Protein 2NX4 (pdb70)

Structure (mmCIF, N/CA/C/O backbone):
data_2NX4
#
_entry.id   2NX4
#
_cell.length_a   54.439
_cell.length_b   114.826
_cell.length_c   73.519
_cell.angle_alpha   90.00
_cell.angle_beta   110.08
_cell.angle_gamma   90.00
#
_symmetry.space_group_name_H-M   'P 1 21 1'
#
loop_
_entity.id
_entity.type
_entity.pdbx_description
1 polymer 'Transcriptional regulator, TetR family protein'
2 water water
#
loop_
_atom_site.group_PDB
_atom_site.id
_atom_site.type_symbol
_atom_site.label_atom_id
_atom_site.label_alt_id
_atom_site.label_comp_id
_atom_site.label_asym_id
_atom_site.label_entity_id
_atom_site.label_seq_id
_atom_site.pdbx_PDB_ins_code
_atom_site.Cartn_x
_atom_site.Cartn_y
_atom_site.Cartn_z
_atom_site.occupancy
_atom_site.B_iso_or_equiv
_atom_site.auth_seq_id
_atom_site.auth_comp_id
_atom_site.auth_asym_id
_atom_site.auth_atom_id
_atom_site.pdbx_PDB_model_num
ATOM 1 N N . GLY A 1 1 ? -4.681 26.027 47.291 1.00 15.55 0 GLY A N 1
ATOM 2 C CA . GLY A 1 1 ? -3.854 27.184 46.798 1.00 14.95 0 GLY A CA 1
ATOM 3 C C . GLY A 1 1 ? -3.046 27.850 47.907 1.00 13.87 0 GLY A C 1
ATOM 4 O O . GLY A 1 1 ? -2.795 27.256 48.959 1.00 14.53 0 GLY A O 1
ATOM 5 N N . VAL A 1 2 ? -2.619 29.080 47.653 1.00 12.43 1 VAL A N 1
ATOM 6 C CA . VAL A 1 2 ? -1.778 29.829 48.575 1.00 11.80 1 VAL A CA 1
ATOM 7 C C . VAL A 1 2 ? -2.649 30.264 49.765 1.00 11.73 1 VAL A C 1
ATOM 8 O O . VAL A 1 2 ? -3.781 30.710 49.554 1.00 10.50 1 VAL A O 1
ATOM 12 N N . PRO A 1 3 ? -2.138 30.112 51.007 1.00 11.89 2 PRO A N 1
ATOM 13 C CA . PRO A 1 3 ? -2.945 30.534 52.159 1.00 12.35 2 PRO A CA 1
ATOM 14 C C . PRO A 1 3 ? -3.202 32.035 52.088 1.00 12.50 2 PRO A C 1
ATOM 15 O O . PRO A 1 3 ? -2.371 32.781 51.556 1.00 11.17 2 PRO A O 1
ATOM 19 N N . LYS A 1 4 ? -4.348 32.468 52.614 1.00 13.33 3 LYS A N 1
ATOM 20 C CA . LYS A 1 4 ? -4.699 33.892 52.585 1.00 14.28 3 LYS A CA 1
ATOM 21 C C . LYS A 1 4 ? -3.623 34.763 53.246 1.00 13.67 3 LYS A C 1
ATOM 22 O O . LYS A 1 4 ? -3.312 35.859 52.754 1.00 13.74 3 LYS A O 1
ATOM 28 N N . LEU A 1 5 ? -3.030 34.264 54.331 1.00 13.74 4 LEU A N 1
ATOM 29 C CA . LEU A 1 5 ? -1.948 34.979 55.019 1.00 14.74 4 LEU A CA 1
ATOM 30 C C . LEU A 1 5 ? -0.780 35.308 54.084 1.00 14.16 4 LEU A C 1
ATOM 31 O O . LEU A 1 5 ? -0.298 36.446 54.058 1.00 13.90 4 LEU A O 1
ATOM 36 N N . VAL A 1 6 ? -0.346 34.314 53.303 1.00 13.27 5 VAL A N 1
ATOM 37 C CA . VAL A 1 6 ? 0.729 34.493 52.335 1.00 13.00 5 VAL A CA 1
ATOM 38 C C . VAL A 1 6 ? 0.287 35.458 51.235 1.00 12.45 5 VAL A C 1
ATOM 39 O O . VAL A 1 6 ? 1.042 36.338 50.833 1.00 11.62 5 VAL A O 1
ATOM 43 N N . ASP A 1 7 ? -0.928 35.309 50.756 1.00 12.17 6 ASP A N 1
ATOM 44 C CA . ASP A 1 7 ? -1.429 36.185 49.750 1.00 13.03 6 ASP A CA 1
ATOM 45 C C . ASP A 1 7 ? -1.454 37.641 50.223 1.00 12.94 6 ASP A C 1
ATOM 46 O O . ASP A 1 7 ? -1.057 38.514 49.534 1.00 11.72 6 ASP A O 1
ATOM 51 N N . HIS A 1 8 ? -1.917 37.878 51.417 1.00 12.36 7 HIS A N 1
ATOM 52 C CA . HIS A 1 8 ? -1.948 39.240 51.878 1.00 12.97 7 HIS A CA 1
ATOM 53 C C . HIS A 1 8 ? -0.559 39.836 52.054 1.00 12.45 7 HIS A C 1
ATOM 54 O O . HIS A 1 8 ? -0.350 40.927 51.727 1.00 12.26 7 HIS A O 1
ATOM 61 N N . ASP A 1 9 ? 0.370 39.054 52.541 1.00 12.18 8 ASP A N 1
ATOM 62 C CA . ASP A 1 9 ? 1.778 39.449 52.612 1.00 13.39 8 ASP A CA 1
ATOM 63 C C . ASP A 1 9 ? 2.323 39.848 51.228 1.00 13.05 8 ASP A C 1
ATOM 64 O O . ASP A 1 9 ? 2.986 40.879 51.087 1.00 12.62 8 ASP A O 1
ATOM 69 N N . GLU A 1 10 ? 2.031 39.028 50.217 1.00 12.81 9 GLU A N 1
ATOM 70 C CA . GLU A 1 10 ? 2.485 39.281 48.843 1.00 13.40 9 GLU A CA 1
ATOM 71 C C . GLU A 1 10 ? 1.974 40.622 48.339 1.00 12.83 9 GLU A C 1
ATOM 72 O O . GLU A 1 10 ? 2.728 41.414 47.747 1.00 12.22 9 GLU A O 1
ATOM 78 N N . ARG A 1 11 ? 0.687 40.865 48.567 1.00 12.47 10 ARG A N 1
ATOM 79 C CA . ARG A 1 11 ? 0.051 42.108 48.150 1.00 13.32 10 ARG A CA 1
ATOM 80 C C . ARG A 1 11 ? 0.674 43.305 48.863 1.00 13.09 10 ARG A C 1
ATOM 81 O O . ARG A 1 11 ? 0.983 44.308 48.230 1.00 12.96 10 ARG A O 1
ATOM 89 N N . ARG A 1 12 ? 0.884 43.193 50.172 1.00 12.28 11 ARG A N 1
ATOM 90 C CA . ARG A 1 12 ? 1.582 44.260 50.891 1.00 12.61 11 ARG A CA 1
ATOM 91 C C . ARG A 1 12 ? 2.958 44.539 50.327 1.00 12.65 11 ARG A C 1
ATOM 92 O O . ARG A 1 12 ? 3.359 45.701 50.194 1.00 12.88 11 ARG A O 1
ATOM 100 N N . ARG A 1 13 ? 3.681 43.477 49.970 1.00 11.93 12 ARG A N 1
ATOM 101 C CA . ARG A 1 13 ? 5.017 43.633 49.403 1.00 12.87 12 ARG A CA 1
ATOM 102 C C . ARG A 1 13 ? 4.977 44.311 48.041 1.00 12.38 12 ARG A C 1
ATOM 103 O O . ARG A 1 13 ? 5.815 45.161 47.741 1.00 11.94 12 ARG A O 1
ATOM 111 N N . SER A 1 14 ? 3.976 43.961 47.241 1.00 12.52 13 SER A N 1
ATOM 112 C CA . SER A 1 14 ? 3.812 44.554 45.905 1.00 13.77 13 SER A CA 1
ATOM 113 C C . SER A 1 14 ? 3.459 46.035 45.981 1.00 13.14 13 SER A C 1
ATOM 114 O O . SER A 1 14 ? 4.039 46.860 45.257 1.00 13.30 13 SER A O 1
ATOM 117 N N . ILE A 1 15 ? 2.547 46.379 46.888 1.00 12.35 14 ILE A N 1
ATOM 118 C CA . ILE A 1 15 ? 2.133 47.767 47.090 1.00 12.37 14 ILE A CA 1
ATOM 119 C C . ILE A 1 15 ? 3.342 48.584 47.583 1.00 11.91 14 ILE A C 1
ATOM 120 O O . ILE A 1 15 ? 3.612 49.688 47.088 1.00 11.71 14 ILE A O 1
ATOM 125 N N . THR A 1 16 ? 4.075 48.022 48.543 1.00 11.48 15 THR A N 1
ATOM 126 C CA . THR A 1 16 ? 5.268 48.682 49.088 1.00 12.28 15 THR A CA 1
ATOM 127 C C . THR A 1 16 ? 6.339 48.928 48.021 1.00 12.88 15 THR A C 1
ATOM 128 O O . THR A 1 16 ? 6.975 50.005 47.987 1.00 11.94 15 THR A O 1
ATOM 132 N N . ALA A 1 17 ? 6.555 47.938 47.153 1.00 13.14 16 ALA A N 1
ATOM 133 C CA . ALA A 1 17 ? 7.524 48.069 46.066 1.00 14.11 16 ALA A CA 1
ATOM 134 C C . ALA A 1 17 ? 7.193 49.290 45.208 1.00 15.03 16 ALA A C 1
ATOM 135 O O . ALA A 1 17 ? 8.084 50.023 44.786 1.00 14.98 16 ALA A O 1
ATOM 137 N N . ALA A 1 18 ? 5.903 49.509 44.980 1.00 14.96 17 ALA A N 1
ATOM 138 C CA . ALA A 1 18 ? 5.437 50.634 44.177 1.00 16.11 17 ALA A CA 1
ATOM 139 C C . ALA A 1 18 ? 5.354 51.982 44.904 1.00 16.99 17 ALA A C 1
ATOM 140 O O . ALA A 1 18 ? 5.407 53.035 44.234 1.00 18.69 17 ALA A O 1
ATOM 142 N N . ALA A 1 19 ? 5.255 51.965 46.239 1.00 15.02 18 ALA A N 1
ATOM 143 C CA . ALA A 1 19 ? 4.999 53.171 47.048 1.00 14.33 18 ALA A CA 1
ATOM 144 C C . ALA A 1 19 ? 6.189 53.738 47.842 1.00 12.81 18 ALA A C 1
ATOM 145 O O . ALA A 1 19 ? 6.137 54.893 48.305 1.00 12.16 18 ALA A O 1
ATOM 147 N N . TRP A 1 20 ? 7.224 52.921 48.058 1.00 10.62 19 TRP A N 1
ATOM 148 C CA . TRP A 1 20 ? 8.244 53.307 49.018 1.00 9.84 19 TRP A CA 1
ATOM 149 C C . TRP A 1 20 ? 8.992 54.559 48.566 1.00 8.90 19 TRP A C 1
ATOM 150 O O . TRP A 1 20 ? 9.392 55.379 49.398 1.00 9.07 19 TRP A O 1
ATOM 161 N N . ARG A 1 21 ? 9.179 54.726 47.260 1.00 8.36 20 ARG A N 1
ATOM 162 C CA . ARG A 1 21 ? 9.897 55.926 46.807 1.00 8.36 20 ARG A CA 1
ATOM 163 C C . ARG A 1 21 ? 9.070 57.192 47.032 1.00 8.72 20 ARG A C 1
ATOM 164 O O . ARG A 1 21 ? 9.614 58.253 47.290 1.00 9.63 20 ARG A O 1
ATOM 172 N N . LEU A 1 22 ? 7.749 57.065 46.942 1.00 8.52 21 LEU A N 1
ATOM 173 C CA . LEU A 1 22 ? 6.865 58.222 47.172 1.00 9.41 21 LEU A CA 1
ATOM 174 C C . LEU A 1 22 ? 6.980 58.617 48.647 1.00 9.44 21 LEU A C 1
ATOM 175 O O . LEU A 1 22 ? 7.105 59.796 48.987 1.00 8.93 21 LEU A O 1
ATOM 180 N N . ILE A 1 23 ? 6.949 57.624 49.526 1.00 10.14 22 ILE A N 1
ATOM 181 C CA . ILE A 1 23 ? 7.122 57.908 50.955 1.00 10.67 22 ILE A CA 1
ATOM 182 C C . ILE A 1 23 ? 8.482 58.527 51.216 1.00 10.54 22 ILE A C 1
ATOM 183 O O . ILE A 1 23 ? 8.597 59.500 51.957 1.00 10.46 22 ILE A O 1
ATOM 188 N N . ALA A 1 24 ? 9.527 57.994 50.591 1.00 9.81 23 ALA A N 1
ATOM 189 C CA . ALA A 1 24 ? 10.861 58.565 50.800 1.00 9.42 23 ALA A CA 1
ATOM 190 C C . ALA A 1 24 ? 10.959 60.009 50.305 1.00 9.30 23 ALA A C 1
ATOM 191 O O . ALA A 1 24 ? 11.605 60.864 50.933 1.00 9.77 23 ALA A O 1
ATOM 193 N N . ALA A 1 25 ? 10.304 60.277 49.181 1.00 9.64 24 ALA A N 1
ATOM 194 C CA . ALA A 1 25 ? 10.433 61.566 48.527 1.00 10.13 24 ALA A CA 1
ATOM 195 C C . ALA A 1 25 ? 9.608 62.624 49.239 1.00 10.43 24 ALA A C 1
ATOM 196 O O . ALA A 1 25 ? 10.038 63.759 49.344 1.00 10.17 24 ALA A O 1
ATOM 198 N N . ARG A 1 26 ? 8.432 62.246 49.731 1.00 10.51 25 ARG A N 1
ATOM 199 C CA . ARG A 1 26 ? 7.508 63.244 50.293 1.00 12.22 25 ARG A CA 1
ATOM 200 C C . ARG A 1 26 ? 7.507 63.237 51.811 1.00 12.90 25 ARG A C 1
ATOM 201 O O . ARG A 1 26 ? 7.108 64.227 52.449 1.00 13.47 25 ARG A O 1
ATOM 209 N N . GLY A 1 27 ? 7.930 62.119 52.395 1.00 13.23 26 GLY A N 1
ATOM 210 C CA . GLY A 1 27 ? 7.889 61.955 53.845 1.00 13.82 26 GLY A CA 1
ATOM 211 C C . GLY A 1 27 ? 6.544 61.414 54.275 1.00 14.77 26 GLY A C 1
ATOM 212 O O . GLY A 1 27 ? 5.528 61.630 53.615 1.00 14.57 26 GLY A O 1
ATOM 213 N N . ILE A 1 28 ? 6.539 60.699 55.392 1.00 15.85 27 ILE A N 1
ATOM 214 C CA . ILE A 1 28 ? 5.356 59.943 55.790 1.00 17.38 27 ILE A CA 1
ATOM 215 C C . ILE A 1 28 ? 4.172 60.859 56.130 1.00 18.02 27 ILE A C 1
ATOM 216 O O . ILE A 1 28 ? 3.021 60.491 55.920 1.00 18.81 27 ILE A O 1
ATOM 221 N N . GLU A 1 29 ? 4.474 62.049 56.637 1.00 19.57 28 GLU A N 1
ATOM 222 C CA . GLU A 1 29 ? 3.450 63.020 57.035 1.00 20.93 28 GLU A CA 1
ATOM 223 C C . GLU A 1 29 ? 2.718 63.614 55.835 1.00 21.05 28 GLU A C 1
ATOM 224 O O . GLU A 1 29 ? 1.478 63.671 55.835 1.00 21.10 28 GLU A O 1
ATOM 230 N N . ALA A 1 30 ? 3.476 64.032 54.817 1.00 20.19 29 ALA A N 1
ATOM 231 C CA . ALA A 1 30 ? 2.912 64.555 53.563 1.00 20.28 29 ALA A CA 1
ATOM 232 C C . ALA A 1 30 ? 2.314 63.460 52.693 1.00 19.97 29 ALA A C 1
ATOM 233 O O . ALA A 1 30 ? 1.377 63.707 51.932 1.00 19.67 29 ALA A O 1
ATOM 235 N N . ALA A 1 31 ? 2.870 62.253 52.794 1.00 19.82 30 ALA A N 1
ATOM 236 C CA . ALA A 1 31 ? 2.325 61.105 52.094 1.00 19.91 30 ALA A CA 1
ATOM 237 C C . ALA A 1 31 ? 0.938 60.849 52.649 1.00 20.70 30 ALA A C 1
ATOM 238 O O . ALA A 1 31 ? 0.687 61.050 53.840 1.00 20.66 30 ALA A O 1
ATOM 240 N N . ASN A 1 32 ? 0.018 60.482 51.772 1.00 20.88 31 ASN A N 1
ATOM 241 C CA . ASN A 1 32 ? -1.289 60.056 52.221 1.00 21.32 31 ASN A CA 1
ATOM 242 C C . ASN A 1 32 ? -1.749 58.862 51.427 1.00 20.88 31 ASN A C 1
ATOM 243 O O . ASN A 1 32 ? -1.287 58.601 50.307 1.00 20.66 31 ASN A O 1
ATOM 248 N N . MET A 1 33 ? -2.656 58.122 52.041 1.00 20.88 32 MET A N 1
ATOM 249 C CA . MET A 1 33 ? -3.132 56.876 51.486 1.00 21.32 32 MET A CA 1
ATOM 250 C C . MET A 1 33 ? -3.684 57.018 50.076 1.00 21.51 32 MET A C 1
ATOM 251 O O . MET A 1 33 ? -3.480 56.125 49.255 1.00 20.68 32 MET A O 1
ATOM 256 N N . ARG A 1 34 ? -4.375 58.124 49.783 1.00 22.17 33 ARG A N 1
ATOM 257 C CA . ARG A 1 34 ? -4.994 58.258 48.466 1.00 23.25 33 ARG A CA 1
ATOM 258 C C . ARG A 1 34 ? -3.928 58.342 47.360 1.00 22.66 33 ARG A C 1
ATOM 259 O O . ARG A 1 34 ? -4.079 57.735 46.303 1.00 22.50 33 ARG A O 1
ATOM 267 N N . ASP A 1 35 ? -2.838 59.057 47.636 1.00 22.66 34 ASP A N 1
ATOM 268 C CA . ASP A 1 35 ? -1.731 59.194 46.684 1.00 22.84 34 ASP A CA 1
ATOM 269 C C . ASP A 1 35 ? -0.964 57.892 46.517 1.00 22.90 34 ASP A C 1
ATOM 270 O O . ASP A 1 35 ? -0.520 57.565 45.411 1.00 23.17 34 ASP A O 1
ATOM 275 N N . ILE A 1 36 ? -0.807 57.160 47.620 1.00 22.25 35 ILE A N 1
ATOM 276 C CA . ILE A 1 36 ? -0.180 55.840 47.598 1.00 22.27 35 ILE A CA 1
ATOM 277 C C . ILE A 1 36 ? -1.045 54.872 46.801 1.00 23.02 35 ILE A C 1
ATOM 278 O O . ILE A 1 36 ? -0.530 54.117 45.982 1.00 22.98 35 ILE A O 1
ATOM 283 N N . ALA A 1 37 ? -2.358 54.901 47.038 1.00 24.17 36 ALA A N 1
ATOM 284 C CA . ALA A 1 37 ? -3.298 54.106 46.241 1.00 25.87 36 ALA A CA 1
ATOM 285 C C . ALA A 1 37 ? -3.131 54.415 44.743 1.00 27.14 36 ALA A C 1
ATOM 286 O O . ALA A 1 37 ? -2.923 53.504 43.940 1.00 27.46 36 ALA A O 1
ATOM 288 N N . THR A 1 38 ? -3.191 55.699 44.386 1.00 28.62 37 THR A N 1
ATOM 289 C CA . THR A 1 38 ? -2.934 56.153 43.006 1.00 30.51 37 THR A CA 1
ATOM 290 C C . THR A 1 38 ? -1.652 55.553 42.414 1.00 31.51 37 THR A C 1
ATOM 291 O O . THR A 1 38 ? -1.690 54.942 41.342 1.00 32.40 37 THR A O 1
ATOM 295 N N . GLU A 1 39 ? -0.536 55.724 43.127 1.00 32.51 38 GLU A N 1
ATOM 296 C CA . GLU A 1 39 ? 0.800 55.298 42.686 1.00 33.23 38 GLU A CA 1
ATOM 297 C C . GLU A 1 39 ? 0.977 53.780 42.579 1.00 33.43 38 GLU A C 1
ATOM 298 O O . GLU A 1 39 ? 1.805 53.296 41.786 1.00 33.79 38 GLU A O 1
ATOM 304 N N . ALA A 1 40 ? 0.223 53.036 43.385 1.00 33.20 39 ALA A N 1
ATOM 305 C CA . ALA A 1 40 ? 0.309 51.575 43.381 1.00 33.08 39 ALA A CA 1
ATOM 306 C C . ALA A 1 40 ? -0.700 50.961 42.414 1.00 33.12 39 ALA A C 1
ATOM 307 O O . ALA A 1 40 ? -0.706 49.742 42.198 1.00 33.30 39 ALA A O 1
ATOM 309 N N . GLY A 1 41 ? -1.543 51.811 41.830 1.00 32.80 40 GLY A N 1
ATOM 310 C CA . GLY A 1 41 ? -2.573 51.371 40.895 1.00 32.67 40 GLY A CA 1
ATOM 311 C C . GLY A 1 41 ? -3.731 50.672 41.578 1.00 32.57 40 GLY A C 1
ATOM 312 O O . GLY A 1 41 ? -4.326 49.753 41.012 1.00 32.59 40 GLY A O 1
ATOM 313 N N . TYR A 1 42 ? -4.055 51.113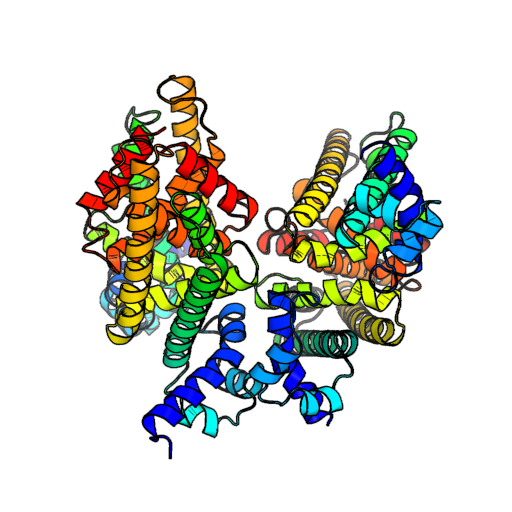 42.794 1.00 32.35 41 TYR A N 1
ATOM 314 C CA . TYR A 1 42 ? -5.151 50.541 43.583 1.00 31.84 41 TYR A CA 1
ATOM 315 C C . TYR A 1 42 ? -6.243 51.567 43.829 1.00 31.27 41 TYR A C 1
ATOM 316 O O . TYR A 1 42 ? -5.989 52.771 43.781 1.00 31.04 41 TYR A O 1
ATOM 325 N N . THR A 1 43 ? -7.460 51.087 44.089 1.00 30.37 42 THR A N 1
ATOM 326 C CA . THR A 1 43 ? -8.519 51.938 44.623 1.00 29.79 42 THR A CA 1
ATOM 327 C C . THR A 1 43 ? -8.202 52.222 46.091 1.00 29.40 42 THR A C 1
ATOM 328 O O . THR A 1 43 ? -7.397 51.509 46.703 1.00 29.34 42 THR A O 1
ATOM 332 N N . ASN A 1 44 ? -8.832 53.250 46.655 1.00 29.14 43 ASN A N 1
ATOM 333 C CA . ASN A 1 44 ? -8.671 53.564 48.081 1.00 28.76 43 ASN A CA 1
ATOM 334 C C . ASN A 1 44 ? -9.081 52.400 48.984 1.00 28.18 43 ASN A C 1
ATOM 335 O O . ASN A 1 44 ? -8.345 52.024 49.911 1.00 27.95 43 ASN A O 1
ATOM 340 N N . GLY A 1 45 ? -10.248 51.827 48.691 1.00 27.40 44 GLY A N 1
ATOM 341 C CA . GLY A 1 45 ? -10.768 50.681 49.434 1.00 26.44 44 GLY A CA 1
ATOM 342 C C . GLY A 1 45 ? -9.814 49.504 49.413 1.00 25.82 44 GLY A C 1
ATOM 343 O O . GLY A 1 45 ? -9.541 48.901 50.449 1.00 26.00 44 GLY A O 1
ATOM 344 N N . ALA A 1 46 ? -9.286 49.187 48.234 1.00 25.02 45 ALA A N 1
ATOM 345 C CA . ALA A 1 46 ? -8.367 48.068 48.103 1.00 23.92 45 ALA A CA 1
ATOM 346 C C . ALA A 1 46 ? -7.116 48.274 48.946 1.00 23.17 45 ALA A C 1
ATOM 347 O O . ALA A 1 46 ? -6.676 47.350 49.617 1.00 23.07 45 ALA A O 1
ATOM 349 N N . LEU A 1 47 ? -6.560 49.486 48.945 1.00 22.32 46 LEU A N 1
ATOM 350 C CA . LEU A 1 47 ? -5.360 49.758 49.752 1.00 20.96 46 LEU A CA 1
ATOM 351 C C . LEU A 1 47 ? -5.608 49.545 51.252 1.00 20.32 46 LEU A C 1
ATOM 352 O O . LEU A 1 47 ? -4.781 48.948 51.935 1.00 19.44 46 LEU A O 1
ATOM 357 N N . SER A 1 48 ? -6.757 50.017 51.745 1.00 19.83 47 SER A N 1
ATOM 358 C CA . SER A 1 48 ? -7.137 49.846 53.157 1.00 19.72 47 SER A CA 1
ATOM 359 C C . SER A 1 48 ? -7.304 48.377 53.555 1.00 19.02 47 SER A C 1
ATOM 360 O O . SER A 1 48 ? -7.167 48.014 54.728 1.00 18.00 47 SER A O 1
ATOM 363 N N . HIS A 1 49 ? -7.621 47.545 52.571 1.00 18.41 48 HIS A N 1
ATOM 364 C CA . HIS A 1 49 ? -7.759 46.108 52.764 1.00 18.61 48 HIS A CA 1
ATOM 365 C C . HIS A 1 49 ? -6.440 45.504 53.286 1.00 18.30 48 HIS A C 1
ATOM 366 O O . HIS A 1 49 ? -6.446 44.584 54.115 1.00 18.06 48 HIS A O 1
ATOM 373 N N . TYR A 1 50 ? -5.316 46.052 52.823 1.00 17.63 49 TYR A N 1
ATOM 374 C CA . TYR A 1 50 ? -3.991 45.489 53.124 1.00 18.20 49 TYR A CA 1
ATOM 375 C C . TYR A 1 50 ? -3.177 46.221 54.191 1.00 18.15 49 TYR A C 1
ATOM 376 O O . TYR A 1 50 ? -2.289 45.626 54.803 1.00 18.40 49 TYR A O 1
ATOM 385 N N . PHE A 1 51 ? -3.461 47.507 54.386 1.00 17.99 50 PHE A N 1
ATOM 386 C CA . PHE A 1 51 ? -2.727 48.324 55.335 1.00 18.64 50 PHE A CA 1
ATOM 387 C C . PHE A 1 51 ? -3.661 49.070 56.273 1.00 19.47 50 PHE A C 1
ATOM 388 O O . PHE A 1 51 ? -4.623 49.698 55.821 1.00 19.74 50 PHE A O 1
ATOM 396 N N . ALA A 1 52 ? -3.341 49.032 57.567 1.00 20.55 51 ALA A N 1
ATOM 397 C CA . ALA A 1 52 ? -4.081 49.777 58.596 1.00 21.90 51 ALA A CA 1
ATOM 398 C C . ALA A 1 52 ? -3.944 51.297 58.460 1.00 22.63 51 ALA A C 1
ATOM 399 O O . ALA A 1 52 ? -4.841 52.052 58.829 1.00 23.06 51 ALA A O 1
ATOM 401 N N . GLY A 1 53 ? -2.816 51.743 57.928 1.00 22.70 52 GLY A N 1
ATOM 402 C CA . GLY A 1 53 ? -2.571 53.164 57.758 1.00 23.32 52 GLY A CA 1
ATOM 403 C C . GLY A 1 53 ? -1.149 53.356 57.273 1.00 23.80 52 GLY A C 1
ATOM 404 O O . GLY A 1 53 ? -0.419 52.380 57.036 1.00 23.02 52 GLY A O 1
ATOM 405 N N . LYS A 1 54 ? -0.742 54.612 57.139 1.00 24.73 53 LYS A N 1
ATOM 406 C CA . LYS A 1 54 ? 0.587 54.891 56.598 1.00 25.25 53 LYS A CA 1
ATOM 407 C C . LYS A 1 54 ? 1.742 54.425 57.496 1.00 25.88 53 LYS A C 1
ATOM 408 O O . LYS A 1 54 ? 2.814 54.072 56.993 1.00 25.66 53 LYS A O 1
ATOM 414 N N . ASP A 1 55 ? 1.521 54.387 58.806 1.00 25.91 54 ASP A N 1
ATOM 415 C CA . ASP A 1 55 ? 2.503 53.815 59.729 1.00 26.12 54 ASP A CA 1
ATOM 416 C C . ASP A 1 55 ? 2.921 52.382 59.353 1.00 25.45 54 ASP A C 1
ATOM 417 O O . ASP A 1 55 ? 4.109 52.036 59.395 1.00 25.54 54 ASP A O 1
ATOM 422 N N . GLU A 1 56 ? 1.942 51.550 58.997 1.00 23.50 55 GLU A N 1
ATOM 423 C CA . GLU A 1 56 ? 2.209 50.175 58.589 1.00 22.23 55 GLU A CA 1
ATOM 424 C C . GLU A 1 56 ? 2.977 50.138 57.262 1.00 19.57 55 GLU A C 1
ATOM 425 O O . GLU A 1 56 ? 3.825 49.253 57.036 1.00 18.43 55 GLU A O 1
ATOM 431 N N . ILE A 1 57 ? 2.677 51.092 56.388 1.00 17.72 56 ILE A N 1
ATOM 432 C CA . ILE A 1 57 ? 3.364 51.144 55.087 1.00 16.94 56 ILE A CA 1
ATOM 433 C C . ILE A 1 57 ? 4.799 51.633 55.266 1.00 15.88 56 ILE A C 1
ATOM 434 O O . ILE A 1 57 ? 5.690 51.247 54.505 1.00 14.67 56 ILE A O 1
ATOM 439 N N . LEU A 1 58 ? 5.017 52.485 56.268 1.00 15.52 57 LEU A N 1
ATOM 440 C CA . LEU A 1 58 ? 6.393 52.863 56.620 1.00 14.78 57 LEU A CA 1
ATOM 441 C C . LEU A 1 58 ? 7.179 51.640 57.099 1.00 15.25 57 LEU A C 1
ATOM 442 O O . LEU A 1 58 ? 8.326 51.430 56.679 1.00 14.16 57 LEU A O 1
ATOM 447 N N . ARG A 1 59 ? 6.561 50.818 57.958 1.00 14.89 58 ARG A N 1
ATOM 448 C CA . ARG A 1 59 ? 7.193 49.585 58.421 1.00 15.90 58 ARG A CA 1
ATOM 449 C C . ARG A 1 59 ? 7.548 48.640 57.276 1.00 14.51 58 ARG A C 1
ATOM 450 O O . ARG A 1 59 ? 8.648 48.102 57.231 1.00 14.40 58 ARG A O 1
ATOM 458 N N . THR A 1 60 ? 6.620 48.433 56.348 1.00 13.09 59 THR A N 1
ATOM 459 C CA . THR A 1 60 ? 6.884 47.510 55.249 1.00 12.94 59 THR A CA 1
ATOM 460 C C . THR A 1 60 ? 7.890 48.133 54.273 1.00 11.85 59 THR A C 1
ATOM 461 O O . THR A 1 60 ? 8.679 47.410 53.655 1.00 11.94 59 THR A O 1
ATOM 465 N N . SER A 1 61 ? 7.862 49.462 54.140 1.00 10.98 60 SER A N 1
ATOM 466 C CA . SER A 1 61 ? 8.879 50.165 53.335 1.00 11.05 60 SER A CA 1
ATOM 467 C C . SER A 1 61 ? 10.297 49.886 53.891 1.00 11.28 60 SER A C 1
ATOM 468 O O . SER A 1 61 ? 11.243 49.638 53.140 1.00 11.72 60 SER A O 1
ATOM 471 N N . TYR A 1 62 ? 10.428 49.886 55.213 1.00 12.50 61 TYR A N 1
ATOM 472 C CA . TYR A 1 62 ? 11.712 49.584 55.850 1.00 13.67 61 TYR A CA 1
ATOM 473 C C . TYR A 1 62 ? 12.125 48.139 55.592 1.00 14.15 61 TYR A C 1
ATOM 474 O O . TYR A 1 62 ? 13.288 47.859 55.341 1.00 12.92 61 TYR A O 1
ATOM 483 N N . GLU A 1 63 ? 11.165 47.213 55.651 1.00 14.53 62 GLU A N 1
ATOM 484 C CA . GLU A 1 63 ? 11.431 45.818 55.276 1.00 15.03 62 GLU A CA 1
ATOM 485 C C . GLU A 1 63 ? 11.901 45.730 53.835 1.00 14.91 62 GLU A C 1
ATOM 486 O O . GLU A 1 63 ? 12.843 44.989 53.528 1.00 15.02 62 GLU A O 1
ATOM 492 N N . HIS A 1 64 ? 11.261 46.505 52.956 1.00 13.66 63 HIS A N 1
ATOM 493 C CA . HIS A 1 64 ? 11.623 46.508 51.552 1.00 13.16 63 HIS A CA 1
ATOM 494 C C . HIS A 1 64 ? 13.085 46.925 51.352 1.00 12.64 63 HIS A C 1
ATOM 495 O O . HIS A 1 64 ? 13.838 46.247 50.656 1.00 13.22 63 HIS A O 1
ATOM 502 N N . ILE A 1 65 ? 13.467 48.051 51.941 1.00 11.87 64 ILE A N 1
ATOM 503 C CA . ILE A 1 65 ? 14.818 48.595 51.710 1.00 12.39 64 ILE A CA 1
ATOM 504 C C . ILE A 1 65 ? 15.869 47.743 52.415 1.00 12.64 64 ILE A C 1
ATOM 505 O O . ILE A 1 65 ? 16.982 47.611 51.912 1.00 13.63 64 ILE A O 1
ATOM 510 N N . SER A 1 66 ? 15.484 47.112 53.532 1.00 13.17 65 SER A N 1
ATOM 511 C CA . SER A 1 66 ? 16.391 46.211 54.242 1.00 14.61 65 SER A CA 1
ATOM 512 C C . SER A 1 66 ? 16.673 44.993 53.368 1.00 14.54 65 SER A C 1
ATOM 513 O O . SER A 1 66 ? 17.836 44.623 53.139 1.00 14.40 65 SER A O 1
ATOM 516 N N . GLU A 1 67 ? 15.607 44.390 52.847 1.00 14.80 66 GLU A N 1
ATOM 517 C CA . GLU A 1 67 ? 15.754 43.242 51.948 1.00 15.52 66 GLU A CA 1
ATOM 518 C C . GLU A 1 67 ? 16.492 43.602 50.657 1.00 14.76 66 GLU A C 1
ATOM 519 O O . GLU A 1 67 ? 17.300 42.820 50.174 1.00 14.25 66 GLU A O 1
ATOM 525 N N . ALA A 1 68 ? 16.219 44.787 50.100 1.00 14.04 67 ALA A N 1
ATOM 526 C CA . ALA A 1 68 ? 16.872 45.192 48.858 1.00 13.91 67 ALA A CA 1
ATOM 527 C C . ALA A 1 68 ? 18.369 45.395 49.105 1.00 13.59 67 ALA A C 1
ATOM 528 O O . ALA A 1 68 ? 19.195 44.963 48.298 1.00 14.08 67 ALA A O 1
ATOM 530 N N . THR A 1 69 ? 18.705 46.028 50.230 1.00 13.40 68 THR A N 1
ATOM 531 C CA . THR A 1 69 ? 20.119 46.216 50.592 1.00 13.34 68 THR A CA 1
ATOM 532 C C . THR A 1 69 ? 20.814 44.857 50.762 1.00 13.40 68 THR A C 1
ATOM 533 O O . THR A 1 69 ? 21.894 44.638 50.211 1.00 11.99 68 THR A O 1
ATOM 537 N N . ASP A 1 70 ? 20.184 43.955 51.519 1.00 13.81 69 ASP A N 1
ATOM 538 C CA . ASP A 1 70 ? 20.699 42.578 51.699 1.00 14.65 69 ASP A CA 1
ATOM 539 C C . ASP A 1 70 ? 20.937 41.854 50.370 1.00 14.71 69 ASP A C 1
ATOM 540 O O . ASP A 1 70 ? 21.988 41.234 50.176 1.00 13.75 69 ASP A O 1
ATOM 545 N N . ARG A 1 71 ? 19.988 41.974 49.445 1.00 14.26 70 ARG A N 1
ATOM 546 C CA . ARG A 1 71 ? 20.129 41.352 48.137 1.00 15.06 70 ARG A CA 1
ATOM 547 C C . ARG A 1 71 ? 21.282 41.946 47.337 1.00 14.41 70 ARG A C 1
ATOM 548 O O . ARG A 1 71 ? 21.997 41.223 46.661 1.00 14.55 70 ARG A O 1
ATOM 556 N N . ARG A 1 72 ? 21.480 43.259 47.417 1.00 13.73 71 ARG A N 1
ATOM 557 C CA . ARG A 1 72 ? 22.592 43.862 46.694 1.00 13.30 71 ARG A CA 1
ATOM 558 C C . ARG A 1 72 ? 23.924 43.356 47.251 1.00 13.45 71 ARG A C 1
ATOM 559 O O . ARG A 1 72 ? 24.853 43.078 46.487 1.00 13.85 71 ARG A O 1
ATOM 567 N N . ILE A 1 73 ? 24.006 43.249 48.576 1.00 13.66 72 ILE A N 1
ATOM 568 C CA . ILE A 1 73 ? 25.222 42.753 49.255 1.00 14.35 72 ILE A CA 1
ATOM 569 C C . ILE A 1 73 ? 25.518 41.317 48.801 1.00 15.27 72 ILE A C 1
ATOM 570 O O . ILE A 1 73 ? 26.611 41.044 48.304 1.00 15.46 72 ILE A O 1
ATOM 575 N N . ALA A 1 74 ? 24.528 40.433 48.949 1.00 16.49 73 ALA A N 1
ATOM 576 C CA . ALA A 1 74 ? 24.642 39.024 48.526 1.00 17.38 73 ALA A CA 1
ATOM 577 C C . ALA A 1 74 ? 25.058 38.879 47.066 1.00 17.68 73 ALA A C 1
ATOM 578 O O . ALA A 1 74 ? 25.910 38.055 46.735 1.00 17.85 73 ALA A O 1
ATOM 580 N N . GLU A 1 75 ? 24.483 39.690 46.187 1.00 17.99 74 GLU A N 1
ATOM 581 C CA . GLU A 1 75 ? 24.857 39.644 44.768 1.00 19.26 74 GLU A CA 1
ATOM 582 C C . GLU A 1 75 ? 26.254 40.195 44.443 1.00 18.88 74 GLU A C 1
ATOM 583 O O . GLU A 1 75 ? 26.922 39.691 43.540 1.00 19.06 74 GLU A O 1
ATOM 589 N N . ALA A 1 76 ? 26.689 41.222 45.173 1.00 18.42 75 ALA A N 1
ATOM 590 C CA . ALA A 1 76 ? 27.988 41.851 44.931 1.00 18.33 75 ALA A CA 1
ATOM 591 C C . ALA A 1 76 ? 29.191 41.113 45.550 1.00 18.23 75 ALA A C 1
ATOM 592 O O . ALA A 1 76 ? 30.327 41.293 45.104 1.00 17.98 75 ALA A O 1
ATOM 594 N N . LEU A 1 77 ? 28.959 40.290 46.557 1.00 18.41 76 LEU A N 1
ATOM 595 C CA . LEU A 1 77 ? 30.039 39.718 47.386 1.00 18.90 76 LEU A CA 1
ATOM 596 C C . LEU A 1 77 ? 30.897 38.725 46.604 1.00 19.01 76 LEU A C 1
ATOM 597 O O . LEU A 1 77 ? 32.074 38.774 46.654 1.00 18.99 76 LEU A O 1
ATOM 602 N N . GLY A 1 78 ? 30.250 37.823 45.902 1.00 19.28 77 GLY A N 1
ATOM 603 C CA . GLY A 1 78 ? 30.990 36.770 45.199 1.00 19.68 77 GLY A CA 1
ATOM 604 C C . GLY A 1 78 ? 31.919 36.067 46.170 1.00 19.72 77 GLY A C 1
ATOM 605 O O . GLY A 1 78 ? 31.489 35.649 47.245 1.00 20.07 77 GLY A O 1
ATOM 606 N N . ASP A 1 79 ? 33.194 35.966 45.806 1.00 20.21 78 ASP A N 1
ATOM 607 C CA . ASP A 1 79 ? 34.171 35.229 46.623 1.00 20.16 78 ASP A CA 1
ATOM 608 C C . ASP A 1 79 ? 35.027 36.128 47.523 1.00 19.24 78 ASP A C 1
ATOM 609 O O . ASP A 1 79 ? 36.011 35.664 48.103 1.00 18.72 78 ASP A O 1
ATOM 614 N N . ALA A 1 80 ? 34.629 37.403 47.652 1.00 17.97 79 ALA A N 1
ATOM 615 C CA . ALA A 1 80 ? 35.385 38.402 48.436 1.00 16.78 79 ALA A CA 1
ATOM 616 C C . ALA A 1 80 ? 35.550 38.000 49.898 1.00 15.84 79 ALA A C 1
ATOM 617 O O . ALA A 1 80 ? 34.660 37.381 50.486 1.00 15.07 79 ALA A O 1
ATOM 619 N N . THR A 1 81 ? 36.691 38.369 50.473 1.00 14.54 80 THR A N 1
ATOM 620 C CA . THR A 1 81 ? 36.965 38.163 51.891 1.00 14.33 80 THR A CA 1
ATOM 621 C C . THR A 1 81 ? 37.601 39.431 52.439 1.00 13.33 80 THR A C 1
ATOM 622 O O . THR A 1 81 ? 37.999 40.318 51.679 1.00 13.05 80 THR A O 1
ATOM 626 N N . GLY A 1 82 ? 37.717 39.500 53.760 1.00 12.24 81 GLY A N 1
ATOM 627 C CA . GLY A 1 82 ? 38.448 40.589 54.407 1.00 12.04 81 GLY A CA 1
ATOM 628 C C . GLY A 1 82 ? 37.944 41.960 54.018 1.00 12.07 81 GLY A C 1
ATOM 629 O O . GLY A 1 82 ? 36.737 42.178 53.888 1.00 10.88 81 GLY A O 1
ATOM 630 N N . LEU A 1 83 ? 38.882 42.884 53.820 1.00 12.53 82 LEU A N 1
ATOM 631 C CA . LEU A 1 83 ? 38.537 44.263 53.509 1.00 12.99 82 LEU A CA 1
ATOM 632 C C . LEU A 1 83 ? 37.828 44.443 52.170 1.00 13.11 82 LEU A C 1
ATOM 633 O O . LEU A 1 83 ? 37.038 45.382 52.026 1.00 13.10 82 LEU A O 1
ATOM 638 N N . ASP A 1 84 ? 38.096 43.563 51.201 1.00 13.27 83 ASP A N 1
ATOM 639 C CA . ASP A 1 84 ? 37.378 43.605 49.918 1.00 13.70 83 ASP A CA 1
ATOM 640 C C . ASP A 1 84 ? 35.882 43.387 50.153 1.00 12.99 83 ASP A C 1
ATOM 641 O O . ASP A 1 84 ? 35.044 44.146 49.639 1.00 12.32 83 ASP A O 1
ATOM 646 N N . ALA A 1 85 ? 35.558 42.361 50.943 1.00 12.29 84 ALA A N 1
ATOM 647 C CA . ALA A 1 85 ? 34.170 42.059 51.296 1.00 11.56 84 ALA A CA 1
ATOM 648 C C . ALA A 1 85 ? 33.554 43.169 52.139 1.00 11.56 84 ALA A C 1
ATOM 649 O O . ALA A 1 85 ? 32.411 43.569 51.914 1.00 11.62 84 ALA A O 1
ATOM 651 N N . LEU A 1 86 ? 34.302 43.660 53.119 1.00 10.92 85 LEU A N 1
ATOM 652 C CA . LEU A 1 86 ? 33.814 44.777 53.929 1.00 11.26 85 LEU A CA 1
ATOM 653 C C . LEU A 1 86 ? 33.471 46.016 53.087 1.00 11.50 85 LEU A C 1
ATOM 654 O O . LEU A 1 86 ? 32.407 46.615 53.285 1.00 11.45 85 LEU A O 1
ATOM 659 N N . ARG A 1 87 ? 34.342 46.382 52.140 1.00 11.48 86 ARG A N 1
ATOM 660 C CA . ARG A 1 87 ? 34.048 47.529 51.284 1.00 12.18 86 ARG A CA 1
ATOM 661 C C . ARG A 1 87 ? 32.779 47.299 50.461 1.00 12.01 86 ARG A C 1
ATOM 662 O O . ARG A 1 87 ? 31.969 48.215 50.305 1.00 12.48 86 ARG A O 1
ATOM 670 N N . ILE A 1 88 ? 32.607 46.079 49.957 1.00 12.15 87 ILE A N 1
ATOM 671 C CA . ILE A 1 88 ? 31.419 45.732 49.167 1.00 12.03 87 ILE A CA 1
ATOM 672 C C . ILE A 1 88 ? 30.150 45.929 50.005 1.00 11.84 87 ILE A C 1
ATOM 673 O O . ILE A 1 88 ? 29.198 46.588 49.575 1.00 11.69 87 ILE A O 1
ATOM 678 N N . LEU A 1 89 ? 30.164 45.407 51.228 1.00 11.71 88 LEU A N 1
ATOM 679 C CA . LEU A 1 89 ? 29.014 45.524 52.119 1.00 12.17 88 LEU A CA 1
ATOM 680 C C . LEU A 1 89 ? 28.728 47.001 52.419 1.00 12.14 88 LEU A C 1
ATOM 681 O O . LEU A 1 89 ? 27.588 47.473 52.316 1.00 11.81 88 LEU A O 1
ATOM 686 N N . CYS A 1 90 ? 29.772 47.732 52.797 1.00 12.43 89 CYS A N 1
ATOM 687 C CA . CYS A 1 90 ? 29.621 49.134 53.175 1.00 12.42 89 CYS A CA 1
ATOM 688 C C . CYS A 1 90 ? 29.066 49.993 52.038 1.00 11.93 89 CYS A C 1
ATOM 689 O O . CYS A 1 90 ? 28.225 50.870 52.256 1.00 11.12 89 CYS A O 1
ATOM 692 N N . ARG A 1 91 ? 29.509 49.734 50.811 1.00 11.65 90 ARG A N 1
ATOM 693 C CA . ARG A 1 91 ? 29.015 50.490 49.659 1.00 12.62 90 ARG A CA 1
ATOM 694 C C . ARG A 1 91 ? 27.503 50.312 49.420 1.00 11.78 90 ARG A C 1
ATOM 695 O O . ARG A 1 91 ? 26.874 51.181 48.815 1.00 12.79 90 ARG A O 1
ATOM 703 N N . GLU A 1 92 ? 26.922 49.199 49.873 1.00 11.08 91 GLU A N 1
ATOM 704 C CA . GLU A 1 92 ? 25.476 48.968 49.716 1.00 10.83 91 GLU A CA 1
ATOM 705 C C . GLU A 1 92 ? 24.687 49.604 50.861 1.00 10.83 91 GLU A C 1
ATOM 706 O O . GLU A 1 92 ? 23.523 49.993 50.697 1.00 10.63 91 GLU A O 1
ATOM 712 N N . VAL A 1 93 ? 25.338 49.712 52.016 1.00 10.56 92 VAL A N 1
ATOM 713 C CA . VAL A 1 93 ? 24.696 50.262 53.227 1.00 10.62 92 VAL A CA 1
ATOM 714 C C . VAL A 1 93 ? 24.734 51.803 53.267 1.00 10.41 92 VAL A C 1
ATOM 715 O O . VAL A 1 93 ? 23.741 52.444 53.630 1.00 11.57 92 VAL A O 1
ATOM 719 N N . MET A 1 94 ? 25.877 52.393 52.903 1.00 10.53 93 MET A N 1
ATOM 720 C CA . MET A 1 94 ? 26.021 53.853 52.883 1.00 10.35 93 MET A CA 1
ATOM 721 C C . MET A 1 94 ? 25.168 54.529 51.782 1.00 10.42 93 MET A C 1
ATOM 722 O O . MET A 1 94 ? 24.972 53.946 50.709 1.00 10.57 93 MET A O 1
ATOM 727 N N . PRO A 1 95 ? 24.655 55.751 52.044 1.00 10.94 94 PRO A N 1
ATOM 728 C CA . PRO A 1 95 ? 23.802 56.431 51.068 1.00 10.92 94 PRO A CA 1
ATOM 729 C C . PRO A 1 95 ? 24.644 57.158 49.995 1.00 10.96 94 PRO A C 1
ATOM 730 O O . PRO A 1 95 ? 24.652 58.389 49.922 1.00 11.22 94 PRO A O 1
ATOM 734 N N . ILE A 1 96 ? 25.349 56.374 49.181 1.00 11.06 95 ILE A N 1
ATOM 735 C CA . ILE A 1 96 ? 26.290 56.917 48.191 1.00 11.39 95 ILE A CA 1
ATOM 736 C C . ILE A 1 96 ? 25.704 57.193 46.791 1.00 10.75 95 ILE A C 1
ATOM 737 O O . ILE A 1 96 ? 26.450 57.541 45.847 1.00 9.92 95 ILE A O 1
ATOM 742 N N . ASN A 1 97 ? 24.397 57.007 46.639 1.00 10.05 96 ASN A N 1
ATOM 743 C CA . ASN A 1 97 ? 23.729 57.349 45.384 1.00 9.68 96 ASN A CA 1
ATOM 744 C C . ASN A 1 97 ? 22.280 57.693 45.671 1.00 9.81 96 ASN A C 1
ATOM 745 O O . ASN A 1 97 ? 21.830 57.553 46.823 1.00 9.26 96 ASN A O 1
ATOM 750 N N . GLU A 1 98 ? 21.560 58.172 44.667 1.00 8.88 97 GLU A N 1
ATOM 751 C CA . GLU A 1 98 ? 20.205 58.682 44.925 1.00 9.30 97 GLU A CA 1
ATOM 752 C C . GLU A 1 98 ? 19.245 57.596 45.471 1.00 9.22 97 GLU A C 1
ATOM 753 O O . GLU A 1 98 ? 18.455 57.848 46.394 1.00 8.83 97 GLU A O 1
ATOM 759 N N . GLU A 1 99 ? 19.317 56.393 44.903 1.00 8.85 98 GLU A N 1
ATOM 760 C CA . GLU A 1 99 ? 18.458 55.287 45.379 1.00 9.51 98 GLU A CA 1
ATOM 761 C C . GLU A 1 99 ? 18.731 55.020 46.859 1.00 8.70 98 GLU A C 1
ATOM 762 O O . GLU A 1 99 ? 17.794 54.874 47.658 1.00 8.01 98 GLU A O 1
ATOM 768 N N . GLN A 1 100 ? 20.017 55.015 47.222 1.00 8.05 99 GLN A N 1
ATOM 769 C CA . GLN A 1 100 ? 20.396 54.754 48.612 1.00 8.90 99 GLN A CA 1
ATOM 770 C C . GLN A 1 100 ? 20.110 55.920 49.568 1.00 9.03 99 GLN A C 1
ATOM 771 O O . GLN A 1 100 ? 19.892 55.705 50.773 1.00 8.85 99 GLN A O 1
ATOM 777 N N . LEU A 1 101 ? 20.041 57.143 49.026 1.00 8.89 100 LEU A N 1
ATOM 778 C CA . LEU A 1 101 ? 19.575 58.281 49.833 1.00 9.15 100 LEU A CA 1
ATOM 779 C C . LEU A 1 101 ? 18.082 58.154 50.107 1.00 8.85 100 LEU A C 1
ATOM 780 O O . LEU A 1 101 ? 17.611 58.498 51.194 1.00 8.30 100 LEU A O 1
ATOM 785 N N . LEU A 1 102 ? 17.322 57.644 49.133 1.00 7.95 101 LEU A N 1
ATOM 786 C CA . LEU A 1 102 ? 15.904 57.378 49.385 1.00 8.24 101 LEU A CA 1
ATOM 787 C C . LEU A 1 102 ? 15.747 56.306 50.465 1.00 7.69 101 LEU A C 1
ATOM 788 O O . LEU A 1 102 ? 14.902 56.441 51.354 1.00 7.16 101 LEU A O 1
ATOM 793 N N . GLU A 1 103 ? 16.572 55.265 50.401 1.00 7.75 102 GLU A N 1
ATOM 794 C CA . GLU A 1 103 ? 16.605 54.256 51.466 1.00 7.96 102 GLU A CA 1
ATOM 795 C C . GLU A 1 103 ? 16.919 54.887 52.832 1.00 7.90 102 GLU A C 1
ATOM 796 O O . GLU A 1 103 ? 16.271 54.566 53.824 1.00 7.92 102 GLU A O 1
ATOM 802 N N . ALA A 1 104 ? 17.895 55.791 52.867 1.00 7.99 103 ALA A N 1
ATOM 803 C CA . ALA A 1 104 ? 18.262 56.477 54.104 1.00 7.75 103 ALA A CA 1
ATOM 804 C C . ALA A 1 104 ? 17.075 57.257 54.706 1.00 8.16 103 ALA A C 1
ATOM 805 O O . ALA A 1 104 ? 16.882 57.253 55.919 1.00 8.13 103 ALA A O 1
ATOM 807 N N . ARG A 1 105 ? 16.276 57.887 53.841 1.00 7.57 104 ARG A N 1
ATOM 808 C CA . ARG A 1 105 ? 15.079 58.629 54.252 1.00 8.14 104 ARG A CA 1
ATOM 809 C C . ARG A 1 105 ? 14.034 57.712 54.916 1.00 7.40 104 ARG A C 1
ATOM 810 O O . ARG A 1 105 ? 13.448 58.064 55.949 1.00 7.43 104 ARG A O 1
ATOM 818 N N . ILE A 1 106 ? 13.844 56.523 54.358 1.00 7.93 105 ILE A N 1
ATOM 819 C CA . ILE A 1 106 ? 12.949 55.535 54.982 1.00 8.29 105 ILE A CA 1
ATOM 820 C C . ILE A 1 106 ? 13.498 55.106 56.349 1.00 8.17 105 ILE A C 1
ATOM 821 O O . ILE A 1 106 ? 12.759 55.091 57.330 1.00 8.40 105 ILE A O 1
ATOM 826 N N . ALA A 1 107 ? 14.777 54.766 56.409 1.00 8.77 106 ALA A N 1
ATOM 827 C CA . ALA A 1 107 ? 15.370 54.314 57.675 1.00 9.29 106 ALA A CA 1
ATOM 828 C C . ALA A 1 107 ? 15.227 55.409 58.748 1.00 9.55 106 ALA A C 1
ATOM 829 O O . ALA A 1 107 ? 14.774 55.131 59.886 1.00 9.37 106 ALA A O 1
ATOM 831 N N . ALA A 1 108 ? 15.636 56.633 58.399 1.00 9.10 107 ALA A N 1
ATOM 832 C CA . ALA A 1 108 ? 15.597 57.772 59.351 1.00 10.20 107 ALA A CA 1
ATOM 833 C C . ALA A 1 108 ? 14.187 57.979 59.895 1.00 10.44 107 ALA A C 1
ATOM 834 O O . ALA A 1 108 ? 14.013 58.324 61.068 1.00 10.39 107 ALA A O 1
ATOM 836 N N . SER A 1 109 ? 13.175 57.721 59.067 1.00 9.97 108 SER A N 1
ATOM 837 C CA . SER A 1 109 ? 11.784 57.904 59.481 1.00 11.42 108 SER A CA 1
ATOM 838 C C . SER A 1 109 ? 11.262 56.767 60.381 1.00 11.03 108 SER A C 1
ATOM 839 O O . SER A 1 109 ? 10.479 57.012 61.319 1.00 11.68 108 SER A O 1
ATOM 842 N N . LEU A 1 110 ? 11.707 55.551 60.099 1.00 10.44 109 LEU A N 1
ATOM 843 C CA . LEU A 1 110 ? 11.300 54.373 60.868 1.00 10.44 109 LEU A CA 1
ATOM 844 C C . LEU A 1 110 ? 11.939 54.375 62.276 1.00 10.72 109 LEU A C 1
ATOM 845 O O . LEU A 1 110 ? 11.284 53.999 63.262 1.00 10.93 109 LEU A O 1
ATOM 850 N N . TRP A 1 111 ? 13.201 54.788 62.371 1.00 10.55 110 TRP A N 1
ATOM 851 C CA . TRP A 1 111 ? 13.947 54.689 63.637 1.00 11.00 110 TRP A CA 1
ATOM 852 C C . TRP A 1 111 ? 13.272 55.268 64.891 1.00 11.18 110 TRP A C 1
ATOM 853 O O . TRP A 1 111 ? 13.147 54.548 65.893 1.00 11.10 110 TRP A O 1
ATOM 864 N N . PRO A 1 112 ? 12.836 56.549 64.856 1.00 10.89 111 PRO A N 1
ATOM 865 C CA . PRO A 1 112 ? 12.178 57.099 66.063 1.00 11.71 111 PRO A CA 1
ATOM 866 C C . PRO A 1 112 ? 10.884 56.360 66.398 1.00 12.50 111 PRO A C 1
ATOM 867 O O . PRO A 1 112 ? 10.535 56.251 67.567 1.00 14.25 111 PRO A O 1
ATOM 871 N N . ARG A 1 113 ? 10.203 55.829 65.398 1.00 12.63 112 ARG A N 1
ATOM 872 C CA . ARG A 1 113 ? 9.050 54.984 65.616 1.00 13.14 112 ARG A CA 1
ATOM 873 C C . ARG A 1 113 ? 9.361 53.667 66.320 1.00 13.12 112 ARG A C 1
ATOM 874 O O . ARG A 1 113 ? 8.651 53.224 67.192 1.00 13.12 112 ARG A O 1
ATOM 882 N N . ALA A 1 114 ? 10.440 53.047 65.893 1.00 12.74 113 ALA A N 1
ATOM 883 C CA . ALA A 1 114 ? 10.940 51.831 66.524 1.00 13.05 113 ALA A CA 1
ATOM 884 C C . ALA A 1 114 ? 11.342 52.064 67.988 1.00 12.62 113 ALA A C 1
ATOM 885 O O . ALA A 1 114 ? 11.355 51.120 68.776 1.00 13.53 113 ALA A O 1
ATOM 887 N N . MET A 1 115 ? 11.678 53.309 68.345 1.00 12.16 114 MET A N 1
ATOM 888 C CA . MET A 1 115 ? 12.084 53.624 69.720 1.00 12.68 114 MET A CA 1
ATOM 889 C C . MET A 1 115 ? 10.945 53.476 70.732 1.00 14.80 114 MET A C 1
ATOM 890 O O . MET A 1 115 ? 11.197 53.467 71.942 1.00 15.24 114 MET A O 1
ATOM 895 N N . TYR A 1 116 ? 9.708 53.377 70.247 1.00 16.07 115 TYR A N 1
ATOM 896 C CA . TYR A 1 116 ? 8.523 53.330 71.126 1.00 18.61 115 TYR A CA 1
ATOM 897 C C . TYR A 1 116 ? 7.639 52.112 70.826 1.00 21.02 115 TYR A C 1
ATOM 898 O O . TYR A 1 116 ? 6.537 51.984 71.380 1.00 20.86 115 TYR A O 1
ATOM 907 N N . ASP A 1 117 ? 8.150 51.204 69.985 1.00 23.87 116 ASP A N 1
ATOM 908 C CA . ASP A 1 117 ? 7.393 50.031 69.538 1.00 27.57 116 ASP A CA 1
ATOM 909 C C . ASP A 1 117 ? 8.228 48.772 69.257 1.00 29.79 116 ASP A C 1
ATOM 910 O O . ASP A 1 117 ? 9.280 48.835 68.613 1.00 29.66 116 ASP A O 1
ATOM 915 N N . GLU A 1 118 ? 7.711 47.624 69.697 1.00 32.18 117 GLU A N 1
ATOM 916 C CA . GLU A 1 118 ? 8.373 46.318 69.505 1.00 34.53 117 GLU A CA 1
ATOM 917 C C . GLU A 1 118 ? 8.304 45.758 68.082 1.00 35.88 117 GLU A C 1
ATOM 918 O O . GLU A 1 118 ? 9.343 45.520 67.461 1.00 36.05 117 GLU A O 1
ATOM 924 N N . GLN A 1 119 ? 7.095 45.539 67.565 1.00 37.70 118 GLN A N 1
ATOM 925 C CA . GLN A 1 119 ? 6.944 45.083 66.175 1.00 39.19 118 GLN A CA 1
ATOM 926 C C . GLN A 1 119 ? 7.784 45.975 65.254 1.00 39.37 118 GLN A C 1
ATOM 927 O O . GLN A 1 119 ? 8.634 45.484 64.495 1.00 39.77 118 GLN A O 1
ATOM 933 N N . MET A 1 120 ? 7.535 47.319 65.268 1.00 39.39 119 MET A N 1
ATOM 934 C CA . MET A 1 120 ? 8.398 48.258 64.512 1.00 39.16 119 MET A CA 1
ATOM 935 C C . MET A 1 120 ? 9.816 48.183 64.762 1.00 38.68 119 MET A C 1
ATOM 936 O O . MET A 1 120 ? 10.527 48.681 63.934 1.00 38.79 119 MET A O 1
ATOM 941 N N . ALA A 1 121 ? 10.248 47.628 65.892 1.00 38.04 120 ALA A N 1
ATOM 942 C CA . ALA A 1 121 ? 11.672 47.528 66.188 1.00 37.33 120 ALA A CA 1
ATOM 943 C C . ALA A 1 121 ? 12.253 46.219 65.695 1.00 37.16 120 ALA A C 1
ATOM 944 O O . ALA A 1 121 ? 13.408 46.176 65.282 1.00 37.19 120 ALA A O 1
ATOM 946 N N . ALA A 1 122 ? 11.450 45.156 65.760 1.00 36.86 121 ALA A N 1
ATOM 947 C CA . ALA A 1 122 ? 11.896 43.785 65.483 1.00 36.14 121 ALA A CA 1
ATOM 948 C C . ALA A 1 122 ? 12.722 43.625 64.212 1.00 35.62 121 ALA A C 1
ATOM 949 O O . ALA A 1 122 ? 13.826 43.098 64.269 1.00 35.64 121 ALA A O 1
ATOM 951 N N . THR A 1 123 ? 12.209 44.070 63.067 1.00 35.06 122 THR A N 1
ATOM 952 C CA . THR A 1 123 ? 12.977 43.908 61.824 1.00 34.90 122 THR A CA 1
ATOM 953 C C . THR A 1 123 ? 14.305 44.681 61.879 1.00 33.99 122 THR A C 1
ATOM 954 O O . THR A 1 123 ? 15.283 44.306 61.216 1.00 34.00 122 THR A O 1
ATOM 958 N N . ASN A 1 124 ? 14.341 45.742 62.687 1.00 32.94 123 ASN A N 1
ATOM 959 C CA . ASN A 1 124 ? 15.547 46.562 62.814 1.00 31.21 123 ASN A CA 1
ATOM 960 C C . ASN A 1 124 ? 16.732 45.909 63.520 1.00 30.40 123 ASN A C 1
ATOM 961 O O . ASN A 1 124 ? 17.841 45.916 62.975 1.00 29.58 123 ASN A O 1
ATOM 966 N N . ARG A 1 125 ? 16.513 45.387 64.730 1.00 29.23 124 ARG A N 1
ATOM 967 C CA . ARG A 1 125 ? 17.576 44.706 65.481 1.00 29.21 124 ARG A CA 1
ATOM 968 C C . ARG A 1 125 ? 18.142 43.527 64.701 1.00 28.18 124 ARG A C 1
ATOM 969 O O . ARG A 1 125 ? 19.344 43.254 64.773 1.00 27.61 124 ARG A O 1
ATOM 977 N N . ARG A 1 126 ? 17.277 42.831 63.962 1.00 27.10 125 ARG A N 1
ATOM 978 C CA . ARG A 1 126 ? 17.726 41.684 63.170 1.00 26.39 125 ARG A CA 1
ATOM 979 C C . ARG A 1 126 ? 18.590 42.124 61.998 1.00 24.99 125 ARG A C 1
ATOM 980 O O . ARG A 1 126 ? 19.630 41.500 61.738 1.00 24.19 125 ARG A O 1
ATOM 988 N N . THR A 1 127 ? 18.153 43.179 61.301 1.00 22.99 126 THR A N 1
ATOM 989 C CA . THR A 1 127 ? 18.927 43.784 60.207 1.00 22.16 126 THR A CA 1
ATOM 990 C C . THR A 1 127 ? 20.294 44.232 60.727 1.00 20.42 126 THR A C 1
ATOM 991 O O . THR A 1 127 ? 21.321 43.873 60.146 1.00 19.46 126 THR A O 1
ATOM 995 N N . MET A 1 128 ? 20.311 44.984 61.830 1.00 18.66 127 MET A N 1
ATOM 996 C CA . MET A 1 128 ? 21.586 45.488 62.380 1.00 17.32 127 MET A CA 1
ATOM 997 C C . MET A 1 128 ? 22.505 44.332 62.768 1.00 16.97 127 MET A C 1
ATOM 998 O O . MET A 1 128 ? 23.682 44.346 62.438 1.00 15.48 127 MET A O 1
ATOM 1003 N N . ASP A 1 129 ? 21.963 43.326 63.454 1.00 16.83 128 ASP A N 1
ATOM 1004 C CA . ASP A 1 129 ? 22.775 42.177 63.875 1.00 17.24 128 ASP A CA 1
ATOM 1005 C C . ASP A 1 129 ? 23.291 41.340 62.704 1.00 16.63 128 ASP A C 1
ATOM 1006 O O . ASP A 1 129 ? 24.423 40.863 62.745 1.00 16.45 128 ASP A O 1
ATOM 1011 N N . ASN A 1 130 ? 22.473 41.178 61.667 1.00 16.30 129 ASN A N 1
ATOM 1012 C CA . ASN A 1 130 ? 22.937 40.489 60.460 1.00 16.92 129 ASN A CA 1
ATOM 1013 C C . ASN A 1 130 ? 24.161 41.197 59.887 1.00 16.01 129 ASN A C 1
ATOM 1014 O O . ASN A 1 130 ? 25.149 40.546 59.526 1.00 15.95 129 ASN A O 1
ATOM 1019 N N . TRP A 1 131 ? 24.098 42.528 59.802 1.00 15.60 130 TRP A N 1
ATOM 1020 C CA . TRP A 1 131 ? 25.266 43.261 59.311 1.00 15.19 130 TRP A CA 1
ATOM 1021 C C . TRP A 1 131 ? 26.452 43.167 60.259 1.00 14.62 130 TRP A C 1
ATOM 1022 O O . TRP A 1 131 ? 27.578 42.993 59.797 1.00 14.57 130 TRP A O 1
ATOM 1033 N N . ARG A 1 132 ? 26.210 43.287 61.570 1.00 13.88 131 ARG A N 1
ATOM 1034 C CA . ARG A 1 132 ? 27.297 43.144 62.548 1.00 13.36 131 ARG A CA 1
ATOM 1035 C C . ARG A 1 132 ? 28.033 41.814 62.362 1.00 13.78 131 ARG A C 1
ATOM 1036 O O . ARG A 1 132 ? 29.269 41.773 62.335 1.00 13.87 131 ARG A O 1
ATOM 1044 N N . GLU A 1 133 ? 27.252 40.749 62.229 1.00 13.83 132 GLU A N 1
ATOM 1045 C CA . GLU A 1 133 ? 27.780 39.395 62.078 1.00 14.50 132 GLU A CA 1
ATOM 1046 C C . GLU A 1 133 ? 28.680 39.262 60.855 1.00 13.69 132 GLU A C 1
ATOM 1047 O O . GLU A 1 133 ? 29.783 38.709 60.957 1.00 14.43 132 GLU A O 1
ATOM 1053 N N . GLN A 1 134 ? 28.227 39.781 59.718 1.00 12.83 133 GLN A N 1
ATOM 1054 C CA . GLN A 1 134 ? 29.030 39.711 58.481 1.00 13.74 133 GLN A CA 1
ATOM 1055 C C . GLN A 1 134 ? 30.282 40.575 58.596 1.00 13.14 133 GLN A C 1
ATOM 1056 O O . GLN A 1 134 ? 31.379 40.141 58.231 1.00 12.74 13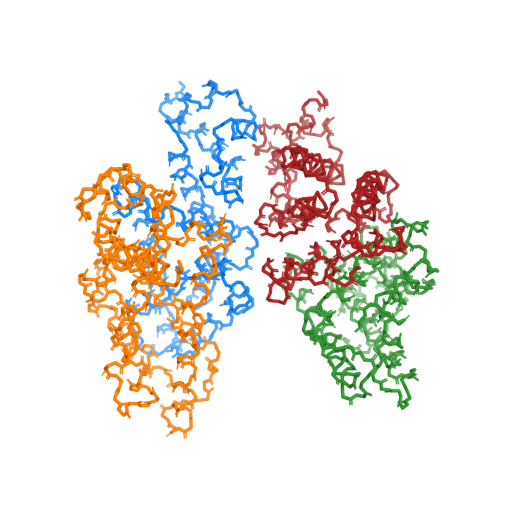3 GLN A O 1
ATOM 1062 N N . MET A 1 135 ? 30.102 41.798 59.093 1.00 12.81 134 MET A N 1
ATOM 1063 C CA . MET A 1 135 ? 31.224 42.726 59.293 1.00 12.17 134 MET A CA 1
ATOM 1064 C C . MET A 1 135 ? 32.312 42.099 60.177 1.00 11.90 134 MET A C 1
ATOM 1065 O O . MET A 1 135 ? 33.513 42.226 59.876 1.00 11.93 134 MET A O 1
ATOM 1070 N N . ALA A 1 136 ? 31.893 41.431 61.255 1.00 11.79 135 ALA A N 1
ATOM 1071 C CA . ALA A 1 136 ? 32.830 40.780 62.173 1.00 11.55 135 ALA A CA 1
ATOM 1072 C C . ALA A 1 136 ? 33.603 39.658 61.464 1.00 11.44 135 ALA A C 1
ATOM 1073 O O . ALA A 1 136 ? 34.807 39.485 61.697 1.00 11.59 135 ALA A O 1
ATOM 1075 N N . ILE A 1 137 ? 32.914 38.902 60.612 1.00 11.12 136 ILE A N 1
ATOM 1076 C CA . ILE A 1 137 ? 33.589 37.841 59.841 1.00 11.66 136 ILE A CA 1
ATOM 1077 C C . ILE A 1 137 ? 34.662 38.475 58.957 1.00 11.69 136 ILE A C 1
ATOM 1078 O O . ILE A 1 137 ? 35.817 38.041 58.965 1.00 12.07 136 ILE A O 1
ATOM 1083 N N . PHE A 1 138 ? 34.282 39.523 58.241 1.00 10.98 137 PHE A N 1
ATOM 1084 C CA . PHE A 1 138 ? 35.188 40.171 57.305 1.00 11.01 137 PHE A CA 1
ATOM 1085 C C . PHE A 1 138 ? 36.374 40.795 58.028 1.00 10.62 137 PHE A C 1
ATOM 1086 O O . PHE A 1 138 ? 37.494 40.712 57.553 1.00 11.10 137 PHE A O 1
ATOM 1094 N N . LEU A 1 139 ? 36.124 41.415 59.173 1.00 10.27 138 LEU A N 1
ATOM 1095 C CA . LEU A 1 139 ? 37.200 42.084 59.923 1.00 10.48 138 LEU A CA 1
ATOM 1096 C C . LEU A 1 139 ? 38.158 41.097 60.576 1.00 10.26 138 LEU A C 1
ATOM 1097 O O . LEU A 1 139 ? 39.360 41.351 60.654 1.00 10.54 138 LEU A O 1
ATOM 1102 N N . GLU A 1 140 ? 37.638 39.955 61.015 1.00 10.05 139 GLU A N 1
ATOM 1103 C CA . GLU A 1 140 ? 38.483 38.893 61.554 1.00 10.29 139 GLU A CA 1
ATOM 1104 C C . GLU A 1 140 ? 39.353 38.303 60.435 1.00 10.08 139 GLU A C 1
ATOM 1105 O O . GLU A 1 140 ? 40.541 38.046 60.638 1.00 9.76 139 GLU A O 1
ATOM 1111 N N . GLN A 1 141 ? 38.768 38.128 59.251 1.00 10.30 140 GLN A N 1
ATOM 1112 C CA . GLN A 1 141 ? 39.533 37.714 58.065 1.00 10.34 140 GLN A CA 1
ATOM 1113 C C . GLN A 1 141 ? 40.699 38.676 57.788 1.00 10.23 140 GLN A C 1
ATOM 1114 O O . GLN A 1 141 ? 41.829 38.240 57.612 1.00 10.35 140 GLN A O 1
ATOM 1120 N N . ALA A 1 142 ? 40.414 39.976 57.785 1.00 10.37 141 ALA A N 1
ATOM 1121 C CA . ALA A 1 142 ? 41.442 41.010 57.585 1.00 9.70 141 ALA A CA 1
ATOM 1122 C C . ALA A 1 142 ? 42.548 40.927 58.643 1.00 9.76 141 ALA A C 1
ATOM 1123 O O . ALA A 1 142 ? 43.735 41.037 58.328 1.00 9.43 141 ALA A O 1
ATOM 1125 N N . ARG A 1 143 ? 42.129 40.750 59.899 1.00 9.56 142 ARG A N 1
ATOM 1126 C CA . ARG A 1 143 ? 43.030 40.616 61.027 1.00 10.71 142 ARG A CA 1
ATOM 1127 C C . ARG A 1 143 ? 43.981 39.425 60.836 1.00 10.47 142 ARG A C 1
ATOM 1128 O O . ARG A 1 143 ? 45.182 39.519 61.094 1.00 10.49 142 ARG A O 1
ATOM 1136 N N . GLU A 1 144 ? 43.443 38.306 60.362 1.00 11.22 143 GLU A N 1
ATOM 1137 C CA . GLU A 1 144 ? 44.265 37.109 60.142 1.00 12.57 143 GLU A CA 1
ATOM 1138 C C . GLU A 1 144 ? 45.138 37.214 58.885 1.00 12.54 143 GLU A C 1
ATOM 1139 O O . GLU A 1 144 ? 46.218 36.622 58.828 1.00 12.26 143 GLU A O 1
ATOM 1145 N N . GLU A 1 145 ? 44.663 37.985 57.903 1.00 13.42 144 GLU A N 1
ATOM 1146 C CA . GLU A 1 145 ? 45.382 38.236 56.644 1.00 15.08 144 GLU A CA 1
ATOM 1147 C C . GLU A 1 145 ? 46.502 39.267 56.848 1.00 14.64 144 GLU A C 1
ATOM 1148 O O . GLU A 1 145 ? 47.458 39.319 56.069 1.00 15.46 144 GLU A O 1
ATOM 1154 N N . GLY A 1 146 ? 46.376 40.079 57.894 1.00 13.93 145 GLY A N 1
ATOM 1155 C CA . GLY A 1 146 ? 47.309 41.169 58.145 1.00 13.72 145 GLY A CA 1
ATOM 1156 C C . GLY A 1 146 ? 47.038 42.452 57.364 1.00 13.66 145 GLY A C 1
ATOM 1157 O O . GLY A 1 146 ? 47.924 43.301 57.243 1.00 13.31 145 GLY A O 1
ATOM 1158 N N . SER A 1 147 ? 45.823 42.612 56.838 1.00 12.86 146 SER A N 1
ATOM 1159 C CA . SER A 1 147 ? 45.444 43.856 56.156 1.00 13.51 146 SER A CA 1
ATOM 1160 C C . SER A 1 147 ? 45.011 44.944 57.152 1.00 13.02 146 SER A C 1
ATOM 1161 O O . SER A 1 147 ? 44.825 46.122 56.792 1.00 13.42 146 SER A O 1
ATOM 1164 N N . VAL A 1 148 ? 44.814 44.528 58.402 1.00 12.40 147 VAL A N 1
ATOM 1165 C CA . VAL A 1 148 ? 44.629 45.433 59.534 1.00 11.90 147 VAL A CA 1
ATOM 1166 C C . VAL A 1 148 ? 45.494 44.905 60.682 1.00 12.18 147 VAL A C 1
ATOM 1167 O O . VAL A 1 148 ? 45.967 43.766 60.637 1.00 12.05 147 VAL A O 1
ATOM 1171 N N . GLY A 1 149 ? 45.684 45.715 61.715 1.00 12.49 148 GLY A N 1
ATOM 1172 C CA . GLY A 1 149 ? 46.496 45.279 62.864 1.00 13.05 148 GLY A CA 1
ATOM 1173 C C . GLY A 1 149 ? 45.684 44.363 63.764 1.00 13.09 148 GLY A C 1
ATOM 1174 O O . GLY A 1 149 ? 44.629 43.850 63.365 1.00 12.91 148 GLY A O 1
ATOM 1175 N N . ASP A 1 150 ? 46.170 44.178 64.986 1.00 13.03 149 ASP A N 1
ATOM 1176 C CA . ASP A 1 150 ? 45.500 43.344 65.972 1.00 13.61 149 ASP A CA 1
ATOM 1177 C C . ASP A 1 150 ? 44.321 44.104 66.583 1.00 13.56 149 ASP A C 1
ATOM 1178 O O . ASP A 1 150 ? 44.341 44.488 67.754 1.00 14.02 149 ASP A O 1
ATOM 1183 N N . ILE A 1 151 ? 43.280 44.288 65.781 1.00 13.39 150 ILE A N 1
ATOM 1184 C CA . ILE A 1 151 ? 42.152 45.118 66.175 1.00 13.61 150 ILE A CA 1
ATOM 1185 C C . ILE A 1 151 ? 41.202 44.395 67.127 1.00 13.47 150 ILE A C 1
ATOM 1186 O O . ILE A 1 151 ? 41.175 43.161 67.205 1.00 13.49 150 ILE A O 1
ATOM 1191 N N . ASP A 1 152 ? 40.440 45.195 67.865 1.00 13.70 151 ASP A N 1
ATOM 1192 C CA . ASP A 1 152 ? 39.330 44.718 68.677 1.00 13.60 151 ASP A CA 1
ATOM 1193 C C . ASP A 1 152 ? 38.127 44.648 67.735 1.00 13.75 151 ASP A C 1
ATOM 1194 O O . ASP A 1 152 ? 37.471 45.677 67.478 1.00 13.48 151 ASP A O 1
ATOM 1199 N N . VAL A 1 153 ? 37.865 43.459 67.186 1.00 12.95 152 VAL A N 1
ATOM 1200 C CA . VAL A 1 153 ? 36.856 43.309 66.125 1.00 12.61 152 VAL A CA 1
ATOM 1201 C C . VAL A 1 153 ? 35.460 43.793 66.549 1.00 12.89 152 VAL A C 1
ATOM 1202 O O . VAL A 1 153 ? 34.797 44.513 65.798 1.00 12.86 152 VAL A O 1
ATOM 1206 N N . THR A 1 154 ? 35.019 43.423 67.751 1.00 12.54 153 THR A N 1
ATOM 1207 C CA . THR A 1 154 ? 33.685 43.853 68.207 1.00 13.05 153 THR A CA 1
ATOM 1208 C C . THR A 1 154 ? 33.508 45.380 68.217 1.00 12.65 153 THR A C 1
ATOM 1209 O O . THR A 1 154 ? 32.493 45.895 67.731 1.00 12.04 153 THR A O 1
ATOM 1213 N N . ILE A 1 155 ? 34.505 46.082 68.753 1.00 12.05 154 ILE A N 1
ATOM 1214 C CA . ILE A 1 155 ? 34.509 47.547 68.818 1.00 12.05 154 ILE A CA 1
ATOM 1215 C C . ILE A 1 155 ? 34.637 48.189 67.419 1.00 11.72 154 ILE A C 1
ATOM 1216 O O . ILE A 1 155 ? 33.921 49.141 67.111 1.00 11.25 154 ILE A O 1
ATOM 1221 N N . VAL A 1 156 ? 35.488 47.631 66.556 1.00 10.64 155 VAL A N 1
ATOM 1222 C CA . VAL A 1 156 ? 35.635 48.154 65.185 1.00 11.13 155 VAL A CA 1
ATOM 1223 C C . VAL A 1 156 ? 34.322 48.003 64.394 1.00 11.31 155 VAL A C 1
ATOM 1224 O O . VAL A 1 156 ? 33.858 48.943 63.739 1.00 11.37 155 VAL A O 1
ATOM 1228 N N . VAL A 1 157 ? 33.692 46.839 64.499 1.00 11.38 156 VAL A N 1
ATOM 1229 C CA . VAL A 1 157 ? 32.370 46.641 63.903 1.00 11.36 156 VAL A CA 1
ATOM 1230 C C . VAL A 1 157 ? 31.391 47.736 64.377 1.00 11.61 156 VAL A C 1
ATOM 1231 O O . VAL A 1 157 ? 30.676 48.326 63.567 1.00 10.83 156 VAL A O 1
ATOM 1235 N N . GLU A 1 158 ? 31.369 48.003 65.683 1.00 11.24 157 GLU A N 1
ATOM 1236 C CA . GLU A 1 158 ? 30.443 48.990 66.239 1.00 11.86 157 GLU A CA 1
ATOM 1237 C C . GLU A 1 158 ? 30.772 50.394 65.748 1.00 12.10 157 GLU A C 1
ATOM 1238 O O . GLU A 1 158 ? 29.863 51.159 65.428 1.00 11.66 157 GLU A O 1
ATOM 1244 N N . GLN A 1 159 ? 32.065 50.722 65.688 1.00 11.48 158 GLN A N 1
ATOM 1245 C CA . GLN A 1 159 ? 32.485 52.025 65.156 1.00 12.39 158 GLN A CA 1
ATOM 1246 C C . GLN A 1 159 ? 31.934 52.220 63.736 1.00 12.23 158 GLN A C 1
ATOM 1247 O O . GLN A 1 159 ? 31.330 53.258 63.414 1.00 11.56 158 GLN A O 1
ATOM 1253 N N . LEU A 1 160 ? 32.161 51.214 62.894 1.00 11.80 159 LEU A N 1
ATOM 1254 C CA . LEU A 1 160 ? 31.805 51.312 61.476 1.00 12.88 159 LEU A CA 1
ATOM 1255 C C . LEU A 1 160 ? 30.293 51.356 61.269 1.00 12.39 159 LEU A C 1
ATOM 1256 O O . LEU A 1 160 ? 29.781 52.180 60.475 1.00 11.90 159 LEU A O 1
ATOM 1261 N N . LEU A 1 161 ? 29.591 50.469 61.977 1.00 11.80 160 LEU A N 1
ATOM 1262 C CA . LEU A 1 161 ? 28.147 50.421 61.917 1.00 10.88 160 LEU A CA 1
ATOM 1263 C C . LEU A 1 161 ? 27.570 51.758 62.365 1.00 10.20 160 LEU A C 1
ATOM 1264 O O . LEU A 1 161 ? 26.745 52.327 61.645 1.00 9.92 160 LEU A O 1
ATOM 1269 N N . ASN A 1 162 ? 28.025 52.276 63.507 1.00 9.86 161 ASN A N 1
ATOM 1270 C CA . ASN A 1 162 ? 27.540 53.598 63.941 1.00 10.25 161 ASN A CA 1
ATOM 1271 C C . ASN A 1 162 ? 27.833 54.689 62.937 1.00 9.94 161 ASN A C 1
ATOM 1272 O O . ASN A 1 162 ? 26.951 55.502 62.659 1.00 9.20 161 ASN A O 1
ATOM 1277 N N . MET A 1 163 ? 29.038 54.677 62.361 1.00 10.28 162 MET A N 1
ATOM 1278 C CA . MET A 1 163 ? 29.403 55.682 61.340 1.00 11.03 162 MET A CA 1
ATOM 1279 C C . MET A 1 163 ? 28.449 55.626 60.153 1.00 11.36 162 MET A C 1
ATOM 1280 O O . MET A 1 163 ? 27.969 56.675 59.699 1.00 11.76 162 MET A O 1
ATOM 1285 N N . MET A 1 164 ? 28.151 54.418 59.680 1.00 10.23 163 MET A N 1
ATOM 1286 C CA . MET A 1 164 ? 27.242 54.263 58.529 1.00 10.67 163 MET A CA 1
ATOM 1287 C C . MET A 1 164 ? 25.792 54.599 58.867 1.00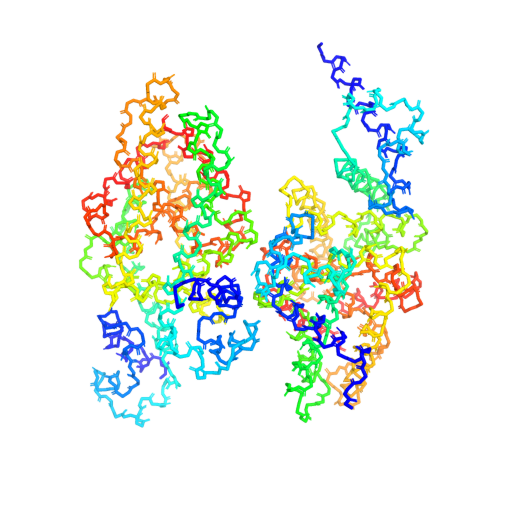 10.27 163 MET A C 1
ATOM 1288 O O . MET A 1 164 ? 25.048 55.101 58.021 1.00 10.03 163 MET A O 1
ATOM 1293 N N . MET A 1 165 ? 25.390 54.385 60.122 1.00 9.99 164 MET A N 1
ATOM 1294 C CA . MET A 1 165 ? 24.032 54.773 60.490 1.00 10.23 164 MET A CA 1
ATOM 1295 C C . MET A 1 165 ? 23.929 56.306 60.558 1.00 9.52 164 MET A C 1
ATOM 1296 O O . MET A 1 165 ? 22.943 56.865 60.099 1.00 9.84 164 MET A O 1
ATOM 1301 N N . GLY A 1 166 ? 24.963 56.972 61.086 1.00 9.04 165 GLY A N 1
ATOM 1302 C CA . GLY A 1 166 ? 25.042 58.444 61.070 1.00 9.27 165 GLY A CA 1
ATOM 1303 C C . GLY A 1 166 ? 24.982 58.996 59.656 1.00 8.90 165 GLY A C 1
ATOM 1304 O O . GLY A 1 166 ? 24.368 60.040 59.424 1.00 9.73 165 GLY A O 1
ATOM 1305 N N . MET A 1 167 ? 25.600 58.289 58.713 1.00 9.37 166 MET A N 1
ATOM 1306 C CA . MET A 1 167 ? 25.573 58.709 57.312 1.00 9.22 166 MET A CA 1
ATOM 1307 C C . MET A 1 167 ? 24.163 58.748 56.738 1.00 9.96 166 MET A C 1
ATOM 1308 O O . MET A 1 167 ? 23.888 59.535 55.840 1.00 10.11 166 MET A O 1
ATOM 1313 N N . GLN A 1 168 ? 23.278 57.888 57.238 1.00 10.24 167 GLN A N 1
ATOM 1314 C CA . GLN A 1 168 ? 21.904 57.892 56.743 1.00 9.97 167 GLN A CA 1
ATOM 1315 C C . GLN A 1 168 ? 21.254 59.217 57.067 1.00 10.75 167 GLN A C 1
ATOM 1316 O O . GLN A 1 168 ? 20.380 59.681 56.331 1.00 11.36 167 GLN A O 1
ATOM 1322 N N . ILE A 1 169 ? 21.668 59.803 58.191 1.00 9.50 168 ILE A N 1
ATOM 1323 C CA . ILE A 1 169 ? 21.145 61.098 58.622 1.00 9.94 168 ILE A CA 1
ATOM 1324 C C . ILE A 1 169 ? 21.838 62.228 57.874 1.00 9.88 168 ILE A C 1
ATOM 1325 O O . ILE A 1 169 ? 21.169 63.025 57.228 1.00 9.68 168 ILE A O 1
ATOM 1330 N N . LEU A 1 170 ? 23.167 62.298 57.995 1.00 9.30 169 LEU A N 1
ATOM 1331 C CA . LEU A 1 170 ? 23.950 63.433 57.483 1.00 10.06 169 LEU A CA 1
ATOM 1332 C C . LEU A 1 170 ? 24.141 63.422 55.959 1.00 9.90 169 LEU A C 1
ATOM 1333 O O . LEU A 1 170 ? 24.237 64.492 55.333 1.00 10.05 169 LEU A O 1
ATOM 1338 N N . GLY A 1 171 ? 24.214 62.229 55.369 1.00 9.48 170 GLY A N 1
ATOM 1339 C CA . GLY A 1 171 ? 24.256 62.122 53.899 1.00 9.13 170 GLY A CA 1
ATOM 1340 C C . GLY A 1 171 ? 23.017 62.794 53.307 1.00 10.00 170 GLY A C 1
ATOM 1341 O O . GLY A 1 171 ? 23.074 63.359 52.222 1.00 10.46 170 GLY A O 1
ATOM 1342 N N . VAL A 1 172 ? 21.898 62.733 54.033 1.00 10.54 171 VAL A N 1
ATOM 1343 C CA . VAL A 1 172 ? 20.661 63.380 53.596 1.00 10.77 171 VAL A CA 1
ATOM 1344 C C . VAL A 1 172 ? 20.587 64.860 53.995 1.00 11.34 171 VAL A C 1
ATOM 1345 O O . VAL A 1 172 ? 20.335 65.730 53.153 1.00 12.03 171 VAL A O 1
ATOM 1349 N N . LEU A 1 173 ? 20.839 65.137 55.275 1.00 11.16 172 LEU A N 1
ATOM 1350 C CA . LEU A 1 173 ? 20.638 66.463 55.852 1.00 11.65 172 LEU A CA 1
ATOM 1351 C C . LEU A 1 173 ? 21.783 67.456 55.621 1.00 12.66 172 LEU A C 1
ATOM 1352 O O . LEU A 1 173 ? 21.553 68.678 55.624 1.00 13.09 172 LEU A O 1
ATOM 1357 N N . THR A 1 174 ? 23.002 66.951 55.453 1.00 12.63 173 THR A N 1
ATOM 1358 C CA . THR A 1 174 ? 24.153 67.819 55.186 1.00 14.16 173 THR A CA 1
ATOM 1359 C C . THR A 1 174 ? 24.921 67.284 53.970 1.00 14.89 173 THR A C 1
ATOM 1360 O O . THR A 1 174 ? 26.081 66.874 54.084 1.00 14.15 173 THR A O 1
ATOM 1364 N N . PRO A 1 175 ? 24.268 67.277 52.786 1.00 15.88 174 PRO A N 1
ATOM 1365 C CA . PRO A 1 175 ? 24.842 66.575 51.631 1.00 16.91 174 PRO A CA 1
ATOM 1366 C C . PRO A 1 175 ? 26.087 67.243 51.017 1.00 18.02 174 PRO A C 1
ATOM 1367 O O . PRO A 1 175 ? 26.812 66.600 50.260 1.00 18.96 174 PRO A O 1
ATOM 1371 N N . GLY A 1 176 ? 26.343 68.504 51.357 1.00 18.34 175 GLY A N 1
ATOM 1372 C CA . GLY A 1 176 ? 27.614 69.145 51.008 1.00 19.04 175 GLY A CA 1
ATOM 1373 C C . GLY A 1 176 ? 28.765 68.519 51.779 1.00 19.29 175 GLY A C 1
ATOM 1374 O O . GLY A 1 176 ? 29.749 68.059 51.181 1.00 20.40 175 GLY A O 1
ATOM 1375 N N . GLU A 1 177 ? 28.628 68.475 53.103 1.00 18.10 176 GLU A N 1
ATOM 1376 C CA . GLU A 1 177 ? 29.677 67.961 53.990 1.00 17.95 176 GLU A CA 1
ATOM 1377 C C . GLU A 1 177 ? 29.725 66.441 54.011 1.00 16.95 176 GLU A C 1
ATOM 1378 O O . GLU A 1 177 ? 30.739 65.843 54.408 1.00 16.95 176 GLU A O 1
ATOM 1384 N N . THR A 1 178 ? 28.622 65.807 53.626 1.00 14.67 177 THR A N 1
ATOM 1385 C CA . THR A 1 178 ? 28.547 64.355 53.714 1.00 14.50 177 THR A CA 1
ATOM 1386 C C . THR A 1 178 ? 28.127 63.794 52.363 1.00 13.94 177 THR A C 1
ATOM 1387 O O . THR A 1 178 ? 27.263 62.926 52.259 1.00 13.42 177 THR A O 1
ATOM 1391 N N . SER A 1 179 ? 28.795 64.292 51.330 1.00 13.15 178 SER A N 1
ATOM 1392 C CA . SER A 1 179 ? 28.558 63.880 49.951 1.00 13.36 178 SER A CA 1
ATOM 1393 C C . SER A 1 179 ? 28.969 62.429 49.712 1.00 13.13 178 SER A C 1
ATOM 1394 O O . SER A 1 179 ? 29.683 61.839 50.522 1.00 12.64 178 SER A O 1
ATOM 1397 N N . SER A 1 180 ? 28.552 61.880 48.575 1.00 13.49 179 SER A N 1
ATOM 1398 C CA . SER A 1 180 ? 28.910 60.509 48.228 1.00 14.38 179 SER A CA 1
ATOM 1399 C C . SER A 1 180 ? 30.434 60.323 48.229 1.00 14.36 179 SER A C 1
ATOM 1400 O O . SER A 1 180 ? 30.969 59.357 48.795 1.00 13.49 179 SER A O 1
ATOM 1403 N N . GLU A 1 181 ? 31.131 61.248 47.584 1.00 14.17 180 GLU A N 1
ATOM 1404 C CA . GLU A 1 181 ? 32.583 61.178 47.550 1.00 14.68 180 GLU A CA 1
ATOM 1405 C C . GLU A 1 181 ? 33.209 61.220 48.967 1.00 13.89 180 GLU A C 1
ATOM 1406 O O . GLU A 1 181 ? 34.113 60.436 49.279 1.00 13.05 180 GLU A O 1
ATOM 1412 N N . ARG A 1 182 ? 32.695 62.096 49.826 1.00 13.55 181 ARG A N 1
ATOM 1413 C CA . ARG A 1 182 ? 33.192 62.207 51.206 1.00 13.67 181 ARG A CA 1
ATOM 1414 C C . ARG A 1 182 ? 32.925 60.898 51.981 1.00 12.83 181 ARG A C 1
ATOM 1415 O O . ARG A 1 182 ? 33.754 60.443 52.761 1.00 12.20 181 ARG A O 1
ATOM 1423 N N . GLN A 1 183 ? 31.772 60.276 51.743 1.00 12.29 182 GLN A N 1
ATOM 1424 C CA . GLN A 1 183 ? 31.444 59.036 52.436 1.00 11.85 182 GLN A CA 1
ATOM 1425 C C . GLN A 1 183 ? 32.467 57.958 52.085 1.00 11.65 182 GLN A C 1
ATOM 1426 O O . GLN A 1 183 ? 32.961 57.236 52.955 1.00 11.64 182 GLN A O 1
ATOM 1432 N N . LEU A 1 184 ? 32.787 57.869 50.800 1.00 11.68 183 LEU A N 1
ATOM 1433 C CA . LEU A 1 184 ? 33.733 56.870 50.328 1.00 12.13 183 LEU A CA 1
ATOM 1434 C C . LEU A 1 184 ? 35.131 57.114 50.902 1.00 12.84 183 LEU A C 1
ATOM 1435 O O . LEU A 1 184 ? 35.831 56.164 51.276 1.00 12.67 183 LEU A O 1
ATOM 1440 N N . GLU A 1 185 ? 35.521 58.382 50.982 1.00 12.75 184 GLU A N 1
ATOM 1441 C CA . GLU A 1 185 ? 36.795 58.773 51.600 1.00 13.29 184 GLU A CA 1
ATOM 1442 C C . GLU A 1 185 ? 36.809 58.463 53.101 1.00 12.74 184 GLU A C 1
ATOM 1443 O O . GLU A 1 185 ? 37.819 57.990 53.625 1.00 14.05 184 GLU A O 1
ATOM 1449 N N . MET A 1 186 ? 35.707 58.735 53.794 1.00 12.68 185 MET A N 1
ATOM 1450 C CA . MET A 1 186 ? 35.588 58.392 55.219 1.00 13.52 185 MET A CA 1
ATOM 1451 C C . MET A 1 186 ? 35.790 56.885 55.423 1.00 12.48 185 MET A C 1
ATOM 1452 O O . MET A 1 186 ? 36.532 56.477 56.310 1.00 12.28 185 MET A O 1
ATOM 1457 N N . LEU A 1 187 ? 35.173 56.064 54.573 1.00 12.14 186 LEU A N 1
ATOM 1458 C CA . LEU A 1 187 ? 35.389 54.613 54.649 1.00 13.34 186 LEU A CA 1
ATOM 1459 C C . LEU A 1 187 ? 36.861 54.238 54.411 1.00 13.03 186 LEU A C 1
ATOM 1460 O O . LEU A 1 187 ? 37.446 53.451 55.172 1.00 12.88 186 LEU A O 1
ATOM 1465 N N . GLU A 1 188 ? 37.453 54.785 53.349 1.00 13.33 187 GLU A N 1
ATOM 1466 C CA . GLU A 1 188 ? 38.841 54.437 52.999 1.00 14.35 187 GLU A CA 1
ATOM 1467 C C . GLU A 1 188 ? 39.812 54.798 54.110 1.00 14.09 187 GLU A C 1
ATOM 1468 O O . GLU A 1 188 ? 40.660 53.996 54.475 1.00 14.13 187 GLU A O 1
ATOM 1474 N N . GLN A 1 189 ? 39.674 56.003 54.655 1.00 13.65 188 GLN A N 1
ATOM 1475 C CA . GLN A 1 189 ? 40.594 56.459 55.679 1.00 13.76 188 GLN A CA 1
ATOM 1476 C C . GLN A 1 189 ? 40.369 55.694 56.974 1.00 14.07 188 GLN A C 1
ATOM 1477 O O . GLN A 1 189 ? 41.323 55.391 57.694 1.00 13.55 188 GLN A O 1
ATOM 1483 N N . PHE A 1 190 ? 39.116 55.343 57.249 1.00 12.91 189 PHE A N 1
ATOM 1484 C CA . PHE A 1 190 ? 38.827 54.528 58.435 1.00 13.55 189 PHE A CA 1
ATOM 1485 C C . PHE A 1 190 ? 39.576 53.187 58.356 1.00 13.65 189 PHE A C 1
ATOM 1486 O O . PHE A 1 190 ? 40.308 52.827 59.283 1.00 13.64 189 PHE A O 1
ATOM 1494 N N . VAL A 1 191 ? 39.403 52.463 57.252 1.00 13.85 190 VAL A N 1
ATOM 1495 C CA . VAL A 1 191 ? 40.032 51.146 57.114 1.00 14.99 190 VAL A CA 1
ATOM 1496 C C . VAL A 1 191 ? 41.564 51.226 57.064 1.00 15.56 190 VAL A C 1
ATOM 1497 O O . VAL A 1 191 ? 42.252 50.325 57.554 1.00 15.10 190 VAL A O 1
ATOM 1501 N N . ALA A 1 192 ? 42.088 52.315 56.500 1.00 15.36 191 ALA A N 1
ATOM 1502 C CA . ALA A 1 192 ? 43.535 52.576 56.488 1.00 15.91 191 ALA A CA 1
ATOM 1503 C C . ALA A 1 192 ? 44.128 52.735 57.884 1.00 16.23 191 ALA A C 1
ATOM 1504 O O . ALA A 1 192 ? 45.290 52.381 58.105 1.00 16.93 191 ALA A O 1
ATOM 1506 N N . ALA A 1 193 ? 43.332 53.278 58.805 1.00 16.40 192 ALA A N 1
ATOM 1507 C CA . ALA A 1 193 ? 43.741 53.507 60.190 1.00 17.45 192 ALA A CA 1
ATOM 1508 C C . ALA A 1 193 ? 43.756 52.240 61.043 1.00 17.62 192 ALA A C 1
ATOM 1509 O O . ALA A 1 193 ? 44.275 52.254 62.158 1.00 17.50 192 ALA A O 1
ATOM 1511 N N . LEU A 1 194 ? 43.183 51.152 60.522 1.00 18.08 193 LEU A N 1
ATOM 1512 C CA . LEU A 1 194 ? 43.084 49.892 61.268 1.00 18.50 193 LEU A CA 1
ATOM 1513 C C . LEU A 1 194 ? 44.334 49.026 61.136 1.00 19.39 193 LEU A C 1
ATOM 1514 O O . LEU A 1 194 ? 44.692 48.261 62.049 1.00 19.70 193 LEU A O 1
ATOM 1520 N N . GLY B 1 1 ? 5.509 96.366 73.362 1.00 19.40 0 GLY B N 1
ATOM 1521 C CA . GLY B 1 1 ? 6.927 96.702 73.040 1.00 18.40 0 GLY B CA 1
ATOM 1522 C C . GLY B 1 1 ? 7.898 95.585 73.370 1.00 17.85 0 GLY B C 1
ATOM 1523 O O . GLY B 1 1 ? 7.522 94.396 73.391 1.00 17.90 0 GLY B O 1
ATOM 1524 N N . VAL B 1 2 ? 9.147 95.961 73.642 1.00 15.74 1 VAL B N 1
ATOM 1525 C CA . VAL B 1 2 ? 10.194 94.977 73.903 1.00 14.31 1 VAL B CA 1
ATOM 1526 C C . VAL B 1 2 ? 9.911 94.086 75.128 1.00 13.10 1 VAL B C 1
ATOM 1527 O O . VAL B 1 2 ? 10.078 92.866 75.029 1.00 12.93 1 VAL B O 1
ATOM 1531 N N . PRO B 1 3 ? 9.508 94.677 76.276 1.00 12.51 2 PRO B N 1
ATOM 1532 C CA . PRO B 1 3 ? 9.232 93.796 77.427 1.00 12.34 2 PRO B CA 1
ATOM 1533 C C . PRO B 1 3 ? 8.217 92.695 77.114 1.00 12.37 2 PRO B C 1
ATOM 1534 O O . PRO B 1 3 ? 8.389 91.557 77.559 1.00 11.86 2 PRO B O 1
ATOM 1538 N N . LYS B 1 4 ? 7.185 93.019 76.342 1.00 12.50 3 LYS B N 1
ATOM 1539 C CA . LYS B 1 4 ? 6.190 92.010 75.949 1.00 13.42 3 LYS B CA 1
ATOM 1540 C C . LYS B 1 4 ? 6.805 90.896 75.092 1.00 13.11 3 LYS B C 1
ATOM 1541 O O . LYS B 1 4 ? 6.511 89.723 75.290 1.00 12.90 3 LYS B O 1
ATOM 1547 N N . LEU B 1 5 ? 7.665 91.270 74.144 1.00 13.22 4 LEU B N 1
ATOM 1548 C CA . LEU B 1 5 ? 8.353 90.292 73.289 1.00 12.89 4 LEU B CA 1
ATOM 1549 C C . LEU B 1 5 ? 9.300 89.407 74.089 1.00 12.14 4 LEU B C 1
ATOM 1550 O O . LEU B 1 5 ? 9.376 88.204 73.860 1.00 11.79 4 LEU B O 1
ATOM 1555 N N . VAL B 1 6 ? 10.021 90.011 75.034 1.00 11.33 5 VAL B N 1
ATOM 1556 C CA . VAL B 1 6 ? 10.901 89.261 75.934 1.00 11.56 5 VAL B CA 1
ATOM 1557 C C . VAL B 1 6 ? 10.083 88.270 76.770 1.00 11.09 5 VAL B C 1
ATOM 1558 O O . VAL B 1 6 ? 10.464 87.114 76.912 1.00 10.73 5 VAL B O 1
ATOM 1562 N N . ASP B 1 7 ? 8.952 88.728 77.301 1.00 11.82 6 ASP B N 1
ATOM 1563 C CA . ASP B 1 7 ? 8.075 87.851 78.102 1.00 12.36 6 ASP B CA 1
ATOM 1564 C C . ASP B 1 7 ? 7.609 86.655 77.280 1.00 12.42 6 ASP B C 1
ATOM 1565 O O . ASP B 1 7 ? 7.675 85.508 77.722 1.00 11.48 6 ASP B O 1
ATOM 1570 N N . HIS B 1 8 ? 7.159 86.938 76.067 1.00 12.85 7 HIS B N 1
ATOM 1571 C CA . HIS B 1 8 ? 6.715 85.918 75.135 1.00 14.24 7 HIS B CA 1
ATOM 1572 C C . HIS B 1 8 ? 7.814 84.881 74.849 1.00 14.52 7 HIS B C 1
ATOM 1573 O O . HIS B 1 8 ? 7.580 83.673 74.921 1.00 14.48 7 HIS B O 1
ATOM 1580 N N . ASP B 1 9 ? 9.025 85.353 74.560 1.00 15.08 8 ASP B N 1
ATOM 1581 C CA . ASP B 1 9 ? 10.153 84.458 74.307 1.00 16.16 8 ASP B CA 1
ATOM 1582 C C . ASP B 1 9 ? 10.562 83.650 75.543 1.00 14.75 8 ASP B C 1
ATOM 1583 O O . ASP B 1 9 ? 10.901 82.471 75.437 1.00 14.75 8 ASP B O 1
ATOM 1588 N N . GLU B 1 10 ? 10.534 84.286 76.708 1.00 14.09 9 GLU B N 1
ATOM 1589 C CA . GLU B 1 10 ? 10.857 83.597 77.959 1.00 13.72 9 GLU B CA 1
ATOM 1590 C C . GLU B 1 10 ? 9.846 82.492 78.222 1.00 12.98 9 GLU B C 1
ATOM 1591 O O . GLU B 1 10 ? 10.211 81.401 78.659 1.00 12.35 9 GLU B O 1
ATOM 1597 N N . ARG B 1 11 ? 8.577 82.769 77.939 1.00 12.30 10 ARG B N 1
ATOM 1598 C CA . ARG B 1 11 ? 7.541 81.749 78.125 1.00 12.46 10 ARG B CA 1
ATOM 1599 C C . ARG B 1 11 ? 7.719 80.557 77.198 1.00 12.41 10 ARG B C 1
ATOM 1600 O O . ARG B 1 11 ? 7.582 79.411 77.637 1.00 12.06 10 ARG B O 1
ATOM 1608 N N . ARG B 1 12 ? 8.051 80.816 75.931 1.00 12.33 11 ARG B N 1
ATOM 1609 C CA . ARG B 1 12 ? 8.341 79.734 74.989 1.00 12.73 11 ARG B CA 1
ATOM 1610 C C . ARG B 1 12 ? 9.487 78.881 75.491 1.00 12.63 11 ARG B C 1
ATOM 1611 O O . ARG B 1 12 ? 9.410 77.650 75.439 1.00 12.51 11 ARG B O 1
ATOM 1619 N N . ARG B 1 13 ? 10.548 79.528 75.979 1.00 12.24 12 ARG B N 1
ATOM 1620 C CA . ARG B 1 13 ? 11.693 78.794 76.540 1.00 13.26 12 ARG B CA 1
ATOM 1621 C C . ARG B 1 13 ? 11.309 77.924 77.746 1.00 12.41 12 ARG B C 1
ATOM 1622 O O . ARG B 1 13 ? 11.736 76.777 77.850 1.00 12.38 12 ARG B O 1
ATOM 1630 N N . SER B 1 14 ? 10.472 78.469 78.627 1.00 11.48 13 SER B N 1
ATOM 1631 C CA . SER B 1 14 ? 10.002 77.748 79.813 1.00 11.52 13 SER B CA 1
ATOM 1632 C C . SER B 1 14 ? 9.136 76.547 79.459 1.00 11.02 13 SER B C 1
ATOM 1633 O O . SER B 1 14 ? 9.319 75.462 80.007 1.00 10.78 13 SER B O 1
ATOM 1636 N N . ILE B 1 15 ? 8.221 76.740 78.510 1.00 10.80 14 ILE B N 1
ATOM 1637 C CA . ILE B 1 15 ? 7.357 75.660 78.026 1.00 11.06 14 ILE B CA 1
ATOM 1638 C C . ILE B 1 15 ? 8.230 74.555 77.407 1.00 11.36 14 ILE B C 1
ATOM 1639 O O . ILE B 1 15 ? 8.062 73.369 77.711 1.00 11.20 14 ILE B O 1
ATOM 1644 N N . THR B 1 16 ? 9.175 74.955 76.557 1.00 11.30 15 THR B N 1
ATOM 1645 C CA . THR B 1 16 ? 10.100 74.004 75.940 1.00 12.34 15 THR B CA 1
ATOM 1646 C C . THR B 1 16 ? 10.848 73.200 77.006 1.00 12.55 15 THR B C 1
ATOM 1647 O O . THR B 1 16 ? 10.905 71.969 76.934 1.00 12.99 15 THR B O 1
ATOM 1651 N N . ALA B 1 17 ? 11.393 73.898 78.007 1.00 12.54 16 ALA B N 1
ATOM 1652 C CA . ALA B 1 17 ? 12.099 73.237 79.097 1.00 13.74 16 ALA B CA 1
ATOM 1653 C C . ALA B 1 17 ? 11.198 72.256 79.851 1.00 14.47 16 ALA B C 1
ATOM 1654 O O . ALA B 1 17 ? 11.669 71.213 80.304 1.00 14.89 16 ALA B O 1
ATOM 1656 N N . ALA B 1 18 ? 9.907 72.578 79.943 1.00 15.09 17 ALA B N 1
ATOM 1657 C CA . ALA B 1 18 ? 8.924 71.732 80.637 1.00 16.07 17 ALA B CA 1
ATOM 1658 C C . ALA B 1 18 ? 8.404 70.566 79.782 1.00 16.88 17 ALA B C 1
ATOM 1659 O O . ALA B 1 18 ? 7.832 69.605 80.322 1.00 18.24 17 ALA B O 1
ATOM 1661 N N . ALA B 1 19 ? 8.616 70.643 78.472 1.00 16.22 18 ALA B N 1
ATOM 1662 C CA . ALA B 1 19 ? 7.996 69.713 77.519 1.00 15.91 18 ALA B CA 1
ATOM 1663 C C . ALA B 1 19 ? 8.960 68.694 76.928 1.00 15.23 18 ALA B C 1
ATOM 1664 O O . ALA B 1 19 ? 8.537 67.626 76.476 1.00 14.89 18 ALA B O 1
ATOM 1666 N N . TRP B 1 20 ? 10.243 69.025 76.895 1.00 14.49 19 TRP B N 1
ATOM 1667 C CA . TRP B 1 20 ? 11.147 68.248 76.047 1.00 14.62 19 TRP B CA 1
ATOM 1668 C C . TRP B 1 20 ? 11.278 66.804 76.532 1.00 13.71 19 TRP B C 1
ATOM 1669 O O . TRP B 1 20 ? 11.304 65.889 75.711 1.00 13.32 19 TRP B O 1
ATOM 1680 N N . ARG B 1 21 ? 11.334 66.587 77.852 1.00 13.65 20 ARG B N 1
ATOM 1681 C CA . ARG B 1 21 ? 11.422 65.213 78.350 1.00 13.70 20 ARG B CA 1
ATOM 1682 C C . ARG B 1 21 ? 10.198 64.372 78.009 1.00 13.05 20 ARG B C 1
ATOM 1683 O O . ARG B 1 21 ? 10.337 63.192 77.728 1.00 13.04 20 ARG B O 1
ATOM 1691 N N . LEU B 1 22 ? 9.015 64.982 78.032 1.00 13.36 21 LEU B N 1
ATOM 1692 C CA . LEU B 1 22 ? 7.779 64.285 77.656 1.00 13.30 21 LEU B CA 1
ATOM 1693 C C . LEU B 1 22 ? 7.863 63.858 76.194 1.00 12.54 21 LEU B C 1
ATOM 1694 O O . LEU B 1 22 ? 7.525 62.717 75.832 1.00 12.30 21 LEU B O 1
ATOM 1699 N N . ILE B 1 23 ? 8.332 64.775 75.358 1.00 12.49 22 ILE B N 1
ATOM 1700 C CA . ILE B 1 23 ? 8.470 64.468 73.926 1.00 12.96 22 ILE B CA 1
ATOM 1701 C C . ILE B 1 23 ? 9.501 63.350 73.704 1.00 13.34 22 ILE B C 1
ATOM 1702 O O . ILE B 1 23 ? 9.246 62.414 72.931 1.00 13.71 22 ILE B O 1
ATOM 1707 N N . ALA B 1 24 ? 10.652 63.432 74.370 1.00 12.55 23 ALA B N 1
ATOM 1708 C CA . ALA B 1 24 ? 11.668 62.367 74.290 1.00 13.58 23 ALA B CA 1
ATOM 1709 C C . ALA B 1 24 ? 11.118 61.030 74.775 1.00 14.19 23 ALA B C 1
ATOM 1710 O O . ALA B 1 24 ? 11.349 59.998 74.132 1.00 14.35 23 ALA B O 1
ATOM 1712 N N . ALA B 1 25 ? 10.380 61.052 75.892 1.00 14.36 24 ALA B N 1
ATOM 1713 C CA . ALA B 1 25 ? 9.932 59.824 76.568 1.00 15.71 24 ALA B CA 1
ATOM 1714 C C . ALA B 1 25 ? 8.827 59.073 75.827 1.00 16.88 24 ALA B C 1
ATOM 1715 O O . ALA B 1 25 ? 8.841 57.837 75.784 1.00 16.66 24 ALA B O 1
ATOM 1717 N N . ARG B 1 26 ? 7.877 59.808 75.238 1.00 18.23 25 ARG B N 1
ATOM 1718 C CA . ARG B 1 26 ? 6.776 59.146 74.519 1.00 20.61 25 ARG B CA 1
ATOM 1719 C C . ARG B 1 26 ? 6.871 59.236 72.995 1.00 20.46 25 ARG B C 1
ATOM 1720 O O . ARG B 1 26 ? 6.158 58.519 72.290 1.00 20.68 25 ARG B O 1
ATOM 1728 N N . GLY B 1 27 ? 7.763 60.096 72.502 1.00 20.40 26 GLY B N 1
ATOM 1729 C CA . GLY B 1 27 ? 7.891 60.352 71.063 1.00 20.79 26 GLY B CA 1
ATOM 1730 C C . GLY B 1 27 ? 6.896 61.380 70.563 1.00 20.47 26 GLY B C 1
ATOM 1731 O O . GLY B 1 27 ? 5.825 61.542 71.132 1.00 21.00 26 GLY B O 1
ATOM 1732 N N . ILE B 1 28 ? 7.246 62.057 69.474 1.00 20.84 27 ILE B N 1
ATOM 1733 C CA . ILE B 1 28 ? 6.431 63.167 68.969 1.00 21.64 27 ILE B CA 1
ATOM 1734 C C . ILE B 1 28 ? 5.064 62.705 68.444 1.00 21.69 27 ILE B C 1
ATOM 1735 O O . ILE B 1 28 ? 4.085 63.447 68.524 1.00 22.07 27 ILE B O 1
ATOM 1740 N N . GLU B 1 29 ? 4.989 61.465 67.946 1.00 22.49 28 GLU B N 1
ATOM 1741 C CA . GLU B 1 29 ? 3.722 60.949 67.417 1.00 23.03 28 GLU B CA 1
ATOM 1742 C C . GLU B 1 29 ? 2.687 60.800 68.516 1.00 22.93 28 GLU B C 1
ATOM 1743 O O . GLU B 1 29 ? 1.556 61.255 68.361 1.00 22.93 28 GLU B O 1
ATOM 1749 N N . ALA B 1 30 ? 3.085 60.177 69.629 1.00 22.72 29 ALA B N 1
ATOM 1750 C CA . ALA B 1 30 ? 2.196 59.958 70.771 1.00 22.71 29 ALA B CA 1
ATOM 1751 C C . ALA B 1 30 ? 1.951 61.229 71.588 1.00 22.48 29 ALA B C 1
ATOM 1752 O O . ALA B 1 30 ? 0.872 61.409 72.157 1.00 22.80 29 ALA B O 1
ATOM 1754 N N . ALA B 1 31 ? 2.954 62.101 71.650 1.00 22.77 30 ALA B N 1
ATOM 1755 C CA . ALA B 1 31 ? 2.793 63.413 72.279 1.00 23.02 30 ALA B CA 1
ATOM 1756 C C . ALA B 1 31 ? 1.704 64.207 71.564 1.00 23.39 30 ALA B C 1
ATOM 1757 O O . ALA B 1 31 ? 1.561 64.120 70.342 1.00 23.36 30 ALA B O 1
ATOM 1759 N N . ASN B 1 32 ? 0.921 64.950 72.335 1.00 23.24 31 ASN B N 1
ATOM 1760 C CA . ASN B 1 32 ? -0.045 65.902 71.790 1.00 23.19 31 ASN B CA 1
ATOM 1761 C C . ASN B 1 32 ? -0.018 67.204 72.599 1.00 23.03 31 ASN B C 1
ATOM 1762 O O . ASN B 1 32 ? 0.543 67.237 73.699 1.00 22.06 31 ASN B O 1
ATOM 1767 N N . MET B 1 33 ? -0.626 68.264 72.067 1.00 22.77 32 MET B N 1
ATOM 1768 C CA . MET B 1 33 ? -0.577 69.585 72.713 1.00 22.60 32 MET B CA 1
ATOM 1769 C C . MET B 1 33 ? -1.298 69.695 74.065 1.00 22.36 32 MET B C 1
ATOM 1770 O O . MET B 1 33 ? -0.921 70.512 74.898 1.00 22.00 32 MET B O 1
ATOM 1775 N N . ARG B 1 34 ? -2.323 68.874 74.284 1.00 22.37 33 ARG B N 1
ATOM 1776 C CA . ARG B 1 34 ? -3.023 68.846 75.569 1.00 22.99 33 ARG B CA 1
ATOM 1777 C C . ARG B 1 34 ? -2.064 68.376 76.658 1.00 21.33 33 ARG B C 1
ATOM 1778 O O . ARG B 1 34 ? -1.988 68.987 77.716 1.00 20.92 33 ARG B O 1
ATOM 1786 N N . ASP B 1 35 ? -1.324 67.307 76.362 1.00 20.31 34 ASP B N 1
ATOM 1787 C CA . ASP B 1 35 ? -0.369 66.706 77.304 1.00 18.93 34 ASP B CA 1
ATOM 1788 C C . ASP B 1 35 ? 0.845 67.612 77.558 1.00 17.78 34 ASP B C 1
ATOM 1789 O O . ASP B 1 35 ? 1.310 67.739 78.692 1.00 16.86 34 ASP B O 1
ATOM 1794 N N . ILE B 1 36 ? 1.334 68.255 76.506 1.00 16.40 35 ILE B N 1
ATOM 1795 C CA . ILE B 1 36 ? 2.380 69.270 76.641 1.00 16.08 35 ILE B CA 1
ATOM 1796 C C . ILE B 1 36 ? 1.910 70.439 77.521 1.00 16.15 35 ILE B C 1
ATOM 1797 O O . ILE B 1 36 ? 2.605 70.829 78.468 1.00 16.16 35 ILE B O 1
ATOM 1802 N N . ALA B 1 37 ? 0.718 70.967 77.235 1.00 15.90 36 ALA B N 1
ATOM 1803 C CA . ALA B 1 37 ? 0.094 71.993 78.065 1.00 16.48 36 ALA B CA 1
ATOM 1804 C C . ALA B 1 37 ? 0.051 71.595 79.553 1.00 16.57 36 ALA B C 1
ATOM 1805 O O . ALA B 1 37 ? 0.446 72.374 80.417 1.00 17.18 36 ALA B O 1
ATOM 1807 N N . THR B 1 38 ? -0.417 70.386 79.854 1.00 17.45 37 THR B N 1
ATOM 1808 C CA . THR B 1 38 ? -0.528 69.977 81.267 1.00 18.05 37 THR B CA 1
ATOM 1809 C C . THR B 1 38 ? 0.838 69.891 81.959 1.00 17.44 37 THR B C 1
ATOM 1810 O O . THR B 1 38 ? 0.966 70.265 83.132 1.00 17.31 37 THR B O 1
ATOM 1814 N N . GLU B 1 39 ? 1.857 69.422 81.239 1.00 16.38 38 GLU B N 1
ATOM 1815 C CA . GLU B 1 39 ? 3.199 69.318 81.831 1.00 16.01 38 GLU B CA 1
ATOM 1816 C C . GLU B 1 39 ? 3.863 70.682 82.041 1.00 15.12 38 GLU B C 1
ATOM 1817 O O . GLU B 1 39 ? 4.774 70.816 82.852 1.00 14.44 38 GLU B O 1
ATOM 1823 N N . ALA B 1 40 ? 3.387 71.693 81.319 1.00 13.82 39 ALA B N 1
ATOM 1824 C CA . ALA B 1 40 ? 3.910 73.045 81.460 1.00 13.43 39 ALA B CA 1
ATOM 1825 C C . ALA B 1 40 ? 3.062 73.898 82.410 1.00 13.51 39 ALA B C 1
ATOM 1826 O O . ALA B 1 40 ? 3.425 75.031 82.716 1.00 13.81 39 ALA B O 1
ATOM 1828 N N . GLY B 1 41 ? 1.934 73.354 82.862 1.00 13.68 40 GLY B N 1
ATOM 1829 C CA . GLY B 1 41 ? 1.027 74.073 83.746 1.00 14.43 40 GLY B CA 1
ATOM 1830 C C . GLY B 1 41 ? 0.150 75.108 83.059 1.00 15.58 40 GLY B C 1
ATOM 1831 O O . GLY B 1 41 ? -0.329 76.033 83.703 1.00 15.01 40 GLY B O 1
ATOM 1832 N N . TYR B 1 42 ? -0.075 74.931 81.758 1.00 16.55 41 TYR B N 1
ATOM 1833 C CA . TYR B 1 42 ? -0.889 75.851 80.955 1.00 18.33 41 TYR B CA 1
ATOM 1834 C C . TYR B 1 42 ? -2.218 75.226 80.540 1.00 19.73 41 TYR B C 1
ATOM 1835 O O . TYR B 1 42 ? -2.337 74.011 80.516 1.00 20.20 41 TYR B O 1
ATOM 1844 N N . THR B 1 43 ? -3.208 76.058 80.186 1.00 21.54 42 THR B N 1
ATOM 1845 C CA . THR B 1 43 ? -4.388 75.560 79.446 1.00 22.61 42 THR B CA 1
ATOM 1846 C C . THR B 1 43 ? -4.053 75.464 77.952 1.00 23.25 42 THR B C 1
ATOM 1847 O O . THR B 1 43 ? -3.109 76.106 77.471 1.00 22.76 42 THR B O 1
ATOM 1851 N N . ASN B 1 44 ? -4.827 74.672 77.211 1.00 23.84 43 ASN B N 1
ATOM 1852 C CA . ASN B 1 44 ? -4.632 74.581 75.763 1.00 24.99 43 ASN B CA 1
ATOM 1853 C C . ASN B 1 44 ? -4.838 75.895 75.030 1.00 25.33 43 ASN B C 1
ATOM 1854 O O . ASN B 1 44 ? -4.105 76.198 74.087 1.00 25.84 43 ASN B O 1
ATOM 1859 N N . GLY B 1 45 ? -5.843 76.650 75.464 1.00 25.45 44 GLY B N 1
ATOM 1860 C CA . GLY B 1 45 ? -6.087 77.992 74.953 1.00 25.41 44 GLY B CA 1
ATOM 1861 C C . GLY B 1 45 ? -4.834 78.833 75.101 1.00 25.16 44 GLY B C 1
ATOM 1862 O O . GLY B 1 45 ? -4.338 79.378 74.117 1.00 25.48 44 GLY B O 1
ATOM 1863 N N . ALA B 1 46 ? -4.301 78.895 76.323 1.00 24.31 45 ALA B N 1
ATOM 1864 C CA . ALA B 1 46 ? -3.101 79.693 76.602 1.00 23.46 45 ALA B CA 1
ATOM 1865 C C . ALA B 1 46 ? -1.879 79.210 75.819 1.00 23.13 45 ALA B C 1
ATOM 1866 O O . ALA B 1 46 ? -1.126 80.028 75.297 1.00 23.16 45 ALA B O 1
ATOM 1868 N N . LEU B 1 47 ? -1.690 77.894 75.710 1.00 22.49 46 LEU B N 1
ATOM 1869 C CA . LEU B 1 47 ? -0.523 77.350 75.003 1.00 22.72 46 LEU B CA 1
ATOM 1870 C C . LEU B 1 47 ? -0.490 77.746 73.520 1.00 22.72 46 LEU B C 1
ATOM 1871 O O . LEU B 1 47 ? 0.587 77.965 72.955 1.00 22.40 46 LEU B O 1
ATOM 1876 N N . SER B 1 48 ? -1.672 77.826 72.902 1.00 23.17 47 SER B N 1
ATOM 1877 C CA . SER B 1 48 ? -1.804 78.189 71.473 1.00 23.80 47 SER B CA 1
ATOM 1878 C C . SER B 1 48 ? -1.326 79.614 71.160 1.00 23.58 47 SER B C 1
ATOM 1879 O O . SER B 1 48 ? -1.173 79.986 69.998 1.00 24.04 47 SER B O 1
ATOM 1882 N N . HIS B 1 49 ? -1.090 80.406 72.198 1.00 23.37 48 HIS B N 1
ATOM 1883 C CA . HIS B 1 49 ? -0.554 81.752 72.013 1.00 23.57 48 HIS B CA 1
ATOM 1884 C C . HIS B 1 49 ? 0.970 81.757 71.827 1.00 22.76 48 HIS B C 1
ATOM 1885 O O . HIS B 1 49 ? 1.548 82.748 71.363 1.00 22.58 48 HIS B O 1
ATOM 1892 N N . TYR B 1 50 ? 1.612 80.645 72.184 1.00 21.29 49 TYR B N 1
ATOM 1893 C CA . TYR B 1 50 ? 3.068 80.554 72.149 1.00 20.76 49 TYR B CA 1
ATOM 1894 C C . TYR B 1 50 ? 3.567 79.584 71.104 1.00 20.59 49 TYR B C 1
ATOM 1895 O O . TYR B 1 50 ? 4.624 79.808 70.538 1.00 20.34 49 TYR B O 1
ATOM 1904 N N . PHE B 1 51 ? 2.803 78.518 70.863 1.00 20.55 50 PHE B N 1
ATOM 1905 C CA . PHE B 1 51 ? 3.163 77.510 69.871 1.00 21.11 50 PHE B CA 1
ATOM 1906 C C . PHE B 1 51 ? 1.971 77.113 69.003 1.00 22.19 50 PHE B C 1
ATOM 1907 O O . PHE B 1 51 ? 0.875 76.863 69.519 1.00 22.93 50 PHE B O 1
ATOM 1915 N N . ALA B 1 52 ? 2.229 77.019 67.701 1.00 23.24 51 ALA B N 1
ATOM 1916 C CA . ALA B 1 52 ? 1.240 76.624 66.681 1.00 24.47 51 ALA B CA 1
ATOM 1917 C C . ALA B 1 52 ? 0.904 75.129 66.690 1.00 24.88 51 ALA B C 1
ATOM 1918 O O . ALA B 1 52 ? -0.217 74.728 66.348 1.00 25.79 51 ALA B O 1
ATOM 1920 N N . GLY B 1 53 ? 1.873 74.307 67.065 1.00 24.52 52 GLY B N 1
ATOM 1921 C CA . GLY B 1 53 ? 1.674 72.862 67.073 1.00 23.75 52 GLY B CA 1
ATOM 1922 C C . GLY B 1 53 ? 2.864 72.162 67.685 1.00 23.65 52 GLY B C 1
ATOM 1923 O O . GLY B 1 53 ? 3.850 72.802 68.053 1.00 23.55 52 GLY B O 1
ATOM 1924 N N . LYS B 1 54 ? 2.777 70.840 67.784 1.00 23.48 53 LYS B N 1
ATOM 1925 C CA . LYS B 1 54 ? 3.821 70.074 68.455 1.00 22.88 53 LYS B CA 1
ATOM 1926 C C . LYS B 1 54 ? 5.152 70.033 67.695 1.00 22.18 53 LYS B C 1
ATOM 1927 O O . LYS B 1 54 ? 6.210 69.900 68.308 1.00 22.06 53 LYS B O 1
ATOM 1933 N N . ASP B 1 55 ? 5.110 70.164 66.370 1.00 21.86 54 ASP B N 1
ATOM 1934 C CA . ASP B 1 55 ? 6.340 70.167 65.583 1.00 21.26 54 ASP B CA 1
ATOM 1935 C C . ASP B 1 55 ? 7.251 71.339 65.902 1.00 20.31 54 ASP B C 1
ATOM 1936 O O . ASP B 1 55 ? 8.467 71.189 65.949 1.00 19.20 54 ASP B O 1
ATOM 1941 N N . GLU B 1 56 ? 6.660 72.510 66.138 1.00 18.28 55 GLU B N 1
ATOM 1942 C CA . GLU B 1 56 ? 7.460 73.646 66.569 1.00 17.98 55 GLU B CA 1
ATOM 1943 C C . GLU B 1 56 ? 8.069 73.393 67.942 1.00 16.15 55 GLU B C 1
ATOM 1944 O O . GLU B 1 56 ? 9.207 73.779 68.191 1.00 16.01 55 GLU B O 1
ATOM 1950 N N . ILE B 1 57 ? 7.325 72.736 68.827 1.00 15.16 56 ILE B N 1
ATOM 1951 C CA . ILE B 1 57 ? 7.880 72.420 70.155 1.00 14.63 56 ILE B CA 1
ATOM 1952 C C . ILE B 1 57 ? 8.999 71.366 70.031 1.00 13.85 56 ILE B C 1
ATOM 1953 O O . ILE B 1 57 ? 9.982 71.404 70.770 1.00 13.19 56 ILE B O 1
ATOM 1958 N N . LEU B 1 58 ? 8.875 70.463 69.060 1.00 13.14 57 LEU B N 1
ATOM 1959 C CA . LEU B 1 58 ? 9.974 69.533 68.807 1.00 12.74 57 LEU B CA 1
ATOM 1960 C C . LEU B 1 58 ? 11.210 70.323 68.375 1.00 12.79 57 LEU B C 1
ATOM 1961 O O . LEU B 1 58 ? 12.301 70.072 68.860 1.00 12.20 57 LEU B O 1
ATOM 1966 N N . ARG B 1 59 ? 11.034 71.291 67.477 1.00 12.04 58 ARG B N 1
ATOM 1967 C CA . ARG B 1 59 ? 12.161 72.092 67.030 1.00 13.32 58 ARG B CA 1
ATOM 1968 C C . ARG B 1 59 ? 12.834 72.864 68.160 1.00 13.12 58 ARG B C 1
ATOM 1969 O O . ARG B 1 59 ? 14.057 72.873 68.276 1.00 13.48 58 ARG B O 1
ATOM 1977 N N . THR B 1 60 ? 12.033 73.530 68.989 1.00 13.13 59 THR B N 1
ATOM 1978 C CA . THR B 1 60 ? 12.607 74.268 70.107 1.00 12.95 59 THR B CA 1
ATOM 1979 C C . THR B 1 60 ? 13.218 73.331 71.156 1.00 12.51 59 THR B C 1
ATOM 1980 O O . THR B 1 60 ? 14.219 73.680 71.773 1.00 12.96 59 THR B O 1
ATOM 1984 N N . SER B 1 61 ? 12.642 72.136 71.316 1.00 13.01 60 SER B N 1
ATOM 1985 C CA . SER B 1 61 ? 13.233 71.084 72.188 1.00 13.42 60 SER B CA 1
ATOM 1986 C C . SER B 1 61 ? 14.633 70.707 71.704 1.00 13.73 60 SER B C 1
ATOM 1987 O O . SER B 1 61 ? 15.574 70.593 72.489 1.00 13.77 60 SER B O 1
ATOM 1990 N N . TYR B 1 62 ? 14.787 70.552 70.392 1.00 13.60 61 TYR B N 1
ATOM 1991 C CA . TYR B 1 62 ? 16.104 70.282 69.829 1.00 14.16 61 TYR B CA 1
ATOM 1992 C C . TYR B 1 62 ? 17.084 71.443 70.100 1.00 13.91 61 TYR B C 1
ATOM 1993 O O . TYR B 1 62 ? 18.232 71.224 70.457 1.00 13.39 61 TYR B O 1
ATOM 2002 N N . GLU B 1 63 ? 16.625 72.681 69.930 1.00 14.65 62 GLU B N 1
ATOM 2003 C CA . GLU B 1 63 ? 17.453 73.846 70.234 1.00 16.23 62 GLU B CA 1
ATOM 2004 C C . GLU B 1 63 ? 17.850 73.826 71.723 1.00 15.95 62 GLU B C 1
ATOM 2005 O O . GLU B 1 63 ? 18.997 74.108 72.076 1.00 16.14 62 GLU B O 1
ATOM 2011 N N . HIS B 1 64 ? 16.892 73.477 72.578 1.00 16.20 63 HIS B N 1
ATOM 2012 C CA . HIS B 1 64 ? 17.101 73.423 74.022 1.00 17.12 63 HIS B CA 1
ATOM 2013 C C . HIS B 1 64 ? 18.231 72.443 74.367 1.00 17.12 63 HIS B C 1
ATOM 2014 O O . HIS B 1 64 ? 19.183 72.807 75.065 1.00 17.30 63 HIS B O 1
ATOM 2021 N N . ILE B 1 65 ? 18.129 71.217 73.858 1.00 16.95 64 ILE B N 1
ATOM 2022 C CA . ILE B 1 65 ? 19.166 70.205 74.116 1.00 17.30 64 ILE B CA 1
ATOM 2023 C C . ILE B 1 65 ? 20.522 70.566 73.493 1.00 17.62 64 ILE B C 1
ATOM 2024 O O . ILE B 1 65 ? 21.573 70.250 74.071 1.00 17.57 64 ILE B O 1
ATOM 2029 N N . SER B 1 66 ? 20.509 71.228 72.331 1.00 16.69 65 SER B N 1
ATOM 2030 C CA . SER B 1 66 ? 21.747 71.701 71.699 1.00 17.30 65 SER B CA 1
ATOM 2031 C C . SER B 1 66 ? 22.455 72.750 72.556 1.00 17.88 65 SER B C 1
ATOM 2032 O O . SER B 1 66 ? 23.668 72.667 72.793 1.00 17.78 65 SER B O 1
ATOM 2035 N N . GLU B 1 67 ? 21.679 73.719 73.034 1.00 17.98 66 GLU B N 1
ATOM 2036 C CA . GLU B 1 67 ? 22.174 74.715 73.980 1.00 18.51 66 GLU B CA 1
ATOM 2037 C C . GLU B 1 67 ? 22.678 74.082 75.284 1.00 18.08 66 GLU B C 1
ATOM 2038 O O . GLU B 1 67 ? 23.763 74.432 75.755 1.00 18.82 66 GLU B O 1
ATOM 2044 N N . ALA B 1 68 ? 21.909 73.147 75.844 1.00 17.54 67 ALA B N 1
ATOM 2045 C CA . ALA B 1 68 ? 22.319 72.418 77.059 1.00 17.31 67 ALA B CA 1
ATOM 2046 C C . ALA B 1 68 ? 23.646 71.672 76.868 1.00 17.34 67 ALA B C 1
ATOM 2047 O O . ALA B 1 68 ? 24.534 71.763 77.709 1.00 16.70 67 ALA B O 1
ATOM 2049 N N . THR B 1 69 ? 23.782 70.967 75.741 1.00 17.14 68 THR B N 1
ATOM 2050 C CA . THR B 1 69 ? 25.033 70.278 75.405 1.00 16.85 68 THR B CA 1
ATOM 2051 C C . THR B 1 69 ? 26.207 71.251 75.266 1.00 17.40 68 THR B C 1
ATOM 2052 O O . THR B 1 69 ? 27.294 70.996 75.798 1.00 16.54 68 THR B O 1
ATOM 2056 N N . ASP B 1 70 ? 25.992 72.366 74.568 1.00 17.55 69 ASP B N 1
ATOM 2057 C CA . ASP B 1 70 ? 27.057 73.347 74.360 1.00 18.72 69 ASP B CA 1
ATOM 2058 C C . ASP B 1 70 ? 27.554 73.941 75.684 1.00 18.19 69 ASP B C 1
ATOM 2059 O O . ASP B 1 70 ? 28.746 74.169 75.861 1.00 17.72 69 ASP B O 1
ATOM 2064 N N . ARG B 1 71 ? 26.625 74.149 76.604 1.00 18.43 70 ARG B N 1
ATOM 2065 C CA . ARG B 1 71 ? 26.951 74.626 77.946 1.00 19.18 70 ARG B CA 1
ATOM 2066 C C . ARG B 1 71 ? 27.819 73.609 78.672 1.00 19.02 70 ARG B C 1
ATOM 2067 O O . ARG B 1 71 ? 28.825 73.980 79.273 1.00 19.08 70 ARG B O 1
ATOM 2075 N N . ARG B 1 72 ? 27.436 72.333 78.611 1.00 18.70 71 ARG B N 1
ATOM 2076 C CA . ARG B 1 72 ? 28.228 71.271 79.247 1.00 18.32 71 ARG B CA 1
ATOM 2077 C C . ARG B 1 72 ? 29.656 71.225 78.701 1.00 18.47 71 ARG B C 1
ATOM 2078 O O . ARG B 1 72 ? 30.612 71.109 79.476 1.00 17.55 71 ARG B O 1
ATOM 2086 N N . ILE B 1 73 ? 29.795 71.356 77.380 1.00 18.49 72 ILE B N 1
ATOM 2087 C CA . ILE B 1 73 ? 31.108 71.400 76.727 1.00 19.33 72 ILE B CA 1
ATOM 2088 C C . ILE B 1 73 ? 31.929 72.600 77.212 1.00 19.99 72 ILE B C 1
ATOM 2089 O O . ILE B 1 73 ? 33.071 72.432 77.649 1.00 20.16 72 ILE B O 1
ATOM 2094 N N . ALA B 1 74 ? 31.338 73.791 77.143 1.00 20.62 73 ALA B N 1
ATOM 2095 C CA . ALA B 1 74 ? 32.013 75.034 77.544 1.00 21.86 73 ALA B CA 1
ATOM 2096 C C . ALA B 1 74 ? 32.540 74.969 78.970 1.00 22.44 73 ALA B C 1
ATOM 2097 O O . ALA B 1 74 ? 33.689 75.350 79.241 1.00 23.08 73 ALA B O 1
ATOM 2099 N N . GLU B 1 75 ? 31.696 74.487 79.879 1.00 23.25 74 GLU B N 1
ATOM 2100 C CA . GLU B 1 75 ? 32.051 74.346 81.290 1.00 24.38 74 GLU B CA 1
ATOM 2101 C C . GLU B 1 75 ? 33.176 73.329 81.535 1.00 23.89 74 GLU B C 1
ATOM 2102 O O . GLU B 1 75 ? 34.051 73.559 82.371 1.00 23.98 74 GLU B O 1
ATOM 2108 N N . ALA B 1 76 ? 33.150 72.211 80.810 1.00 23.25 75 ALA B N 1
ATOM 2109 C CA . ALA B 1 76 ? 34.087 71.109 81.049 1.00 22.98 75 ALA B CA 1
ATOM 2110 C C . ALA B 1 76 ? 35.450 71.285 80.372 1.00 22.97 75 ALA B C 1
ATOM 2111 O O . ALA B 1 76 ? 36.431 70.646 80.772 1.00 22.87 75 ALA B O 1
ATOM 2113 N N . LEU B 1 77 ? 35.516 72.150 79.359 1.00 22.54 76 LEU B N 1
ATOM 2114 C CA . LEU B 1 77 ? 36.741 72.327 78.570 1.00 22.77 76 LEU B CA 1
ATOM 2115 C C . LEU B 1 77 ? 37.948 72.845 79.368 1.00 22.75 76 LEU B C 1
ATOM 2116 O O . LEU B 1 77 ? 39.022 72.247 79.327 1.00 23.03 76 LEU B O 1
ATOM 2121 N N . GLY B 1 78 ? 37.770 73.956 80.076 1.00 23.21 77 GLY B N 1
ATOM 2122 C CA . GLY B 1 78 ? 38.884 74.610 80.779 1.00 23.05 77 GLY B CA 1
ATOM 2123 C C . GLY B 1 78 ? 40.045 74.905 79.842 1.00 23.20 77 GLY B C 1
ATOM 2124 O O . GLY B 1 78 ? 39.860 75.539 78.796 1.00 23.29 77 GLY B O 1
ATOM 2125 N N . ASP B 1 79 ? 41.233 74.415 80.199 1.00 23.15 78 ASP B N 1
ATOM 2126 C CA . ASP B 1 79 ? 42.449 74.656 79.410 1.00 23.29 78 ASP B CA 1
ATOM 2127 C C . ASP B 1 79 ? 42.800 73.538 78.432 1.00 22.65 78 ASP B C 1
ATOM 2128 O O . ASP B 1 79 ? 43.936 73.460 77.943 1.00 22.78 78 ASP B O 1
ATOM 2133 N N . ALA B 1 80 ? 41.831 72.673 78.145 1.00 22.01 79 ALA B N 1
ATOM 2134 C CA . ALA B 1 80 ? 42.071 71.531 77.272 1.00 20.75 79 ALA B CA 1
ATOM 2135 C C . ALA B 1 80 ? 42.216 71.955 75.814 1.00 20.04 79 ALA B C 1
ATOM 2136 O O . ALA B 1 80 ? 41.520 72.855 75.347 1.00 19.33 79 ALA B O 1
ATOM 2138 N N . THR B 1 81 ? 43.148 71.309 75.117 1.00 19.20 80 THR B N 1
ATOM 2139 C CA . THR B 1 81 ? 43.374 71.537 73.693 1.00 18.89 80 THR B CA 1
ATOM 2140 C C . THR B 1 81 ? 43.556 70.182 73.014 1.00 18.45 80 THR B C 1
ATOM 2141 O O . THR B 1 81 ? 43.779 69.168 73.687 1.00 18.52 80 THR B O 1
ATOM 2145 N N . GLY B 1 82 ? 43.492 70.168 71.686 1.00 17.79 81 GLY B N 1
ATOM 2146 C CA . GLY B 1 82 ? 43.852 68.972 70.926 1.00 17.90 81 GLY B CA 1
ATOM 2147 C C . GLY B 1 82 ? 42.988 67.775 71.271 1.00 18.31 81 GLY B C 1
ATOM 2148 O O . GLY B 1 82 ? 41.772 67.910 71.440 1.00 17.75 81 GLY B O 1
ATOM 2149 N N . LEU B 1 83 ? 43.617 66.605 71.394 1.00 18.46 82 LEU B N 1
ATOM 2150 C CA . LEU B 1 83 ? 42.869 65.365 71.631 1.00 18.92 82 LEU B CA 1
ATOM 2151 C C . LEU B 1 83 ? 42.096 65.376 72.951 1.00 18.97 82 LEU B C 1
ATOM 2152 O O . LEU B 1 83 ? 41.017 64.811 73.030 1.00 19.41 82 LEU B O 1
ATOM 2157 N N . ASP B 1 84 ? 42.638 66.038 73.969 1.00 19.39 83 ASP B N 1
ATOM 2158 C CA . ASP B 1 84 ? 41.966 66.165 75.270 1.00 19.71 83 ASP B CA 1
ATOM 2159 C C . ASP B 1 84 ? 40.663 66.953 75.187 1.00 19.62 83 ASP B C 1
ATOM 2160 O O . ASP B 1 84 ? 39.650 66.576 75.788 1.00 19.69 83 ASP B O 1
ATOM 2165 N N . ALA B 1 85 ? 40.697 68.055 74.445 1.00 18.93 84 ALA B N 1
ATOM 2166 C CA . ALA B 1 85 ? 39.511 68.853 74.226 1.00 18.39 84 ALA B CA 1
ATOM 2167 C C . ALA B 1 85 ? 38.508 68.034 73.409 1.00 18.04 84 ALA B C 1
ATOM 2168 O O . ALA B 1 85 ? 37.309 68.044 73.700 1.00 17.68 84 ALA B O 1
ATOM 2170 N N . LEU B 1 86 ? 39.008 67.319 72.398 1.00 18.07 85 LEU B N 1
ATOM 2171 C CA . LEU B 1 86 ? 38.130 66.509 71.543 1.00 18.00 85 LEU B CA 1
ATOM 2172 C C . LEU B 1 86 ? 37.342 65.484 72.356 1.00 18.27 85 LEU B C 1
ATOM 2173 O O . LEU B 1 86 ? 36.126 65.339 72.167 1.00 18.79 85 LEU B O 1
ATOM 2178 N N . ARG B 1 87 ? 38.035 64.786 73.260 1.00 18.54 86 ARG B N 1
ATOM 2179 C CA . ARG B 1 87 ? 37.403 63.789 74.123 1.00 19.25 86 ARG B CA 1
ATOM 2180 C C . ARG B 1 87 ? 36.302 64.402 74.977 1.00 18.32 86 ARG B C 1
ATOM 2181 O O . ARG B 1 87 ? 35.249 63.804 75.162 1.00 18.98 86 ARG B O 1
ATOM 2189 N N . ILE B 1 88 ? 36.550 65.601 75.485 1.00 18.14 87 ILE B N 1
ATOM 2190 C CA . ILE B 1 88 ? 35.600 66.298 76.354 1.00 17.55 87 ILE B CA 1
ATOM 2191 C C . ILE B 1 88 ? 34.287 66.625 75.607 1.00 17.16 87 ILE B C 1
ATOM 2192 O O . ILE B 1 88 ? 33.187 66.405 76.125 1.00 16.72 87 ILE B O 1
ATOM 2197 N N . LEU B 1 89 ? 34.420 67.141 74.389 1.00 16.64 88 LEU B N 1
ATOM 2198 C CA . LEU B 1 89 ? 33.262 67.446 73.553 1.00 16.40 88 LEU B CA 1
ATOM 2199 C C . LEU B 1 89 ? 32.470 66.170 73.280 1.00 16.39 88 LEU B C 1
ATOM 2200 O O . LEU B 1 89 ? 31.243 66.142 73.424 1.00 15.77 88 LEU B O 1
ATOM 2205 N N . CYS B 1 90 ? 33.186 65.111 72.905 1.00 16.40 89 CYS B N 1
ATOM 2206 C CA . CYS B 1 90 ? 32.541 63.873 72.487 1.00 17.14 89 CYS B CA 1
ATOM 2207 C C . CYS B 1 90 ? 31.722 63.246 73.610 1.00 16.82 89 CYS B C 1
ATOM 2208 O O . CYS B 1 90 ? 30.628 62.742 73.368 1.00 17.06 89 CYS B O 1
ATOM 2211 N N . ARG B 1 91 ? 32.228 63.313 74.841 1.00 16.88 90 ARG B N 1
ATOM 2212 C CA . ARG B 1 91 ? 31.489 62.789 75.989 1.00 17.13 90 ARG B CA 1
ATOM 2213 C C . ARG B 1 91 ? 30.159 63.504 76.270 1.00 17.22 90 ARG B C 1
ATOM 2214 O O . ARG B 1 91 ? 29.260 62.928 76.890 1.00 17.64 90 ARG B O 1
ATOM 2222 N N . GLU B 1 92 ? 30.029 64.754 75.817 1.00 16.27 91 GLU B N 1
ATOM 2223 C CA . GLU B 1 92 ? 28.787 65.501 76.011 1.00 15.87 91 GLU B CA 1
ATOM 2224 C C . GLU B 1 92 ? 27.785 65.234 74.888 1.00 15.49 91 GLU B C 1
ATOM 2225 O O . GLU B 1 92 ? 26.573 65.355 75.089 1.00 15.21 91 GLU B O 1
ATOM 2231 N N . VAL B 1 93 ? 28.307 64.870 73.717 1.00 14.86 92 VAL B N 1
ATOM 2232 C CA . VAL B 1 93 ? 27.479 64.636 72.526 1.00 14.22 92 VAL B CA 1
ATOM 2233 C C . VAL B 1 93 ? 26.925 63.200 72.456 1.00 14.15 92 VAL B C 1
ATOM 2234 O O . VAL B 1 93 ? 25.760 62.989 72.073 1.00 13.81 92 VAL B O 1
ATOM 2238 N N . MET B 1 94 ? 27.759 62.224 72.812 1.00 14.03 93 MET B N 1
ATOM 2239 C CA . MET B 1 94 ? 27.379 60.803 72.788 1.00 14.30 93 MET B CA 1
ATOM 2240 C C . MET B 1 94 ? 26.331 60.483 73.874 1.00 14.12 93 MET B C 1
ATOM 2241 O O . MET B 1 94 ? 26.367 61.090 74.940 1.00 14.78 93 MET B O 1
ATOM 2246 N N . PRO B 1 95 ? 25.388 59.547 73.605 1.00 13.81 94 PRO B N 1
ATOM 2247 C CA . PRO B 1 95 ? 24.365 59.210 74.624 1.00 13.19 94 PRO B CA 1
ATOM 2248 C C . PRO B 1 95 ? 24.865 58.204 75.691 1.00 13.27 94 PRO B C 1
ATOM 2249 O O . PRO B 1 95 ? 24.388 57.061 75.754 1.00 13.17 94 PRO B O 1
ATOM 2253 N N . ILE B 1 96 ? 25.802 58.651 76.526 1.00 13.28 95 ILE B N 1
ATOM 2254 C CA . ILE B 1 96 ? 26.501 57.759 77.463 1.00 13.13 95 ILE B CA 1
ATOM 2255 C C . ILE B 1 96 ? 25.859 57.708 78.853 1.00 13.51 95 ILE B C 1
ATOM 2256 O O . ILE B 1 96 ? 26.370 57.045 79.770 1.00 13.61 95 ILE B O 1
ATOM 2261 N N . ASN B 1 97 ? 24.753 58.434 79.015 1.00 13.58 96 ASN B N 1
ATOM 2262 C CA . ASN B 1 97 ? 23.969 58.339 80.248 1.00 13.53 96 ASN B CA 1
ATOM 2263 C C . ASN B 1 97 ? 22.485 58.566 79.945 1.00 14.06 96 ASN B C 1
ATOM 2264 O O . ASN B 1 97 ? 22.117 58.874 78.804 1.00 13.18 96 ASN B O 1
ATOM 2269 N N . GLU B 1 98 ? 21.661 58.434 80.963 1.00 13.65 97 GLU B N 1
ATOM 2270 C CA . GLU B 1 98 ? 20.260 58.389 80.806 1.00 14.26 97 GLU B CA 1
ATOM 2271 C C . GLU B 1 98 ? 19.656 59.668 80.267 1.00 14.26 97 GLU B C 1
ATOM 2272 O O . GLU B 1 98 ? 18.781 59.638 79.461 1.00 13.81 97 GLU B O 1
ATOM 2278 N N . GLU B 1 99 ? 20.151 60.775 80.752 1.00 14.98 98 GLU B N 1
ATOM 2279 C CA . GLU B 1 99 ? 19.733 62.038 80.215 1.00 15.61 98 GLU B CA 1
ATOM 2280 C C . GLU B 1 99 ? 20.119 62.256 78.779 1.00 14.79 98 GLU B C 1
ATOM 2281 O O . GLU B 1 99 ? 19.360 62.782 78.046 1.00 14.68 98 GLU B O 1
ATOM 2287 N N . GLN B 1 100 ? 21.331 61.902 78.445 1.00 14.32 99 GLN B N 1
ATOM 2288 C CA . GLN B 1 100 ? 21.805 61.982 77.097 1.00 13.92 99 GLN B CA 1
ATOM 2289 C C . GLN B 1 100 ? 21.105 61.015 76.143 1.00 13.39 99 GLN B C 1
ATOM 2290 O O . GLN B 1 100 ? 21.016 61.307 75.002 1.00 12.93 99 GLN B O 1
ATOM 2296 N N . LEU B 1 101 ? 20.564 59.909 76.648 1.00 12.65 100 LEU B N 1
ATOM 2297 C CA . LEU B 1 101 ? 19.673 59.035 75.855 1.00 12.79 100 LEU B CA 1
ATOM 2298 C C . LEU B 1 101 ? 18.333 59.718 75.569 1.00 12.58 100 LEU B C 1
ATOM 2299 O O . LEU B 1 101 ? 17.763 59.567 74.494 1.00 11.95 100 LEU B O 1
ATOM 2304 N N . LEU B 1 102 ? 17.818 60.481 76.535 1.00 12.18 101 LEU B N 1
ATOM 2305 C CA . LEU B 1 102 ? 16.661 61.331 76.227 1.00 11.96 101 LEU B CA 1
ATOM 2306 C C . LEU B 1 102 ? 16.958 62.363 75.134 1.00 11.53 101 LEU B C 1
ATOM 2307 O O . LEU B 1 102 ? 16.150 62.552 74.229 1.00 10.86 101 LEU B O 1
ATOM 2312 N N . GLU B 1 103 ? 18.093 63.048 75.225 1.00 11.71 102 GLU B N 1
ATOM 2313 C CA . GLU B 1 103 ? 18.507 63.993 74.161 1.00 12.43 102 GLU B CA 1
ATOM 2314 C C . GLU B 1 103 ? 18.595 63.297 72.792 1.00 12.13 102 GLU B C 1
ATOM 2315 O O . GLU B 1 103 ? 18.153 63.836 71.783 1.00 11.88 102 GLU B O 1
ATOM 2321 N N . ALA B 1 104 ? 19.142 62.089 72.794 1.00 11.81 103 ALA B N 1
ATOM 2322 C CA . ALA B 1 104 ? 19.236 61.273 71.587 1.00 11.24 103 ALA B CA 1
ATOM 2323 C C . ALA B 1 104 ? 17.865 61.058 70.943 1.00 11.43 103 ALA B C 1
ATOM 2324 O O . ALA B 1 104 ? 17.731 61.127 69.723 1.00 11.67 103 ALA B O 1
ATOM 2326 N N . ARG B 1 105 ? 16.843 60.819 71.764 1.00 11.36 104 ARG B N 1
ATOM 2327 C CA . ARG B 1 105 ? 15.479 60.590 71.264 1.00 11.92 104 ARG B CA 1
ATOM 2328 C C . ARG B 1 105 ? 14.872 61.835 70.613 1.00 11.38 104 ARG B C 1
ATOM 2329 O O . ARG B 1 105 ? 14.155 61.730 69.614 1.00 10.83 104 ARG B O 1
ATOM 2337 N N . ILE B 1 106 ? 15.170 63.011 71.168 1.00 11.49 105 ILE B N 1
ATOM 2338 C CA . ILE B 1 106 ? 14.790 64.280 70.521 1.00 11.36 105 ILE B CA 1
ATOM 2339 C C . ILE B 1 106 ? 15.415 64.403 69.127 1.00 11.25 105 ILE B C 1
ATOM 2340 O O . ILE B 1 106 ? 14.725 64.699 68.144 1.00 11.56 105 ILE B O 1
ATOM 2345 N N . ALA B 1 107 ? 16.721 64.165 69.054 1.00 10.97 106 ALA B N 1
ATOM 2346 C CA . ALA B 1 107 ? 17.424 64.242 67.767 1.00 11.60 106 ALA B CA 1
ATOM 2347 C C . ALA B 1 107 ? 16.797 63.282 66.741 1.00 12.04 106 ALA B C 1
ATOM 2348 O O . ALA B 1 107 ? 16.517 63.667 65.578 1.00 11.53 106 ALA B O 1
ATOM 2350 N N . ALA B 1 108 ? 16.543 62.048 67.177 1.00 12.10 107 ALA B N 1
ATOM 2351 C CA . ALA B 1 108 ? 16.031 60.988 66.298 1.00 12.10 107 ALA B CA 1
ATOM 2352 C C . ALA B 1 108 ? 14.643 61.339 65.772 1.00 11.82 107 ALA B C 1
ATOM 2353 O O . ALA B 1 108 ? 14.311 61.015 64.644 1.00 10.96 107 ALA B O 1
ATOM 2355 N N . SER B 1 109 ? 13.846 62.028 66.591 1.00 11.21 108 SER B N 1
ATOM 2356 C CA . SER B 1 109 ? 12.514 62.469 66.158 1.00 11.71 108 SER B CA 1
ATOM 2357 C C . SER B 1 109 ? 12.582 63.648 65.201 1.00 11.22 108 SER B C 1
ATOM 2358 O O . SER B 1 109 ? 11.788 63.738 64.256 1.00 11.88 108 SER B O 1
ATOM 2361 N N . LEU B 1 110 ? 13.494 64.582 65.461 1.00 11.03 109 LEU B N 1
ATOM 2362 C CA . LEU B 1 110 ? 13.580 65.753 64.613 1.00 10.98 109 LEU B CA 1
ATOM 2363 C C . LEU B 1 110 ? 14.161 65.435 63.239 1.00 11.04 109 LEU B C 1
ATOM 2364 O O . LEU B 1 110 ? 13.703 65.973 62.232 1.00 10.20 109 LEU B O 1
ATOM 2369 N N . TRP B 1 111 ? 15.170 64.570 63.197 1.00 10.13 110 TRP B N 1
ATOM 2370 C CA . TRP B 1 111 ? 15.866 64.330 61.910 1.00 11.33 110 TRP B CA 1
ATOM 2371 C C . TRP B 1 111 ? 14.945 64.050 60.709 1.00 10.87 110 TRP B C 1
ATOM 2372 O O . TRP B 1 111 ? 15.050 64.748 59.677 1.00 11.02 110 TRP B O 1
ATOM 2383 N N . PRO B 1 112 ? 14.063 63.024 60.800 1.00 11.04 111 PRO B N 1
ATOM 2384 C CA . PRO B 1 112 ? 13.220 62.733 59.633 1.00 11.45 111 PRO B CA 1
ATOM 2385 C C . PRO B 1 112 ? 12.217 63.843 59.297 1.00 11.57 111 PRO B C 1
ATOM 2386 O O . PRO B 1 112 ? 11.795 63.975 58.164 1.00 12.69 111 PRO B O 1
ATOM 2390 N N . ARG B 1 113 ? 11.830 64.626 60.285 1.00 10.74 112 ARG B N 1
ATOM 2391 C CA . ARG B 1 113 ? 10.975 65.783 60.003 1.00 11.50 112 ARG B CA 1
ATOM 2392 C C . ARG B 1 113 ? 11.769 66.896 59.302 1.00 10.91 112 ARG B C 1
ATOM 2393 O O . ARG B 1 113 ? 11.262 67.536 58.376 1.00 12.21 112 ARG B O 1
ATOM 2401 N N . ALA B 1 114 ? 13.028 67.090 59.714 1.00 11.24 113 ALA B N 1
ATOM 2402 C CA . ALA B 1 114 ? 13.946 68.053 59.085 1.00 11.99 113 ALA B CA 1
ATOM 2403 C C . ALA B 1 114 ? 14.214 67.725 57.622 1.00 12.17 113 ALA B C 1
ATOM 2404 O O . ALA B 1 114 ? 14.558 68.606 56.811 1.00 13.14 113 ALA B O 1
ATOM 2406 N N . MET B 1 115 ? 14.080 66.441 57.281 1.00 11.55 114 MET B N 1
ATOM 2407 C CA . MET B 1 115 ? 14.255 65.984 55.903 1.00 10.86 114 MET B CA 1
ATOM 2408 C C . MET B 1 115 ? 13.155 66.492 54.947 1.00 11.73 114 MET B C 1
ATOM 2409 O O . MET B 1 115 ? 13.269 66.327 53.720 1.00 12.36 114 MET B O 1
ATOM 2414 N N . TYR B 1 116 ? 12.105 67.102 55.520 1.00 12.06 115 TYR B N 1
ATOM 2415 C CA . TYR B 1 116 ? 10.935 67.617 54.772 1.00 13.48 115 TYR B CA 1
ATOM 2416 C C . TYR B 1 116 ? 10.483 68.980 55.303 1.00 14.51 115 TYR B C 1
ATOM 2417 O O . TYR B 1 116 ? 9.372 69.439 54.978 1.00 15.53 115 TYR B O 1
ATOM 2426 N N . ASP B 1 117 ? 11.335 69.623 56.100 1.00 15.40 116 ASP B N 1
ATOM 2427 C CA . ASP B 1 117 ? 11.004 70.947 56.648 1.00 16.28 116 ASP B CA 1
ATOM 2428 C C . ASP B 1 117 ? 12.229 71.863 56.735 1.00 16.76 116 ASP B C 1
ATOM 2429 O O . ASP B 1 117 ? 13.184 71.549 57.451 1.00 15.84 116 ASP B O 1
ATOM 2434 N N . GLU B 1 118 ? 12.183 72.994 56.021 1.00 17.18 117 GLU B N 1
ATOM 2435 C CA . GLU B 1 118 ? 13.344 73.909 55.937 1.00 18.86 117 GLU B CA 1
ATOM 2436 C C . GLU B 1 118 ? 13.816 74.464 57.294 1.00 17.71 117 GLU B C 1
ATOM 2437 O O . GLU B 1 118 ? 15.015 74.486 57.577 1.00 16.48 117 GLU B O 1
ATOM 2443 N N . GLN B 1 119 ? 12.875 74.884 58.133 1.00 18.01 118 GLN B N 1
ATOM 2444 C CA . GLN B 1 119 ? 13.220 75.420 59.467 1.00 17.79 118 GLN B CA 1
ATOM 2445 C C . GLN B 1 119 ? 13.935 74.405 60.358 1.00 16.81 118 GLN B C 1
ATOM 2446 O O . GLN B 1 119 ? 14.920 74.740 61.022 1.00 15.34 118 GLN B O 1
ATOM 2452 N N . MET B 1 120 ? 13.407 73.180 60.391 1.00 15.47 119 MET B N 1
ATOM 2453 C CA . MET B 1 120 ? 14.015 72.103 61.180 1.00 15.41 119 MET B CA 1
ATOM 2454 C C . MET B 1 120 ? 15.372 71.684 60.613 1.00 13.55 119 MET B C 1
ATOM 2455 O O . MET B 1 120 ? 16.327 71.475 61.358 1.00 14.12 119 MET B O 1
ATOM 2460 N N . ALA B 1 121 ? 15.461 71.606 59.286 1.00 12.93 120 ALA B N 1
ATOM 2461 C CA . ALA B 1 121 ? 16.742 71.384 58.615 1.00 12.32 120 ALA B CA 1
ATOM 2462 C C . ALA B 1 121 ? 17.750 72.460 59.029 1.00 12.58 120 ALA B C 1
ATOM 2463 O O . ALA B 1 121 ? 18.902 72.147 59.324 1.00 11.75 120 ALA B O 1
ATOM 2465 N N . ALA B 1 122 ? 17.316 73.724 59.064 1.00 12.90 121 ALA B N 1
ATOM 2466 C CA . ALA B 1 122 ? 18.234 74.838 59.403 1.00 13.49 121 ALA B CA 1
ATOM 2467 C C . ALA B 1 122 ? 18.712 74.723 60.858 1.00 13.77 121 ALA B C 1
ATOM 2468 O O . ALA B 1 122 ? 19.888 74.904 61.154 1.00 13.54 121 ALA B O 1
ATOM 2470 N N . THR B 1 123 ? 17.786 74.391 61.749 1.00 14.41 122 THR B N 1
ATOM 2471 C CA . THR B 1 123 ? 18.079 74.190 63.163 1.00 14.90 122 THR B CA 1
ATOM 2472 C C . THR B 1 123 ? 19.140 73.089 63.321 1.00 14.51 122 THR B C 1
ATOM 2473 O O . THR B 1 123 ? 20.144 73.264 64.013 1.00 14.73 122 THR B O 1
ATOM 2477 N N . ASN B 1 124 ? 18.926 71.962 62.649 1.00 13.28 123 ASN B N 1
ATOM 2478 C CA . ASN B 1 124 ? 19.897 70.868 62.694 1.00 13.73 123 ASN B CA 1
ATOM 2479 C C . ASN B 1 124 ? 21.270 71.287 62.134 1.00 13.51 123 ASN B C 1
ATOM 2480 O O . ASN B 1 124 ? 22.305 70.992 62.745 1.00 13.12 123 ASN B O 1
ATOM 2485 N N . ARG B 1 125 ? 21.283 71.984 60.992 1.00 13.99 124 ARG B N 1
ATOM 2486 C CA . ARG B 1 125 ? 22.559 72.382 60.365 1.00 14.93 124 ARG B CA 1
ATOM 2487 C C . ARG B 1 125 ? 23.398 73.260 61.288 1.00 15.05 124 ARG B C 1
ATOM 2488 O O . ARG B 1 125 ? 24.612 73.099 61.355 1.00 16.00 124 ARG B O 1
ATOM 2496 N N . ARG B 1 126 ? 22.742 74.175 61.991 1.00 15.86 125 ARG B N 1
ATOM 2497 C CA . ARG B 1 126 ? 23.421 75.059 62.946 1.00 16.65 125 ARG B CA 1
ATOM 2498 C C . ARG B 1 126 ? 24.162 74.276 64.022 1.00 16.36 125 ARG B C 1
ATOM 2499 O O . ARG B 1 126 ? 25.301 74.607 64.369 1.00 16.02 125 ARG B O 1
ATOM 2507 N N . THR B 1 127 ? 23.505 73.249 64.557 1.00 15.80 126 THR B N 1
ATOM 2508 C CA . THR B 1 127 ? 24.097 72.409 65.588 1.00 16.25 126 THR B CA 1
ATOM 2509 C C . THR B 1 127 ? 25.243 71.571 65.019 1.00 15.47 126 THR B C 1
ATOM 2510 O O . THR B 1 127 ? 26.336 71.551 65.575 1.00 15.58 126 THR B O 1
ATOM 2514 N N . MET B 1 128 ? 24.998 70.894 63.899 1.00 15.26 127 MET B N 1
ATOM 2515 C CA . MET B 1 128 ? 26.045 70.082 63.265 1.00 15.00 127 MET B CA 1
ATOM 2516 C C . MET B 1 128 ? 27.262 70.933 62.899 1.00 15.33 127 MET B C 1
ATOM 2517 O O . MET B 1 128 ? 28.401 70.518 63.119 1.00 15.58 127 MET B O 1
ATOM 2522 N N . ASP B 1 129 ? 27.031 72.128 62.363 1.00 16.08 128 ASP B N 1
ATOM 2523 C CA . ASP B 1 129 ? 28.155 72.975 61.952 1.00 16.91 128 ASP B CA 1
ATOM 2524 C C . ASP B 1 129 ? 28.959 73.498 63.128 1.00 17.09 128 ASP B C 1
ATOM 2525 O O . ASP B 1 129 ? 30.193 73.587 63.036 1.00 17.40 128 ASP B O 1
ATOM 2530 N N . ASN B 1 130 ? 28.275 73.813 64.231 1.00 16.83 129 ASN B N 1
ATOM 2531 C CA . ASN B 1 130 ? 28.975 74.240 65.446 1.00 17.48 129 ASN B CA 1
ATOM 2532 C C . ASN B 1 130 ? 29.928 73.143 65.914 1.00 16.90 129 ASN B C 1
ATOM 2533 O O . ASN B 1 130 ? 31.088 73.404 66.230 1.00 16.53 129 ASN B O 1
ATOM 2538 N N . TRP B 1 131 ? 29.434 71.911 65.945 1.00 16.25 130 TRP B N 1
ATOM 2539 C CA . TRP B 1 131 ? 30.279 70.799 66.372 1.00 16.28 130 TRP B CA 1
ATOM 2540 C C . TRP B 1 131 ? 31.400 70.487 65.385 1.00 16.08 130 TRP B C 1
ATOM 2541 O O . TRP B 1 131 ? 32.532 70.215 65.810 1.00 15.96 130 TRP B O 1
ATOM 2552 N N . ARG B 1 132 ? 31.120 70.559 64.081 1.00 14.56 131 ARG B N 1
ATOM 2553 C CA . ARG B 1 132 ? 32.189 70.359 63.093 1.00 14.62 131 ARG B CA 1
ATOM 2554 C C . ARG B 1 132 ? 33.307 71.385 63.305 1.00 15.10 131 ARG B C 1
ATOM 2555 O O . ARG B 1 132 ? 34.480 71.054 63.243 1.00 14.85 131 ARG B O 1
ATOM 2563 N N . GLU B 1 133 ? 32.915 72.636 63.531 1.00 15.48 132 GLU B N 1
ATOM 2564 C CA . GLU B 1 133 ? 33.881 73.714 63.694 1.00 16.40 132 GLU B CA 1
ATOM 2565 C C . GLU B 1 133 ? 34.758 73.513 64.929 1.00 16.31 132 GLU B C 1
ATOM 2566 O O . GLU B 1 133 ? 35.982 73.632 64.839 1.00 16.58 132 GLU B O 1
ATOM 2572 N N . GLN B 1 134 ? 34.140 73.200 66.067 1.00 16.45 133 GLN B N 1
ATOM 2573 C CA . GLN B 1 134 ? 34.894 72.932 67.293 1.00 17.69 133 GLN B CA 1
ATOM 2574 C C . GLN B 1 134 ? 35.842 71.743 67.119 1.00 16.54 133 GLN B C 1
ATOM 2575 O O . GLN B 1 134 ? 37.021 71.818 67.473 1.00 16.41 133 GLN B O 1
ATOM 2581 N N . MET B 1 135 ? 35.330 70.655 66.546 1.00 15.87 134 MET B N 1
ATOM 2582 C CA . MET B 1 135 ? 36.117 69.434 66.376 1.00 15.33 134 MET B CA 1
ATOM 2583 C C . MET B 1 135 ? 37.333 69.670 65.469 1.00 15.26 134 MET B C 1
ATOM 2584 O O . MET B 1 135 ? 38.421 69.140 65.721 1.00 14.51 134 MET B O 1
ATOM 2589 N N . ALA B 1 136 ? 37.150 70.474 64.425 1.00 14.85 135 ALA B N 1
ATOM 2590 C CA . ALA B 1 136 ? 38.232 70.792 63.495 1.00 15.21 135 ALA B CA 1
ATOM 2591 C C . ALA B 1 136 ? 39.358 71.577 64.187 1.00 15.49 135 ALA B C 1
ATOM 2592 O O . ALA B 1 136 ? 40.538 71.357 63.918 1.00 15.27 135 ALA B O 1
ATOM 2594 N N . ILE B 1 137 ? 38.977 72.493 65.073 1.00 15.58 136 ILE B N 1
ATOM 2595 C CA . ILE B 1 137 ? 39.954 73.285 65.825 1.00 15.82 136 ILE B CA 1
ATOM 2596 C C . ILE B 1 137 ? 40.814 72.345 66.664 1.00 15.95 136 ILE B C 1
ATOM 2597 O O . ILE B 1 137 ? 42.043 72.429 66.631 1.00 15.64 136 ILE B O 1
ATOM 2602 N N . PHE B 1 138 ? 40.171 71.420 67.375 1.00 15.89 137 PHE B N 1
ATOM 2603 C CA . PHE B 1 138 ? 40.914 70.509 68.259 1.00 16.03 137 PHE B CA 1
ATOM 2604 C C . PHE B 1 138 ? 41.858 69.583 67.493 1.00 16.47 137 PHE B C 1
ATOM 2605 O O . PHE B 1 138 ? 42.960 69.288 67.955 1.00 15.93 137 PHE B O 1
ATOM 2613 N N . LEU B 1 139 ? 41.422 69.134 66.324 1.00 16.68 138 LEU B N 1
ATOM 2614 C CA . LEU B 1 139 ? 42.225 68.211 65.529 1.00 17.25 138 LEU B CA 1
ATOM 2615 C C . LEU B 1 139 ? 43.378 68.922 64.836 1.00 17.42 138 LEU B C 1
ATOM 2616 O O . LEU B 1 139 ? 44.445 68.343 64.672 1.00 17.23 138 LEU B O 1
ATOM 2621 N N . GLU B 1 140 ? 43.170 70.174 64.438 1.00 17.44 139 GLU B N 1
ATOM 2622 C CA . GLU B 1 140 ? 44.287 70.986 63.957 1.00 18.20 139 GLU B CA 1
ATOM 2623 C C . GLU B 1 140 ? 45.300 71.212 65.071 1.00 17.72 139 GLU B C 1
ATOM 2624 O O . GLU B 1 140 ? 46.507 71.082 64.843 1.00 17.54 139 GLU B O 1
ATOM 2630 N N . GLN B 1 141 ? 44.805 71.529 66.270 1.00 17.36 140 GLN B N 1
ATOM 2631 C CA . GLN B 1 141 ? 45.650 71.640 67.462 1.00 17.12 140 GLN B CA 1
ATOM 2632 C C . GLN B 1 141 ? 46.463 70.371 67.709 1.00 16.84 140 GLN B C 1
ATOM 2633 O O . GLN B 1 141 ? 47.654 70.453 68.005 1.00 16.51 140 GLN B O 1
ATOM 2639 N N . ALA B 1 142 ? 45.836 69.202 67.561 1.00 16.49 141 ALA B N 1
ATOM 2640 C CA . ALA B 1 142 ? 46.559 67.930 67.703 1.00 16.70 141 ALA B CA 1
ATOM 2641 C C . ALA B 1 142 ? 47.707 67.810 66.693 1.00 17.25 141 ALA B C 1
ATOM 2642 O O . ALA B 1 142 ? 48.836 67.446 67.065 1.00 16.98 141 ALA B O 1
ATOM 2644 N N . ARG B 1 143 ? 47.423 68.142 65.432 1.00 17.57 142 ARG B N 1
ATOM 2645 C CA . ARG B 1 143 ? 48.449 68.161 64.379 1.00 18.42 142 ARG B CA 1
ATOM 2646 C C . ARG B 1 143 ? 49.594 69.103 64.722 1.00 18.69 142 ARG B C 1
ATOM 2647 O O . ARG B 1 143 ? 50.761 68.742 64.584 1.00 18.22 142 ARG B O 1
ATOM 2655 N N . GLU B 1 144 ? 49.246 70.311 65.160 1.00 18.98 143 GLU B N 1
ATOM 2656 C CA . GLU B 1 144 ? 50.241 71.328 65.537 1.00 20.05 143 GLU B CA 1
ATOM 2657 C C . GLU B 1 144 ? 51.066 70.905 66.758 1.00 19.84 143 GLU B C 1
ATOM 2658 O O . GLU B 1 144 ? 52.261 71.231 66.860 1.00 19.76 143 GLU B O 1
ATOM 2664 N N . GLU B 1 145 ? 50.430 70.156 67.661 1.00 19.78 144 GLU B N 1
ATOM 2665 C CA . GLU B 1 145 ? 51.081 69.658 68.883 1.00 20.06 144 GLU B CA 1
ATOM 2666 C C . GLU B 1 145 ? 51.913 68.393 68.647 1.00 19.92 144 GLU B C 1
ATOM 2667 O O . GLU B 1 145 ? 52.717 67.991 69.498 1.00 19.65 144 GLU B O 1
ATOM 2673 N N . GLY B 1 146 ? 51.709 67.766 67.492 1.00 20.04 145 GLY B N 1
ATOM 2674 C CA . GLY B 1 146 ? 52.456 66.578 67.116 1.00 20.35 145 GLY B CA 1
ATOM 2675 C C . GLY B 1 146 ? 51.989 65.323 67.830 1.00 20.55 145 GLY B C 1
ATOM 2676 O O . GLY B 1 146 ? 52.769 64.389 68.007 1.00 21.00 145 GLY B O 1
ATOM 2677 N N . SER B 1 147 ? 50.722 65.309 68.237 1.00 20.66 146 SER B N 1
ATOM 2678 C CA . SER B 1 147 ? 50.135 64.169 68.952 1.00 20.80 146 SER B CA 1
ATOM 2679 C C . SER B 1 147 ? 49.408 63.204 68.007 1.00 21.25 146 SER B C 1
ATOM 2680 O O . SER B 1 147 ? 49.018 62.105 68.411 1.00 21.70 146 SER B O 1
ATOM 2683 N N . VAL B 1 148 ? 49.209 63.623 66.760 1.00 21.50 147 VAL B N 1
ATOM 2684 C CA . VAL B 1 148 ? 48.638 62.753 65.734 1.00 22.18 147 VAL B CA 1
ATOM 2685 C C . VAL B 1 148 ? 49.571 62.706 64.527 1.00 23.01 147 VAL B C 1
ATOM 2686 O O . VAL B 1 148 ? 50.452 63.564 64.373 1.00 23.34 147 VAL B O 1
ATOM 2690 N N . GLY B 1 149 ? 49.377 61.705 63.678 1.00 23.48 148 GLY B N 1
ATOM 2691 C CA . GLY B 1 149 ? 50.054 61.651 62.388 1.00 24.23 148 GLY B CA 1
ATOM 2692 C C . GLY B 1 149 ? 49.534 62.716 61.432 1.00 24.39 148 GLY B C 1
ATOM 2693 O O . GLY B 1 149 ? 48.943 63.723 61.843 1.00 24.32 148 GLY B O 1
ATOM 2694 N N . ASP B 1 150 ? 49.760 62.494 60.142 1.00 24.98 149 ASP B N 1
ATOM 2695 C CA . ASP B 1 150 ? 49.399 63.483 59.130 1.00 24.95 149 ASP B CA 1
ATOM 2696 C C . ASP B 1 150 ? 47.922 63.302 58.744 1.00 24.20 149 ASP B C 1
ATOM 2697 O O . ASP B 1 150 ? 47.605 62.896 57.622 1.00 24.42 149 ASP B O 1
ATOM 2702 N N . ILE B 1 151 ? 47.028 63.597 59.686 1.00 22.89 150 ILE B N 1
ATOM 2703 C CA . ILE B 1 151 ? 45.593 63.316 59.509 1.00 21.96 150 ILE B CA 1
ATOM 2704 C C . ILE B 1 151 ? 44.878 64.341 58.631 1.00 21.12 150 ILE B C 1
ATOM 2705 O O . ILE B 1 151 ? 45.252 65.515 58.589 1.00 21.09 150 ILE B O 1
ATOM 2710 N N . ASP B 1 152 ? 43.839 63.867 57.945 1.00 19.83 151 ASP B N 1
ATOM 2711 C CA . ASP B 1 152 ? 42.973 64.691 57.120 1.00 18.52 151 ASP B CA 1
ATOM 2712 C C . ASP B 1 152 ? 41.865 65.178 58.045 1.00 17.68 151 ASP B C 1
ATOM 2713 O O . ASP B 1 152 ? 40.898 64.453 58.312 1.00 16.85 151 ASP B O 1
ATOM 2718 N N . VAL B 1 153 ? 42.014 66.401 58.543 1.00 16.63 152 VAL B N 1
ATOM 2719 C CA . VAL B 1 153 ? 41.127 66.941 59.575 1.00 16.14 152 VAL B CA 1
ATOM 2720 C C . VAL B 1 153 ? 39.658 66.944 59.156 1.00 16.12 152 VAL B C 1
ATOM 2721 O O . VAL B 1 153 ? 38.797 66.518 59.920 1.00 15.91 152 VAL B O 1
ATOM 2725 N N . THR B 1 154 ? 39.386 67.394 57.937 1.00 15.44 153 THR B N 1
ATOM 2726 C CA . THR B 1 154 ? 38.016 67.451 57.448 1.00 15.52 153 THR B CA 1
ATOM 2727 C C . THR B 1 154 ? 37.359 66.058 57.483 1.00 15.10 153 THR B C 1
ATOM 2728 O O . THR B 1 154 ? 36.214 65.906 57.968 1.00 15.49 153 THR B O 1
ATOM 2732 N N . ILE B 1 155 ? 38.079 65.054 56.989 1.00 14.59 154 ILE B N 1
ATOM 2733 C CA . ILE B 1 155 ? 37.533 63.696 56.924 1.00 14.08 154 ILE B CA 1
ATOM 2734 C C . ILE B 1 155 ? 37.365 63.095 58.318 1.00 14.11 154 ILE B C 1
ATOM 2735 O O . ILE B 1 155 ? 36.350 62.429 58.601 1.00 13.59 154 ILE B O 1
ATOM 2740 N N . VAL B 1 156 ? 38.363 63.309 59.177 1.00 14.04 155 VAL B N 1
ATOM 2741 C CA . VAL B 1 156 ? 38.314 62.754 60.542 1.00 14.41 155 VAL B CA 1
ATOM 2742 C C . VAL B 1 156 ? 37.168 63.382 61.353 1.00 13.80 155 VAL B C 1
ATOM 2743 O O . VAL B 1 156 ? 36.495 62.686 62.123 1.00 13.43 155 VAL B O 1
ATOM 2747 N N . VAL B 1 157 ? 36.939 64.686 61.171 1.00 13.37 156 VAL B N 1
ATOM 2748 C CA . VAL B 1 157 ? 35.791 65.341 61.788 1.00 13.01 156 VAL B CA 1
ATOM 2749 C C . VAL B 1 157 ? 34.509 64.643 61.325 1.00 12.97 156 VAL B C 1
ATOM 2750 O O . VAL B 1 157 ? 33.656 64.286 62.139 1.00 12.27 156 VAL B O 1
ATOM 2754 N N . GLU B 1 158 ? 34.406 64.408 60.025 1.00 12.78 157 GLU B N 1
ATOM 2755 C CA . GLU B 1 158 ? 33.190 63.820 59.473 1.00 13.30 157 GLU B CA 1
ATOM 2756 C C . GLU B 1 158 ? 32.997 62.389 59.983 1.00 12.97 157 GLU B C 1
ATOM 2757 O O . GLU B 1 158 ? 31.875 61.994 60.330 1.00 12.63 157 GLU B O 1
ATOM 2763 N N . GLN B 1 159 ? 34.083 61.623 60.043 1.00 11.99 158 GLN B N 1
ATOM 2764 C CA . GLN B 1 159 ? 34.041 60.257 60.568 1.00 12.42 158 GLN B CA 1
ATOM 2765 C C . GLN B 1 159 ? 33.439 60.245 61.964 1.00 12.11 158 GLN B C 1
ATOM 2766 O O . GLN B 1 159 ? 32.491 59.509 62.255 1.00 12.22 158 GLN B O 1
ATOM 2772 N N . LEU B 1 160 ? 34.000 61.079 62.821 1.00 12.14 159 LEU B N 1
ATOM 2773 C CA . LEU B 1 160 ? 33.650 61.077 64.227 1.00 12.54 159 LEU B CA 1
ATOM 2774 C C . LEU B 1 160 ? 32.248 61.627 64.446 1.00 11.92 159 LEU B C 1
ATOM 2775 O O . LEU B 1 160 ? 31.488 61.074 65.246 1.00 11.72 159 LEU B O 1
ATOM 2780 N N . LEU B 1 161 ? 31.888 62.684 63.714 1.00 12.09 160 LEU B N 1
ATOM 2781 C CA . LEU B 1 161 ? 30.546 63.233 63.823 1.00 12.01 160 LEU B CA 1
ATOM 2782 C C . LEU B 1 161 ? 29.501 62.202 63.367 1.00 12.39 160 LEU B C 1
ATOM 2783 O O . LEU B 1 161 ? 28.501 61.994 64.050 1.00 12.56 160 LEU B O 1
ATOM 2788 N N . ASN B 1 162 ? 29.744 61.545 62.238 1.00 11.69 161 ASN B N 1
ATOM 2789 C CA . ASN B 1 162 ? 28.791 60.526 61.773 1.00 11.68 161 ASN B CA 1
ATOM 2790 C C . ASN B 1 162 ? 28.663 59.375 62.765 1.00 11.10 161 ASN B C 1
ATOM 2791 O O . ASN B 1 162 ? 27.562 58.871 63.013 1.00 11.24 161 ASN B O 1
ATOM 2796 N N . MET B 1 163 ? 29.789 58.985 63.350 1.00 10.73 162 MET B N 1
ATOM 2797 C CA . MET B 1 163 ? 29.782 57.900 64.327 1.00 11.21 162 MET B CA 1
ATOM 2798 C C . MET B 1 163 ? 28.901 58.312 65.516 1.00 11.09 162 MET B C 1
ATOM 2799 O O . MET B 1 163 ? 28.063 57.541 65.983 1.00 11.15 162 MET B O 1
ATOM 2804 N N . MET B 1 164 ? 29.099 59.532 66.000 1.00 10.77 163 MET B N 1
ATOM 2805 C CA . MET B 1 164 ? 28.352 60.009 67.168 1.00 11.25 163 MET B CA 1
ATOM 2806 C C . MET B 1 164 ? 26.855 60.180 66.875 1.00 11.05 163 MET B C 1
ATOM 2807 O O . MET B 1 164 ? 26.024 59.973 67.769 1.00 10.41 163 MET B O 1
ATOM 2812 N N . MET B 1 165 ? 26.512 60.538 65.628 1.00 10.82 164 MET B N 1
ATOM 2813 C CA . MET B 1 165 ? 25.102 60.653 65.275 1.00 11.07 164 MET B CA 1
ATOM 2814 C C . MET B 1 165 ? 24.454 59.270 65.161 1.00 11.10 164 MET B C 1
ATOM 2815 O O . MET B 1 165 ? 23.328 59.078 65.629 1.00 11.51 164 MET B O 1
ATOM 2820 N N . GLY B 1 166 ? 25.167 58.299 64.585 1.00 10.92 165 GLY B N 1
ATOM 2821 C CA . GLY B 1 166 ? 24.690 56.910 64.601 1.00 10.48 165 GLY B CA 1
ATOM 2822 C C . GLY B 1 166 ? 24.408 56.405 66.012 1.00 10.71 165 GLY B C 1
ATOM 2823 O O . GLY B 1 166 ? 23.441 55.671 66.238 1.00 11.04 165 GLY B O 1
ATOM 2824 N N . MET B 1 167 ? 25.267 56.780 66.957 1.00 10.59 166 MET B N 1
ATOM 2825 C CA . MET B 1 167 ? 25.113 56.374 68.368 1.00 10.45 166 MET B CA 1
ATOM 2826 C C . MET B 1 167 ? 23.772 56.878 68.930 1.00 11.35 166 MET B C 1
ATOM 2827 O O . MET B 1 167 ? 23.194 56.255 69.826 1.00 10.87 166 MET B O 1
ATOM 2832 N N . GLN B 1 168 ? 23.288 58.015 68.434 1.00 11.22 167 GLN B N 1
ATOM 2833 C CA . GLN B 1 168 ? 22.003 58.552 68.938 1.00 11.90 167 GLN B CA 1
ATOM 2834 C C . GLN B 1 168 ? 20.878 57.550 68.635 1.00 12.21 167 GLN B C 1
ATOM 2835 O O . GLN B 1 168 ? 19.940 57.395 69.421 1.00 12.84 167 GLN B O 1
ATOM 2841 N N . ILE B 1 169 ? 20.997 56.870 67.499 1.00 11.29 168 ILE B N 1
ATOM 2842 C CA . ILE B 1 169 ? 20.026 55.854 67.081 1.00 10.52 168 ILE B CA 1
ATOM 2843 C C . ILE B 1 169 ? 20.266 54.525 67.807 1.00 10.87 168 ILE B C 1
ATOM 2844 O O . ILE B 1 169 ? 19.364 54.003 68.494 1.00 11.23 168 ILE B O 1
ATOM 2849 N N . LEU B 1 170 ? 21.474 53.982 67.654 1.00 10.78 169 LEU B N 1
ATOM 2850 C CA . LEU B 1 170 ? 21.802 52.639 68.174 1.00 10.47 169 LEU B CA 1
ATOM 2851 C C . LEU B 1 170 ? 21.909 52.574 69.702 1.00 10.14 169 LEU B C 1
ATOM 2852 O O . LEU B 1 170 ? 21.634 51.522 70.295 1.00 10.11 169 LEU B O 1
ATOM 2857 N N . GLY B 1 171 ? 22.302 53.682 70.330 1.00 10.72 170 GLY B N 1
ATOM 2858 C CA . GLY B 1 171 ? 22.353 53.756 71.799 1.00 11.29 170 GLY B CA 1
ATOM 2859 C C . GLY B 1 171 ? 20.995 53.481 72.425 1.00 12.15 170 GLY B C 1
ATOM 2860 O O . GLY B 1 171 ? 20.886 53.029 73.581 1.00 11.83 170 GLY B O 1
ATOM 2861 N N . VAL B 1 172 ? 19.956 53.789 71.654 1.00 12.22 171 VAL B N 1
ATOM 2862 C CA . VAL B 1 172 ? 18.585 53.550 72.061 1.00 12.80 171 VAL B CA 1
ATOM 2863 C C . VAL B 1 172 ? 18.074 52.225 71.510 1.00 12.82 171 VAL B C 1
ATOM 2864 O O . VAL B 1 172 ? 17.502 51.428 72.257 1.00 13.29 171 VAL B O 1
ATOM 2868 N N . LEU B 1 173 ? 18.298 51.975 70.217 1.00 12.80 172 LEU B N 1
ATOM 2869 C CA . LEU B 1 173 ? 17.688 50.817 69.563 1.00 13.43 172 LEU B CA 1
ATOM 2870 C C . LEU B 1 173 ? 18.412 49.481 69.800 1.00 13.84 172 LEU B C 1
ATOM 2871 O O . LEU B 1 173 ? 17.780 48.413 69.776 1.00 15.20 172 LEU B O 1
ATOM 2876 N N . THR B 1 174 ? 19.725 49.534 70.019 1.00 13.63 173 THR B N 1
ATOM 2877 C CA . THR B 1 174 ? 20.523 48.325 70.308 1.00 14.31 173 THR B CA 1
ATOM 2878 C C . THR B 1 174 ? 21.424 48.596 71.513 1.00 14.56 173 THR B C 1
ATOM 2879 O O . THR B 1 174 ? 22.652 48.643 71.374 1.00 14.67 173 THR B O 1
ATOM 2883 N N . PRO B 1 175 ? 20.816 48.783 72.703 1.00 15.06 174 PRO B N 1
ATOM 2884 C CA . PRO B 1 175 ? 21.534 49.282 73.868 1.00 15.90 174 PRO B CA 1
ATOM 2885 C C . PRO B 1 175 ? 22.546 48.293 74.459 1.00 16.50 174 PRO B C 1
ATOM 2886 O O . PRO B 1 175 ? 23.418 48.708 75.224 1.00 17.16 174 PRO B O 1
ATOM 2890 N N . GLY B 1 176 ? 22.438 47.011 74.108 1.00 17.02 175 GLY B N 1
ATOM 2891 C CA . GLY B 1 176 ? 23.442 46.017 74.507 1.00 17.42 175 GLY B CA 1
ATOM 2892 C C . GLY B 1 176 ? 24.745 46.214 73.748 1.00 18.20 175 GLY B C 1
ATOM 2893 O O . GLY B 1 176 ? 25.815 46.378 74.350 1.00 18.43 175 GLY B O 1
ATOM 2894 N N . GLU B 1 177 ? 24.655 46.220 72.422 1.00 17.59 176 GLU B N 1
ATOM 2895 C CA . GLU B 1 177 ? 25.832 46.395 71.573 1.00 18.13 176 GLU B CA 1
ATOM 2896 C C . GLU B 1 177 ? 26.371 47.824 71.576 1.00 17.01 176 GLU B C 1
ATOM 2897 O O . GLU B 1 177 ? 27.555 48.051 71.298 1.00 17.02 176 GLU B O 1
ATOM 2903 N N . THR B 1 178 ? 25.504 48.780 71.898 1.00 16.03 177 THR B N 1
ATOM 2904 C CA . THR B 1 178 ? 25.877 50.195 71.864 1.00 14.76 177 THR B CA 1
ATOM 2905 C C . THR B 1 178 ? 25.667 50.798 73.258 1.00 13.89 177 THR B C 1
ATOM 2906 O O . THR B 1 178 ? 25.122 51.902 73.425 1.00 12.77 177 THR B O 1
ATOM 2910 N N . SER B 1 179 ? 26.120 50.049 74.261 1.00 13.41 178 SER B N 1
ATOM 2911 C CA . SER B 1 179 ? 26.044 50.472 75.658 1.00 12.99 178 SER B CA 1
ATOM 2912 C C . SER B 1 179 ? 26.922 51.688 75.901 1.00 12.90 178 SER B C 1
ATOM 2913 O O . SER B 1 179 ? 27.763 52.027 75.077 1.00 12.61 178 SER B O 1
ATOM 2916 N N . SER B 1 180 ? 26.729 52.327 77.048 1.00 12.80 179 SER B N 1
ATOM 2917 C CA . SER B 1 180 ? 27.553 53.452 77.451 1.00 13.48 179 SER B CA 1
ATOM 2918 C C . SER B 1 180 ? 29.036 53.066 77.440 1.00 13.68 179 SER B C 1
ATOM 2919 O O . SER B 1 180 ? 29.872 53.809 76.900 1.00 13.59 179 SER B O 1
ATOM 2922 N N . GLU B 1 181 ? 29.361 51.905 78.017 1.00 13.64 180 GLU B N 1
ATOM 2923 C CA . GLU B 1 181 ? 30.749 51.442 78.034 1.00 14.45 180 GLU B CA 1
ATOM 2924 C C . GLU B 1 181 ? 31.295 51.290 76.615 1.00 13.92 180 GLU B C 1
ATOM 2925 O O . GLU B 1 181 ? 32.409 51.714 76.331 1.00 13.84 180 GLU B O 1
ATOM 2931 N N . ARG B 1 182 ? 30.497 50.712 75.724 1.00 13.71 181 ARG B N 1
ATOM 2932 C CA . ARG B 1 182 ? 30.966 50.453 74.362 1.00 14.17 181 ARG B CA 1
ATOM 2933 C C . ARG B 1 182 ? 31.146 51.744 73.570 1.00 13.37 181 ARG B C 1
ATOM 2934 O O . ARG B 1 182 ? 32.027 51.838 72.711 1.00 13.57 181 ARG B O 1
ATOM 2942 N N . GLN B 1 183 ? 30.319 52.747 73.867 1.00 13.05 182 GLN B N 1
ATOM 2943 C CA . GLN B 1 183 ? 30.466 54.052 73.232 1.00 12.72 182 GLN B CA 1
ATOM 2944 C C . GLN B 1 183 ? 31.798 54.682 73.627 1.00 12.05 182 GLN B C 1
ATOM 2945 O O . GLN B 1 183 ? 32.518 55.221 72.791 1.00 11.06 182 GLN B O 1
ATOM 2951 N N . LEU B 1 184 ? 32.114 54.623 74.914 1.00 12.68 183 LEU B N 1
ATOM 2952 C CA . LEU B 1 184 ? 33.373 55.143 75.403 1.00 13.52 183 LEU B CA 1
ATOM 2953 C C . LEU B 1 184 ? 34.558 54.405 74.786 1.00 14.32 183 LEU B C 1
ATOM 2954 O O . LEU B 1 184 ? 35.564 55.030 74.435 1.00 14.54 183 LEU B O 1
ATOM 2959 N N . GLU B 1 185 ? 34.424 53.085 74.641 1.00 14.90 184 GLU B N 1
ATOM 2960 C CA . GLU B 1 185 ? 35.463 52.253 74.008 1.00 16.01 184 GLU B CA 1
ATOM 2961 C C . GLU B 1 185 ? 35.637 52.620 72.527 1.00 14.69 184 GLU B C 1
ATOM 2962 O O . GLU B 1 185 ? 36.764 52.751 72.045 1.00 14.05 184 GLU B O 1
ATOM 2968 N N . MET B 1 186 ? 34.518 52.831 71.825 1.00 14.15 185 MET B N 1
ATOM 2969 C CA . MET B 1 186 ? 34.538 53.310 70.444 1.00 14.07 185 MET B CA 1
ATOM 2970 C C . MET B 1 186 ? 35.345 54.604 70.338 1.00 13.82 185 MET B C 1
ATOM 2971 O O . MET B 1 186 ? 36.245 54.711 69.499 1.00 13.92 185 MET B O 1
ATOM 2976 N N . LEU B 1 187 ? 35.021 55.578 71.189 1.00 13.18 186 LEU B N 1
ATOM 2977 C CA . LEU B 1 187 ? 35.725 56.857 71.174 1.00 13.77 186 LEU B CA 1
ATOM 2978 C C . LEU B 1 187 ? 37.226 56.678 71.448 1.00 13.79 186 LEU B C 1
ATOM 2979 O O . LEU B 1 187 ? 38.056 57.190 70.695 1.00 14.25 186 LEU B O 1
ATOM 2984 N N . GLU B 1 188 ? 37.572 55.946 72.506 1.00 14.53 187 GLU B N 1
ATOM 2985 C CA . GLU B 1 188 ? 38.985 55.741 72.865 1.00 15.48 187 GLU B CA 1
ATOM 2986 C C . GLU B 1 188 ? 39.794 55.087 71.728 1.00 15.15 187 GLU B C 1
ATOM 2987 O O . GLU B 1 188 ? 40.891 55.543 71.384 1.00 14.72 187 GLU B O 1
ATOM 2993 N N . GLN B 1 189 ? 39.250 54.028 71.142 1.00 14.70 188 GLN B N 1
ATOM 2994 C CA . GLN B 1 189 ? 39.963 53.313 70.081 1.00 14.96 188 GLN B CA 1
ATOM 2995 C C . GLN B 1 189 ? 40.089 54.182 68.821 1.00 15.20 188 GLN B C 1
ATOM 2996 O O . GLN B 1 189 ? 41.140 54.189 68.170 1.00 15.04 188 GLN B O 1
ATOM 3002 N N . PHE B 1 190 ? 39.035 54.938 68.502 1.00 14.99 189 PHE B N 1
ATOM 3003 C CA . PHE B 1 190 ? 39.086 55.863 67.372 1.00 15.46 189 PHE B CA 1
ATOM 3004 C C . PHE B 1 190 ? 40.233 56.867 67.538 1.00 15.60 189 PHE B C 1
ATOM 3005 O O . PHE B 1 190 ? 41.055 57.047 66.636 1.00 15.59 189 PHE B O 1
ATOM 3013 N N . VAL B 1 191 ? 40.277 57.516 68.697 1.00 16.13 190 VAL B N 1
ATOM 3014 C CA . VAL B 1 191 ? 41.278 58.553 68.952 1.00 16.38 190 VAL B CA 1
ATOM 3015 C C . VAL B 1 191 ? 42.690 57.952 68.997 1.00 16.53 190 VAL B C 1
ATOM 3016 O O . VAL B 1 191 ? 43.648 58.563 68.514 1.00 16.09 190 VAL B O 1
ATOM 3020 N N . ALA B 1 192 ? 42.804 56.739 69.534 1.00 17.49 191 ALA B N 1
ATOM 3021 C CA . ALA B 1 192 ? 44.093 56.055 69.614 1.00 18.26 191 ALA B CA 1
ATOM 3022 C C . ALA B 1 192 ? 44.694 55.760 68.232 1.00 18.88 191 ALA B C 1
ATOM 3023 O O . ALA B 1 192 ? 45.919 55.682 68.092 1.00 19.18 191 ALA B O 1
ATOM 3025 N N . ALA B 1 193 ? 43.836 55.593 67.225 1.00 18.90 192 ALA B N 1
ATOM 3026 C CA . ALA B 1 193 ? 44.274 55.255 65.868 1.00 19.59 192 ALA B CA 1
ATOM 3027 C C . ALA B 1 193 ? 44.646 56.486 65.021 1.00 20.24 192 ALA B C 1
ATOM 3028 O O . ALA B 1 193 ? 45.088 56.345 63.875 1.00 20.23 192 ALA B O 1
ATOM 3030 N N . LEU B 1 194 ? 44.478 57.685 65.587 1.00 20.76 193 LEU B N 1
ATOM 3031 C CA . LEU B 1 194 ? 44.816 58.937 64.888 1.00 21.58 193 LEU B CA 1
ATOM 3032 C C . LEU B 1 194 ? 46.313 59.261 64.920 1.00 22.41 193 LEU B C 1
ATOM 3033 O O . LEU B 1 194 ? 47.043 58.893 65.856 1.00 22.69 193 LEU B O 1
ATOM 3039 N N . HIS C 1 8 ? 47.128 57.276 25.155 1.00 42.52 7 HIS C N 1
ATOM 3040 C CA . HIS C 1 8 ? 46.150 57.442 26.270 1.00 42.40 7 HIS C CA 1
ATOM 3041 C C . HIS C 1 8 ? 46.088 58.883 26.793 1.00 41.83 7 HIS C C 1
ATOM 3042 O O . HIS C 1 8 ? 45.276 59.206 27.664 1.00 42.02 7 HIS C O 1
ATOM 3049 N N . ASP C 1 9 ? 46.899 59.683 26.263 1.00 41.06 8 ASP C N 1
ATOM 3050 C CA . ASP C 1 9 ? 46.898 61.100 26.615 1.00 40.25 8 ASP C CA 1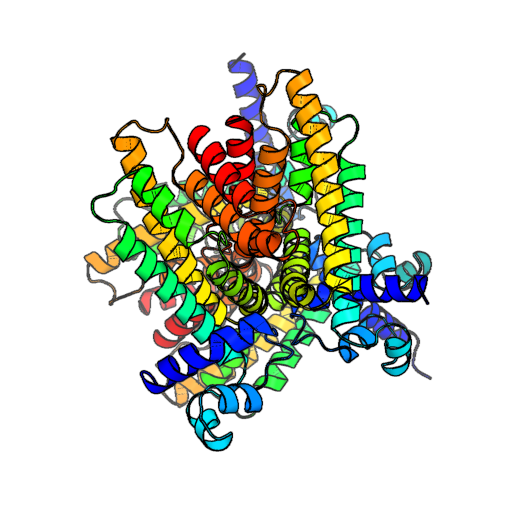
ATOM 3051 C C . ASP C 1 9 ? 46.848 61.917 25.336 1.00 39.20 8 ASP C C 1
ATOM 3052 O O . ASP C 1 9 ? 45.826 62.520 25.027 1.00 39.33 8 ASP C O 1
ATOM 3057 N N . GLU C 1 10 ? 47.949 61.918 24.590 1.00 37.93 9 GLU C N 1
ATOM 3058 C CA . GLU C 1 10 ? 47.988 62.542 23.279 1.00 36.64 9 GLU C CA 1
ATOM 3059 C C . GLU C 1 10 ? 46.989 61.834 22.367 1.00 35.27 9 GLU C C 1
ATOM 3060 O O . GLU C 1 10 ? 46.332 62.475 21.539 1.00 35.19 9 GLU C O 1
ATOM 3066 N N . ARG C 1 11 ? 46.870 60.517 22.545 1.00 33.31 10 ARG C N 1
ATOM 3067 C CA . ARG C 1 11 ? 45.931 59.699 21.779 1.00 31.36 10 ARG C CA 1
ATOM 3068 C C . ARG C 1 11 ? 44.490 60.010 22.127 1.00 29.88 10 ARG C C 1
ATOM 3069 O O . ARG C 1 11 ? 43.690 60.281 21.235 1.00 29.42 10 ARG C O 1
ATOM 3077 N N . ARG C 1 12 ? 44.164 59.968 23.420 1.00 28.27 11 ARG C N 1
ATOM 3078 C CA . ARG C 1 12 ? 42.817 60.287 23.871 1.00 27.13 11 ARG C CA 1
ATOM 3079 C C . ARG C 1 12 ? 42.436 61.705 23.478 1.00 25.61 11 ARG C C 1
ATOM 3080 O O . ARG C 1 12 ? 41.300 61.945 23.083 1.00 25.33 11 ARG C O 1
ATOM 3088 N N . ARG C 1 13 ? 43.383 62.637 23.587 1.00 23.87 12 ARG C N 1
ATOM 3089 C CA . ARG C 1 13 ? 43.107 64.040 23.261 1.00 22.71 12 ARG C CA 1
ATOM 3090 C C . ARG C 1 13 ? 42.779 64.241 21.786 1.00 20.71 12 ARG C C 1
ATOM 3091 O O . ARG C 1 13 ? 41.803 64.924 21.464 1.00 19.40 12 ARG C O 1
ATOM 3099 N N . SER C 1 14 ? 43.580 63.638 20.899 1.00 19.16 13 SER C N 1
ATOM 3100 C CA . SER C 1 14 ? 43.334 63.757 19.464 1.00 18.00 13 SER C CA 1
ATOM 3101 C C . SER C 1 14 ? 42.054 63.037 19.037 1.00 16.77 13 SER C C 1
ATOM 3102 O O . SER C 1 14 ? 41.330 63.540 18.180 1.00 17.14 13 SER C O 1
ATOM 3105 N N . ILE C 1 15 ? 41.775 61.873 19.630 1.00 14.71 14 ILE C N 1
ATOM 3106 C CA . ILE C 1 15 ? 40.518 61.164 19.372 1.00 13.98 14 ILE C CA 1
ATOM 3107 C C . ILE C 1 15 ? 39.352 62.024 19.862 1.00 13.80 14 ILE C C 1
ATOM 3108 O O . ILE C 1 15 ? 38.362 62.206 19.162 1.00 13.66 14 ILE C O 1
ATOM 3113 N N . THR C 1 16 ? 39.494 62.577 21.061 1.00 13.47 15 THR C N 1
ATOM 3114 C CA . THR C 1 16 ? 38.447 63.428 21.633 1.00 14.16 15 THR C CA 1
ATOM 3115 C C . THR C 1 16 ? 38.211 64.649 20.741 1.00 14.64 15 THR C C 1
ATOM 3116 O O . THR C 1 16 ? 37.070 64.989 20.442 1.00 15.98 15 THR C O 1
ATOM 3120 N N . ALA C 1 17 ? 39.288 65.295 20.290 1.00 14.97 16 ALA C N 1
ATOM 3121 C CA . ALA C 1 17 ? 39.189 66.449 19.402 1.00 16.04 16 ALA C CA 1
ATOM 3122 C C . ALA C 1 17 ? 38.439 66.106 18.111 1.00 16.72 16 ALA C C 1
ATOM 3123 O O . ALA C 1 17 ? 37.767 66.953 17.529 1.00 16.39 16 ALA C O 1
ATOM 3125 N N . ALA C 1 18 ? 38.567 64.849 17.689 1.00 17.99 17 ALA C N 1
ATOM 3126 C CA . ALA C 1 18 ? 37.908 64.340 16.490 1.00 19.08 17 ALA C CA 1
ATOM 3127 C C . ALA C 1 18 ? 36.501 63.780 16.757 1.00 19.79 17 ALA C C 1
ATOM 3128 O O . ALA C 1 18 ? 35.743 63.577 15.804 1.00 21.96 17 ALA C O 1
ATOM 3130 N N . ALA C 1 19 ? 36.156 63.541 18.026 1.00 18.88 18 ALA C N 1
ATOM 3131 C CA . ALA C 1 19 ? 34.910 62.853 18.412 1.00 18.32 18 ALA C CA 1
ATOM 3132 C C . ALA C 1 19 ? 33.840 63.789 18.975 1.00 17.80 18 ALA C C 1
ATOM 3133 O O . ALA C 1 19 ? 32.633 63.527 18.852 1.00 17.96 18 ALA C O 1
ATOM 3135 N N . TRP C 1 20 ? 34.276 64.853 19.637 1.00 15.74 19 TRP C N 1
ATOM 3136 C CA . TRP C 1 20 ? 33.338 65.658 20.405 1.00 14.09 19 TRP C CA 1
ATOM 3137 C C . TRP C 1 20 ? 32.263 66.273 19.510 1.00 12.59 19 TRP C C 1
ATOM 3138 O O . TRP C 1 20 ? 31.092 66.342 19.875 1.00 12.43 19 TRP C O 1
ATOM 3149 N N . ARG C 1 21 ? 32.651 66.712 18.325 1.00 12.35 20 ARG C N 1
ATOM 3150 C CA . ARG C 1 21 ? 31.703 67.356 17.452 1.00 12.00 20 ARG C CA 1
ATOM 3151 C C . ARG C 1 21 ? 30.643 66.379 16.944 1.00 11.32 20 ARG C C 1
ATOM 3152 O O . ARG C 1 21 ? 29.483 66.761 16.788 1.00 10.95 20 ARG C O 1
ATOM 3160 N N . LEU C 1 22 ? 31.050 65.134 16.664 1.00 11.82 21 LEU C N 1
ATOM 3161 C CA . LEU C 1 22 ? 30.109 64.094 16.240 1.00 12.09 21 LEU C CA 1
ATOM 3162 C C . LEU C 1 22 ? 29.088 63.844 17.350 1.00 11.79 21 LEU C C 1
ATOM 3163 O O . LEU C 1 22 ? 27.899 63.698 17.084 1.00 12.51 21 LEU C O 1
ATOM 3168 N N . ILE C 1 23 ? 29.573 63.770 18.580 1.00 11.29 22 ILE C N 1
ATOM 3169 C CA . ILE C 1 23 ? 28.703 63.538 19.733 1.00 12.12 22 ILE C CA 1
ATOM 3170 C C . ILE C 1 23 ? 27.742 64.715 19.896 1.00 11.75 22 ILE C C 1
ATOM 3171 O O . ILE C 1 23 ? 26.542 64.508 20.034 1.00 12.31 22 ILE C O 1
ATOM 3176 N N . ALA C 1 24 ? 28.247 65.948 19.824 1.00 12.42 23 ALA C N 1
ATOM 3177 C CA . ALA C 1 24 ? 27.363 67.132 19.893 1.00 12.12 23 ALA C CA 1
ATOM 3178 C C . ALA C 1 24 ? 26.319 67.126 18.776 1.00 12.64 23 ALA C C 1
ATOM 3179 O O . ALA C 1 24 ? 25.142 67.401 19.015 1.00 13.06 23 ALA C O 1
ATOM 3181 N N . ALA C 1 25 ? 26.744 66.796 17.555 1.00 12.43 24 ALA C N 1
ATOM 3182 C CA . ALA C 1 25 ? 25.868 66.878 16.389 1.00 12.82 24 ALA C CA 1
ATOM 3183 C C . ALA C 1 25 ? 24.752 65.847 16.383 1.00 13.31 24 ALA C C 1
ATOM 3184 O O . ALA C 1 25 ? 23.622 66.175 16.016 1.00 13.98 24 ALA C O 1
ATOM 3186 N N . ARG C 1 26 ? 25.052 64.612 16.783 1.00 13.41 25 ARG C N 1
ATOM 3187 C CA . ARG C 1 26 ? 24.039 63.558 16.717 1.00 14.47 25 ARG C CA 1
ATOM 3188 C C . ARG C 1 26 ? 23.525 63.069 18.066 1.00 14.56 25 ARG C C 1
ATOM 3189 O O . ARG C 1 26 ? 22.505 62.374 18.121 1.00 15.08 25 ARG C O 1
ATOM 3197 N N . GLY C 1 27 ? 24.236 63.428 19.132 1.00 13.89 26 GLY C N 1
ATOM 3198 C CA . GLY C 1 27 ? 23.849 63.065 20.493 1.00 14.09 26 GLY C CA 1
ATOM 3199 C C . GLY C 1 27 ? 24.482 61.742 20.881 1.00 14.42 26 GLY C C 1
ATOM 3200 O O . GLY C 1 27 ? 24.783 60.904 20.019 1.00 12.64 26 GLY C O 1
ATOM 3201 N N . ILE C 1 28 ? 24.663 61.550 22.188 1.00 14.81 27 ILE C N 1
ATOM 3202 C CA . ILE C 1 28 ? 25.384 60.377 22.699 1.00 16.09 27 ILE C CA 1
ATOM 3203 C C . ILE C 1 28 ? 24.667 59.042 22.430 1.00 16.42 27 ILE C C 1
ATOM 3204 O O . ILE C 1 28 ? 25.327 58.010 22.276 1.00 17.05 27 ILE C O 1
ATOM 3209 N N . GLU C 1 29 ? 23.335 59.059 22.372 1.00 17.84 28 GLU C N 1
ATOM 3210 C CA . GLU C 1 29 ? 22.577 57.825 22.109 1.00 18.81 28 GLU C CA 1
ATOM 3211 C C . GLU C 1 29 ? 22.790 57.328 20.672 1.00 18.51 28 GLU C C 1
ATOM 3212 O O . GLU C 1 29 ? 23.147 56.165 20.463 1.00 18.32 28 GLU C O 1
ATOM 3218 N N . ALA C 1 30 ? 22.616 58.230 19.701 1.00 18.15 29 ALA C N 1
ATOM 3219 C CA . ALA C 1 30 ? 22.870 57.950 18.283 1.00 18.34 29 ALA C CA 1
ATOM 3220 C C . ALA C 1 30 ? 24.343 57.644 17.999 1.00 18.49 29 ALA C C 1
ATOM 3221 O O . ALA C 1 30 ? 24.645 56.807 17.160 1.00 19.02 29 ALA C O 1
ATOM 3223 N N . ALA C 1 31 ? 25.245 58.327 18.703 1.00 18.98 30 ALA C N 1
ATOM 3224 C CA . ALA C 1 31 ? 26.686 58.070 18.626 1.00 19.32 30 ALA C CA 1
ATOM 3225 C C . ALA C 1 31 ? 26.998 56.640 19.062 1.00 19.57 30 ALA C C 1
ATOM 3226 O O . ALA C 1 31 ? 26.342 56.100 19.944 1.00 20.00 30 ALA C O 1
ATOM 3228 N N . ASN C 1 32 ? 27.988 56.029 18.423 1.00 19.78 31 ASN C N 1
ATOM 3229 C CA . ASN C 1 32 ? 28.472 54.706 18.826 1.00 19.79 31 ASN C CA 1
ATOM 3230 C C . ASN C 1 32 ? 29.968 54.572 18.555 1.00 19.28 31 ASN C C 1
ATOM 3231 O O . ASN C 1 32 ? 30.535 55.367 17.803 1.00 19.24 31 ASN C O 1
ATOM 3236 N N . MET C 1 33 ? 30.601 53.587 19.188 1.00 19.08 32 MET C N 1
ATOM 3237 C CA . MET C 1 33 ? 32.053 53.438 19.119 1.00 19.08 32 MET C CA 1
ATOM 3238 C C . MET C 1 33 ? 32.557 53.298 17.689 1.00 18.53 32 MET C C 1
ATOM 3239 O O . MET C 1 33 ? 33.545 53.928 17.322 1.00 18.12 32 MET C O 1
ATOM 3244 N N . ARG C 1 34 ? 31.880 52.477 16.886 1.00 18.52 33 ARG C N 1
ATOM 3245 C CA . ARG C 1 34 ? 32.322 52.250 15.506 1.00 19.04 33 ARG C CA 1
ATOM 3246 C C . ARG C 1 34 ? 32.363 53.561 14.701 1.00 17.68 33 ARG C C 1
ATOM 3247 O O . ARG C 1 34 ? 33.303 53.805 13.951 1.00 17.33 33 ARG C O 1
ATOM 3255 N N . ASP C 1 35 ? 31.360 54.416 14.894 1.00 16.72 34 ASP C N 1
ATOM 3256 C CA . ASP C 1 35 ? 31.294 55.681 14.161 1.00 15.78 34 ASP C CA 1
ATOM 3257 C C . ASP C 1 35 ? 32.325 56.689 14.667 1.00 14.86 34 ASP C C 1
ATOM 3258 O O . ASP C 1 35 ? 32.925 57.428 13.887 1.00 13.85 34 ASP C O 1
ATOM 3263 N N . ILE C 1 36 ? 32.537 56.706 15.980 1.00 13.81 35 ILE C N 1
ATOM 3264 C CA . ILE C 1 36 ? 33.575 57.542 16.569 1.00 12.90 35 ILE C CA 1
ATOM 3265 C C . ILE C 1 36 ? 34.961 57.135 16.056 1.00 12.61 35 ILE C C 1
ATOM 3266 O O . ILE C 1 36 ? 35.769 58.004 15.734 1.00 11.80 35 ILE C O 1
ATOM 3271 N N . ALA C 1 37 ? 35.222 55.821 16.003 1.00 12.58 36 ALA C N 1
ATOM 3272 C CA . ALA C 1 37 ? 36.467 55.282 15.458 1.00 12.33 36 ALA C CA 1
ATOM 3273 C C . ALA C 1 37 ? 36.662 55.823 14.045 1.00 12.48 36 ALA C C 1
ATOM 3274 O O . ALA C 1 37 ? 37.699 56.398 13.719 1.00 12.38 36 ALA C O 1
ATOM 3276 N N . THR C 1 38 ? 35.631 55.649 13.229 1.00 12.68 37 THR C N 1
ATOM 3277 C CA . THR C 1 38 ? 35.632 56.112 11.843 1.00 13.34 37 THR C CA 1
ATOM 3278 C C . THR C 1 38 ? 35.966 57.610 11.734 1.00 12.84 37 THR C C 1
ATOM 3279 O O . THR C 1 38 ? 36.792 58.022 10.902 1.00 12.26 37 THR C O 1
ATOM 3283 N N . GLU C 1 39 ? 35.362 58.454 12.581 1.00 12.33 38 GLU C N 1
ATOM 3284 C CA . GLU C 1 39 ? 35.628 59.910 12.533 1.00 12.37 38 GLU C CA 1
ATOM 3285 C C . GLU C 1 39 ? 36.982 60.281 12.917 1.00 11.91 38 GLU C C 1
ATOM 3286 O O . GLU C 1 39 ? 37.425 61.294 12.549 1.00 12.01 38 GLU C O 1
ATOM 3292 N N . ALA C 1 40 ? 37.593 59.488 13.777 1.00 11.50 39 ALA C N 1
ATOM 3293 C CA . ALA C 1 40 ? 38.927 59.794 14.285 1.00 11.51 39 ALA C CA 1
ATOM 3294 C C . ALA C 1 40 ? 40.062 59.169 13.442 1.00 11.29 39 ALA C C 1
ATOM 3295 O O . ALA C 1 40 ? 41.244 59.425 13.693 1.00 11.23 39 ALA C O 1
ATOM 3297 N N . GLY C 1 41 ? 39.700 58.371 12.436 1.00 11.87 40 GLY C N 1
ATOM 3298 C CA . GLY C 1 41 ? 40.685 57.711 11.558 1.00 11.91 40 GLY C CA 1
ATOM 3299 C C . GLY C 1 41 ? 41.230 56.380 12.072 1.00 12.81 40 GLY C C 1
ATOM 3300 O O . GLY C 1 41 ? 42.236 55.872 11.552 1.00 12.28 40 GLY C O 1
ATOM 3301 N N . TYR C 1 42 ? 40.540 55.813 13.068 1.00 14.02 41 TYR C N 1
ATOM 3302 C CA . TYR C 1 42 ? 40.911 54.555 13.742 1.00 15.95 41 TYR C CA 1
ATOM 3303 C C . TYR C 1 42 ? 40.021 53.378 13.335 1.00 17.47 41 TYR C C 1
ATOM 3304 O O . TYR C 1 42 ? 38.859 53.570 12.962 1.00 17.87 41 TYR C O 1
ATOM 3313 N N . THR C 1 43 ? 40.563 52.163 13.425 1.00 19.39 42 THR C N 1
ATOM 3314 C CA . THR C 1 43 ? 39.743 50.947 13.371 1.00 21.38 42 THR C CA 1
ATOM 3315 C C . THR C 1 43 ? 39.006 50.774 14.709 1.00 22.85 42 THR C C 1
ATOM 3316 O O . THR C 1 43 ? 39.347 51.431 15.704 1.00 23.29 42 THR C O 1
ATOM 3320 N N . ASN C 1 44 ? 38.004 49.892 14.731 1.00 24.47 43 ASN C N 1
ATOM 3321 C CA . ASN C 1 44 ? 37.269 49.558 15.966 1.00 25.89 43 ASN C CA 1
ATOM 3322 C C . ASN C 1 44 ? 38.181 49.011 17.056 1.00 26.08 43 ASN C C 1
ATOM 3323 O O . ASN C 1 44 ? 38.075 49.412 18.223 1.00 26.90 43 ASN C O 1
ATOM 3328 N N . GLY C 1 45 ? 39.048 48.079 16.654 1.00 26.06 44 GLY C N 1
ATOM 3329 C CA . GLY C 1 45 ? 40.022 47.440 17.534 1.00 25.79 44 GLY C CA 1
ATOM 3330 C C . GLY C 1 45 ? 40.984 48.439 18.139 1.00 25.64 44 GLY C C 1
ATOM 3331 O O . GLY C 1 45 ? 41.189 48.443 19.352 1.00 25.50 44 GLY C O 1
ATOM 3332 N N . ALA C 1 46 ? 41.551 49.304 17.295 1.00 25.02 45 ALA C N 1
ATOM 3333 C CA . ALA C 1 46 ? 42.473 50.346 17.752 1.00 24.61 45 ALA C CA 1
ATOM 3334 C C . ALA C 1 46 ? 41.849 51.267 18.804 1.00 24.18 45 ALA C C 1
ATOM 3335 O O . ALA C 1 46 ? 42.478 51.569 19.817 1.00 24.24 45 ALA C O 1
ATOM 3337 N N . LEU C 1 47 ? 40.615 51.705 18.555 1.00 23.65 46 LEU C N 1
ATOM 3338 C CA . LEU C 1 47 ? 39.913 52.609 19.463 1.00 23.20 46 LEU C CA 1
ATOM 3339 C C . LEU C 1 47 ? 39.651 51.984 20.840 1.00 23.32 46 LEU C C 1
ATOM 3340 O O . LEU C 1 47 ? 39.731 52.667 21.863 1.00 23.12 46 LEU C O 1
ATOM 3345 N N . SER C 1 48 ? 39.354 50.687 20.858 1.00 23.68 47 SER C N 1
ATOM 3346 C CA . SER C 1 48 ? 39.076 49.975 22.116 1.00 23.87 47 SER C CA 1
ATOM 3347 C C . SER C 1 48 ? 40.280 49.977 23.064 1.00 23.92 47 SER C C 1
ATOM 3348 O O . SER C 1 48 ? 40.129 49.764 24.267 1.00 24.39 47 SER C O 1
ATOM 3351 N N . HIS C 1 49 ? 41.467 50.229 22.523 1.00 24.01 48 HIS C N 1
ATOM 3352 C CA . HIS C 1 49 ? 42.678 50.332 23.338 1.00 24.30 48 HIS C CA 1
ATOM 3353 C C . HIS C 1 49 ? 42.780 51.649 24.120 1.00 24.07 48 HIS C C 1
ATOM 3354 O O . HIS C 1 49 ? 43.621 51.774 25.016 1.00 24.09 48 HIS C O 1
ATOM 3361 N N . TYR C 1 50 ? 41.933 52.624 23.783 1.00 22.90 49 TYR C N 1
ATOM 3362 C CA . TYR C 1 50 ? 41.991 53.942 24.411 1.00 22.86 49 TYR C CA 1
ATOM 3363 C C . TYR C 1 50 ? 40.732 54.282 25.182 1.00 22.21 49 TYR C C 1
ATOM 3364 O O . TYR C 1 50 ? 40.786 54.989 26.189 1.00 22.23 49 TYR C O 1
ATOM 3373 N N . PHE C 1 51 ? 39.600 53.782 24.697 1.00 22.02 50 PHE C N 1
ATOM 3374 C CA . PHE C 1 51 ? 38.311 54.043 25.317 1.00 22.34 50 PHE C CA 1
ATOM 3375 C C . PHE C 1 51 ? 37.503 52.762 25.425 1.00 22.69 50 PHE C C 1
ATOM 3376 O O . PHE C 1 51 ? 37.391 52.006 24.456 1.00 23.36 50 PHE C O 1
ATOM 3384 N N . ALA C 1 52 ? 36.930 52.539 26.602 1.00 23.38 51 ALA C N 1
ATOM 3385 C CA . ALA C 1 52 ? 36.136 51.341 26.873 1.00 23.54 51 ALA C CA 1
ATOM 3386 C C . ALA C 1 52 ? 34.731 51.490 26.304 1.00 23.31 51 ALA C C 1
ATOM 3387 O O . ALA C 1 52 ? 34.127 50.509 25.860 1.00 23.82 51 ALA C O 1
ATOM 3389 N N . GLY C 1 53 ? 34.218 52.719 26.307 1.00 22.44 52 GLY C N 1
ATOM 3390 C CA . GLY C 1 53 ? 32.859 52.964 25.844 1.00 21.42 52 GLY C CA 1
ATOM 3391 C C . GLY C 1 53 ? 32.487 54.426 25.690 1.00 20.97 52 GLY C C 1
ATOM 3392 O O . GLY C 1 53 ? 33.316 55.315 25.901 1.00 19.84 52 GLY C O 1
ATOM 3393 N N . LYS C 1 54 ? 31.221 54.635 25.323 1.00 21.04 53 LYS C N 1
ATOM 3394 C CA . LYS C 1 54 ? 30.601 55.948 25.082 1.00 21.38 53 LYS C CA 1
ATOM 3395 C C . LYS C 1 54 ? 30.781 56.958 26.200 1.00 20.99 53 LYS C C 1
ATOM 3396 O O . LYS C 1 54 ? 31.118 58.118 25.942 1.00 21.02 53 LYS C O 1
ATOM 3402 N N . ASP C 1 55 ? 30.511 56.517 27.429 1.00 20.64 54 ASP C N 1
ATOM 3403 C CA . ASP C 1 55 ? 30.535 57.372 28.617 1.00 20.21 54 ASP C CA 1
ATOM 3404 C C . ASP C 1 55 ? 31.898 58.046 28.756 1.00 18.85 54 ASP C C 1
ATOM 3405 O O . ASP C 1 55 ? 31.984 59.230 29.083 1.00 17.58 54 ASP C O 1
ATOM 3410 N N . GLU C 1 56 ? 32.953 57.263 28.522 1.00 16.94 55 GLU C N 1
ATOM 3411 C CA . GLU C 1 56 ? 34.321 57.710 28.681 1.00 17.30 55 GLU C CA 1
ATOM 3412 C C . GLU C 1 56 ? 34.605 58.801 27.654 1.00 15.47 55 GLU C C 1
ATOM 3413 O O . GLU C 1 56 ? 35.182 59.818 27.995 1.00 14.79 55 GLU C O 1
ATOM 3419 N N . ILE C 1 57 ? 34.176 58.597 26.406 1.00 14.27 56 ILE C N 1
ATOM 3420 C CA . ILE C 1 57 ? 34.397 59.614 25.359 1.00 13.37 56 ILE C CA 1
ATOM 3421 C C . ILE C 1 57 ? 33.536 60.873 25.583 1.00 12.49 56 ILE C C 1
ATOM 3422 O O . ILE C 1 57 ? 33.983 61.984 25.320 1.00 12.05 56 ILE C O 1
ATOM 3427 N N . LEU C 1 58 ? 32.332 60.702 26.121 1.00 11.54 57 LEU C N 1
ATOM 3428 C CA . LEU C 1 58 ? 31.531 61.873 26.503 1.00 11.71 57 LEU C CA 1
ATOM 3429 C C . LEU C 1 58 ? 32.223 62.664 27.628 1.00 11.67 57 LEU C C 1
ATOM 3430 O O . LEU C 1 58 ? 32.275 63.894 27.577 1.00 11.68 57 LEU C O 1
ATOM 3435 N N . ARG C 1 59 ? 32.756 61.964 28.634 1.00 10.55 58 ARG C N 1
ATOM 3436 C CA . ARG C 1 59 ? 33.482 62.634 29.705 1.00 11.18 58 ARG C CA 1
ATOM 3437 C C . ARG C 1 59 ? 34.692 63.404 29.191 1.00 10.93 58 ARG C C 1
ATOM 3438 O O . ARG C 1 59 ? 34.908 64.553 29.577 1.00 9.86 58 ARG C O 1
ATOM 3446 N N . THR C 1 60 ? 35.476 62.791 28.304 1.00 11.06 59 THR C N 1
ATOM 3447 C CA . THR C 1 60 ? 36.657 63.499 27.788 1.00 11.45 59 THR C CA 1
ATOM 3448 C C . THR C 1 60 ? 36.253 64.628 26.846 1.00 11.23 59 THR C C 1
ATOM 3449 O O . THR C 1 60 ? 36.947 65.644 26.766 1.00 11.90 59 THR C O 1
ATOM 3453 N N . SER C 1 61 ? 35.137 64.458 26.142 1.00 11.07 60 SER C N 1
ATOM 3454 C CA . SER C 1 61 ? 34.573 65.545 25.308 1.00 11.46 60 SER C CA 1
ATOM 3455 C C . SER C 1 61 ? 34.220 66.768 26.168 1.00 11.88 60 SER C C 1
ATOM 3456 O O . SER C 1 61 ? 34.472 67.910 25.788 1.00 11.48 60 SER C O 1
ATOM 3459 N N . TYR C 1 62 ? 33.646 66.513 27.340 1.00 11.66 61 TYR C N 1
ATOM 3460 C CA . TYR C 1 62 ? 33.329 67.572 28.282 1.00 11.88 61 TYR C CA 1
ATOM 3461 C C . TYR C 1 62 ? 34.606 68.237 28.787 1.00 12.37 61 TYR C C 1
ATOM 3462 O O . TYR C 1 62 ? 34.666 69.452 28.887 1.00 12.07 61 TYR C O 1
ATOM 3471 N N . GLU C 1 63 ? 35.626 67.443 29.113 1.00 13.26 62 GLU C N 1
ATOM 3472 C CA . GLU C 1 63 ? 36.936 68.004 29.460 1.00 13.53 62 GLU C CA 1
ATOM 3473 C C . GLU C 1 63 ? 37.507 68.863 28.325 1.00 13.99 62 GLU C C 1
ATOM 3474 O O . GLU C 1 63 ? 38.020 69.955 28.566 1.00 13.83 62 GLU C O 1
ATOM 3480 N N . HIS C 1 64 ? 37.386 68.372 27.099 1.00 13.53 63 HIS C N 1
ATOM 3481 C CA . HIS C 1 64 ? 37.880 69.091 25.922 1.00 14.09 63 HIS C CA 1
ATOM 3482 C C . HIS C 1 64 ? 37.218 70.480 25.812 1.00 13.95 63 HIS C C 1
ATOM 3483 O O . HIS C 1 64 ? 37.917 71.497 25.699 1.00 14.88 63 HIS C O 1
ATOM 3490 N N . ILE C 1 65 ? 35.888 70.518 25.858 1.00 13.41 64 ILE C N 1
ATOM 3491 C CA . ILE C 1 65 ? 35.155 71.784 25.765 1.00 14.27 64 ILE C CA 1
ATOM 3492 C C . ILE C 1 65 ? 35.407 72.716 26.955 1.00 14.39 64 ILE C C 1
ATOM 3493 O O . ILE C 1 65 ? 35.489 73.936 26.781 1.00 14.58 64 ILE C O 1
ATOM 3498 N N . SER C 1 66 ? 35.574 72.150 28.153 1.00 14.23 65 SER C N 1
ATOM 3499 C CA . SER C 1 66 ? 35.943 72.951 29.322 1.00 15.10 65 SER C CA 1
ATOM 3500 C C . SER C 1 66 ? 37.314 73.597 29.148 1.00 14.78 65 SER C C 1
ATOM 3501 O O . SER C 1 66 ? 37.494 74.790 29.417 1.00 14.43 65 SER C O 1
ATOM 3504 N N . GLU C 1 67 ? 38.273 72.804 28.687 1.00 14.44 66 GLU C N 1
ATOM 3505 C CA . GLU C 1 67 ? 39.621 73.307 28.399 1.00 14.73 66 GLU C CA 1
ATOM 3506 C C . GLU C 1 67 ? 39.616 74.356 27.293 1.00 13.97 66 GLU C C 1
ATOM 3507 O O . GLU C 1 67 ? 40.298 75.382 27.401 1.00 14.20 66 GLU C O 1
ATOM 3513 N N . ALA C 1 68 ? 38.835 74.102 26.242 1.00 12.91 67 ALA C N 1
ATOM 3514 C CA . ALA C 1 68 ? 38.711 75.029 25.114 1.00 13.33 67 ALA C CA 1
ATOM 3515 C C . ALA C 1 68 ? 38.112 76.361 25.560 1.00 13.13 67 ALA C C 1
ATOM 3516 O O . ALA C 1 68 ? 38.577 77.420 25.150 1.00 13.41 67 ALA C O 1
ATOM 3518 N N . THR C 1 69 ? 37.088 76.297 26.407 1.00 12.24 68 THR C N 1
ATOM 3519 C CA . THR C 1 69 ? 36.457 77.501 26.961 1.00 13.15 68 THR C CA 1
ATOM 3520 C C . THR C 1 69 ? 37.464 78.285 27.813 1.00 13.45 68 THR C C 1
ATOM 3521 O O . THR C 1 69 ? 37.601 79.506 27.652 1.00 13.48 68 THR C O 1
ATOM 3525 N N . ASP C 1 70 ? 38.182 77.576 28.688 1.00 13.69 69 ASP C N 1
ATOM 3526 C CA . ASP C 1 70 ? 39.180 78.203 29.562 1.00 15.05 69 ASP C CA 1
ATOM 3527 C C . ASP C 1 70 ? 40.295 78.877 28.763 1.00 14.52 69 ASP C C 1
ATOM 3528 O O . ASP C 1 70 ? 40.766 79.950 29.128 1.00 14.32 69 ASP C O 1
ATOM 3533 N N . ARG C 1 71 ? 40.698 78.242 27.665 1.00 13.84 70 ARG C N 1
ATOM 3534 C CA . ARG C 1 71 ? 41.714 78.794 26.774 1.00 14.13 70 ARG C CA 1
ATOM 3535 C C . ARG C 1 71 ? 41.238 80.089 26.117 1.00 13.09 70 ARG C C 1
ATOM 3536 O O . ARG C 1 71 ? 41.979 81.073 26.070 1.00 12.28 70 ARG C O 1
ATOM 3544 N N . ARG C 1 72 ? 40.003 80.085 25.621 1.00 12.69 71 ARG C N 1
ATOM 3545 C CA . ARG C 1 72 ? 39.410 81.278 25.012 1.00 12.09 71 ARG C CA 1
ATOM 3546 C C . ARG C 1 72 ? 39.359 82.423 26.030 1.00 12.19 71 ARG C C 1
ATOM 3547 O O . ARG C 1 72 ? 39.695 83.575 25.709 1.00 11.79 71 ARG C O 1
ATOM 3555 N N . ILE C 1 73 ? 38.975 82.099 27.262 1.00 12.01 72 ILE C N 1
ATOM 3556 C CA . ILE C 1 73 ? 38.893 83.111 28.321 1.00 12.61 72 ILE C CA 1
ATOM 3557 C C . ILE C 1 73 ? 40.278 83.700 28.579 1.00 13.07 72 ILE C C 1
ATOM 3558 O O . ILE C 1 73 ? 40.443 84.920 28.556 1.00 12.45 72 ILE C O 1
ATOM 3563 N N . ALA C 1 74 ? 41.266 82.824 28.793 1.00 13.66 73 ALA C N 1
ATOM 3564 C CA . ALA C 1 74 ? 42.644 83.238 29.074 1.00 14.89 73 ALA C CA 1
ATOM 3565 C C . ALA C 1 74 ? 43.171 84.177 28.004 1.00 15.84 73 ALA C C 1
ATOM 3566 O O . ALA C 1 74 ? 43.844 85.163 28.302 1.00 16.98 73 ALA C O 1
ATOM 3568 N N . GLU C 1 75 ? 42.854 83.864 26.753 1.00 16.56 74 GLU C N 1
ATOM 3569 C CA . GLU C 1 75 ? 43.388 84.592 25.612 1.00 17.58 74 GLU C CA 1
ATOM 3570 C C . GLU C 1 75 ? 42.644 85.901 25.355 1.00 16.35 74 GLU C C 1
ATOM 3571 O O . GLU C 1 75 ? 43.204 86.825 24.770 1.00 16.66 74 GLU C O 1
ATOM 3577 N N . ALA C 1 76 ? 41.392 85.978 25.804 1.00 15.60 75 ALA C N 1
ATOM 3578 C CA . ALA C 1 76 ? 40.587 87.190 25.649 1.00 15.40 75 ALA C CA 1
ATOM 3579 C C . ALA C 1 76 ? 40.757 88.187 26.803 1.00 15.32 75 ALA C C 1
ATOM 3580 O O . ALA C 1 76 ? 40.524 89.385 26.619 1.00 15.33 75 ALA C O 1
ATOM 3582 N N . LEU C 1 77 ? 41.173 87.704 27.973 1.00 15.15 76 LEU C N 1
ATOM 3583 C CA . LEU C 1 77 ? 41.191 88.536 29.184 1.00 15.43 76 LEU C CA 1
ATOM 3584 C C . LEU C 1 77 ? 42.113 89.745 29.117 1.00 15.46 76 LEU C C 1
ATOM 3585 O O . LEU C 1 77 ? 41.728 90.837 29.544 1.00 15.48 76 LEU C O 1
ATOM 3590 N N . GLY C 1 78 ? 43.317 89.557 28.583 1.00 15.70 77 GLY C N 1
ATOM 3591 C CA . GLY C 1 78 ? 44.326 90.626 28.582 1.00 15.68 77 GLY C CA 1
ATOM 3592 C C . GLY C 1 78 ? 44.484 91.180 29.987 1.00 15.86 77 GLY C C 1
ATOM 3593 O O . GLY C 1 78 ? 44.632 90.419 30.941 1.00 16.07 77 GLY C O 1
ATOM 3594 N N . ASP C 1 79 ? 44.409 92.501 30.128 1.00 16.35 78 ASP C N 1
ATOM 3595 C CA . ASP C 1 79 ? 44.541 93.120 31.451 1.00 16.71 78 ASP C CA 1
ATOM 3596 C C . ASP C 1 79 ? 43.189 93.470 32.099 1.00 16.38 78 ASP C C 1
ATOM 3597 O O . ASP C 1 79 ? 43.128 94.274 33.033 1.00 16.62 78 ASP C O 1
ATOM 3602 N N . ALA C 1 80 ? 42.115 92.841 31.615 1.00 15.51 79 ALA C N 1
ATOM 3603 C CA . ALA C 1 80 ? 40.769 93.107 32.128 1.00 14.65 79 ALA C CA 1
ATOM 3604 C C . ALA C 1 80 ? 40.614 92.721 33.599 1.00 14.19 79 ALA C C 1
ATOM 3605 O O . ALA C 1 80 ? 41.167 91.714 34.058 1.00 13.80 79 ALA C O 1
ATOM 3607 N N . THR C 1 81 ? 39.858 93.534 34.333 1.00 13.55 80 THR C N 1
ATOM 3608 C CA . THR C 1 81 ? 39.498 93.223 35.716 1.00 13.23 80 THR C CA 1
ATOM 3609 C C . THR C 1 81 ? 38.003 93.465 35.929 1.00 12.76 80 THR C C 1
ATOM 3610 O O . THR C 1 81 ? 37.327 94.038 35.068 1.00 12.49 80 THR C O 1
ATOM 3614 N N . GLY C 1 82 ? 37.499 93.043 37.085 1.00 11.79 81 GLY C N 1
ATOM 3615 C CA . GLY C 1 82 ? 36.165 93.439 37.523 1.00 12.01 81 GLY C CA 1
ATOM 3616 C C . GLY C 1 82 ? 35.106 93.052 36.517 1.00 11.48 81 GLY C C 1
ATOM 3617 O O . GLY C 1 82 ? 35.155 91.957 35.943 1.00 11.03 81 GLY C O 1
ATOM 3618 N N . LEU C 1 83 ? 34.165 93.961 36.280 1.00 11.64 82 LEU C N 1
ATOM 3619 C CA . LEU C 1 83 ? 33.037 93.678 35.391 1.00 12.08 82 LEU C CA 1
ATOM 3620 C C . LEU C 1 83 ? 33.464 93.417 33.944 1.00 12.50 82 LEU C C 1
ATOM 3621 O O . LEU C 1 83 ? 32.823 92.635 33.255 1.00 12.78 82 LEU C O 1
ATOM 3626 N N . ASP C 1 84 ? 34.534 94.082 33.493 1.00 12.49 83 ASP C N 1
ATOM 3627 C CA . ASP C 1 84 ? 35.095 93.820 32.168 1.00 12.70 83 ASP C CA 1
ATOM 3628 C C . ASP C 1 84 ? 35.523 92.355 32.033 1.00 12.17 83 ASP C C 1
ATOM 3629 O O . ASP C 1 84 ? 35.210 91.696 31.047 1.00 11.36 83 ASP C O 1
ATOM 3634 N N . ALA C 1 85 ? 36.243 91.855 33.035 1.00 11.89 84 ALA C N 1
ATOM 3635 C CA . ALA C 1 85 ? 36.729 90.478 33.014 1.00 11.80 84 ALA C CA 1
ATOM 3636 C C . ALA C 1 85 ? 35.554 89.520 33.122 1.00 12.01 84 ALA C C 1
ATOM 3637 O O . ALA C 1 85 ? 35.506 88.487 32.443 1.00 11.42 84 ALA C O 1
ATOM 3639 N N . LEU C 1 86 ? 34.593 89.879 33.971 1.00 11.46 85 LEU C N 1
ATOM 3640 C CA . LEU C 1 86 ? 33.392 89.066 34.135 1.00 11.99 85 LEU C CA 1
ATOM 3641 C C . LEU C 1 86 ? 32.638 88.892 32.806 1.00 11.80 85 LEU C C 1
ATOM 3642 O O . LEU C 1 86 ? 32.219 87.775 32.474 1.00 11.64 85 LEU C O 1
ATOM 3647 N N . ARG C 1 87 ? 32.464 89.983 32.055 1.00 11.99 86 ARG C N 1
ATOM 3648 C CA . ARG C 1 87 ? 31.779 89.921 30.756 1.00 12.71 86 ARG C CA 1
ATOM 3649 C C . ARG C 1 87 ? 32.540 89.050 29.759 1.00 12.21 86 ARG C C 1
ATOM 3650 O O . ARG C 1 87 ? 31.924 88.289 29.000 1.00 12.63 86 ARG C O 1
ATOM 3658 N N . ILE C 1 88 ? 33.869 89.174 29.751 1.00 11.92 87 ILE C N 1
ATOM 3659 C CA . ILE C 1 88 ? 34.717 88.335 28.893 1.00 11.86 87 ILE C CA 1
ATOM 3660 C C . ILE C 1 88 ? 34.494 86.847 29.195 1.00 12.27 87 ILE C C 1
ATOM 3661 O O . ILE C 1 88 ? 34.231 86.060 28.282 1.00 12.96 87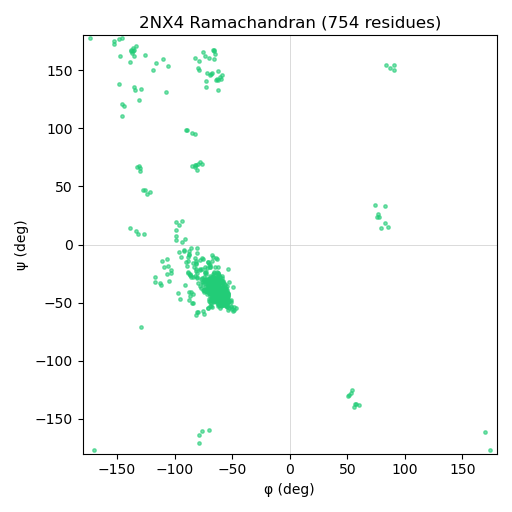 ILE C O 1
ATOM 3666 N N . LEU C 1 89 ? 34.562 86.468 30.473 1.00 11.73 88 LEU C N 1
ATOM 3667 C CA . LEU C 1 89 ? 34.325 85.066 30.870 1.00 11.96 88 LEU C CA 1
ATOM 3668 C C . LEU C 1 89 ? 32.944 84.571 30.439 1.00 11.60 88 LEU C C 1
ATOM 3669 O O . LEU C 1 89 ? 32.815 83.522 29.786 1.00 11.58 88 LEU C O 1
ATOM 3674 N N . CYS C 1 90 ? 31.916 85.339 30.788 1.00 11.31 89 CYS C N 1
ATOM 3675 C CA . CYS C 1 90 ? 30.543 84.976 30.471 1.00 11.48 89 CYS C CA 1
ATOM 3676 C C . CYS C 1 90 ? 30.295 84.781 28.975 1.00 11.19 89 CYS C C 1
ATOM 3677 O O . CYS C 1 90 ? 29.612 83.841 28.562 1.00 10.29 89 CYS C O 1
ATOM 3680 N N . ARG C 1 91 ? 30.885 85.637 28.154 1.00 10.68 90 ARG C N 1
ATOM 3681 C CA . ARG C 1 91 ? 30.679 85.518 26.712 1.00 11.16 90 ARG C CA 1
ATOM 3682 C C . ARG C 1 91 ? 31.338 84.269 26.115 1.00 10.74 90 ARG C C 1
ATOM 3683 O O . ARG C 1 91 ? 30.982 83.876 25.009 1.00 11.50 90 ARG C O 1
ATOM 3691 N N . GLU C 1 92 ? 32.287 83.657 26.829 1.00 10.92 91 GLU C N 1
ATOM 3692 C CA . GLU C 1 92 ? 32.880 82.384 26.393 1.00 11.74 91 GLU C CA 1
ATOM 3693 C C . GLU C 1 92 ? 32.074 81.156 26.869 1.00 12.17 91 GLU C C 1
ATOM 3694 O O . GLU C 1 92 ? 32.140 80.090 26.255 1.00 12.26 91 GLU C O 1
ATOM 3700 N N . VAL C 1 93 ? 31.349 81.342 27.969 1.00 12.33 92 VAL C N 1
ATOM 3701 C CA . VAL C 1 93 ? 30.584 80.288 28.631 1.00 12.16 92 VAL C CA 1
ATOM 3702 C C . VAL C 1 93 ? 29.173 80.130 28.049 1.00 12.66 92 VAL C C 1
ATOM 3703 O O . VAL C 1 93 ? 28.725 78.998 27.828 1.00 13.14 92 VAL C O 1
ATOM 3707 N N . MET C 1 94 ? 28.478 81.248 27.815 1.00 12.07 93 MET C N 1
ATOM 3708 C CA . MET C 1 94 ? 27.124 81.220 27.256 1.00 11.40 93 MET C CA 1
ATOM 3709 C C . MET C 1 94 ? 27.134 80.723 25.808 1.00 11.76 93 MET C C 1
ATOM 3710 O O . MET C 1 94 ? 28.091 80.983 25.081 1.00 12.52 93 MET C O 1
ATOM 3715 N N . PRO C 1 95 ? 26.070 80.024 25.378 1.00 11.93 94 PRO C N 1
ATOM 3716 C CA . PRO C 1 95 ? 26.037 79.509 24.005 1.00 11.52 94 PRO C CA 1
ATOM 3717 C C . PRO C 1 95 ? 25.606 80.588 22.991 1.00 11.38 94 PRO C C 1
ATOM 3718 O O . PRO C 1 95 ? 24.520 80.503 22.413 1.00 11.47 94 PRO C O 1
ATOM 3722 N N . ILE C 1 96 ? 26.454 81.591 22.787 1.00 11.48 95 ILE C N 1
ATOM 3723 C CA . ILE C 1 96 ? 26.076 82.782 22.001 1.00 11.72 95 ILE C CA 1
ATOM 3724 C C . ILE C 1 96 ? 26.562 82.732 20.552 1.00 11.73 95 ILE C C 1
ATOM 3725 O O . ILE C 1 96 ? 26.404 83.703 19.798 1.00 12.04 95 ILE C O 1
ATOM 3730 N N . ASN C 1 97 ? 27.174 81.612 20.170 1.00 11.11 96 ASN C N 1
ATOM 3731 C CA . ASN C 1 97 ? 27.537 81.384 18.776 1.00 11.46 96 ASN C CA 1
ATOM 3732 C C . ASN C 1 97 ? 27.413 79.896 18.412 1.00 11.02 96 ASN C C 1
ATOM 3733 O O . ASN C 1 97 ? 27.096 79.068 19.261 1.00 10.15 96 ASN C O 1
ATOM 3738 N N . GLU C 1 98 ? 27.669 79.559 17.152 1.00 10.81 97 GLU C N 1
ATOM 3739 C CA . GLU C 1 98 ? 27.451 78.209 16.694 1.00 11.28 97 GLU C CA 1
ATOM 3740 C C . GLU C 1 98 ? 28.331 77.176 17.404 1.00 11.62 97 GLU C C 1
ATOM 3741 O O . GLU C 1 98 ? 27.832 76.126 17.830 1.00 11.84 97 GLU C O 1
ATOM 3747 N N . GLU C 1 99 ? 29.617 77.489 17.580 1.00 11.80 98 GLU C N 1
ATOM 3748 C CA . GLU C 1 99 ? 30.536 76.558 18.253 1.00 12.69 98 GLU C CA 1
ATOM 3749 C C . GLU C 1 99 ? 30.119 76.361 19.703 1.00 11.71 98 GLU C C 1
ATOM 3750 O O . GLU C 1 99 ? 30.150 75.245 20.239 1.00 11.06 98 GLU C O 1
ATOM 3756 N N . GLN C 1 100 ? 29.729 77.456 20.342 1.00 10.97 99 GLN C N 1
ATOM 3757 C CA . GLN C 1 100 ? 29.346 77.366 21.762 1.00 11.68 99 GLN C CA 1
ATOM 3758 C C . GLN C 1 100 ? 28.002 76.673 21.997 1.00 11.24 99 GLN C C 1
ATOM 3759 O O . GLN C 1 100 ? 27.777 76.050 23.053 1.00 10.80 99 GLN C O 1
ATOM 3765 N N . LEU C 1 101 ? 27.134 76.712 20.990 1.00 10.99 100 LEU C N 1
ATOM 3766 C CA . LEU C 1 101 ? 25.929 75.882 21.003 1.00 11.83 100 LEU C CA 1
ATOM 3767 C C . LEU C 1 101 ? 26.251 74.372 20.919 1.00 11.06 100 LEU C C 1
ATOM 3768 O O . LEU C 1 101 ? 25.570 73.552 21.526 1.00 10.69 100 LEU C O 1
ATOM 3773 N N . LEU C 1 102 ? 27.271 73.999 20.142 1.00 10.84 101 LEU C N 1
ATOM 3774 C CA . LEU C 1 102 ? 27.736 72.625 20.139 1.00 10.82 101 LEU C CA 1
ATOM 3775 C C . LEU C 1 102 ? 28.282 72.243 21.509 1.00 10.61 101 LEU C C 1
ATOM 3776 O O . LEU C 1 102 ? 28.018 71.144 22.018 1.00 10.57 101 LEU C O 1
ATOM 3781 N N . GLU C 1 103 ? 29.033 73.149 22.115 1.00 9.94 102 GLU C N 1
ATOM 3782 C CA . GLU C 1 103 ? 29.555 72.907 23.462 1.00 10.54 102 GLU C CA 1
ATOM 3783 C C . GLU C 1 103 ? 28.416 72.686 24.460 1.00 10.62 102 GLU C C 1
ATOM 3784 O O . GLU C 1 103 ? 28.499 71.804 25.316 1.00 10.08 102 GLU C O 1
ATOM 3790 N N . ALA C 1 104 ? 27.349 73.473 24.331 1.00 10.39 103 ALA C N 1
ATOM 3791 C CA . ALA C 1 104 ? 26.172 73.338 25.217 1.00 10.42 103 ALA C CA 1
ATOM 3792 C C . ALA C 1 104 ? 25.582 71.948 25.125 1.00 10.42 103 ALA C C 1
ATOM 3793 O O . ALA C 1 104 ? 25.154 71.383 26.133 1.00 10.17 103 ALA C O 1
ATOM 3795 N N . ARG C 1 105 ? 25.551 71.401 23.909 1.00 9.39 104 ARG C N 1
ATOM 3796 C CA . ARG C 1 105 ? 25.040 70.059 23.699 1.00 9.27 104 ARG C CA 1
ATOM 3797 C C . ARG C 1 105 ? 25.837 68.972 24.437 1.00 9.49 104 ARG C C 1
ATOM 3798 O O . ARG C 1 105 ? 25.255 68.006 24.961 1.00 9.55 104 ARG C O 1
ATOM 3806 N N . ILE C 1 106 ? 27.129 69.130 24.489 1.00 9.21 105 ILE C N 1
ATOM 3807 C CA . ILE C 1 106 ? 27.959 68.195 25.194 1.00 9.46 105 ILE C CA 1
ATOM 3808 C C . ILE C 1 106 ? 27.681 68.329 26.713 1.00 9.96 105 ILE C C 1
ATOM 3809 O O . ILE C 1 106 ? 27.499 67.378 27.360 1.00 9.61 105 ILE C O 1
ATOM 3814 N N . ALA C 1 107 ? 27.650 69.542 27.244 1.00 9.73 106 ALA C N 1
ATOM 3815 C CA . ALA C 1 107 ? 27.326 69.708 28.666 1.00 10.14 106 ALA C CA 1
ATOM 3816 C C . ALA C 1 107 ? 25.990 69.085 28.997 1.00 9.66 106 ALA C C 1
ATOM 3817 O O . ALA C 1 107 ? 25.883 68.386 29.906 1.00 11.05 106 ALA C O 1
ATOM 3819 N N . ALA C 1 108 ? 24.986 69.396 28.221 1.00 10.26 107 ALA C N 1
ATOM 3820 C CA . ALA C 1 108 ? 23.643 68.928 28.467 1.00 10.59 107 ALA C CA 1
ATOM 3821 C C . ALA C 1 108 ? 23.560 67.412 28.542 1.00 11.16 107 ALA C C 1
ATOM 3822 O O . ALA C 1 108 ? 22.777 66.856 29.231 1.00 10.23 107 ALA C O 1
ATOM 3824 N N . SER C 1 109 ? 24.389 66.810 27.721 1.00 11.17 108 SER C N 1
ATOM 3825 C CA . SER C 1 109 ? 24.448 65.381 27.615 1.00 11.58 108 SER C CA 1
ATOM 3826 C C . SER C 1 109 ? 25.145 64.728 28.820 1.00 11.34 108 SER C C 1
ATOM 3827 O O . SER C 1 109 ? 24.701 63.732 29.295 1.00 11.46 108 SER C O 1
ATOM 3830 N N . LEU C 1 110 ? 26.224 65.349 29.287 1.00 10.37 109 LEU C N 1
ATOM 3831 C CA . LEU C 1 110 ? 26.967 64.837 30.424 1.00 10.50 109 LEU C CA 1
ATOM 3832 C C . LEU C 1 110 ? 26.171 64.916 31.733 1.00 10.06 109 LEU C C 1
ATOM 3833 O O . LEU C 1 110 ? 26.204 64.048 32.538 1.00 10.20 109 LEU C O 1
ATOM 3838 N N . TRP C 1 111 ? 25.438 65.991 31.896 1.00 9.39 110 TRP C N 1
ATOM 3839 C CA . TRP C 1 111 ? 24.860 66.292 33.187 1.00 9.26 110 TRP C CA 1
ATOM 3840 C C . TRP C 1 111 ? 24.026 65.134 33.777 1.00 9.56 110 TRP C C 1
ATOM 3841 O O . TRP C 1 111 ? 24.268 64.751 34.841 1.00 10.43 110 TRP C O 1
ATOM 3852 N N . PRO C 1 112 ? 23.028 64.665 33.046 1.00 9.55 111 PRO C N 1
ATOM 3853 C CA . PRO C 1 112 ? 22.201 63.602 33.593 1.00 10.44 111 PRO C CA 1
ATOM 3854 C C . PRO C 1 112 ? 22.956 62.292 33.800 1.00 10.80 111 PRO C C 1
ATOM 3855 O O . PRO C 1 112 ? 22.535 61.498 34.553 1.00 12.32 111 PRO C O 1
ATOM 3859 N N . ARG C 1 113 ? 24.032 62.102 33.075 1.00 10.99 112 ARG C N 1
ATOM 3860 C CA . ARG C 1 113 ? 24.875 60.955 33.315 1.00 12.05 112 ARG C CA 1
ATOM 3861 C C . ARG C 1 113 ? 25.695 61.110 34.572 1.00 11.53 112 ARG C C 1
ATOM 3862 O O . ARG C 1 113 ? 25.869 60.177 35.306 1.00 10.90 112 ARG C O 1
ATOM 3870 N N . ALA C 1 114 ? 26.179 62.318 34.796 1.00 11.00 113 ALA C N 1
ATOM 3871 C CA . ALA C 1 114 ? 26.893 62.668 35.994 1.00 10.92 113 ALA C CA 1
ATOM 3872 C C . ALA C 1 114 ? 26.021 62.476 37.226 1.00 10.88 113 ALA C C 1
ATOM 3873 O O . ALA C 1 114 ? 26.522 62.257 38.246 1.00 12.26 113 ALA C O 1
ATOM 3875 N N . MET C 1 115 ? 24.724 62.595 37.077 1.00 9.79 114 MET C N 1
ATOM 3876 C CA . MET C 1 115 ? 23.816 62.372 38.157 1.00 9.74 114 MET C CA 1
ATOM 3877 C C . MET C 1 115 ? 23.823 60.934 38.704 1.00 10.94 114 MET C C 1
ATOM 3878 O O . MET C 1 115 ? 23.232 60.668 39.725 1.00 11.29 114 MET C O 1
ATOM 3883 N N . TYR C 1 116 ? 24.455 60.027 37.964 1.00 10.52 115 TYR C N 1
ATOM 3884 C CA . TYR C 1 116 ? 24.483 58.591 38.329 1.00 11.44 115 TYR C CA 1
ATOM 3885 C C . TYR C 1 116 ? 25.885 57.994 38.229 1.00 12.36 115 TYR C C 1
ATOM 3886 O O . TYR C 1 116 ? 26.061 56.775 38.325 1.00 13.10 115 TYR C O 1
ATOM 3895 N N . ASP C 1 117 ? 26.885 58.863 38.084 1.00 12.92 116 ASP C N 1
ATOM 3896 C CA . ASP C 1 117 ? 28.259 58.383 37.898 1.00 14.06 116 ASP C CA 1
ATOM 3897 C C . ASP C 1 117 ? 29.266 59.310 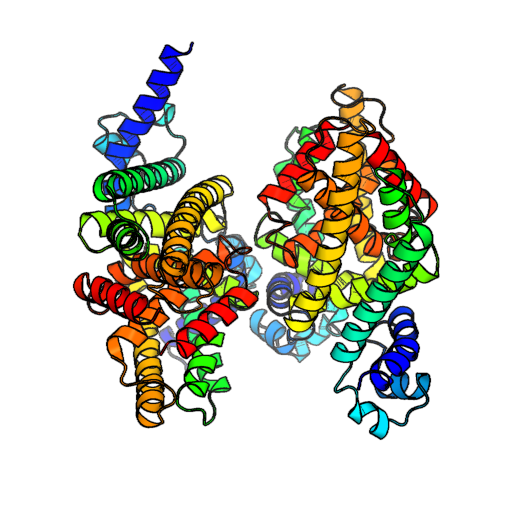38.565 1.00 14.34 116 ASP C C 1
ATOM 3898 O O . ASP C 1 117 ? 29.349 60.480 38.217 1.00 13.75 116 ASP C O 1
ATOM 3903 N N . GLU C 1 118 ? 30.045 58.779 39.504 1.00 15.09 117 GLU C N 1
ATOM 3904 C CA . GLU C 1 118 ? 30.929 59.640 40.294 1.00 16.62 117 GLU C CA 1
ATOM 3905 C C . GLU C 1 118 ? 32.018 60.336 39.486 1.00 15.38 117 GLU C C 1
ATOM 3906 O O . GLU C 1 118 ? 32.301 61.500 39.737 1.00 14.74 117 GLU C O 1
ATOM 3912 N N . GLN C 1 119 ? 32.635 59.627 38.544 1.00 15.97 118 GLN C N 1
ATOM 3913 C CA . GLN C 1 119 ? 33.731 60.212 37.774 1.00 16.54 118 GLN C CA 1
ATOM 3914 C C . GLN C 1 119 ? 33.253 61.392 36.918 1.00 15.67 118 GLN C C 1
ATOM 3915 O O . GLN C 1 119 ? 33.930 62.421 36.827 1.00 14.68 118 GLN C O 1
ATOM 3921 N N . MET C 1 120 ? 32.105 61.224 36.271 1.00 14.29 119 MET C N 1
ATOM 3922 C CA . MET C 1 120 ? 31.519 62.309 35.493 1.00 13.99 119 MET C CA 1
ATOM 3923 C C . MET C 1 120 ? 31.082 63.467 36.395 1.00 13.05 119 MET C C 1
ATOM 3924 O O . MET C 1 120 ? 31.258 64.628 36.038 1.00 12.84 119 MET C O 1
ATOM 3929 N N . ALA C 1 121 ? 30.528 63.142 37.565 1.00 12.13 120 ALA C N 1
ATOM 3930 C CA . ALA C 1 121 ? 30.144 64.158 38.552 1.00 12.49 120 ALA C CA 1
ATOM 3931 C C . ALA C 1 121 ? 31.366 64.971 38.978 1.00 12.32 120 ALA C C 1
ATOM 3932 O O . ALA C 1 121 ? 31.281 66.193 39.090 1.00 13.02 120 ALA C O 1
ATOM 3934 N N . ALA C 1 122 ? 32.495 64.287 39.206 1.00 12.32 121 ALA C N 1
ATOM 3935 C CA . ALA C 1 122 ? 33.732 64.956 39.623 1.00 12.74 121 ALA C CA 1
ATOM 3936 C C . ALA C 1 122 ? 34.268 65.870 38.531 1.00 13.08 121 ALA C C 1
ATOM 3937 O O . ALA C 1 122 ? 34.681 66.986 38.816 1.00 13.52 121 ALA C O 1
ATOM 3939 N N . THR C 1 123 ? 34.235 65.396 37.285 1.00 13.62 122 THR C N 1
ATOM 3940 C CA . THR C 1 123 ? 34.644 66.202 36.135 1.00 14.01 122 THR C CA 1
ATOM 3941 C C . THR C 1 123 ? 33.825 67.497 36.069 1.00 13.69 122 THR C C 1
ATOM 3942 O O . THR C 1 123 ? 34.382 68.595 35.956 1.00 14.37 122 THR C O 1
ATOM 3946 N N . ASN C 1 124 ? 32.510 67.367 36.159 1.00 13.07 123 ASN C N 1
ATOM 3947 C CA . ASN C 1 124 ? 31.636 68.549 36.171 1.00 13.05 123 ASN C CA 1
ATOM 3948 C C . ASN C 1 124 ? 31.926 69.507 37.323 1.00 13.54 123 ASN C C 1
ATOM 3949 O O . ASN C 1 124 ? 32.006 70.727 37.128 1.00 13.66 123 ASN C O 1
ATOM 3954 N N . ARG C 1 125 ? 32.095 68.960 38.523 1.00 13.11 124 ARG C N 1
ATOM 3955 C CA . ARG C 1 125 ? 32.319 69.793 39.710 1.00 14.69 124 ARG C CA 1
ATOM 3956 C C . ARG C 1 125 ? 33.589 70.638 39.547 1.00 14.48 124 ARG C C 1
ATOM 3957 O O . ARG C 1 125 ? 33.612 71.810 39.945 1.00 15.50 124 ARG C O 1
ATOM 3965 N N . ARG C 1 126 ? 34.629 70.043 38.960 1.00 14.65 125 ARG C N 1
ATOM 3966 C CA . ARG C 1 126 ? 35.898 70.749 38.713 1.00 15.27 125 ARG C CA 1
ATOM 3967 C C . ARG C 1 126 ? 35.702 71.964 37.804 1.00 14.53 125 ARG C C 1
ATOM 3968 O O . ARG C 1 126 ? 36.214 73.043 38.090 1.00 14.84 125 ARG C O 1
ATOM 3976 N N . THR C 1 127 ? 34.937 71.788 36.733 1.00 13.52 126 THR C N 1
ATOM 3977 C CA . THR C 1 127 ? 34.630 72.887 35.820 1.00 14.07 126 THR C CA 1
ATOM 3978 C C . THR C 1 127 ? 33.794 73.993 36.489 1.00 13.41 126 THR C C 1
ATOM 3979 O O . THR C 1 127 ? 34.125 75.178 36.396 1.00 12.88 126 THR C O 1
ATOM 3983 N N . MET C 1 128 ? 32.733 73.592 37.179 1.00 12.40 127 MET C N 1
ATOM 3984 C CA . MET C 1 128 ? 31.855 74.542 37.867 1.00 13.05 127 MET C CA 1
ATOM 3985 C C . MET C 1 128 ? 32.656 75.324 38.914 1.00 13.78 127 MET C C 1
ATOM 3986 O O . MET C 1 128 ? 32.526 76.553 39.030 1.00 13.94 127 MET C O 1
ATOM 3991 N N . ASP C 1 129 ? 33.506 74.628 39.664 1.00 13.85 128 ASP C N 1
ATOM 3992 C CA . ASP C 1 129 ? 34.271 75.302 40.709 1.00 14.90 128 ASP C CA 1
ATOM 3993 C C . ASP C 1 129 ? 35.335 76.254 40.168 1.00 14.54 128 ASP C C 1
ATOM 3994 O O . ASP C 1 129 ? 35.524 77.336 40.739 1.00 13.80 128 ASP C O 1
ATOM 3999 N N . ASN C 1 130 ? 35.983 75.888 39.060 1.00 13.78 129 ASN C N 1
ATOM 4000 C CA . ASN C 1 130 ? 36.903 76.802 38.377 1.00 14.54 129 ASN C CA 1
ATOM 4001 C C . ASN C 1 130 ? 36.187 78.093 37.971 1.00 14.18 129 ASN C C 1
ATOM 4002 O O . ASN C 1 130 ? 36.692 79.191 38.216 1.00 13.91 129 ASN C O 1
ATOM 4007 N N . TRP C 1 131 ? 35.007 77.967 37.373 1.00 13.82 130 TRP C N 1
ATOM 4008 C CA . TRP C 1 131 ? 34.262 79.170 36.999 1.00 14.41 130 TRP C CA 1
ATOM 4009 C C . TRP C 1 131 ? 33.743 79.976 38.190 1.00 14.08 130 TRP C C 1
ATOM 4010 O O . TRP C 1 131 ? 33.825 81.211 38.172 1.00 14.53 130 TRP C O 1
ATOM 4021 N N . ARG C 1 132 ? 33.248 79.304 39.234 1.00 13.83 131 ARG C N 1
ATOM 4022 C CA . ARG C 1 132 ? 32.857 80.017 40.462 1.00 13.33 131 ARG C CA 1
ATOM 4023 C C . ARG C 1 132 ? 34.025 80.842 41.005 1.00 13.47 131 ARG C C 1
ATOM 4024 O O . ARG C 1 132 ? 33.866 82.013 41.348 1.00 11.59 131 ARG C O 1
ATOM 4032 N N . GLU C 1 133 ? 35.198 80.215 41.078 1.00 13.29 132 GLU C N 1
ATOM 4033 C CA . GLU C 1 133 ? 36.365 80.878 41.655 1.00 14.68 132 GLU C CA 1
ATOM 4034 C C . GLU C 1 133 ? 36.769 82.129 40.873 1.00 14.31 132 GLU C C 1
ATOM 4035 O O . GLU C 1 133 ? 37.075 83.164 41.479 1.00 14.59 132 GLU C O 1
ATOM 4041 N N . GLN C 1 134 ? 36.770 82.028 39.547 1.00 14.05 133 GLN C N 1
ATOM 4042 C CA . GLN C 1 134 ? 37.116 83.164 38.683 1.00 14.52 133 GLN C CA 1
ATOM 4043 C C . GLN C 1 134 ? 36.073 84.272 38.779 1.00 13.37 133 GLN C C 1
ATOM 4044 O O . GLN C 1 134 ? 36.416 85.447 38.928 1.00 12.64 133 GLN C O 1
ATOM 4050 N N . MET C 1 135 ? 34.798 83.897 38.689 1.00 12.48 134 MET C N 1
ATOM 4051 C CA . MET C 1 135 ? 33.710 84.868 38.812 1.00 12.25 134 MET C CA 1
ATOM 4052 C C . MET C 1 135 ? 33.753 85.616 40.160 1.00 11.77 134 MET C C 1
ATOM 4053 O O . MET C 1 135 ? 33.517 86.832 40.223 1.00 11.59 134 MET C O 1
ATOM 4058 N N . ALA C 1 136 ? 34.071 84.895 41.237 1.00 11.92 135 ALA C N 1
ATOM 4059 C CA . ALA C 1 136 ? 34.161 85.482 42.570 1.00 12.30 135 ALA C CA 1
ATOM 4060 C C . ALA C 1 136 ? 35.328 86.464 42.649 1.00 12.54 135 ALA C C 1
ATOM 4061 O O . ALA C 1 136 ? 35.216 87.507 43.295 1.00 13.06 135 ALA C O 1
ATOM 4063 N N . ILE C 1 137 ? 36.441 86.126 41.990 1.00 12.40 136 ILE C N 1
ATOM 4064 C CA . ILE C 1 137 ? 37.588 87.037 41.925 1.00 12.57 136 ILE C CA 1
ATOM 4065 C C . ILE C 1 137 ? 37.185 88.334 41.218 1.00 12.16 136 ILE C C 1
ATOM 4066 O O . ILE C 1 137 ? 37.450 89.441 41.722 1.00 11.43 136 ILE C O 1
ATOM 4071 N N . PHE C 1 138 ? 36.535 88.201 40.065 1.00 11.70 137 PHE C N 1
ATOM 4072 C CA . PHE C 1 138 ? 36.153 89.381 39.284 1.00 12.15 137 PHE C CA 1
ATOM 4073 C C . PHE C 1 138 ? 35.120 90.247 40.000 1.00 12.04 137 PHE C C 1
ATOM 4074 O O . PHE C 1 138 ? 35.193 91.478 39.952 1.00 12.18 137 PHE C O 1
ATOM 4082 N N . LEU C 1 139 ? 34.162 89.608 40.664 1.00 11.96 138 LEU C N 1
ATOM 4083 C CA . LEU C 1 139 ? 33.123 90.355 41.378 1.00 12.62 138 LEU C CA 1
ATOM 4084 C C . LEU C 1 139 ? 33.666 91.057 42.617 1.00 13.07 138 LEU C C 1
ATOM 4085 O O . LEU C 1 139 ? 33.232 92.170 42.934 1.00 12.79 138 LEU C O 1
ATOM 4090 N N . GLU C 1 140 ? 34.617 90.420 43.299 1.00 13.18 139 GLU C N 1
ATOM 4091 C CA . GLU C 1 140 ? 35.338 91.093 44.382 1.00 14.30 139 GLU C CA 1
ATOM 4092 C C . GLU C 1 140 ? 36.175 92.282 43.874 1.00 13.95 139 GLU C C 1
ATOM 4093 O O . GLU C 1 140 ? 36.223 93.330 44.531 1.00 13.91 139 GLU C O 1
ATOM 4099 N N . GLN C 1 141 ? 36.820 92.128 42.716 1.00 13.83 140 GLN C N 1
ATOM 4100 C CA . GLN C 1 141 ? 37.470 93.273 42.049 1.00 14.08 140 GLN C CA 1
ATOM 4101 C C . GLN C 1 141 ? 36.482 94.414 41.773 1.00 13.74 140 GLN C C 1
ATOM 4102 O O . GLN C 1 141 ? 36.788 95.566 42.030 1.00 13.48 140 GLN C O 1
ATOM 4108 N N . ALA C 1 142 ? 35.296 94.083 41.258 1.00 13.77 141 ALA C N 1
ATOM 4109 C CA . ALA C 1 142 ? 34.247 95.081 40.989 1.00 13.69 141 ALA C CA 1
ATOM 4110 C C . ALA C 1 142 ? 33.844 95.839 42.254 1.00 14.11 141 ALA C C 1
ATOM 4111 O O . ALA C 1 142 ? 33.682 97.066 42.227 1.00 13.68 141 ALA C O 1
ATOM 4113 N N . ARG C 1 143 ? 33.688 95.115 43.361 1.00 14.57 142 ARG C N 1
ATOM 4114 C CA . ARG C 1 143 ? 33.426 95.747 44.660 1.00 15.92 142 ARG C CA 1
ATOM 4115 C C . ARG C 1 143 ? 34.541 96.705 45.072 1.00 16.53 142 ARG C C 1
ATOM 4116 O O . ARG C 1 143 ? 34.270 97.823 45.517 1.00 16.36 142 ARG C O 1
ATOM 4124 N N . GLU C 1 144 ? 35.789 96.259 44.928 1.00 17.43 143 GLU C N 1
ATOM 4125 C CA . GLU C 1 144 ? 36.960 97.089 45.252 1.00 18.72 143 GLU C CA 1
ATOM 4126 C C . GLU C 1 144 ? 37.066 98.328 44.357 1.00 18.47 143 GLU C C 1
ATOM 4127 O O . GLU C 1 144 ? 37.549 99.366 44.798 1.00 18.74 143 GLU C O 1
ATOM 4133 N N . GLU C 1 145 ? 36.609 98.208 43.111 1.00 18.76 144 GLU C N 1
ATOM 4134 C CA . GLU C 1 145 ? 36.645 99.306 42.137 1.00 18.94 144 GLU C CA 1
ATOM 4135 C C . GLU C 1 145 ? 35.447 100.240 42.284 1.00 18.25 144 GLU C C 1
ATOM 4136 O O . GLU C 1 145 ? 35.469 101.365 41.778 1.00 18.68 144 GLU C O 1
ATOM 4142 N N . GLY C 1 146 ? 34.419 99.782 42.995 1.00 17.37 145 GLY C N 1
ATOM 4143 C CA . GLY C 1 146 ? 33.181 100.545 43.161 1.00 16.29 145 GLY C CA 1
ATOM 4144 C C . GLY C 1 146 ? 32.285 100.539 41.932 1.00 15.68 145 GLY C C 1
ATOM 4145 O O . GLY C 1 146 ? 31.456 101.434 41.760 1.00 15.42 145 GLY C O 1
ATOM 4146 N N . SER C 1 147 ? 32.443 99.522 41.085 1.00 14.52 146 SER C N 1
ATOM 4147 C CA . SER C 1 147 ? 31.646 99.397 39.860 1.00 13.78 146 SER C CA 1
ATOM 4148 C C . SER C 1 147 ? 30.320 98.666 40.093 1.00 13.19 146 SER C C 1
ATOM 4149 O O . SER C 1 147 ? 29.481 98.579 39.190 1.00 12.55 146 SER C O 1
ATOM 4152 N N . VAL C 1 148 ? 30.139 98.160 41.316 1.00 13.15 147 VAL C N 1
ATOM 4153 C CA . VAL C 1 148 ? 28.898 97.510 41.748 1.00 13.53 147 VAL C CA 1
ATOM 4154 C C . VAL C 1 148 ? 28.552 97.982 43.165 1.00 13.88 147 VAL C C 1
ATOM 4155 O O . VAL C 1 148 ? 29.403 98.536 43.860 1.00 13.78 147 VAL C O 1
ATOM 4159 N N . GLY C 1 149 ? 27.314 97.735 43.595 1.00 14.26 148 GLY C N 1
ATOM 4160 C CA . GLY C 1 149 ? 26.888 98.046 44.963 1.00 14.36 148 GLY C CA 1
ATOM 4161 C C . GLY C 1 149 ? 27.407 97.061 46.003 1.00 14.57 148 GLY C C 1
ATOM 4162 O O . GLY C 1 149 ? 28.377 96.319 45.766 1.00 14.26 148 GLY C O 1
ATOM 4163 N N . ASP C 1 150 ? 26.748 97.048 47.159 1.00 14.38 149 ASP C N 1
ATOM 4164 C CA . ASP C 1 150 ? 27.137 96.189 48.276 1.00 14.90 149 ASP C CA 1
ATOM 4165 C C . ASP C 1 150 ? 26.601 94.763 48.057 1.00 15.07 149 ASP C C 1
ATOM 4166 O O . ASP C 1 150 ? 25.770 94.264 48.826 1.00 15.47 149 ASP C O 1
ATOM 4171 N N . ILE C 1 151 ? 27.098 94.112 47.006 1.00 14.27 150 ILE C N 1
ATOM 4172 C CA . ILE C 1 151 ? 26.585 92.812 46.564 1.00 13.89 150 ILE C CA 1
ATOM 4173 C C . ILE C 1 151 ? 27.127 91.656 47.409 1.00 14.05 150 ILE C C 1
ATOM 4174 O O . ILE C 1 151 ? 28.222 91.741 47.975 1.00 14.45 150 ILE C O 1
ATOM 4179 N N . ASP C 1 152 ? 26.339 90.587 47.486 1.00 14.10 151 ASP C N 1
ATOM 4180 C CA . ASP C 1 152 ? 26.718 89.353 48.154 1.00 13.88 151 ASP C CA 1
ATOM 4181 C C . ASP C 1 152 ? 27.393 88.484 47.108 1.00 13.38 151 ASP C C 1
ATOM 4182 O O . ASP C 1 152 ? 26.708 87.835 46.320 1.00 12.39 151 ASP C O 1
ATOM 4187 N N . VAL C 1 153 ? 28.725 88.484 47.089 1.00 12.59 152 VAL C N 1
ATOM 4188 C CA . VAL C 1 153 ? 29.474 87.845 45.993 1.00 13.11 152 VAL C CA 1
ATOM 4189 C C . VAL C 1 153 ? 29.065 86.379 45.794 1.00 12.78 152 VAL C C 1
ATOM 4190 O O . VAL C 1 153 ? 28.789 85.962 44.673 1.00 13.26 152 VAL C O 1
ATOM 4194 N N . THR C 1 154 ? 28.989 85.614 46.882 1.00 13.65 153 THR C N 1
ATOM 4195 C CA . THR C 1 154 ? 28.714 84.178 46.765 1.00 14.13 153 THR C CA 1
ATOM 4196 C C . THR C 1 154 ? 27.364 83.917 46.093 1.00 13.78 153 THR C C 1
ATOM 4197 O O . THR C 1 154 ? 27.254 83.056 45.219 1.00 13.37 153 THR C O 1
ATOM 4201 N N . ILE C 1 155 ? 26.354 84.689 46.479 1.00 12.73 154 ILE C N 1
ATOM 4202 C CA . ILE C 1 155 ? 25.017 84.537 45.912 1.00 12.43 154 ILE C CA 1
ATOM 4203 C C . ILE C 1 155 ? 24.966 85.036 44.463 1.00 12.18 154 ILE C C 1
ATOM 4204 O O . ILE C 1 155 ? 24.382 84.371 43.602 1.00 11.99 154 ILE C O 1
ATOM 4209 N N . VAL C 1 156 ? 25.591 86.181 44.186 1.00 11.32 155 VAL C N 1
ATOM 4210 C CA . VAL C 1 156 ? 25.635 86.692 42.798 1.00 11.79 155 VAL C CA 1
ATOM 4211 C C . VAL C 1 156 ? 26.340 85.709 41.853 1.00 11.55 155 VAL C C 1
ATOM 4212 O O . VAL C 1 156 ? 25.863 85.448 40.741 1.00 11.83 155 VAL C O 1
ATOM 4216 N N . VAL C 1 157 ? 27.464 85.154 42.299 1.00 11.03 156 VAL C N 1
ATOM 4217 C CA . VAL C 1 157 ? 28.165 84.125 41.525 1.00 11.56 156 VAL C CA 1
ATOM 4218 C C . VAL C 1 157 ? 27.216 82.958 41.229 1.00 11.53 156 VAL C C 1
ATOM 4219 O O . VAL C 1 157 ? 27.111 82.511 40.090 1.00 11.41 156 VAL C O 1
ATOM 4223 N N . GLU C 1 158 ? 26.513 82.490 42.258 1.00 11.12 157 GLU C N 1
ATOM 4224 C CA . GLU C 1 158 ? 25.616 81.357 42.078 1.00 12.00 157 GLU C CA 1
ATOM 4225 C C . GLU C 1 158 ? 24.465 81.691 41.109 1.00 11.87 157 GLU C C 1
ATOM 4226 O O . GLU C 1 158 ? 24.146 80.877 40.230 1.00 11.44 157 GLU C O 1
ATOM 4232 N N . GLN C 1 159 ? 23.892 82.894 41.228 1.00 11.70 158 GLN C N 1
ATOM 4233 C CA . GLN C 1 159 ? 22.813 83.313 40.328 1.00 10.76 158 GLN C CA 1
ATOM 4234 C C . GLN C 1 159 ? 23.290 83.282 38.879 1.00 11.34 158 GLN C C 1
ATOM 4235 O O . GLN C 1 159 ? 22.607 82.761 38.004 1.00 11.50 158 GLN C O 1
ATOM 4241 N N . LEU C 1 160 ? 24.459 83.861 38.645 1.00 11.16 159 LEU C N 1
ATOM 4242 C CA . LEU C 1 160 ? 24.961 84.018 37.283 1.00 12.47 159 LEU C CA 1
ATOM 4243 C C . LEU C 1 160 ? 25.334 82.653 36.710 1.00 11.58 159 LEU C C 1
ATOM 4244 O O . LEU C 1 160 ? 25.050 82.373 35.549 1.00 11.76 159 LEU C O 1
ATOM 4249 N N . LEU C 1 161 ? 25.971 81.820 37.528 1.00 11.72 160 LEU C N 1
ATOM 4250 C CA . LEU C 1 161 ? 26.398 80.498 37.070 1.00 11.56 160 LEU C CA 1
ATOM 4251 C C . LEU C 1 161 ? 25.150 79.681 36.692 1.00 11.31 160 LEU C C 1
ATOM 4252 O O . LEU C 1 161 ? 25.106 79.074 35.624 1.00 11.22 160 LEU C O 1
ATOM 4257 N N . ASN C 1 162 ? 24.136 79.701 37.565 1.00 11.03 161 ASN C N 1
ATOM 4258 C CA . ASN C 1 162 ? 22.913 78.942 37.319 1.00 11.06 161 ASN C CA 1
ATOM 4259 C C . ASN C 1 162 ? 22.211 79.464 36.065 1.00 10.60 161 ASN C C 1
ATOM 4260 O O . ASN C 1 162 ? 21.743 78.666 35.254 1.00 10.68 161 ASN C O 1
ATOM 4265 N N . MET C 1 163 ? 22.191 80.788 35.892 1.00 10.91 162 MET C N 1
ATOM 4266 C CA . MET C 1 163 ? 21.554 81.388 34.702 1.00 10.75 162 MET C CA 1
ATOM 4267 C C . MET C 1 163 ? 22.267 80.894 33.442 1.00 10.74 162 MET C C 1
ATOM 4268 O O . MET C 1 163 ? 21.624 80.478 32.474 1.00 11.24 162 MET C O 1
ATOM 4273 N N . MET C 1 164 ? 23.592 80.909 33.474 1.00 10.89 163 MET C N 1
ATOM 4274 C CA . MET C 1 164 ? 24.382 80.494 32.302 1.00 11.39 163 MET C CA 1
ATOM 4275 C C . MET C 1 164 ? 24.277 78.994 32.039 1.00 11.28 163 MET C C 1
ATOM 4276 O O . MET C 1 164 ? 24.415 78.563 30.892 1.00 10.97 163 MET C O 1
ATOM 4281 N N . MET C 1 165 ? 24.053 78.190 33.086 1.00 10.86 164 MET C N 1
ATOM 4282 C CA . MET C 1 165 ? 23.896 76.749 32.863 1.00 10.95 164 MET C CA 1
ATOM 4283 C C . MET C 1 165 ? 22.513 76.476 32.266 1.00 10.34 164 MET C C 1
ATOM 4284 O O . MET C 1 165 ? 22.378 75.678 31.334 1.00 10.00 164 MET C O 1
ATOM 4289 N N . GLY C 1 166 ? 21.496 77.194 32.738 1.00 10.06 165 GLY C N 1
ATOM 4290 C CA . GLY C 1 166 ? 20.175 77.146 32.118 1.00 10.90 165 GLY C CA 1
ATOM 4291 C C . GLY C 1 166 ? 20.231 77.472 30.635 1.00 10.20 165 GLY C C 1
ATOM 4292 O O . GLY C 1 166 ? 19.543 76.848 29.821 1.00 9.99 165 GLY C O 1
ATOM 4293 N N . MET C 1 167 ? 21.034 78.468 30.283 1.00 9.90 166 MET C N 1
ATOM 4294 C CA . MET C 1 167 ? 21.218 78.870 28.877 1.00 10.44 166 MET C CA 1
ATOM 4295 C C . MET C 1 167 ? 21.756 77.744 27.981 1.00 10.70 166 MET C C 1
ATOM 4296 O O . MET C 1 167 ? 21.445 77.705 26.792 1.00 11.12 166 MET C O 1
ATOM 4301 N N . GLN C 1 168 ? 22.564 76.844 28.543 1.00 10.13 167 GLN C N 1
ATOM 4302 C CA . GLN C 1 168 ? 23.106 75.721 27.768 1.00 10.06 167 GLN C CA 1
ATOM 4303 C C . GLN C 1 168 ? 21.946 74.876 27.264 1.00 11.10 167 GLN C C 1
ATOM 4304 O O . GLN C 1 168 ? 22.003 74.294 26.171 1.00 12.29 167 GLN C O 1
ATOM 4310 N N . ILE C 1 169 ? 20.893 74.822 28.072 1.00 9.33 168 ILE C N 1
ATOM 4311 C CA . ILE C 1 169 ? 19.683 74.081 27.729 1.00 9.93 168 ILE C CA 1
ATOM 4312 C C . ILE C 1 169 ? 18.765 74.883 26.797 1.00 9.77 168 ILE C C 1
ATOM 4313 O O . ILE C 1 169 ? 18.481 74.431 25.697 1.00 10.46 168 ILE C O 1
ATOM 4318 N N . LEU C 1 170 ? 18.292 76.044 27.254 1.00 10.00 169 LEU C N 1
ATOM 4319 C CA . LEU C 1 170 ? 17.301 76.810 26.509 1.00 9.87 169 LEU C CA 1
ATOM 4320 C C . LEU C 1 170 ? 17.852 77.437 25.228 1.00 9.80 169 LEU C C 1
ATOM 4321 O O . LEU C 1 170 ? 17.117 77.594 24.247 1.00 9.76 169 LEU C O 1
ATOM 4326 N N . GLY C 1 171 ? 19.135 77.774 25.230 1.00 9.44 170 GLY C N 1
ATOM 4327 C CA . GLY C 1 171 ? 19.795 78.271 24.006 1.00 10.19 170 GLY C CA 1
ATOM 4328 C C . GLY C 1 171 ? 19.623 77.300 22.848 1.00 10.37 170 GLY C C 1
ATOM 4329 O O . GLY C 1 171 ? 19.523 77.708 21.679 1.00 9.93 170 GLY C O 1
ATOM 4330 N N . VAL C 1 172 ? 19.630 76.005 23.164 1.00 10.53 171 VAL C N 1
ATOM 4331 C CA . VAL C 1 172 ? 19.428 74.972 22.166 1.00 11.23 171 VAL C CA 1
ATOM 4332 C C . VAL C 1 172 ? 17.939 74.666 21.979 1.00 11.22 171 VAL C C 1
ATOM 4333 O O . VAL C 1 172 ? 17.457 74.612 20.847 1.00 11.24 171 VAL C O 1
ATOM 4337 N N . LEU C 1 173 ? 17.211 74.476 23.085 1.00 11.00 172 LEU C N 1
ATOM 4338 C CA . LEU C 1 173 ? 15.842 73.979 23.024 1.00 11.25 172 LEU C CA 1
ATOM 4339 C C . LEU C 1 173 ? 14.765 75.032 22.763 1.00 12.40 172 LEU C C 1
ATOM 4340 O O . LEU C 1 173 ? 13.689 74.706 22.232 1.00 13.73 172 LEU C O 1
ATOM 4345 N N . THR C 1 174 ? 15.012 76.277 23.165 1.00 12.27 173 THR C N 1
ATOM 4346 C CA . THR C 1 174 ? 14.056 77.354 22.873 1.00 12.98 173 THR C CA 1
ATOM 4347 C C . THR C 1 174 ? 14.812 78.540 22.265 1.00 13.44 173 THR C C 1
ATOM 4348 O O . THR C 1 174 ? 14.924 79.604 22.880 1.00 13.49 173 THR C O 1
ATOM 4352 N N . PRO C 1 175 ? 15.348 78.357 21.043 1.00 14.02 174 PRO C N 1
ATOM 4353 C CA . PRO C 1 175 ? 16.295 79.330 20.493 1.00 14.62 174 PRO C CA 1
ATOM 4354 C C . PRO C 1 175 ? 15.663 80.675 20.094 1.00 15.12 174 PRO C C 1
ATOM 4355 O O . PRO C 1 175 ? 16.383 81.630 19.858 1.00 15.86 174 PRO C O 1
ATOM 4359 N N . GLY C 1 176 ? 14.340 80.733 19.982 1.00 15.15 175 GLY C N 1
ATOM 4360 C CA . GLY C 1 176 ? 13.634 82.008 19.747 1.00 15.64 175 GLY C CA 1
ATOM 4361 C C . GLY C 1 176 ? 13.672 82.898 20.982 1.00 16.42 175 GLY C C 1
ATOM 4362 O O . GLY C 1 176 ? 14.127 84.050 20.925 1.00 16.92 175 GLY C O 1
ATOM 4363 N N . GLU C 1 177 ? 13.212 82.355 22.109 1.00 15.91 176 GLU C N 1
ATOM 4364 C CA . GLU C 1 177 ? 13.168 83.098 23.365 1.00 16.21 176 GLU C CA 1
ATOM 4365 C C . GLU C 1 177 ? 14.548 83.220 23.999 1.00 15.62 176 GLU C C 1
ATOM 4366 O O . GLU C 1 177 ? 14.781 84.091 24.845 1.00 15.75 176 GLU C O 1
ATOM 4372 N N . THR C 1 178 ? 15.451 82.324 23.611 1.00 14.29 177 THR C N 1
ATOM 4373 C CA . THR C 1 178 ? 16.783 82.272 24.194 1.00 13.81 177 THR C CA 1
ATOM 4374 C C . THR C 1 178 ? 17.859 82.394 23.090 1.00 13.07 177 THR C C 1
ATOM 4375 O O . THR C 1 178 ? 18.882 81.701 23.080 1.00 12.63 177 THR C O 1
ATOM 4379 N N . SER C 1 179 ? 17.616 83.330 22.176 1.00 12.51 178 SER C N 1
ATOM 4380 C CA . SER C 1 179 ? 18.552 83.626 21.075 1.00 12.15 178 SER C CA 1
ATOM 4381 C C . SER C 1 179 ? 19.860 84.182 21.620 1.00 11.52 178 SER C C 1
ATOM 4382 O O . SER C 1 179 ? 19.903 84.623 22.763 1.00 10.57 178 SER C O 1
ATOM 4385 N N . SER C 1 180 ? 20.916 84.184 20.804 1.00 11.63 179 SER C N 1
ATOM 4386 C CA . SER C 1 180 ? 22.185 84.788 21.236 1.00 13.60 179 SER C CA 1
ATOM 4387 C C . SER C 1 180 ? 21.994 86.247 21.675 1.00 13.06 179 SER C C 1
ATOM 4388 O O . SER C 1 180 ? 22.500 86.641 22.727 1.00 12.73 179 SER C O 1
ATOM 4391 N N . GLU C 1 181 ? 21.235 87.026 20.889 1.00 13.26 180 GLU C N 1
ATOM 4392 C CA . GLU C 1 181 ? 20.928 88.423 21.245 1.00 14.57 180 GLU C CA 1
ATOM 4393 C C . GLU C 1 181 ? 20.279 88.513 22.633 1.00 13.48 180 GLU C C 1
ATOM 4394 O O . GLU C 1 181 ? 20.654 89.366 23.454 1.00 13.43 180 GLU C O 1
ATOM 4400 N N . ARG C 1 182 ? 19.311 87.630 22.884 1.00 12.98 181 ARG C N 1
ATOM 4401 C CA . ARG C 1 182 ? 18.580 87.631 24.149 1.00 12.55 181 ARG C CA 1
ATOM 4402 C C . ARG C 1 182 ? 19.524 87.237 25.282 1.00 12.66 181 ARG C C 1
ATOM 4403 O O . ARG C 1 182 ? 19.493 87.843 26.355 1.00 12.17 181 ARG C O 1
ATOM 4411 N N . GLN C 1 183 ? 20.394 86.250 25.042 1.00 11.50 182 GLN C N 1
ATOM 4412 C CA . GLN C 1 183 ? 21.365 85.865 26.071 1.00 11.63 182 GLN C CA 1
ATOM 4413 C C . GLN C 1 183 ? 22.263 87.034 26.454 1.00 11.55 182 GLN C C 1
ATOM 4414 O O . GLN C 1 183 ? 22.540 87.274 27.635 1.00 10.53 182 GLN C O 1
ATOM 4420 N N . LEU C 1 184 ? 22.707 87.772 25.444 1.00 11.03 183 LEU C N 1
ATOM 4421 C CA . LEU C 1 184 ? 23.603 88.882 25.696 1.00 11.98 183 LEU C CA 1
ATOM 4422 C C . LEU C 1 184 ? 22.869 89.982 26.479 1.00 12.26 183 LEU C C 1
ATOM 4423 O O . LEU C 1 184 ? 23.456 90.632 27.348 1.00 12.65 183 LEU C O 1
ATOM 4428 N N . GLU C 1 185 ? 21.584 90.168 26.190 1.00 12.20 184 GLU C N 1
ATOM 4429 C CA . GLU C 1 185 ? 20.792 91.171 26.916 1.00 13.34 184 GLU C CA 1
ATOM 4430 C C . GLU C 1 185 ? 20.519 90.723 28.359 1.00 13.15 184 GLU C C 1
ATOM 4431 O O . GLU C 1 185 ? 20.516 91.551 29.274 1.00 13.62 184 GLU C O 1
ATOM 4437 N N . MET C 1 186 ? 20.281 89.420 28.548 1.00 13.91 185 MET C N 1
ATOM 4438 C CA . MET C 1 186 ? 20.150 88.835 29.883 1.00 14.52 185 MET C CA 1
ATOM 4439 C C . MET C 1 186 ? 21.392 89.103 30.723 1.00 13.22 185 MET C C 1
ATOM 4440 O O . MET C 1 186 ? 21.286 89.519 31.879 1.00 12.40 185 MET C O 1
ATOM 4445 N N . LEU C 1 187 ? 22.571 88.877 30.157 1.00 13.12 186 LEU C N 1
ATOM 4446 C CA . LEU C 1 187 ? 23.801 89.164 30.880 1.00 13.43 186 LEU C CA 1
ATOM 4447 C C . LEU C 1 187 ? 23.878 90.663 31.201 1.00 13.31 186 LEU C C 1
ATOM 4448 O O . LEU C 1 187 ? 24.164 91.057 32.341 1.00 13.18 186 LEU C O 1
ATOM 4453 N N . GLU C 1 188 ? 23.610 91.493 30.202 1.00 13.69 187 GLU C N 1
ATOM 4454 C CA . GLU C 1 188 ? 23.732 92.942 30.379 1.00 14.62 187 GLU C CA 1
ATOM 4455 C C . GLU C 1 188 ? 22.819 93.477 31.484 1.00 14.25 187 GLU C C 1
ATOM 4456 O O . GLU C 1 188 ? 23.266 94.233 32.347 1.00 14.74 187 GLU C O 1
ATOM 4462 N N . GLN C 1 189 ? 21.563 93.037 31.474 1.00 13.27 188 GLN C N 1
ATOM 4463 C CA . GLN C 1 189 ? 20.581 93.501 32.449 1.00 13.67 188 GLN C CA 1
ATOM 4464 C C . GLN C 1 189 ? 20.866 92.938 33.842 1.00 13.18 188 GLN C C 1
ATOM 4465 O O . GLN C 1 189 ? 20.623 93.619 34.854 1.00 12.53 188 GLN C O 1
ATOM 4471 N N . PHE C 1 190 ? 21.395 91.713 33.890 1.00 12.52 189 PHE C N 1
ATOM 4472 C CA . PHE C 1 190 ? 21.842 91.131 35.162 1.00 13.20 189 PHE C CA 1
ATOM 4473 C C . PHE C 1 190 ? 22.961 91.968 35.796 1.00 13.34 189 PHE C C 1
ATOM 4474 O O . PHE C 1 190 ? 22.861 92.354 36.962 1.00 13.51 189 PHE C O 1
ATOM 4482 N N . VAL C 1 191 ? 24.010 92.254 35.028 1.00 13.06 190 VAL C N 1
ATOM 4483 C CA . VAL C 1 191 ? 25.132 93.063 35.520 1.00 13.75 190 VAL C CA 1
ATOM 4484 C C . VAL C 1 191 ? 24.653 94.473 35.919 1.00 13.77 190 VAL C C 1
ATOM 4485 O O . VAL C 1 191 ? 25.085 95.013 36.939 1.00 13.86 190 VAL C O 1
ATOM 4489 N N . ALA C 1 192 ? 23.745 95.041 35.131 1.00 13.92 191 ALA C N 1
ATOM 4490 C CA . ALA C 1 192 ? 23.244 96.406 35.366 1.00 14.72 191 ALA C CA 1
ATOM 4491 C C . ALA C 1 192 ? 22.516 96.511 36.709 1.00 15.28 191 ALA C C 1
ATOM 4492 O O . ALA C 1 192 ? 22.509 97.574 37.346 1.00 16.08 191 ALA C O 1
ATOM 4494 N N . ALA C 1 193 ? 21.896 95.405 37.113 1.00 15.55 192 ALA C N 1
ATOM 4495 C CA . ALA C 1 193 ? 21.132 95.324 38.359 1.00 16.41 192 ALA C CA 1
ATOM 4496 C C . ALA C 1 193 ? 22.001 95.118 39.605 1.00 16.86 192 ALA C C 1
ATOM 4497 O O . ALA C 1 193 ? 21.489 95.121 40.737 1.00 17.13 192 ALA C O 1
ATOM 4499 N N . LEU C 1 194 ? 23.307 94.977 39.399 1.00 16.93 193 LEU C N 1
ATOM 4500 C CA . LEU C 1 194 ? 24.268 94.943 40.504 1.00 17.04 193 LEU C CA 1
ATOM 4501 C C . LEU C 1 194 ? 24.558 96.354 41.030 1.00 17.33 193 LEU C C 1
ATOM 4502 O O . LEU C 1 194 ? 25.126 96.528 42.110 1.00 17.72 193 LEU C O 1
ATOM 4508 N N . HIS D 1 8 ? -5.746 52.751 27.741 1.00 42.09 7 HIS D N 1
ATOM 4509 C CA . HIS D 1 8 ? -4.556 53.042 26.888 1.00 42.19 7 HIS D CA 1
ATOM 4510 C C . HIS D 1 8 ? -3.896 54.373 27.230 1.00 41.88 7 HIS D C 1
ATOM 4511 O O . HIS D 1 8 ? -2.672 54.443 27.327 1.00 41.99 7 HIS D O 1
ATOM 4518 N N . ASP D 1 9 ? -4.694 55.426 27.399 1.00 41.54 8 ASP D N 1
ATOM 4519 C CA . ASP D 1 9 ? -4.138 56.717 27.813 1.00 41.14 8 ASP D CA 1
ATOM 4520 C C . ASP D 1 9 ? -4.266 56.928 29.321 1.00 40.65 8 ASP D C 1
ATOM 4521 O O . ASP D 1 9 ? -3.331 57.427 29.952 1.00 40.69 8 ASP D O 1
ATOM 4526 N N . GLU D 1 10 ? -5.415 56.554 29.887 1.00 40.01 9 GLU D N 1
ATOM 4527 C CA . GLU D 1 10 ? -5.543 56.404 31.338 1.00 39.50 9 GLU D CA 1
ATOM 4528 C C . GLU D 1 10 ? -4.468 55.441 31.837 1.00 39.02 9 GLU D C 1
ATOM 4529 O O . GLU D 1 10 ? -3.720 55.757 32.769 1.00 38.82 9 GLU D O 1
ATOM 4535 N N . ARG D 1 11 ? -4.390 54.277 31.191 1.00 38.20 10 ARG D N 1
ATOM 4536 C CA . ARG D 1 11 ? -3.332 53.294 31.436 1.00 37.56 10 ARG D CA 1
ATOM 4537 C C . ARG D 1 11 ? -1.920 53.898 31.335 1.00 36.52 10 ARG D C 1
ATOM 4538 O O . ARG D 1 11 ? -1.140 53.800 32.284 1.00 36.35 10 ARG D O 1
ATOM 4546 N N . ARG D 1 12 ? -1.608 54.532 30.215 1.00 35.35 11 ARG D N 1
ATOM 4547 C CA . ARG D 1 12 ? -0.322 55.141 29.957 1.00 34.03 11 ARG D CA 1
ATOM 4548 C C . ARG D 1 12 ? 0.091 56.112 31.046 1.00 32.93 11 ARG D C 1
ATOM 4549 O O . ARG D 1 12 ? 1.233 56.146 31.432 1.00 32.76 11 ARG D O 1
ATOM 4557 N N . ARG D 1 13 ? -0.847 56.909 31.515 1.00 31.33 12 ARG D N 1
ATOM 4558 C CA . ARG D 1 13 ? -0.616 57.866 32.594 1.00 30.02 12 ARG D CA 1
ATOM 4559 C C . ARG D 1 13 ? -0.385 57.165 33.938 1.00 28.28 12 ARG D C 1
ATOM 4560 O O . ARG D 1 13 ? 0.393 57.641 34.763 1.00 27.97 12 ARG D O 1
ATOM 4568 N N . SER D 1 14 ? -1.057 56.037 34.148 1.00 26.06 13 SER D N 1
ATOM 4569 C CA . SER D 1 14 ? -0.932 55.278 35.403 1.00 24.83 13 SER D CA 1
ATOM 4570 C C . SER D 1 14 ? 0.436 54.592 35.581 1.00 23.68 13 SER D C 1
ATOM 4571 O O . SER D 1 14 ? 0.986 54.545 36.693 1.00 23.31 13 SER D O 1
ATOM 4574 N N . ILE D 1 15 ? 0.979 54.054 34.491 1.00 22.27 14 ILE D N 1
ATOM 4575 C CA . ILE D 1 15 ? 2.308 53.438 34.539 1.00 21.07 14 ILE D CA 1
ATOM 4576 C C . ILE D 1 15 ? 3.365 54.520 34.849 1.00 19.99 14 ILE D C 1
ATOM 4577 O O . ILE D 1 15 ? 4.211 54.355 35.730 1.00 18.85 14 ILE D O 1
ATOM 4582 N N . THR D 1 16 ? 3.267 55.633 34.130 1.00 19.48 15 THR D N 1
ATOM 4583 C CA . THR D 1 16 ? 4.122 56.804 34.328 1.00 18.99 15 THR D CA 1
ATOM 4584 C C . THR D 1 16 ? 4.160 57.254 35.789 1.00 19.03 15 THR D C 1
ATOM 4585 O O . THR D 1 16 ? 5.232 57.421 36.391 1.00 18.39 15 THR D O 1
ATOM 4589 N N . ALA D 1 17 ? 2.979 57.462 36.361 1.00 19.59 16 ALA D N 1
ATOM 4590 C CA . ALA D 1 17 ? 2.867 57.826 37.766 1.00 20.25 16 ALA D CA 1
ATOM 4591 C C . ALA D 1 17 ? 3.710 56.871 38.606 1.00 20.69 16 ALA D C 1
ATOM 4592 O O . ALA D 1 17 ? 4.356 57.262 39.577 1.00 20.88 16 ALA D O 1
ATOM 4594 N N . ALA D 1 18 ? 3.729 55.615 38.175 1.00 21.26 17 ALA D N 1
ATOM 4595 C CA . ALA D 1 18 ? 4.369 54.539 38.902 1.00 20.89 17 ALA D CA 1
ATOM 4596 C C . ALA D 1 18 ? 5.867 54.352 38.590 1.00 20.32 17 ALA D C 1
ATOM 4597 O O . ALA D 1 18 ? 6.524 53.571 39.280 1.00 22.35 17 ALA D O 1
ATOM 4599 N N . ALA D 1 19 ? 6.387 55.058 37.575 1.00 18.39 18 ALA D N 1
ATOM 4600 C CA . ALA D 1 19 ? 7.720 54.825 36.976 1.00 15.88 18 ALA D CA 1
ATOM 4601 C C . ALA D 1 19 ? 8.695 55.993 37.115 1.00 14.67 18 ALA D C 1
ATOM 4602 O O . ALA D 1 19 ? 9.925 55.811 37.083 1.00 13.78 18 ALA D O 1
ATOM 4604 N N . TRP D 1 20 ? 8.155 57.204 37.204 1.00 11.36 19 TRP D N 1
ATOM 4605 C CA . TRP D 1 20 ? 9.007 58.362 37.122 1.00 11.09 19 TRP D CA 1
ATOM 4606 C C . TRP D 1 20 ? 9.992 58.417 38.299 1.00 10.48 19 TRP D C 1
ATOM 4607 O O . TRP D 1 20 ? 11.131 58.838 38.117 1.00 10.88 19 TRP D O 1
ATOM 4618 N N . ARG D 1 21 ? 9.567 57.983 39.492 1.00 9.88 20 ARG D N 1
ATOM 4619 C CA . ARG D 1 21 ? 10.487 58.048 40.649 1.00 10.06 20 ARG D CA 1
ATOM 4620 C C . ARG D 1 21 ? 11.622 57.022 40.527 1.00 9.65 20 ARG D C 1
ATOM 4621 O O . ARG D 1 21 ? 12.752 57.267 40.967 1.00 10.30 20 ARG D O 1
ATOM 4629 N N . LEU D 1 22 ? 11.309 55.887 39.916 1.00 9.10 21 LEU D N 1
ATOM 4630 C CA . LEU D 1 22 ? 12.302 54.846 39.689 1.00 9.35 21 LEU D CA 1
ATOM 4631 C C . LEU D 1 22 ? 13.338 55.385 38.714 1.00 9.07 21 LEU D C 1
ATOM 4632 O O . LEU D 1 22 ? 14.545 55.280 38.963 1.00 9.58 21 LEU D O 1
ATOM 4637 N N . ILE D 1 23 ? 12.858 55.997 37.634 1.00 9.25 22 ILE D N 1
ATOM 4638 C CA . ILE D 1 23 ? 13.759 56.593 36.641 1.00 10.36 22 ILE D CA 1
ATOM 4639 C C . ILE D 1 23 ? 14.617 57.687 37.281 1.00 10.06 22 ILE D C 1
ATOM 4640 O O . ILE D 1 23 ? 15.820 57.746 37.061 1.00 10.53 22 ILE D O 1
ATOM 4645 N N . ALA D 1 24 ? 14.010 58.526 38.107 1.00 10.14 23 ALA D N 1
ATOM 4646 C CA . ALA D 1 24 ? 14.755 59.608 38.758 1.00 10.87 23 ALA D CA 1
ATOM 4647 C C . ALA D 1 24 ? 15.794 59.039 39.714 1.00 11.05 23 ALA D C 1
ATOM 4648 O O . ALA D 1 24 ? 16.924 59.552 39.783 1.00 11.83 23 ALA D O 1
ATOM 4650 N N . ALA D 1 25 ? 15.444 57.965 40.418 1.00 9.95 24 ALA D N 1
ATOM 4651 C CA . ALA D 1 25 ? 16.349 57.414 41.435 1.00 10.12 24 ALA D CA 1
ATOM 4652 C C . ALA D 1 25 ? 17.543 56.686 40.808 1.00 10.52 24 ALA D C 1
ATOM 4653 O O . ALA D 1 25 ? 18.642 56.739 41.343 1.00 10.04 24 ALA D O 1
ATOM 4655 N N . ARG D 1 26 ? 17.320 55.993 39.690 1.00 10.02 25 ARG D N 1
ATOM 4656 C CA . ARG D 1 26 ? 18.337 55.109 39.137 1.00 10.62 25 ARG D CA 1
ATOM 4657 C C . ARG D 1 26 ? 18.941 55.648 37.834 1.00 10.77 25 ARG D C 1
ATOM 4658 O O . ARG D 1 26 ? 20.021 55.221 37.420 1.00 11.19 25 ARG D O 1
ATOM 4666 N N . GLY D 1 27 ? 18.238 56.572 37.195 1.00 10.64 26 GLY D N 1
ATOM 4667 C CA . GLY D 1 27 ? 18.673 57.093 35.893 1.00 12.33 26 GLY D CA 1
ATOM 4668 C C . GLY D 1 27 ? 18.083 56.282 34.765 1.00 12.66 26 GLY D C 1
ATOM 4669 O O . GLY D 1 27 ? 17.832 55.083 34.910 1.00 12.01 26 GLY D O 1
ATOM 4670 N N . ILE D 1 28 ? 17.871 56.930 33.625 1.00 13.41 27 ILE D N 1
ATOM 4671 C CA . ILE D 1 28 ? 17.173 56.272 32.535 1.00 14.14 27 ILE D CA 1
ATOM 4672 C C . ILE D 1 28 ? 17.936 55.067 31.959 1.00 14.66 27 ILE D C 1
ATOM 4673 O O . ILE D 1 28 ? 17.318 54.097 31.508 1.00 15.18 27 ILE D O 1
ATOM 4678 N N . GLU D 1 29 ? 19.263 55.123 32.010 1.00 15.23 28 GLU D N 1
ATOM 4679 C CA . GLU D 1 29 ? 20.096 54.032 31.483 1.00 17.48 28 GLU D CA 1
ATOM 4680 C C . GLU D 1 29 ? 19.987 52.784 32.345 1.00 17.13 28 GLU D C 1
ATOM 4681 O O . GLU D 1 29 ? 19.757 51.692 31.833 1.00 17.65 28 GLU D O 1
ATOM 4687 N N . ALA D 1 30 ? 20.128 52.956 33.660 1.00 16.84 29 ALA D N 1
ATOM 4688 C CA . ALA D 1 30 ? 20.099 51.836 34.601 1.00 16.58 29 ALA D CA 1
ATOM 4689 C C . ALA D 1 30 ? 18.684 51.336 34.856 1.00 16.84 29 ALA D C 1
ATOM 4690 O O . ALA D 1 30 ? 18.481 50.157 35.163 1.00 16.64 29 ALA D O 1
ATOM 4692 N N . ALA D 1 31 ? 17.709 52.235 34.752 1.00 16.35 30 ALA D N 1
ATOM 4693 C CA . ALA D 1 31 ? 16.313 51.865 34.950 1.00 17.34 30 ALA D CA 1
ATOM 4694 C C . ALA D 1 31 ? 15.946 50.853 33.881 1.00 17.95 30 ALA D C 1
ATOM 4695 O O . ALA D 1 31 ? 16.242 51.056 32.702 1.00 19.31 30 ALA D O 1
ATOM 4697 N N . ASN D 1 32 ? 15.303 49.776 34.299 1.00 18.50 31 ASN D N 1
ATOM 4698 C CA . ASN D 1 32 ? 14.906 48.725 33.368 1.00 19.22 31 ASN D CA 1
ATOM 4699 C C . ASN D 1 32 ? 13.403 48.734 33.146 1.00 18.36 31 ASN D C 1
ATOM 4700 O O . ASN D 1 32 ? 12.625 48.760 34.110 1.00 17.98 31 ASN D O 1
ATOM 4705 N N . MET D 1 33 ? 12.992 48.702 31.878 1.00 17.98 32 MET D N 1
ATOM 4706 C CA . MET D 1 33 ? 11.565 48.594 31.553 1.00 16.91 32 MET D CA 1
ATOM 4707 C C . MET D 1 33 ? 10.898 47.400 32.259 1.00 16.20 32 MET D C 1
ATOM 4708 O O . MET D 1 33 ? 9.726 47.467 32.628 1.00 15.36 32 MET D O 1
ATOM 4713 N N . ARG D 1 34 ? 11.654 46.323 32.473 1.00 16.32 33 ARG D N 1
ATOM 4714 C CA . ARG D 1 34 ? 11.137 45.156 33.185 1.00 16.93 33 ARG D CA 1
ATOM 4715 C C . ARG D 1 34 ? 10.804 45.456 34.642 1.00 16.58 33 ARG D C 1
ATOM 4716 O O . ARG D 1 34 ? 9.830 44.931 35.176 1.00 15.64 33 ARG D O 1
ATOM 4724 N N . ASP D 1 35 ? 11.620 46.305 35.270 1.00 16.37 34 ASP D N 1
ATOM 4725 C CA . ASP D 1 35 ? 11.415 46.696 36.666 1.00 16.37 34 ASP D CA 1
ATOM 4726 C C . ASP D 1 35 ? 10.210 47.628 36.765 1.00 15.20 34 ASP D C 1
ATOM 4727 O O . ASP D 1 35 ? 9.402 47.523 37.687 1.00 15.03 34 ASP D O 1
ATOM 4732 N N . ILE D 1 36 ? 10.084 48.523 35.789 1.00 14.01 35 ILE D N 1
ATOM 4733 C CA . ILE D 1 36 ? 8.916 49.403 35.682 1.00 13.48 35 ILE D CA 1
ATOM 4734 C C . ILE D 1 36 ? 7.627 48.594 35.470 1.00 13.55 35 ILE D C 1
ATOM 4735 O O . ILE D 1 36 ? 6.606 48.862 36.112 1.00 13.07 35 ILE D O 1
ATOM 4740 N N . ALA D 1 37 ? 7.683 47.587 34.592 1.00 12.74 36 ALA D N 1
ATOM 4741 C CA . ALA D 1 37 ? 6.541 46.700 34.370 1.00 13.77 36 ALA D CA 1
ATOM 4742 C C . ALA D 1 37 ? 6.074 46.056 35.684 1.00 14.46 36 ALA D C 1
ATOM 4743 O O . ALA D 1 37 ? 4.890 46.093 36.020 1.00 15.08 36 ALA D O 1
ATOM 4745 N N . THR D 1 38 ? 7.022 45.485 36.421 1.00 15.84 37 THR D N 1
ATOM 4746 C CA . THR D 1 38 ? 6.744 44.754 37.656 1.00 17.87 37 THR D CA 1
ATOM 4747 C C . THR D 1 38 ? 6.149 45.692 38.685 1.00 18.21 37 THR D C 1
ATOM 4748 O O . THR D 1 38 ? 5.124 45.388 39.309 1.00 18.18 37 THR D O 1
ATOM 4752 N N . GLU D 1 39 ? 6.788 46.846 38.842 1.00 18.82 38 GLU D N 1
ATOM 4753 C CA . GLU D 1 39 ? 6.358 47.805 39.846 1.00 19.62 38 GLU D CA 1
ATOM 4754 C C . GLU D 1 39 ? 4.931 48.279 39.586 1.00 19.42 38 GLU D C 1
ATOM 4755 O O . GLU D 1 39 ? 4.124 48.354 40.524 1.00 20.22 38 GLU D O 1
ATOM 4761 N N . ALA D 1 40 ? 4.616 48.539 38.318 1.00 18.85 39 ALA D N 1
ATOM 4762 C CA . ALA D 1 40 ? 3.275 48.952 37.901 1.00 18.66 39 ALA D CA 1
ATOM 4763 C C . ALA D 1 40 ? 2.254 47.804 37.819 1.00 18.59 39 ALA D C 1
ATOM 4764 O O . ALA D 1 40 ? 1.052 48.058 37.713 1.00 18.87 39 ALA D O 1
ATOM 4766 N N . GLY D 1 41 ? 2.736 46.561 37.853 1.00 17.74 40 GLY D N 1
ATOM 4767 C CA . GLY D 1 41 ? 1.868 45.373 37.793 1.00 16.90 40 GLY D CA 1
ATOM 4768 C C . GLY D 1 41 ? 1.452 44.966 36.384 1.00 16.23 40 GLY D C 1
ATOM 4769 O O . GLY D 1 41 ? 0.348 44.445 36.183 1.00 16.41 40 GLY D O 1
ATOM 4770 N N . TYR D 1 42 ? 2.336 45.196 35.410 1.00 15.14 41 TYR D N 1
ATOM 4771 C CA . TYR D 1 42 ? 2.090 44.823 34.012 1.00 14.50 41 TYR D CA 1
ATOM 4772 C C . TYR D 1 42 ? 3.135 43.827 33.517 1.00 13.00 41 TYR D C 1
ATOM 4773 O O . TYR D 1 42 ? 4.266 43.838 33.994 1.00 12.76 41 TYR D O 1
ATOM 4782 N N . THR D 1 43 ? 2.757 42.957 32.581 1.00 11.54 42 THR D N 1
ATOM 4783 C CA . THR D 1 43 ? 3.744 42.114 31.899 1.00 10.47 42 THR D CA 1
ATOM 4784 C C . THR D 1 43 ? 4.589 42.995 30.970 1.00 11.11 42 THR D C 1
ATOM 4785 O O . THR D 1 43 ? 4.162 44.097 30.610 1.00 10.47 42 THR D O 1
ATOM 4789 N N . ASN D 1 44 ? 5.768 42.513 30.574 1.00 11.55 43 ASN D N 1
ATOM 4790 C CA . ASN D 1 44 ? 6.625 43.258 29.628 1.00 12.55 43 ASN D CA 1
ATOM 4791 C C . ASN D 1 44 ? 5.886 43.533 28.316 1.00 12.60 43 ASN D C 1
ATOM 4792 O O . ASN D 1 44 ? 5.982 44.637 27.762 1.00 12.17 43 ASN D O 1
ATOM 4797 N N . GLY D 1 45 ? 5.171 42.523 27.826 1.00 12.91 44 GLY D N 1
ATOM 4798 C CA . GLY D 1 45 ? 4.322 42.638 26.637 1.00 13.72 44 GLY D CA 1
ATOM 4799 C C . GLY D 1 45 ? 3.240 43.697 26.786 1.00 14.43 44 GLY D C 1
ATOM 4800 O O . GLY D 1 45 ? 3.025 44.497 25.869 1.00 15.03 44 GLY D O 1
ATOM 4801 N N . ALA D 1 46 ? 2.567 43.710 27.940 1.00 14.23 45 ALA D N 1
ATOM 4802 C CA . ALA D 1 46 ? 1.506 44.681 28.211 1.00 14.62 45 ALA D CA 1
ATOM 4803 C C . ALA D 1 46 ? 2.076 46.089 28.189 1.00 14.98 45 ALA D C 1
ATOM 4804 O O . ALA D 1 46 ? 1.503 46.978 27.561 1.00 15.12 45 ALA D O 1
ATOM 4806 N N . LEU D 1 47 ? 3.208 46.275 28.863 1.00 15.36 46 LEU D N 1
ATOM 4807 C CA . LEU D 1 47 ? 3.886 47.568 28.909 1.00 16.22 46 LEU D CA 1
ATOM 4808 C C . LEU D 1 47 ? 4.230 48.083 27.510 1.00 16.91 46 LEU D C 1
ATOM 4809 O O . LEU D 1 47 ? 4.073 49.274 27.235 1.00 17.04 46 LEU D O 1
ATOM 4814 N N . SER D 1 48 ? 4.665 47.182 26.628 1.00 17.63 47 SER D N 1
ATOM 4815 C CA . SER D 1 48 ? 5.072 47.549 25.269 1.00 18.62 47 SER D CA 1
ATOM 4816 C C . SER D 1 48 ? 3.937 48.104 24.402 1.00 19.40 47 SER D C 1
ATOM 4817 O O . SER D 1 48 ? 4.203 48.769 23.399 1.00 19.97 47 SER D O 1
ATOM 4820 N N . HIS D 1 49 ? 2.685 47.831 24.782 1.00 20.01 48 HIS D N 1
ATOM 4821 C CA . HIS D 1 49 ? 1.517 48.402 24.091 1.00 20.62 48 HIS D CA 1
ATOM 4822 C C . HIS D 1 49 ? 1.400 49.901 24.331 1.00 21.32 48 HIS D C 1
ATOM 4823 O O . HIS D 1 49 ? 0.726 50.613 23.581 1.00 21.54 48 HIS D O 1
ATOM 4830 N N . TYR D 1 50 ? 2.057 50.366 25.384 1.00 21.73 49 TYR D N 1
ATOM 4831 C CA . TYR D 1 50 ? 1.921 51.741 25.827 1.00 22.39 49 TYR D CA 1
ATOM 4832 C C . TYR D 1 50 ? 3.193 52.534 25.611 1.00 22.35 49 TYR D C 1
ATOM 4833 O O . TYR D 1 50 ? 3.139 53.726 25.299 1.00 22.27 49 TYR D O 1
ATOM 4842 N N . PHE D 1 51 ? 4.333 51.867 25.767 1.00 22.33 50 PHE D N 1
ATOM 4843 C CA . PHE D 1 51 ? 5.628 52.502 25.579 1.00 22.34 50 PHE D CA 1
ATOM 4844 C C . PHE D 1 51 ? 6.521 51.664 24.668 1.00 22.59 50 PHE D C 1
ATOM 4845 O O . PHE D 1 51 ? 6.772 50.478 24.929 1.00 23.10 50 PHE D O 1
ATOM 4853 N N . ALA D 1 52 ? 6.995 52.286 23.597 1.00 22.57 51 ALA D N 1
ATOM 4854 C CA . ALA D 1 52 ? 7.878 51.622 22.646 1.00 22.56 51 ALA D CA 1
ATOM 4855 C C . ALA D 1 52 ? 9.278 51.448 23.234 1.00 22.15 51 ALA D C 1
ATOM 4856 O O . ALA D 1 52 ? 10.058 50.612 22.762 1.00 22.99 51 ALA D O 1
ATOM 4858 N N . GLY D 1 53 ? 9.587 52.237 24.260 1.00 20.93 52 GLY D N 1
ATOM 4859 C CA . GLY D 1 53 ? 10.885 52.178 24.905 1.00 19.34 52 GLY D CA 1
ATOM 4860 C C . GLY D 1 53 ? 11.138 53.308 25.879 1.00 18.15 52 GLY D C 1
ATOM 4861 O O . GLY D 1 53 ? 10.206 53.976 26.337 1.00 17.38 52 GLY D O 1
ATOM 4862 N N . LYS D 1 54 ? 12.412 53.519 26.184 1.00 17.15 53 LYS D N 1
ATOM 4863 C CA . LYS D 1 54 ? 12.810 54.483 27.217 1.00 16.93 53 LYS D CA 1
ATOM 4864 C C . LYS D 1 54 ? 12.476 55.920 26.885 1.00 16.20 53 LYS D C 1
ATOM 4865 O O . LYS D 1 54 ? 12.009 56.655 27.764 1.00 16.12 53 LYS D O 1
ATOM 4871 N N . ASP D 1 55 ? 12.706 56.335 25.631 1.00 15.97 54 ASP D N 1
ATOM 4872 C CA . ASP D 1 55 ? 12.378 57.712 25.241 1.00 16.15 54 ASP D CA 1
ATOM 4873 C C . ASP D 1 55 ? 10.932 58.041 25.563 1.00 14.76 54 ASP D C 1
ATOM 4874 O O . ASP D 1 55 ? 10.621 59.137 26.035 1.00 14.33 54 ASP D O 1
ATOM 4879 N N . GLU D 1 56 ? 10.043 57.096 25.274 1.00 13.60 55 GLU D N 1
ATOM 4880 C CA . GLU D 1 56 ? 8.618 57.349 25.375 1.00 13.48 55 GLU D CA 1
ATOM 4881 C C . GLU D 1 56 ? 8.185 57.498 26.835 1.00 12.88 55 GLU D C 1
ATOM 4882 O O . GLU D 1 56 ? 7.412 58.398 27.180 1.00 13.34 55 GLU D O 1
ATOM 4888 N N . ILE D 1 57 ? 8.712 56.641 27.702 1.00 12.44 56 ILE D N 1
ATOM 4889 C CA . ILE D 1 57 ? 8.362 56.737 29.125 1.00 11.92 56 ILE D CA 1
ATOM 4890 C C . ILE D 1 57 ? 9.054 57.926 29.800 1.00 11.43 56 ILE D C 1
ATOM 4891 O O . ILE D 1 57 ? 8.503 58.516 30.731 1.00 11.04 56 ILE D O 1
ATOM 4896 N N . LEU D 1 58 ? 10.241 58.291 29.326 1.00 11.19 57 LEU D N 1
ATOM 4897 C CA . LEU D 1 58 ? 10.891 59.506 29.824 1.00 11.75 57 LEU D CA 1
ATOM 4898 C C . LEU D 1 58 ? 10.069 60.740 29.443 1.00 12.00 57 LEU D C 1
ATOM 4899 O O . LEU D 1 58 ? 9.833 61.631 30.268 1.00 12.16 57 LEU D O 1
ATOM 4904 N N . ARG D 1 59 ? 9.611 60.782 28.195 1.00 11.60 58 ARG D N 1
ATOM 4905 C CA . ARG D 1 59 ? 8.782 61.901 27.757 1.00 11.41 58 ARG D CA 1
ATOM 4906 C C . ARG D 1 59 ? 7.503 62.022 28.590 1.00 11.61 58 ARG D C 1
ATOM 4907 O O . ARG D 1 59 ? 7.145 63.115 29.055 1.00 10.73 58 ARG D O 1
ATOM 4915 N N . THR D 1 60 ? 6.831 60.899 28.819 1.00 10.58 59 THR D N 1
ATOM 4916 C CA . THR D 1 60 ? 5.614 60.941 29.624 1.00 10.80 59 THR D CA 1
ATOM 4917 C C . THR D 1 60 ? 5.914 61.280 31.087 1.00 10.34 59 THR D C 1
ATOM 4918 O O . THR D 1 60 ? 5.119 61.979 31.722 1.00 10.32 59 THR D O 1
ATOM 4922 N N . SER D 1 61 ? 7.055 60.809 31.609 1.00 10.69 60 SER D N 1
ATOM 4923 C CA . SER D 1 61 ? 7.489 61.182 32.970 1.00 11.14 60 SER D CA 1
ATOM 4924 C C . SER D 1 61 ? 7.635 62.709 33.098 1.00 11.48 60 SER D C 1
ATOM 4925 O O . SER D 1 61 ? 7.214 63.304 34.097 1.00 11.78 60 SER D O 1
ATOM 4928 N N . TYR D 1 62 ? 8.211 63.325 32.068 1.00 11.40 61 TYR D N 1
ATOM 4929 C CA . TYR D 1 62 ? 8.397 64.765 32.026 1.00 12.49 61 TYR D CA 1
ATOM 4930 C C . TYR D 1 62 ? 7.047 65.487 32.001 1.00 12.33 61 TYR D C 1
ATOM 4931 O O . TYR D 1 62 ? 6.864 66.507 32.682 1.00 11.83 61 TYR D O 1
ATOM 4940 N N . GLU D 1 63 ? 6.109 64.956 31.219 1.00 12.52 62 GLU D N 1
ATOM 4941 C CA . GLU D 1 63 ? 4.744 65.485 31.162 1.00 12.73 62 GLU D CA 1
ATOM 4942 C C . GLU D 1 63 ? 4.098 65.379 32.540 1.00 12.64 62 GLU D C 1
ATOM 4943 O O . GLU D 1 63 ? 3.454 66.320 33.018 1.00 12.22 62 GLU D O 1
ATOM 4949 N N . HIS D 1 64 ? 4.307 64.234 33.182 1.00 12.57 63 HIS D N 1
ATOM 4950 C CA . HIS D 1 64 ? 3.772 63.983 34.519 1.00 13.36 63 HIS D CA 1
ATOM 4951 C C . HIS D 1 64 ? 4.274 65.014 35.524 1.00 13.01 63 HIS D C 1
ATOM 4952 O O . HIS D 1 64 ? 3.474 65.609 36.253 1.00 13.61 63 HIS D O 1
ATOM 4959 N N . ILE D 1 65 ? 5.587 65.232 35.550 1.00 13.33 64 ILE D N 1
ATOM 4960 C CA . ILE D 1 65 ? 6.189 66.155 36.518 1.00 14.37 64 ILE D CA 1
ATOM 4961 C C . ILE D 1 65 ? 5.785 67.601 36.227 1.00 14.13 64 ILE D C 1
ATOM 4962 O O . ILE D 1 65 ? 5.551 68.384 37.157 1.00 13.46 64 ILE D O 1
ATOM 4967 N N . SER D 1 66 ? 5.673 67.933 34.942 1.00 13.89 65 SER D N 1
ATOM 4968 C CA . SER D 1 66 ? 5.184 69.262 34.522 1.00 14.56 65 SER D CA 1
ATOM 4969 C C . SER D 1 66 ? 3.769 69.499 35.025 1.00 14.22 65 SER D C 1
ATOM 4970 O O . SER D 1 66 ? 3.475 70.542 35.614 1.00 13.81 65 SER D O 1
ATOM 4973 N N . GLU D 1 67 ? 2.901 68.512 34.820 1.00 14.24 66 GLU D N 1
ATOM 4974 C CA . GLU D 1 67 ? 1.513 68.622 35.263 1.00 14.88 66 GLU D CA 1
ATOM 4975 C C . GLU D 1 67 ? 1.423 68.726 36.785 1.00 14.27 66 GLU D C 1
ATOM 4976 O O . GLU D 1 67 ? 0.643 69.522 37.309 1.00 13.99 66 GLU D O 1
ATOM 4982 N N . ALA D 1 68 ? 2.260 67.947 37.473 1.00 13.68 67 ALA D N 1
ATOM 4983 C CA . ALA D 1 68 ? 2.298 67.928 38.941 1.00 13.48 67 ALA D CA 1
ATOM 4984 C C . ALA D 1 68 ? 2.742 69.295 39.478 1.00 13.40 67 ALA D C 1
ATOM 4985 O O . ALA D 1 68 ? 2.157 69.817 40.430 1.00 13.62 67 ALA D O 1
ATOM 4987 N N . THR D 1 69 ? 3.777 69.858 38.857 1.00 13.73 68 THR D N 1
ATOM 4988 C CA . THR D 1 69 ? 4.280 71.179 39.203 1.00 14.14 68 THR D CA 1
ATOM 4989 C C . THR D 1 69 ? 3.172 72.224 38.994 1.00 14.68 68 THR D C 1
ATOM 4990 O O . THR D 1 69 ? 2.880 73.015 39.894 1.00 14.93 68 THR D O 1
ATOM 4994 N N . ASP D 1 70 ? 2.520 72.175 37.836 1.00 15.21 69 ASP D N 1
ATOM 4995 C CA . ASP D 1 70 ? 1.411 73.093 37.540 1.00 16.35 69 ASP D CA 1
ATOM 4996 C C . ASP D 1 70 ? 0.276 72.970 38.551 1.00 15.90 69 ASP D C 1
ATOM 4997 O O . ASP D 1 70 ? -0.304 73.983 38.960 1.00 15.93 69 ASP D O 1
ATOM 5002 N N . ARG D 1 71 ? -0.037 71.737 38.957 1.00 15.67 70 ARG D N 1
ATOM 5003 C CA . ARG D 1 71 ? -1.087 71.500 39.949 1.00 16.26 70 ARG D CA 1
ATOM 5004 C C . ARG D 1 71 ? -0.698 72.148 41.282 1.00 15.18 70 ARG D C 1
ATOM 5005 O O . ARG D 1 71 ? -1.516 72.835 41.897 1.00 14.87 70 ARG D O 1
ATOM 5013 N N . ARG D 1 72 ? 0.564 71.971 41.693 1.00 14.16 71 ARG D N 1
ATOM 5014 C CA . ARG D 1 72 ? 1.060 72.546 42.950 1.00 13.40 71 ARG D CA 1
ATOM 5015 C C . ARG D 1 72 ? 0.986 74.074 42.953 1.00 13.65 71 ARG D C 1
ATOM 5016 O O . ARG D 1 72 ? 0.569 74.675 43.947 1.00 13.11 71 ARG D O 1
ATOM 5024 N N . ILE D 1 73 ? 1.384 74.689 41.842 1.00 13.42 72 ILE D N 1
ATOM 5025 C CA . ILE D 1 73 ? 1.300 76.150 41.680 1.00 14.21 72 ILE D CA 1
ATOM 5026 C C . ILE D 1 73 ? -0.156 76.625 41.812 1.00 15.02 72 ILE D C 1
ATOM 5027 O O . ILE D 1 73 ? -0.448 77.558 42.566 1.00 15.59 72 ILE D O 1
ATOM 5032 N N . ALA D 1 74 ? -1.066 75.966 41.096 1.00 16.22 73 ALA D N 1
ATOM 5033 C CA . ALA D 1 74 ? -2.483 76.341 41.097 1.00 17.64 73 ALA D CA 1
ATOM 5034 C C . ALA D 1 74 ? -3.097 76.249 42.497 1.00 18.31 73 ALA D C 1
ATOM 5035 O O . ALA D 1 74 ? -3.860 77.127 42.898 1.00 18.49 73 ALA D O 1
ATOM 5037 N N . GLU D 1 75 ? -2.733 75.201 43.237 1.00 18.76 74 GLU D N 1
ATOM 5038 C CA . GLU D 1 75 ? -3.226 74.982 44.594 1.00 20.16 74 GLU D CA 1
ATOM 5039 C C . GLU D 1 75 ? -2.610 75.902 45.658 1.00 19.64 74 GLU D C 1
ATOM 5040 O O . GLU D 1 75 ? -3.270 76.211 46.665 1.00 19.79 74 GLU D O 1
ATOM 5046 N N . ALA D 1 76 ? -1.378 76.358 45.432 1.00 19.20 75 ALA D N 1
ATOM 5047 C CA . ALA D 1 76 ? -0.693 77.233 46.392 1.00 18.86 75 ALA D CA 1
ATOM 5048 C C . ALA D 1 76 ? -0.937 78.730 46.179 1.00 19.01 75 ALA D C 1
ATOM 5049 O O . ALA D 1 76 ? -0.721 79.519 47.097 1.00 18.96 75 ALA D O 1
ATOM 5051 N N . LEU D 1 77 ? -1.394 79.112 44.988 1.00 18.80 76 LEU D N 1
ATOM 5052 C CA . LEU D 1 77 ? -1.507 80.525 44.620 1.00 19.32 76 LEU D CA 1
ATOM 5053 C C . LEU D 1 77 ? -2.537 81.306 45.449 1.00 18.79 76 LEU D C 1
ATOM 5054 O O . LEU D 1 77 ? -2.262 82.432 45.884 1.00 18.77 76 LEU D O 1
ATOM 5059 N N . GLY D 1 78 ? -3.710 80.717 45.669 1.00 18.33 77 GLY D N 1
ATOM 5060 C CA . GLY D 1 78 ? -4.819 81.436 46.325 1.00 18.24 77 GLY D CA 1
ATOM 5061 C C . GLY D 1 78 ? -5.061 82.780 45.660 1.00 18.37 77 GLY D C 1
ATOM 5062 O O . GLY D 1 78 ? -5.151 82.859 44.429 1.00 18.50 77 GLY D O 1
ATOM 5063 N N . ASP D 1 79 ? -5.145 83.843 46.463 1.00 18.35 78 ASP D N 1
ATOM 5064 C CA . ASP D 1 79 ? -5.338 85.199 45.922 1.00 18.15 78 ASP D CA 1
ATOM 5065 C C . ASP D 1 79 ? -4.028 85.975 45.700 1.00 17.67 78 ASP D C 1
ATOM 5066 O O . ASP D 1 79 ? -4.041 87.205 45.584 1.00 17.18 78 ASP D O 1
ATOM 5071 N N . ALA D 1 80 ? -2.906 85.254 45.614 1.00 16.75 79 ALA D N 1
ATOM 5072 C CA . ALA D 1 80 ? -1.599 85.886 45.423 1.00 16.33 79 ALA D CA 1
ATOM 5073 C C . ALA D 1 80 ? -1.507 86.644 44.103 1.00 15.98 79 ALA D C 1
ATOM 5074 O O . ALA D 1 80 ? -2.033 86.206 43.079 1.00 16.09 79 ALA D O 1
ATOM 5076 N N . THR D 1 81 ? -0.838 87.788 44.144 1.00 15.51 80 THR D N 1
ATOM 5077 C CA . THR D 1 81 ? -0.560 88.571 42.948 1.00 15.55 80 THR D CA 1
ATOM 5078 C C . THR D 1 81 ? 0.873 89.089 43.028 1.00 15.56 80 THR D C 1
ATOM 5079 O O . THR D 1 81 ? 1.494 89.036 44.092 1.00 15.67 80 THR D O 1
ATOM 5083 N N . GLY D 1 82 ? 1.381 89.597 41.905 1.00 15.24 81 GLY D N 1
ATOM 5084 C CA . GLY D 1 82 ? 2.674 90.267 41.859 1.00 15.15 81 GLY D CA 1
ATOM 5085 C C . GLY D 1 82 ? 3.791 89.386 42.364 1.00 15.07 81 GLY D C 1
ATOM 5086 O O . GLY D 1 82 ? 3.838 88.191 42.047 1.00 14.22 81 GLY D O 1
ATOM 5087 N N . LEU D 1 83 ? 4.681 89.964 43.166 1.00 15.28 82 LEU D N 1
ATOM 5088 C CA . LEU D 1 83 ? 5.857 89.224 43.646 1.00 15.15 82 LEU D CA 1
ATOM 5089 C C . LEU D 1 83 ? 5.497 88.062 44.567 1.00 15.22 82 LEU D C 1
ATOM 5090 O O . LEU D 1 83 ? 6.218 87.067 44.598 1.00 14.30 82 LEU D O 1
ATOM 5095 N N . ASP D 1 84 ? 4.388 88.177 45.304 1.00 15.31 83 ASP D N 1
ATOM 5096 C CA . ASP D 1 84 ? 3.905 87.048 46.122 1.00 16.06 83 ASP D CA 1
ATOM 5097 C C . ASP D 1 84 ? 3.573 85.826 45.263 1.00 15.21 83 ASP D C 1
ATOM 5098 O O . ASP D 1 84 ? 3.910 84.683 45.624 1.00 16.29 83 ASP D O 1
ATOM 5103 N N . ALA D 1 85 ? 2.905 86.069 44.136 1.00 14.37 84 ALA D N 1
ATOM 5104 C CA . ALA D 1 85 ? 2.569 85.012 43.172 1.00 13.64 84 ALA D CA 1
ATOM 5105 C C . ALA D 1 85 ? 3.814 84.445 42.495 1.00 13.67 84 ALA D C 1
ATOM 5106 O O . ALA D 1 85 ? 3.941 83.222 42.337 1.00 13.48 84 ALA D O 1
ATOM 5108 N N . LEU D 1 86 ? 4.725 85.329 42.098 1.00 13.18 85 LEU D N 1
ATOM 5109 C CA . LEU D 1 86 ? 5.987 84.890 41.484 1.00 12.98 85 LEU D CA 1
ATOM 5110 C C . LEU D 1 86 ? 6.795 83.980 42.422 1.00 13.12 85 LEU D C 1
ATOM 5111 O O . LEU D 1 86 ? 7.304 82.935 41.985 1.00 12.58 85 LEU D O 1
ATOM 5116 N N . ARG D 1 87 ? 6.887 84.351 43.704 1.00 12.80 86 ARG D N 1
ATOM 5117 C CA . ARG D 1 87 ? 7.613 83.533 44.688 1.00 13.84 86 ARG D CA 1
ATOM 5118 C C . ARG D 1 87 ? 6.992 82.139 44.846 1.00 13.43 86 ARG D C 1
ATOM 5119 O O . ARG D 1 87 ? 7.702 81.134 44.925 1.00 13.57 86 ARG D O 1
ATOM 5127 N N . ILE D 1 88 ? 5.664 82.099 44.854 1.00 13.89 87 ILE D N 1
ATOM 5128 C CA . ILE D 1 88 ? 4.915 80.853 44.919 1.00 13.90 87 ILE D CA 1
ATOM 5129 C C . ILE D 1 88 ? 5.242 79.959 43.715 1.00 13.92 87 ILE D C 1
ATOM 5130 O O . ILE D 1 88 ? 5.587 78.784 43.888 1.00 14.05 87 ILE D O 1
ATOM 5135 N N . LEU D 1 89 ? 5.164 80.515 42.509 1.00 13.27 88 LEU D N 1
ATOM 5136 C CA . LEU D 1 89 ? 5.514 79.743 41.314 1.00 13.70 88 LEU D CA 1
ATOM 5137 C C . LEU D 1 89 ? 6.959 79.225 41.401 1.00 13.17 88 LEU D C 1
ATOM 5138 O O . LEU D 1 89 ? 7.222 78.031 41.175 1.00 13.56 88 LEU D O 1
ATOM 5143 N N . CYS D 1 90 ? 7.894 80.114 41.735 1.00 13.57 89 CYS D N 1
ATOM 5144 C CA . CYS D 1 90 ? 9.314 79.737 41.786 1.00 13.76 89 CYS D CA 1
ATOM 5145 C C . CYS D 1 90 ? 9.605 78.636 42.813 1.00 13.81 89 CYS D C 1
ATOM 5146 O O . CYS D 1 90 ? 10.433 77.750 42.571 1.00 13.20 89 CYS D O 1
ATOM 5149 N N . ARG D 1 91 ? 8.909 78.671 43.944 1.00 12.75 90 ARG D N 1
ATOM 5150 C CA . ARG D 1 91 ? 9.122 77.653 44.975 1.00 13.83 90 ARG D CA 1
ATOM 5151 C C . ARG D 1 91 ? 8.699 76.251 44.519 1.00 13.25 90 ARG D C 1
ATOM 5152 O O . ARG D 1 91 ? 9.200 75.257 45.043 1.00 14.36 90 ARG D O 1
ATOM 5160 N N . GLU D 1 92 ? 7.789 76.174 43.548 1.00 12.67 91 GLU D N 1
ATOM 5161 C CA . GLU D 1 92 ? 7.341 74.887 43.009 1.00 13.22 91 GLU D CA 1
ATOM 5162 C C . GLU D 1 92 ? 8.224 74.411 41.854 1.00 12.94 91 GLU D C 1
ATOM 5163 O O . GLU D 1 92 ? 8.309 73.209 41.571 1.00 13.69 91 GLU D O 1
ATOM 5169 N N . VAL D 1 93 ? 8.882 75.360 41.193 1.00 13.47 92 VAL D N 1
ATOM 5170 C CA . VAL D 1 93 ? 9.732 75.057 40.030 1.00 13.09 92 VAL D CA 1
ATOM 5171 C C . VAL D 1 93 ? 11.170 74.703 40.434 1.00 13.39 92 VAL D C 1
ATOM 5172 O O . VAL D 1 93 ? 11.780 73.776 39.860 1.00 13.97 92 VAL D O 1
ATOM 5176 N N . MET D 1 94 ? 11.718 75.428 41.411 1.00 12.85 93 MET D N 1
ATOM 5177 C CA . MET D 1 94 ? 13.093 75.180 41.868 1.00 12.15 93 MET D CA 1
ATOM 5178 C C . MET D 1 94 ? 13.181 73.861 42.655 1.00 12.98 93 MET D C 1
ATOM 5179 O O . MET D 1 94 ? 12.226 73.486 43.353 1.00 13.45 93 MET D O 1
ATOM 5184 N N . PRO D 1 95 ? 14.319 73.163 42.561 1.00 13.11 94 PRO D N 1
ATOM 5185 C CA . PRO D 1 95 ? 14.470 71.898 43.292 1.00 12.70 94 PRO D CA 1
ATOM 5186 C C . PRO D 1 95 ? 14.819 72.077 44.780 1.00 13.08 94 PRO D C 1
ATOM 5187 O O . PRO D 1 95 ? 15.934 71.754 45.211 1.00 13.31 94 PRO D O 1
ATOM 5191 N N . ILE D 1 96 ? 13.856 72.576 45.556 1.00 12.44 95 ILE D N 1
ATOM 5192 C CA . ILE D 1 96 ? 14.126 72.955 46.961 1.00 12.21 95 ILE D CA 1
ATOM 5193 C C . ILE D 1 96 ? 13.707 71.929 48.000 1.00 11.90 95 ILE D C 1
ATOM 5194 O O . ILE D 1 96 ? 13.752 72.189 49.215 1.00 11.39 95 ILE D O 1
ATOM 5199 N N . ASN D 1 97 ? 13.288 70.769 47.513 1.00 11.59 96 ASN D N 1
ATOM 5200 C CA . ASN D 1 97 ? 13.032 69.616 48.370 1.00 11.91 96 ASN D CA 1
ATOM 5201 C C . ASN D 1 97 ? 13.230 68.306 47.602 1.00 11.51 96 ASN D C 1
ATOM 5202 O O . ASN D 1 97 ? 13.483 68.321 46.393 1.00 11.25 96 ASN D O 1
ATOM 5207 N N . GLU D 1 98 ? 13.127 67.175 48.297 1.00 11.21 97 GLU D N 1
ATOM 5208 C CA . GLU D 1 98 ? 13.480 65.900 47.674 1.00 12.05 97 GLU D CA 1
ATOM 5209 C C . GLU D 1 98 ? 12.599 65.569 46.475 1.00 11.40 97 GLU D C 1
ATOM 5210 O O . GLU D 1 98 ? 13.099 65.097 45.457 1.00 11.86 97 GLU D O 1
ATOM 5216 N N . GLU D 1 99 ? 11.298 65.809 46.584 1.00 11.54 98 GLU D N 1
ATOM 5217 C CA . GLU D 1 99 ? 10.393 65.486 45.475 1.00 12.24 98 GLU D CA 1
ATOM 5218 C C . GLU D 1 99 ? 10.813 66.286 44.241 1.00 11.62 98 GLU D C 1
ATOM 5219 O O . GLU D 1 99 ? 10.882 65.753 43.126 1.00 10.99 98 GLU D O 1
ATOM 5225 N N . GLN D 1 100 ? 11.096 67.567 44.463 1.00 11.53 99 GLN D N 1
ATOM 5226 C CA . GLN D 1 100 ? 11.476 68.462 43.367 1.00 11.15 99 GLN D CA 1
ATOM 5227 C C . GLN D 1 100 ? 12.895 68.210 42.838 1.00 11.07 99 GLN D C 1
ATOM 5228 O O . GLN D 1 100 ? 13.170 68.485 41.662 1.00 11.24 99 GLN D O 1
ATOM 5234 N N . LEU D 1 101 ? 13.772 67.639 43.671 1.00 10.41 100 LEU D N 1
ATOM 5235 C CA . LEU D 1 101 ? 15.073 67.147 43.195 1.00 11.17 100 LEU D CA 1
ATOM 5236 C C . LEU D 1 101 ? 14.890 65.951 42.263 1.00 10.75 100 LEU D C 1
ATOM 5237 O O . LEU D 1 101 ? 15.575 65.831 41.242 1.00 10.61 100 LEU D O 1
ATOM 5242 N N . LEU D 1 102 ? 13.969 65.053 42.612 1.00 10.11 101 LEU D N 1
ATOM 5243 C CA . LEU D 1 102 ? 13.614 63.969 41.689 1.00 10.07 101 LEU D CA 1
ATOM 5244 C C . LEU D 1 102 ? 13.069 64.513 40.354 1.00 10.39 101 LEU D C 1
ATOM 5245 O O . LEU D 1 102 ? 13.444 64.034 39.276 1.00 9.98 101 LEU D O 1
ATOM 5250 N N . GLU D 1 103 ? 12.209 65.525 40.430 1.00 10.08 102 GLU D N 1
ATOM 5251 C CA . GLU D 1 103 ? 11.666 66.156 39.215 1.00 11.11 102 GLU D CA 1
ATOM 5252 C C . GLU D 1 103 ? 12.804 66.742 38.374 1.00 10.67 102 GLU D C 1
ATOM 5253 O O . GLU D 1 103 ? 12.819 66.619 37.141 1.00 11.23 102 GLU D O 1
ATOM 5259 N N . ALA D 1 104 ? 13.782 67.360 39.040 1.00 11.14 103 ALA D N 1
ATOM 5260 C CA . ALA D 1 104 ? 14.956 67.935 38.367 1.00 10.82 103 ALA D CA 1
ATOM 5261 C C . ALA D 1 104 ? 15.732 66.881 37.569 1.00 11.08 103 ALA D C 1
ATOM 5262 O O . ALA D 1 104 ? 16.178 67.118 36.452 1.00 10.57 103 ALA D O 1
ATOM 5264 N N . ARG D 1 105 ? 15.888 65.714 38.179 1.00 10.79 104 ARG D N 1
ATOM 5265 C CA . ARG D 1 105 ? 16.540 64.574 37.539 1.00 10.74 104 ARG D CA 1
ATOM 5266 C C . ARG D 1 105 ? 15.824 64.113 36.256 1.00 10.96 104 ARG D C 1
ATOM 5267 O O . ARG D 1 105 ? 16.463 63.817 35.239 1.00 11.06 104 ARG D O 1
ATOM 5275 N N . ILE D 1 106 ? 14.498 64.084 36.276 1.00 10.32 105 ILE D N 1
ATOM 5276 C CA . ILE D 1 106 ? 13.758 63.775 35.048 1.00 11.04 105 ILE D CA 1
ATOM 5277 C C . ILE D 1 106 ? 13.959 64.850 33.965 1.00 10.97 105 ILE D C 1
ATOM 5278 O O . ILE D 1 106 ? 14.223 64.526 32.799 1.00 10.83 105 ILE D O 1
ATOM 5283 N N . ALA D 1 107 ? 13.822 66.120 34.344 1.00 10.70 106 ALA D N 1
ATOM 5284 C CA . ALA D 1 107 ? 14.032 67.207 33.375 1.00 11.48 106 ALA D CA 1
ATOM 5285 C C . ALA D 1 107 ? 15.440 67.101 32.759 1.00 11.11 106 ALA D C 1
ATOM 5286 O O . ALA D 1 107 ? 15.597 67.147 31.522 1.00 11.52 106 ALA D O 1
ATOM 5288 N N . ALA D 1 108 ? 16.455 66.968 33.617 1.00 11.20 107 ALA D N 1
ATOM 5289 C CA . ALA D 1 108 ? 17.858 66.898 33.172 1.00 11.51 107 ALA D CA 1
ATOM 5290 C C . ALA D 1 108 ? 18.081 65.759 32.166 1.00 11.34 107 ALA D C 1
ATOM 5291 O O . ALA D 1 108 ? 18.856 65.903 31.241 1.00 10.81 107 ALA D O 1
ATOM 5293 N N . SER D 1 109 ? 17.407 64.631 32.379 1.00 11.09 108 SER D N 1
ATOM 5294 C CA . SER D 1 109 ? 17.505 63.457 31.499 1.00 11.59 108 SER D CA 1
ATOM 5295 C C . SER D 1 109 ? 16.812 63.718 30.161 1.00 11.12 108 SER D C 1
ATOM 5296 O O . SER D 1 109 ? 17.321 63.338 29.100 1.00 11.94 108 SER D O 1
ATOM 5299 N N . LEU D 1 110 ? 15.652 64.369 30.211 1.00 10.58 109 LEU D N 1
ATOM 5300 C CA . LEU D 1 110 ? 14.896 64.628 28.975 1.00 11.00 109 LEU D CA 1
ATOM 5301 C C . LEU D 1 110 ? 15.628 65.610 28.047 1.00 10.65 109 LEU D C 1
ATOM 5302 O O . LEU D 1 110 ? 15.688 65.414 26.829 1.00 10.74 109 LEU D O 1
ATOM 5307 N N . TRP D 1 111 ? 16.180 66.667 28.621 1.00 9.67 110 TRP D N 1
ATOM 5308 C CA . TRP D 1 111 ? 16.723 67.772 27.824 1.00 10.11 110 TRP D CA 1
ATOM 5309 C C . TRP D 1 111 ? 17.675 67.365 26.690 1.00 10.54 110 TRP D C 1
ATOM 5310 O O . TRP D 1 111 ? 17.416 67.713 25.535 1.00 11.22 110 TRP D O 1
ATOM 5321 N N . PRO D 1 112 ? 18.758 66.611 26.990 1.00 10.63 111 PRO D N 1
ATOM 5322 C CA . PRO D 1 112 ? 19.625 66.252 25.852 1.00 11.34 111 PRO D CA 1
ATOM 5323 C C . PRO D 1 112 ? 18.942 65.377 24.802 1.00 12.10 111 PRO D C 1
ATOM 5324 O O . PRO D 1 112 ? 19.286 65.467 23.620 1.00 12.85 111 PRO D O 1
ATOM 5328 N N . ARG D 1 113 ? 17.994 64.548 25.189 1.00 11.77 112 ARG D N 1
ATOM 5329 C CA . ARG D 1 113 ? 17.267 63.740 24.238 1.00 12.22 112 ARG D CA 1
ATOM 5330 C C . ARG D 1 113 ? 16.366 64.592 23.358 1.00 11.56 112 ARG D C 1
ATOM 5331 O O . ARG D 1 113 ? 16.254 64.356 22.184 1.00 11.59 112 ARG D O 1
ATOM 5339 N N . ALA D 1 114 ? 15.750 65.579 23.981 1.00 11.11 113 ALA D N 1
ATOM 5340 C CA . ALA D 1 114 ? 14.930 66.590 23.297 1.00 10.94 113 ALA D CA 1
ATOM 5341 C C . ALA D 1 114 ? 15.702 67.376 22.245 1.00 11.19 113 ALA D C 1
ATOM 5342 O O . ALA D 1 114 ? 15.107 67.863 21.270 1.00 12.34 113 ALA D O 1
ATOM 5344 N N . MET D 1 115 ? 17.014 67.514 22.447 1.00 10.90 114 MET D N 1
ATOM 5345 C CA . MET D 1 115 ? 17.880 68.224 21.486 1.00 11.47 114 MET D CA 1
ATOM 5346 C C . MET D 1 115 ? 17.995 67.491 20.133 1.00 12.96 114 MET D C 1
ATOM 5347 O O . MET D 1 115 ? 18.511 68.050 19.170 1.00 13.21 114 MET D O 1
ATOM 5352 N N . TYR D 1 116 ? 17.527 66.267 20.068 1.00 13.56 115 TYR D N 1
ATOM 5353 C CA . TYR D 1 116 ? 17.616 65.437 18.867 1.00 13.98 115 TYR D CA 1
ATOM 5354 C C . TYR D 1 116 ? 16.285 64.777 18.501 1.00 15.11 115 TYR D C 1
ATOM 5355 O O . TYR D 1 116 ? 16.282 63.933 17.700 1.00 16.00 115 TYR D O 1
ATOM 5364 N N . ASP D 1 117 ? 15.197 65.131 19.147 1.00 15.58 116 ASP D N 1
ATOM 5365 C CA . ASP D 1 117 ? 13.905 64.535 18.943 1.00 16.61 116 ASP D CA 1
ATOM 5366 C C . ASP D 1 117 ? 12.851 65.587 19.114 1.00 16.81 116 ASP D C 1
ATOM 5367 O O . ASP D 1 117 ? 12.646 66.052 20.190 1.00 15.78 116 ASP D O 1
ATOM 5372 N N . GLU D 1 118 ? 12.203 65.943 18.015 1.00 17.49 117 GLU D N 1
ATOM 5373 C CA . GLU D 1 118 ? 11.203 67.010 18.004 1.00 18.66 117 GLU D CA 1
ATOM 5374 C C . GLU D 1 118 ? 10.014 66.783 18.945 1.00 18.43 117 GLU D C 1
ATOM 5375 O O . GLU D 1 118 ? 9.535 67.730 19.550 1.00 18.67 117 GLU D O 1
ATOM 5381 N N . GLN D 1 119 ? 9.544 65.552 19.085 1.00 19.00 118 GLN D N 1
ATOM 5382 C CA . GLN D 1 119 ? 8.417 65.302 19.987 1.00 19.52 118 GLN D CA 1
ATOM 5383 C C . GLN D 1 119 ? 8.783 65.626 21.447 1.00 19.22 118 GLN D C 1
ATOM 5384 O O . GLN D 1 119 ? 8.004 66.248 22.189 1.00 19.04 118 GLN D O 1
ATOM 5390 N N . MET D 1 120 ? 9.976 65.206 21.852 1.00 18.40 119 MET D N 1
ATOM 5391 C CA . MET D 1 120 ? 10.474 65.532 23.179 1.00 17.63 119 MET D CA 1
ATOM 5392 C C . MET D 1 120 ? 10.689 67.035 23.312 1.00 17.56 119 MET D C 1
ATOM 5393 O O . MET D 1 120 ? 10.351 67.625 24.339 1.00 17.58 119 MET D O 1
ATOM 5398 N N . ALA D 1 121 ? 11.207 67.667 22.259 1.00 16.79 120 ALA D N 1
ATOM 5399 C CA . ALA D 1 121 ? 11.431 69.112 22.278 1.00 16.74 120 ALA D CA 1
ATOM 5400 C C . ALA D 1 121 ? 10.120 69.904 22.436 1.00 16.65 120 ALA D C 1
ATOM 5401 O O . ALA D 1 121 ? 10.089 70.911 23.141 1.00 16.28 120 ALA D O 1
ATOM 5403 N N . ALA D 1 122 ? 9.050 69.441 21.788 1.00 16.58 121 ALA D N 1
ATOM 5404 C CA . ALA D 1 122 ? 7.753 70.144 21.826 1.00 16.69 121 ALA D CA 1
ATOM 5405 C C . ALA D 1 122 ? 7.113 70.068 23.211 1.00 16.44 121 ALA D C 1
ATOM 5406 O O . ALA D 1 122 ? 6.514 71.032 23.687 1.00 16.41 121 ALA D O 1
ATOM 5408 N N . THR D 1 123 ? 7.233 68.900 23.831 1.00 16.52 122 THR D N 1
ATOM 5409 C CA . THR D 1 123 ? 6.821 68.673 25.212 1.00 17.10 122 THR D CA 1
ATOM 5410 C C . THR D 1 123 ? 7.483 69.700 26.146 1.00 16.56 122 THR D C 1
ATOM 5411 O O . THR D 1 123 ? 6.811 70.347 26.961 1.00 16.98 122 THR D O 1
ATOM 5415 N N . ASN D 1 124 ? 8.797 69.846 26.011 1.00 16.03 123 ASN D N 1
ATOM 5416 C CA . ASN D 1 124 ? 9.548 70.788 26.818 1.00 15.44 123 ASN D CA 1
ATOM 5417 C C . ASN D 1 124 ? 9.155 72.239 26.524 1.00 15.52 123 ASN D C 1
ATOM 5418 O O . ASN D 1 124 ? 9.006 73.046 27.454 1.00 14.81 123 ASN D O 1
ATOM 5423 N N . ARG D 1 125 ? 8.987 72.554 25.237 1.00 15.21 124 ARG D N 1
ATOM 5424 C CA . ARG D 1 125 ? 8.618 73.896 24.793 1.00 16.50 124 ARG D CA 1
ATOM 5425 C C . ARG D 1 125 ? 7.301 74.327 25.447 1.00 16.82 124 ARG D C 1
ATOM 5426 O O . ARG D 1 125 ? 7.174 75.470 25.898 1.00 16.61 124 ARG D O 1
ATOM 5434 N N . ARG D 1 126 ? 6.336 73.405 25.506 1.00 16.81 125 ARG D N 1
ATOM 5435 C CA . ARG D 1 126 ? 5.018 73.690 26.095 1.00 18.20 125 ARG D CA 1
ATOM 5436 C C . ARG D 1 126 ? 5.111 74.081 27.570 1.00 17.02 125 ARG D C 1
ATOM 5437 O O . ARG D 1 126 ? 4.503 75.076 27.987 1.00 17.01 125 ARG D O 1
ATOM 5445 N N . THR D 1 127 ? 5.889 73.311 28.338 1.00 16.22 126 THR D N 1
ATOM 5446 C CA . THR D 1 127 ? 6.145 73.599 29.754 1.00 15.66 126 THR D CA 1
ATOM 5447 C C . THR D 1 127 ? 6.855 74.946 29.953 1.00 15.09 126 THR D C 1
ATOM 5448 O O . THR D 1 127 ? 6.423 75.768 30.780 1.00 14.42 126 THR D O 1
ATOM 5452 N N . MET D 1 128 ? 7.907 75.202 29.173 1.00 14.52 127 MET D N 1
ATOM 5453 C CA . MET D 1 128 ? 8.645 76.472 29.330 1.00 14.31 127 MET D CA 1
ATOM 5454 C C . MET D 1 128 ? 7.742 77.676 29.038 1.00 14.76 127 MET D C 1
ATOM 5455 O O . MET D 1 128 ? 7.757 78.686 29.755 1.00 14.30 127 MET D O 1
ATOM 5460 N N . ASP D 1 129 ? 6.943 77.550 27.990 1.00 15.25 128 ASP D N 1
ATOM 5461 C CA . ASP D 1 129 ? 6.076 78.639 27.563 1.00 16.58 128 ASP D CA 1
ATOM 5462 C C . ASP D 1 129 ? 4.960 78.915 28.555 1.00 16.65 128 ASP D C 1
ATOM 5463 O O . ASP D 1 129 ? 4.585 80.071 28.748 1.00 16.80 128 ASP D O 1
ATOM 5468 N N . ASN D 1 130 ? 4.431 77.861 29.176 1.00 17.10 129 ASN D N 1
ATOM 5469 C CA . ASN D 1 130 ? 3.412 78.027 30.204 1.00 17.76 129 ASN D CA 1
ATOM 5470 C C . ASN D 1 130 ? 3.977 78.849 31.353 1.00 17.42 129 ASN D C 1
ATOM 5471 O O . ASN D 1 130 ? 3.336 79.777 31.840 1.00 17.06 129 ASN D O 1
ATOM 5476 N N . TRP D 1 131 ? 5.193 78.512 31.768 1.00 17.17 130 TRP D N 1
ATOM 5477 C CA . TRP D 1 131 ? 5.826 79.230 32.862 1.00 17.20 130 TRP D CA 1
ATOM 5478 C C . TRP D 1 131 ? 6.213 80.648 32.493 1.00 16.25 130 TRP D C 1
ATOM 5479 O O . TRP D 1 131 ? 5.986 81.550 33.275 1.00 15.76 130 TRP D O 1
ATOM 5490 N N . ARG D 1 132 ? 6.775 80.850 31.305 1.00 15.37 131 ARG D N 1
ATOM 5491 C CA . ARG D 1 132 ? 7.036 82.205 30.828 1.00 15.44 131 ARG D CA 1
ATOM 5492 C C . ARG D 1 132 ? 5.788 83.079 30.922 1.00 15.77 131 ARG D C 1
ATOM 5493 O O . ARG D 1 132 ? 5.847 84.208 31.413 1.00 15.89 131 ARG D O 1
ATOM 5501 N N . GLU D 1 133 ? 4.668 82.553 30.433 1.00 16.34 132 GLU D N 1
ATOM 5502 C CA . GLU D 1 133 ? 3.406 83.296 30.399 1.00 17.80 132 GLU D CA 1
ATOM 5503 C C . GLU D 1 133 ? 2.967 83.736 31.792 1.00 17.04 132 GLU D C 1
ATOM 5504 O O . GLU D 1 133 ? 2.671 84.918 32.006 1.00 16.85 132 GLU D O 1
ATOM 5510 N N . GLN D 1 134 ? 2.930 82.792 32.734 1.00 16.61 133 GLN D N 1
ATOM 5511 C CA . GLN D 1 134 ? 2.501 83.090 34.111 1.00 17.13 133 GLN D CA 1
ATOM 5512 C C . GLN D 1 134 ? 3.451 84.047 34.815 1.00 16.09 133 GLN D C 1
ATOM 5513 O O . GLN D 1 134 ? 3.003 84.966 35.513 1.00 15.45 133 GLN D O 1
ATOM 5519 N N . MET D 1 135 ? 4.756 83.817 34.647 1.00 15.24 134 MET D N 1
ATOM 5520 C CA . MET D 1 135 ? 5.776 84.715 35.203 1.00 14.56 134 MET D CA 1
ATOM 5521 C C . MET D 1 135 ? 5.603 86.157 34.699 1.00 14.41 134 MET D C 1
ATOM 5522 O O . MET D 1 135 ? 5.717 87.109 35.474 1.00 13.96 134 MET D O 1
ATOM 5527 N N . ALA D 1 136 ? 5.326 86.306 33.406 1.00 13.72 135 ALA D N 1
ATOM 5528 C CA . ALA D 1 136 ? 5.096 87.619 32.814 1.00 13.89 135 ALA D CA 1
ATOM 5529 C C . ALA D 1 136 ? 3.865 88.290 33.427 1.00 13.55 135 ALA D C 1
ATOM 5530 O O . ALA D 1 136 ? 3.890 89.486 33.705 1.00 14.10 135 ALA D O 1
ATOM 5532 N N . ILE D 1 137 ? 2.797 87.520 33.627 1.00 13.42 136 ILE D N 1
ATOM 5533 C CA . ILE D 1 137 ? 1.584 88.040 34.271 1.00 13.61 136 ILE D CA 1
ATOM 5534 C C . ILE D 1 137 ? 1.910 88.588 35.659 1.00 13.54 136 ILE D C 1
ATOM 5535 O O . ILE D 1 137 ? 1.562 89.732 35.965 1.00 13.35 136 ILE D O 1
ATOM 5540 N N . PHE D 1 138 ? 2.600 87.791 36.477 1.00 13.22 137 PHE D N 1
ATOM 5541 C CA . PHE D 1 138 ? 2.923 88.197 37.851 1.00 13.87 137 PHE D CA 1
ATOM 5542 C C . PHE D 1 138 ? 3.847 89.417 37.914 1.00 14.16 137 PHE D C 1
ATOM 5543 O O . PHE D 1 138 ? 3.682 90.291 38.770 1.00 14.10 137 PHE D O 1
ATOM 5551 N N . LEU D 1 139 ? 4.799 89.495 36.991 1.00 14.78 138 LEU D N 1
ATOM 5552 C CA . LEU D 1 139 ? 5.726 90.617 36.954 1.00 16.02 138 LEU D CA 1
ATOM 5553 C C . LEU D 1 139 ? 5.035 91.884 36.455 1.00 16.95 138 LEU D C 1
ATOM 5554 O O . LEU D 1 139 ? 5.364 92.987 36.910 1.00 17.09 138 LEU D O 1
ATOM 5559 N N . GLU D 1 140 ? 4.075 91.727 35.538 1.00 17.78 139 GLU D N 1
ATOM 5560 C CA . GLU D 1 140 ? 3.252 92.865 35.093 1.00 18.86 139 GLU D CA 1
ATOM 5561 C C . GLU D 1 140 ? 2.403 93.375 36.259 1.00 19.03 139 GLU D C 1
ATOM 5562 O O . GLU D 1 140 ? 2.333 94.583 36.495 1.00 19.47 139 GLU D O 1
ATOM 5568 N N . GLN D 1 141 ? 1.784 92.454 37.002 1.00 19.19 140 GLN D N 1
ATOM 5569 C CA . GLN D 1 141 ? 1.053 92.816 38.220 1.00 19.19 140 GLN D CA 1
ATOM 5570 C C . GLN D 1 141 ? 1.958 93.555 39.207 1.00 19.54 140 GLN D C 1
ATOM 5571 O O . GLN D 1 141 ? 1.541 94.560 39.790 1.00 19.59 140 GLN D O 1
ATOM 5577 N N . ALA D 1 142 ? 3.190 93.066 39.377 1.00 19.84 141 ALA D N 1
ATOM 5578 C CA . ALA D 1 142 ? 4.175 93.683 40.272 1.00 20.75 141 ALA D CA 1
ATOM 5579 C C . ALA D 1 142 ? 4.484 95.129 39.874 1.00 21.88 141 ALA D C 1
ATOM 5580 O O . ALA D 1 142 ? 4.491 96.022 40.727 1.00 21.90 141 ALA D O 1
ATOM 5582 N N . ARG D 1 143 ? 4.738 95.353 38.583 1.00 23.01 142 ARG D N 1
ATOM 5583 C CA . ARG D 1 143 ? 4.986 96.702 38.063 1.00 24.31 142 ARG D CA 1
ATOM 5584 C C . ARG D 1 143 ? 3.798 97.615 38.365 1.00 24.79 142 ARG D C 1
ATOM 5585 O O . ARG D 1 143 ? 3.972 98.754 38.814 1.00 24.96 142 ARG D O 1
ATOM 5593 N N . GLU D 1 144 ? 2.596 97.091 38.145 1.00 25.36 143 GLU D N 1
ATOM 5594 C CA . GLU D 1 144 ? 1.354 97.825 38.387 1.00 26.18 143 GLU D CA 1
ATOM 5595 C C . GLU D 1 144 ? 1.087 98.095 39.867 1.00 26.11 143 GLU D C 1
ATOM 5596 O O . GLU D 1 144 ? 0.430 99.082 40.212 1.00 26.09 143 GLU D O 1
ATOM 5602 N N . GLU D 1 145 ? 1.595 97.220 40.731 1.00 26.19 144 GLU D N 1
ATOM 5603 C CA . GLU D 1 145 ? 1.468 97.370 42.179 1.00 26.49 144 GLU D CA 1
ATOM 5604 C C . GLU D 1 145 ? 2.595 98.216 42.778 1.00 26.79 144 GLU D C 1
ATOM 5605 O O . GLU D 1 145 ? 2.556 98.556 43.960 1.00 2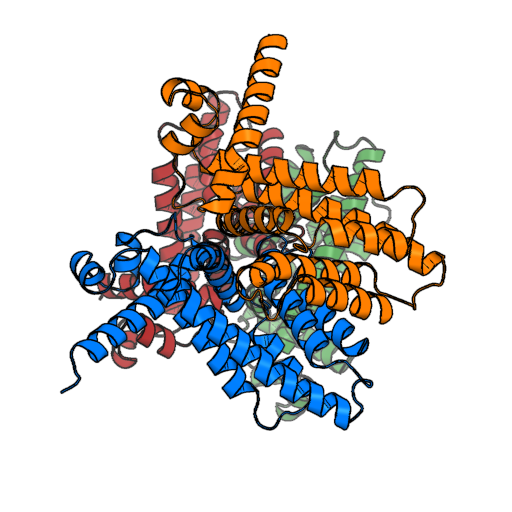7.08 144 GLU D O 1
ATOM 5611 N N . GLY D 1 146 ? 3.593 98.544 41.959 1.00 27.13 145 GLY D N 1
ATOM 5612 C CA . GLY D 1 146 ? 4.713 99.388 42.377 1.00 27.42 145 GLY D CA 1
ATOM 5613 C C . GLY D 1 146 ? 5.814 98.724 43.192 1.00 27.80 145 GLY D C 1
ATOM 5614 O O . GLY D 1 146 ? 6.644 99.416 43.780 1.00 27.99 145 GLY D O 1
ATOM 5615 N N . SER D 1 147 ? 5.840 97.391 43.225 1.00 27.78 146 SER D N 1
ATOM 5616 C CA . SER D 1 147 ? 6.843 96.665 44.007 1.00 27.91 146 SER D CA 1
ATOM 5617 C C . SER D 1 147 ? 8.132 96.392 43.216 1.00 28.01 146 SER D C 1
ATOM 5618 O O . SER D 1 147 ? 9.137 95.939 43.781 1.00 28.08 146 SER D O 1
ATOM 5621 N N . VAL D 1 148 ? 8.080 96.644 41.906 1.00 27.98 147 VAL D N 1
ATOM 5622 C CA . VAL D 1 148 ? 9.271 96.686 41.043 1.00 27.63 147 VAL D CA 1
ATOM 5623 C C . VAL D 1 148 ? 9.157 97.918 40.138 1.00 27.51 147 VAL D C 1
ATOM 5624 O O . VAL D 1 148 ? 8.058 98.452 39.964 1.00 27.27 147 VAL D O 1
ATOM 5628 N N . GLY D 1 149 ? 10.275 98.354 39.551 1.00 27.61 148 GLY D N 1
ATOM 5629 C CA . GLY D 1 149 ? 10.263 99.473 38.594 1.00 26.86 148 GLY D CA 1
ATOM 5630 C C . GLY D 1 149 ? 9.789 99.039 37.214 1.00 26.47 148 GLY D C 1
ATOM 5631 O O . GLY D 1 149 ? 9.318 97.916 37.052 1.00 26.10 148 GLY D O 1
ATOM 5632 N N . ASP D 1 150 ? 9.909 99.915 36.211 1.00 25.74 149 ASP D N 1
ATOM 5633 C CA . ASP D 1 150 ? 9.567 99.533 34.827 1.00 24.95 149 ASP D CA 1
ATOM 5634 C C . ASP D 1 150 ? 10.655 98.652 34.194 1.00 23.85 149 ASP D C 1
ATOM 5635 O O . ASP D 1 150 ? 11.390 99.055 33.279 1.00 24.31 149 ASP D O 1
ATOM 5640 N N . ILE D 1 151 ? 10.735 97.440 34.722 1.00 21.76 150 ILE D N 1
ATOM 5641 C CA . ILE D 1 151 ? 11.645 96.401 34.267 1.00 19.98 150 ILE D CA 1
ATOM 5642 C C . ILE D 1 151 ? 11.302 95.946 32.854 1.00 19.25 150 ILE D C 1
ATOM 5643 O O . ILE D 1 151 ? 10.181 96.142 32.378 1.00 18.94 150 ILE D O 1
ATOM 5648 N N . ASP D 1 152 ? 12.279 95.343 32.188 1.00 17.76 151 ASP D N 1
ATOM 5649 C CA . ASP D 1 152 ? 12.053 94.693 30.910 1.00 16.96 151 ASP D CA 1
ATOM 5650 C C . ASP D 1 152 ? 11.488 93.305 31.205 1.00 16.36 151 ASP D C 1
ATOM 5651 O O . ASP D 1 152 ? 12.241 92.347 31.436 1.00 15.12 151 ASP D O 1
ATOM 5656 N N . VAL D 1 153 ? 10.164 93.195 31.189 1.00 15.13 152 VAL D N 1
ATOM 5657 C CA . VAL D 1 153 ? 9.502 91.961 31.638 1.00 14.72 152 VAL D CA 1
ATOM 5658 C C . VAL D 1 153 ? 9.998 90.723 30.880 1.00 14.49 152 VAL D C 1
ATOM 5659 O O . VAL D 1 153 ? 10.379 89.719 31.509 1.00 13.15 152 VAL D O 1
ATOM 5663 N N . THR D 1 154 ? 10.012 90.795 29.548 1.00 13.92 153 THR D N 1
ATOM 5664 C CA . THR D 1 154 ? 10.451 89.653 28.738 1.00 14.45 153 THR D CA 1
ATOM 5665 C C . THR D 1 154 ? 11.847 89.153 29.150 1.00 13.70 153 THR D C 1
ATOM 5666 O O . THR D 1 154 ? 12.066 87.932 29.273 1.00 13.36 153 THR D O 1
ATOM 5670 N N . ILE D 1 155 ? 12.774 90.086 29.371 1.00 12.78 154 ILE D N 1
ATOM 5671 C CA . ILE D 1 155 ? 14.151 89.725 29.721 1.00 12.81 154 ILE D CA 1
ATOM 5672 C C . ILE D 1 155 ? 14.245 89.220 31.153 1.00 12.52 154 ILE D C 1
ATOM 5673 O O . ILE D 1 155 ? 14.968 88.252 31.413 1.00 11.72 154 ILE D O 1
ATOM 5678 N N . VAL D 1 156 ? 13.515 89.862 32.067 1.00 12.03 155 VAL D N 1
ATOM 5679 C CA . VAL D 1 156 ? 13.469 89.392 33.464 1.00 11.58 155 VAL D CA 1
ATOM 5680 C C . VAL D 1 156 ? 12.886 87.968 33.564 1.00 11.58 155 VAL D C 1
ATOM 5681 O O . VAL D 1 156 ? 13.440 87.116 34.273 1.00 11.31 155 VAL D O 1
ATOM 5685 N N . VAL D 1 157 ? 11.780 87.711 32.862 1.00 11.53 156 VAL D N 1
ATOM 5686 C CA . VAL D 1 157 ? 11.220 86.358 32.756 1.00 11.89 156 VAL D CA 1
ATOM 5687 C C . VAL D 1 157 ? 12.292 85.364 32.260 1.00 12.41 156 VAL D C 1
ATOM 5688 O O . VAL D 1 157 ? 12.501 84.328 32.863 1.00 11.71 156 VAL D O 1
ATOM 5692 N N . GLU D 1 158 ? 12.984 85.711 31.181 1.00 11.83 157 GLU D N 1
ATOM 5693 C CA . GLU D 1 158 ? 14.012 84.833 30.631 1.00 12.62 157 GLU D CA 1
ATOM 5694 C C . GLU D 1 158 ? 15.170 84.591 31.608 1.00 12.19 157 GLU D C 1
ATOM 5695 O O . GLU D 1 158 ? 15.640 83.453 31.740 1.00 12.75 157 GLU D O 1
ATOM 5701 N N . GLN D 1 159 ? 15.614 85.639 32.306 1.00 12.67 158 GLN D N 1
ATOM 5702 C CA . GLN D 1 159 ? 16.690 85.493 33.294 1.00 12.34 158 GLN D CA 1
ATOM 5703 C C . GLN D 1 159 ? 16.293 84.522 34.400 1.00 12.28 158 GLN D C 1
ATOM 5704 O O . GLN D 1 159 ? 17.037 83.616 34.754 1.00 11.86 158 GLN D O 1
ATOM 5710 N N . LEU D 1 160 ? 15.108 84.729 34.946 1.00 11.86 159 LEU D N 1
ATOM 5711 C CA . LEU D 1 160 ? 14.657 83.933 36.067 1.00 11.97 159 LEU D CA 1
ATOM 5712 C C . LEU D 1 160 ? 14.404 82.478 35.635 1.00 12.18 159 LEU D C 1
ATOM 5713 O O . LEU D 1 160 ? 14.785 81.537 36.349 1.00 10.37 159 LEU D O 1
ATOM 5718 N N . LEU D 1 161 ? 13.793 82.299 34.462 1.00 11.84 160 LEU D N 1
ATOM 5719 C CA . LEU D 1 161 ? 13.597 80.967 33.902 1.00 12.18 160 LEU D CA 1
ATOM 5720 C C . LEU D 1 161 ? 14.915 80.222 33.705 1.00 11.23 160 LEU D C 1
ATOM 5721 O O . LEU D 1 161 ? 15.050 79.093 34.159 1.00 10.80 160 LEU D O 1
ATOM 5726 N N . ASN D 1 162 ? 15.891 80.865 33.064 1.00 10.81 161 ASN D N 1
ATOM 5727 C CA . ASN D 1 162 ? 17.186 80.250 32.833 1.00 10.83 161 ASN D CA 1
ATOM 5728 C C . ASN D 1 162 ? 17.875 79.938 34.155 1.00 11.44 161 ASN D C 1
ATOM 5729 O O . ASN D 1 162 ? 18.462 78.858 34.290 1.00 10.97 161 ASN D O 1
ATOM 5734 N N . MET D 1 163 ? 17.753 80.839 35.131 1.00 10.92 162 MET D N 1
ATOM 5735 C CA . MET D 1 163 ? 18.368 80.593 36.451 1.00 11.45 162 MET D CA 1
ATOM 5736 C C . MET D 1 163 ? 17.787 79.332 37.072 1.00 11.26 162 MET D C 1
ATOM 5737 O O . MET D 1 163 ? 18.526 78.454 37.531 1.00 11.21 162 MET D O 1
ATOM 5742 N N . MET D 1 164 ? 16.468 79.223 37.033 1.00 11.48 163 MET D N 1
ATOM 5743 C CA . MET D 1 164 ? 15.763 78.075 37.638 1.00 12.47 163 MET D CA 1
ATOM 5744 C C . MET D 1 164 ? 16.022 76.761 36.900 1.00 12.26 163 MET D C 1
ATOM 5745 O O . MET D 1 164 ? 16.032 75.667 37.514 1.00 12.37 163 MET D O 1
ATOM 5750 N N . MET D 1 165 ? 16.229 76.846 35.587 1.00 11.78 164 MET D N 1
ATOM 5751 C CA . MET D 1 165 ? 16.596 75.640 34.825 1.00 12.32 164 MET D CA 1
ATOM 5752 C C . MET D 1 165 ? 18.012 75.185 35.152 1.00 11.63 164 MET D C 1
ATOM 5753 O O . MET D 1 165 ? 18.271 73.968 35.262 1.00 12.07 164 MET D O 1
ATOM 5758 N N . GLY D 1 166 ? 18.935 76.142 35.287 1.00 11.37 165 GLY D N 1
ATOM 5759 C CA . GLY D 1 166 ? 20.291 75.812 35.731 1.00 11.48 165 GLY D CA 1
ATOM 5760 C C . GLY D 1 166 ? 20.274 75.147 37.107 1.00 10.90 165 GLY D C 1
ATOM 5761 O O . GLY D 1 166 ? 21.063 74.236 37.384 1.00 10.75 165 GLY D O 1
ATOM 5762 N N . MET D 1 167 ? 19.374 75.615 37.963 1.00 10.75 166 MET D N 1
ATOM 5763 C CA . MET D 1 167 ? 19.196 75.008 39.289 1.00 11.20 166 MET D CA 1
ATOM 5764 C C . MET D 1 167 ? 18.800 73.524 39.242 1.00 11.13 166 MET D C 1
ATOM 5765 O O . MET D 1 167 ? 19.138 72.762 40.152 1.00 11.48 166 MET D O 1
ATOM 5770 N N . GLN D 1 168 ? 18.055 73.121 38.216 1.00 11.92 167 GLN D N 1
ATOM 5771 C CA . GLN D 1 168 ? 17.725 71.697 38.036 1.00 11.82 167 GLN D CA 1
ATOM 5772 C C . GLN D 1 168 ? 18.992 70.862 37.922 1.00 12.00 167 GLN D C 1
ATOM 5773 O O . GLN D 1 168 ? 19.042 69.732 38.406 1.00 13.42 167 GLN D O 1
ATOM 5779 N N . ILE D 1 169 ? 20.003 71.419 37.251 1.00 11.28 168 ILE D N 1
ATOM 5780 C CA . ILE D 1 169 ? 21.309 70.799 37.114 1.00 11.84 168 ILE D CA 1
ATOM 5781 C C . ILE D 1 169 ? 22.117 70.913 38.398 1.00 11.78 168 ILE D C 1
ATOM 5782 O O . ILE D 1 169 ? 22.526 69.893 38.967 1.00 12.03 168 ILE D O 1
ATOM 5787 N N . LEU D 1 170 ? 22.332 72.137 38.872 1.00 11.73 169 LEU D N 1
ATOM 5788 C CA . LEU D 1 170 ? 23.297 72.338 39.944 1.00 11.11 169 LEU D CA 1
ATOM 5789 C C . LEU D 1 170 ? 22.732 72.005 41.332 1.00 10.37 169 LEU D C 1
ATOM 5790 O O . LEU D 1 170 ? 23.490 71.614 42.233 1.00 10.98 169 LEU D O 1
ATOM 5795 N N . GLY D 1 171 ? 21.413 72.144 41.509 1.00 10.99 170 GLY D N 1
ATOM 5796 C CA . GLY D 1 171 ? 20.763 71.704 42.754 1.00 11.61 170 GLY D CA 1
ATOM 5797 C C . GLY D 1 171 ? 21.013 70.217 43.010 1.00 12.07 170 GLY D C 1
ATOM 5798 O O . GLY D 1 171 ? 21.113 69.764 44.174 1.00 12.31 170 GLY D O 1
ATOM 5799 N N . VAL D 1 172 ? 21.098 69.455 41.918 1.00 11.81 171 VAL D N 1
ATOM 5800 C CA . VAL D 1 172 ? 21.405 68.032 41.982 1.00 12.12 171 VAL D CA 1
ATOM 5801 C C . VAL D 1 172 ? 22.909 67.782 42.066 1.00 12.26 171 VAL D C 1
ATOM 5802 O O . VAL D 1 172 ? 23.385 67.016 42.922 1.00 13.04 171 VAL D O 1
ATOM 5806 N N . LEU D 1 173 ? 23.659 68.413 41.166 1.00 12.77 172 LEU D N 1
ATOM 5807 C CA . LEU D 1 173 ? 25.071 68.069 40.976 1.00 12.39 172 LEU D CA 1
ATOM 5808 C C . LEU D 1 173 ? 26.034 68.791 41.899 1.00 13.99 172 LEU D C 1
ATOM 5809 O O . LEU D 1 173 ? 27.127 68.280 42.180 1.00 14.65 172 LEU D O 1
ATOM 5814 N N . THR D 1 174 ? 25.666 69.972 42.372 1.00 13.84 173 THR D N 1
ATOM 5815 C CA . THR D 1 174 ? 26.534 70.656 43.327 1.00 14.75 173 THR D CA 1
ATOM 5816 C C . THR D 1 174 ? 25.721 71.106 44.550 1.00 15.77 173 THR D C 1
ATOM 5817 O O . THR D 1 174 ? 25.562 72.305 44.797 1.00 15.65 173 THR D O 1
ATOM 5821 N N . PRO D 1 175 ? 25.204 70.132 45.332 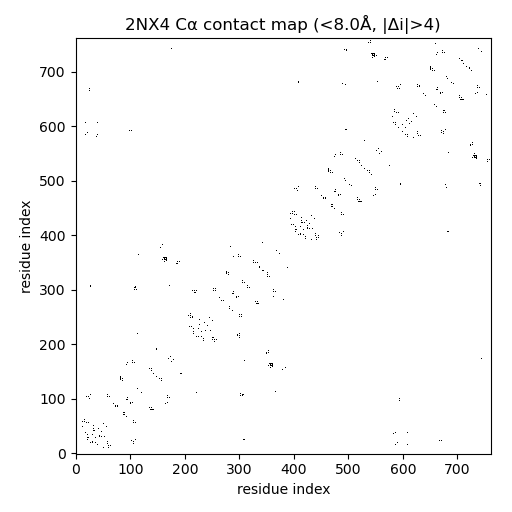1.00 16.99 174 PRO D N 1
ATOM 5822 C CA . PRO D 1 175 ? 24.232 70.471 46.365 1.00 17.74 174 PRO D CA 1
ATOM 5823 C C . PRO D 1 175 ? 24.819 71.268 47.527 1.00 18.70 174 PRO D C 1
ATOM 5824 O O . PRO D 1 175 ? 24.072 71.927 48.252 1.00 20.06 174 PRO D O 1
ATOM 5828 N N . GLY D 1 176 ? 26.138 71.225 47.692 1.00 18.49 175 GLY D N 1
ATOM 5829 C CA . GLY D 1 176 ? 26.821 72.080 48.672 1.00 18.89 175 GLY D CA 1
ATOM 5830 C C . GLY D 1 176 ? 26.683 73.558 48.334 1.00 18.91 175 GLY D C 1
ATOM 5831 O O . GLY D 1 176 ? 26.340 74.364 49.196 1.00 19.31 175 GLY D O 1
ATOM 5832 N N . GLU D 1 177 ? 26.946 73.917 47.083 1.00 18.12 176 GLU D N 1
ATOM 5833 C CA . GLU D 1 177 ? 26.902 75.318 46.655 1.00 18.26 176 GLU D CA 1
ATOM 5834 C C . GLU D 1 177 ? 25.532 75.747 46.156 1.00 17.09 176 GLU D C 1
ATOM 5835 O O . GLU D 1 177 ? 25.275 76.945 46.004 1.00 17.66 176 GLU D O 1
ATOM 5841 N N . THR D 1 178 ? 24.670 74.774 45.882 1.00 15.71 177 THR D N 1
ATOM 5842 C CA . THR D 1 178 ? 23.341 75.038 45.348 1.00 14.62 177 THR D CA 1
ATOM 5843 C C . THR D 1 178 ? 22.272 74.366 46.231 1.00 13.99 177 THR D C 1
ATOM 5844 O O . THR D 1 178 ? 21.344 73.713 45.754 1.00 13.23 177 THR D O 1
ATOM 5848 N N . SER D 1 179 ? 22.416 74.550 47.543 1.00 13.05 178 SER D N 1
ATOM 5849 C CA . SER D 1 179 ? 21.464 74.000 48.501 1.00 13.27 178 SER D CA 1
ATOM 5850 C C . SER D 1 179 ? 20.075 74.642 48.349 1.00 14.02 178 SER D C 1
ATOM 5851 O O . SER D 1 179 ? 19.936 75.683 47.697 1.00 12.74 178 SER D O 1
ATOM 5854 N N . SER D 1 180 ? 19.065 74.038 48.980 1.00 14.09 179 SER D N 1
ATOM 5855 C CA . SER D 1 180 ? 17.717 74.616 48.992 1.00 15.32 179 SER D CA 1
ATOM 5856 C C . SER D 1 180 ? 17.724 76.037 49.577 1.00 15.07 179 SER D C 1
ATOM 5857 O O . SER D 1 180 ? 17.110 76.948 49.022 1.00 14.35 179 SER D O 1
ATOM 5860 N N . GLU D 1 181 ? 18.417 76.217 50.703 1.00 15.09 180 GLU D N 1
ATOM 5861 C CA . GLU D 1 181 ? 18.527 77.530 51.342 1.00 15.65 180 GLU D CA 1
ATOM 5862 C C . GLU D 1 181 ? 19.178 78.546 50.382 1.00 15.13 180 GLU D C 1
ATOM 5863 O O . GLU D 1 181 ? 18.686 79.671 50.242 1.00 14.92 180 GLU D O 1
ATOM 5869 N N . ARG D 1 182 ? 20.243 78.127 49.693 1.00 14.77 181 ARG D N 1
ATOM 5870 C CA . ARG D 1 182 ? 20.908 78.985 48.723 1.00 14.98 181 ARG D CA 1
ATOM 5871 C C . ARG D 1 182 ? 19.996 79.322 47.543 1.00 14.45 181 ARG D C 1
ATOM 5872 O O . ARG D 1 182 ? 20.001 80.457 47.082 1.00 14.81 181 ARG D O 1
ATOM 5880 N N . GLN D 1 183 ? 19.233 78.343 47.048 1.00 13.51 182 GLN D N 1
ATOM 5881 C CA . GLN D 1 183 ? 18.262 78.600 45.981 1.00 12.95 182 GLN D CA 1
ATOM 5882 C C . GLN D 1 183 ? 17.247 79.676 46.363 1.00 13.11 182 GLN D C 1
ATOM 5883 O O . GLN D 1 183 ? 16.957 80.575 45.575 1.00 12.50 182 GLN D O 1
ATOM 5889 N N . LEU D 1 184 ? 16.732 79.586 47.586 1.00 12.92 183 LEU D N 1
ATOM 5890 C CA . LEU D 1 184 ? 15.766 80.570 48.072 1.00 13.81 183 LEU D CA 1
ATOM 5891 C C . LEU D 1 184 ? 16.409 81.955 48.201 1.00 14.13 183 LEU D C 1
ATOM 5892 O O . LEU D 1 184 ? 15.789 82.969 47.863 1.00 14.81 183 LEU D O 1
ATOM 5897 N N . GLU D 1 185 ? 17.660 81.996 48.647 1.00 14.06 184 GLU D N 1
ATOM 5898 C CA . GLU D 1 185 ? 18.386 83.264 48.759 1.00 15.20 184 GLU D CA 1
ATOM 5899 C C . GLU D 1 185 ? 18.667 83.875 47.378 1.00 14.48 184 GLU D C 1
ATOM 5900 O O . GLU D 1 185 ? 18.538 85.095 47.197 1.00 14.34 184 GLU D O 1
ATOM 5906 N N . MET D 1 186 ? 19.016 83.028 46.403 1.00 14.21 185 MET D N 1
ATOM 5907 C CA . MET D 1 186 ? 19.223 83.478 45.026 1.00 14.85 185 MET D CA 1
ATOM 5908 C C . MET D 1 186 ? 17.948 84.121 44.488 1.00 14.54 185 MET D C 1
ATOM 5909 O O . MET D 1 186 ? 17.994 85.178 43.847 1.00 15.05 185 MET D O 1
ATOM 5914 N N . LEU D 1 187 ? 16.804 83.506 44.786 1.00 14.50 186 LEU D N 1
ATOM 5915 C CA . LEU D 1 187 ? 15.518 84.042 44.340 1.00 15.62 186 LEU D CA 1
ATOM 5916 C C . LEU D 1 187 ? 15.237 85.384 45.027 1.00 15.87 186 LEU D C 1
ATOM 5917 O O . LEU D 1 187 ? 14.896 86.381 44.371 1.00 15.81 186 LEU D O 1
ATOM 5922 N N . GLU D 1 188 ? 15.405 85.403 46.346 1.00 15.45 187 GLU D N 1
ATOM 5923 C CA . GLU D 1 188 ? 15.173 86.613 47.134 1.00 16.34 187 GLU D CA 1
ATOM 5924 C C . GLU D 1 188 ? 16.026 87.795 46.677 1.00 15.41 187 GLU D C 1
ATOM 5925 O O . GLU D 1 188 ? 15.502 88.891 46.460 1.00 15.08 187 GLU D O 1
ATOM 5931 N N . GLN D 1 189 ? 17.330 87.572 46.519 1.00 14.67 188 GLN D N 1
ATOM 5932 C CA . GLN D 1 189 ? 18.228 88.619 46.033 1.00 14.40 188 GLN D CA 1
ATOM 5933 C C . GLN D 1 189 ? 17.920 89.086 44.611 1.00 14.36 188 GLN D C 1
ATOM 5934 O O . GLN D 1 189 ? 18.057 90.271 44.305 1.00 14.11 188 GLN D O 1
ATOM 5940 N N . PHE D 1 190 ? 17.502 88.157 43.752 1.00 14.43 189 PHE D N 1
ATOM 5941 C CA . PHE D 1 190 ? 17.118 88.504 42.380 1.00 14.80 189 PHE D CA 1
ATOM 5942 C C . PHE D 1 190 ? 15.905 89.449 42.390 1.00 15.54 189 PHE D C 1
ATOM 5943 O O . PHE D 1 190 ? 15.936 90.509 41.754 1.00 15.96 189 PHE D O 1
ATOM 5951 N N . VAL D 1 191 ? 14.863 89.064 43.131 1.00 15.59 190 VAL D N 1
ATOM 5952 C CA . VAL D 1 191 ? 13.653 89.887 43.272 1.00 16.86 190 VAL D CA 1
ATOM 5953 C C . VAL D 1 191 ? 13.971 91.276 43.860 1.00 16.84 190 VAL D C 1
ATOM 5954 O O . VAL D 1 191 ? 13.453 92.302 43.384 1.00 16.64 190 VAL D O 1
ATOM 5958 N N . ALA D 1 192 ? 14.827 91.308 44.883 1.00 17.12 191 ALA D N 1
ATOM 5959 C CA . ALA D 1 192 ? 15.200 92.552 45.551 1.00 17.64 191 ALA D CA 1
ATOM 5960 C C . ALA D 1 192 ? 15.911 93.533 44.622 1.00 17.92 191 ALA D C 1
ATOM 5961 O O . ALA D 1 192 ? 15.818 94.746 44.812 1.00 17.48 191 ALA D O 1
ATOM 5963 N N . ALA D 1 193 ? 16.604 93.000 43.614 1.00 18.24 192 ALA D N 1
ATOM 5964 C CA . ALA D 1 193 ? 17.326 93.804 42.632 1.00 18.94 192 ALA D CA 1
ATOM 5965 C C . ALA D 1 193 ? 16.439 94.385 41.519 1.00 19.67 192 ALA D C 1
ATOM 5966 O O . ALA D 1 193 ? 16.913 95.189 40.704 1.00 20.16 192 ALA D O 1
ATOM 5968 N N . LEU D 1 194 ? 15.166 93.985 41.479 1.00 20.38 193 LEU D N 1
ATOM 5969 C CA . LEU D 1 194 ? 14.242 94.452 40.429 1.00 21.21 193 LEU D CA 1
ATOM 5970 C C . LEU D 1 194 ? 13.642 95.840 40.670 1.00 21.80 193 LEU D C 1
ATOM 5971 O O . LEU D 1 194 ? 13.412 96.274 41.800 1.00 22.39 193 LEU D O 1
#

B-factor: mean 18.28, std 7.82, range [2.0, 70.3]

Nearest PDB structures (foldseek):
  2nx4-assembly2_D  TM=9.985E-01  e=3.560E-24  Rhodococcus jostii RHA1
  2np5-assembly1_A  TM=8.962E-01  e=2.020E-07  Rhodococcus jostii RHA1
  2g3b-assembly1_A  TM=8.035E-01  e=3.385E-07  Rhodococcus jostii RHA1
  3bqz-assembly1_A  TM=7.395E-01  e=2.915E-04  Staphylococcus aureus
  3br0-assembly1_A  TM=7.518E-01  e=7.110E-04  Staphylococcus aureus

Sequence (762 aa):
GVPKLVDHDERRRSITAAAWRLIAARGIEAANMRDIATEAGYTNGALSHYFAGKDEILRTSYEHISEATDRRIAEALGDATGLDALRILCREVMPINEEQLLEARIAASLWPRAMYDEQMAATNRRTMDNWREQMAIFLEQAREEGSVGDIDVTIVVEQLLNMMMGMQILGVLTPGETSSERQLEMLEQFVAALGVPKLVDHDERRRSITAAAWRLIAARGIEAANMRDIATEAGYTNGALSHYFAGKDEILRTSYEHISEATDRRIAEALGDATGLDALRILCREVMPINEEQLLEARIAASLWPRAMYDEQMAATNRRTMDNWREQMAIFLEQAREEGSVGDIDVTIVVEQLLNMMMGMQILGVLTPGETSSERQLEMLEQFVAALHDERRRSITAAAWRLIAARGIEAANMRDIATEAGYTNGALSHYFAGKDEILRTSYEHISEATDRRIAEALGDATGLDALRILCREVMPINEEQLLEARIAASLWPRAMYDEQMAATNRRTMDNWREQMAIFLEQAREEGSVGDIDVTIVVEQLLNMMMGMQILGVLTPGETSSERQLEMLEQFVAALHDERRRSITAAAWRLIAARGIEAANMRDIATEAGYTNGALSHYFAGKDEILRTSYEHISEATDRRIAEALGDATGLDALRILCREVMPINEEQLLEARIAASLWPRAMYDEQMAATNRRTMDNWREQMAIFLEQAREEGSVGDIDVTIVVEQLLNMMMGMQILGVLTPGETSSERQLEMLEQFVAAL

InterPro domains:
  IPR001647 DNA-binding HTH domain, TetR-type [PF00440] (14-58)
  IPR001647 DNA-binding HTH domain, TetR-type [PR00455] (14-27)
  IPR001647 DNA-binding HTH domain, TetR-type [PR00455] (35-58)
  IPR001647 DNA-binding HTH domain, TetR-type [PS50977] (8-68)
  IPR009057 Homedomain-like superfamily [SSF46689] (3-80)
  IPR036271 Tetracyclin repressor-like, C-terminal domain superfamily [SSF48498] (79-193)
  IPR039538 BetI-type transcriptional repressor, C-terminal [PF13977] (83-193)
  IPR050109 HTH-type, TetR-like transcriptional regulator [PTHR30055] (7-186)

Solvent-accessible surface area: 30472 Å² total; per-residue (Å²): 129,95,82,156,141,66,51,49,70,84,90,33,134,66,1,2,30,4,0,4,8,4,2,1,3,73,4,13,94,65,0,60,49,147,34,0,1,78,11,12,62,47,98,89,54,35,2,83,118,29,6,105,22,60,71,39,0,0,29,9,0,5,39,51,10,11,77,30,7,46,160,60,3,74,115,50,31,72,144,27,65,0,22,94,0,0,71,43,0,0,114,29,10,0,2,21,69,13,21,11,40,0,10,0,21,1,8,1,12,0,3,12,30,5,18,74,59,143,119,7,21,39,32,2,115,150,14,2,29,56,16,19,111,41,0,34,101,18,0,56,57,0,92,134,109,61,55,9,39,124,25,66,24,74,4,5,6,3,5,1,0,0,0,0,4,0,1,11,1,0,3,14,14,3,48,28,63,1,17,28,58,66,1,39,75,0,2,72,44,8,5,84,50,39,81,105,108,157,114,69,67,66,78,102,95,54,149,69,1,6,43,43,0,6,125,9,0,0,66,97,3,6,80,64,0,59,42,150,25,0,0,90,81,23,73,48,97,70,48,35,1,73,136,38,4,112,24,56,51,38,0,0,23,13,0,6,53,53,12,12,69,18,6,50,133,56,2,72,132,53,37,68,148,29,62,0,26,87,0,0,74,27,0,0,97,28,10,0,3,32,62,135,72,13,54,46,12,0,55,0,9,1,4,0,1,12,32,4,11,71,56,87,107,7,14,23,4,0,56,148,15,2,50,49,18,20,115,38,0,32,100,16,0,76,49,0,92,145,101,61,60,19,47,138,23,62,16,69,8,6,5,1,5,2,0,0,0,0,3,0,0,10,1,1,3,20,18,1,81,55,43,1,34,48,119,82,2,72,55,0,6,108,52,11,3,80,49,39,113,99,131,112,70,129,49,0,4,52,39,0,11,118,10,1,0,68,94,4,9,79,61,0,47,51,151,27,0,1,102,93,23,75,44,98,98,41,33,3,74,128,36,4,102,22,58,67,48,0,0,33,12,0,4,55,55,12,11,58,17,6,47,126,52,2,71,138,52,36,71,145,27,61,0,24,91,0,0,69,42,0,0,102,28,10,0,1,33,57,141,79,8,54,38,11,0,55,0,9,1,6,0,1,13,37,3,14,78,58,67,111,4,9,20,5,0,54,146,14,2,46,46,18,19,111,40,0,35,99,18,0,69,50,0,97,135,104,60,58,18,42,143,26,64,26,73,8,6,5,0,7,0,0,0,3,0,3,0,0,11,1,0,4,19,10,1,82,58,54,1,36,51,140,64,2,53,72,0,0,54,40,13,6,81,49,46,144,94,155,105,60,126,58,0,3,16,8,0,4,12,2,2,0,2,81,5,14,92,63,1,73,42,166,55,2,2,110,27,18,65,52,98,74,42,21,5,70,129,31,4,93,19,57,58,63,0,0,24,8,0,6,52,42,11,10,65,13,7,46,124,56,5,76,137,51,41,69,146,22,59,0,21,92,0,0,71,42,0,0,92,26,10,0,2,15,67,14,16,9,43,0,12,0,24,0,8,1,8,0,1,14,32,3,17,78,56,111,117,3,10,17,6,0,84,156,12,2,41,50,17,20,108,41,0,30,97,14,0,57,56,0,91,148,104,62,61,11,42,133,23,64,15,72,10,6,5,1,6,0,0,0,3,0,3,0,0,11,0,0,3,17,12,3,44,39,52,1,20,36,67,56,2,33,75,0,2,68,44,13,6,86,52,46

CATH classification: 1.10.357.10

Secondary structure (DSSP, 8-state):
---HHHHHHHHHHHHHHHHHHHHHHH-TTT--HHHHHHHHT--HHHHHHH-SSHHHHHHHHHHHHHHHHHHHHHHHHTT--HHHHHHHHHHHHS--SHHHHHHHHHHHHHHHHHTT-SHHHHHHHHHHHHHHHHHHHHHHHHHHHTSS-S--HHHHHHHHHHHHHHHHHHHHH-TTTT-HHHHHHHHHHHHHT-/-HHHHHHHHHHHHHHHHHHHHHHHHH-TTT--HHHHHHHHT--HHHHTTT-SSHHHHHHHHHHHHHHHHHHHHHHHHTT--HHHHHHHHHHHHS--SHHHHHHHHHHHHHHHHHTT-HHHHHHHHHHHHHHHHHHHHHHHHHHHHT-S-S--HHHHHHHHHHHHHHHHHHHHHSTTTT-HHHHHHHHHHHHHT-/--HHHHHHHHHHHHHHHHH-TTT--HHHHHHHHT--HHHHHTT-SSHHHHHHHHHHHHHHHHHHHHHHHHTT--HHHHHHHHHHHHS--SHHHHHHHHHHHHHHHHHTT-HHHHHHHHHHHHHHHHHHHHHHHHHHHHTSS-S--HHHHHHHHHHHHHHHHHHHHHSTTTT-HHHHHHHHHHHHHT-/-HHHHHHHHHHHHHHHHHH-TTT--HHHHHHHHT--HHHHHTT-SSHHHHHHHHHHHHHHHHHHHHHHHHTT--HHHHHHHHHHHHS--SHHHHHHHHHHHHHHHHHTT-HHHHHHHHHHHHHHHHHHHHHHHHHHHHTSS-S--HHHHHHHHHHHHHHHHHHHHH-TTTS-HHHHHHHHHHHHHT-

Radius of gyration: 27.27 Å; Cα contacts (8 Å, |Δi|>4): 1004; chains: 4; bounding box: 63×73×72 Å

Foldseek 3Di:
DDDVVVVLVVVLLLLLVQQLLVCLVQPLVRDFQCVSCVRSVHHSVVSVVRDVTSLVSLLSNLVNLLVVLVVQLVVQQPPDAAPRSVLSSLLSLALLDDVSLSNLSSVVRLVVVLVVDDVSVVVVVVSLVVQLVRQLRRNVRCCVVVLDDVDPSNVLSVVSSVVRNVNSVCCNVVVVCNPSVVVSVVSVVSSVND/DVVVVVVLVVLLLLLLVQQLLVCLVPNLVPDFQCVSQVSSVHHSVVVCVNDVTSLVSLLVNLVNLLVVLVVQLVVPQPPDAAPRSLLSSLVSLALLDDVSLSSLSSCVRLVVVLVPDVSSVVSVCVSLVVQLVSQLRRNVRCVVVVVDDPDDSNVLSVVSSVVRNVNSVCCPVVVVCSPSVNVSVVSVVSSVND/DVVVLLLLLVQQLLVCLVPNLVPDWQCVSCVSSVHHSVRSCVPDVTSLRSLLVNLVNLLVVLVVQLVVPCVPDAAPRSLLSSLVSLACLDDVNLSSLSSVVRLVVVLVPDVVSVVSVVVSLVVQLVSQLRRNVRCVVVVVDPPDDSNVLSVVSSVVRNVNSVCCNVVVVCNPSVNVSVVVVVSSVVD/DVVLLLQLLVQPLLVCLVQNLVRDDCCVSCVSSVHHSVRSCVNDVGSLRSLLSNLLNLLVVLVVQLVVQCPVNAAPRSVLSSLLSLAQLDDVNLSSLSSVVRLVVVCVPDVVSVVSVVVSLVVQLVSQLRRNVRNCVVVLDDPDPSNVLSVVSSVVRNVNSVCCNVVVVCNPSVNSSVVSVVSSVVD

Organism: Rhodococcus jostii (strain RHA1) (NCBI:txid101510)